Protein AF-0000000085135251 (afdb_homodimer)

Organism: Escherichia coli O45:K1 (strain S88 / ExPEC) (NCBI:txid585035)

Secondary structure (DSSP, 8-state):
----EEEEEEE-SSEEEEEEEETTS-EEEEEEEEPPPPB-SSTT--EE-TTHHHHHHHHHHHHHHHH--S-GGGEEEEEEEE-SS-BEEE-TTSSBSSPEEPTTSGGGGS------TT--EEE-HHHHHHHHHHS--EEEGGG--SSS-EETTTTEE---HHHHHHHT--GGGSPEEE-TTSEEEE--HHHHHHH-PPTTPEEEEEEEHHHHHHHHHT--SSSEEEEEESSSEEEEEEE-S--SS-SSEEEEE-SSTT-EEEEEEEETTTTHHHHHHHHHHTHHHHHHHHHTT--HHHHHHHHHTTSPTTGGG-EEE--SS--TT-TT--EEEEEE-TT--HHHHHHHHHHHHHHHHHHHHHHHHHHHT---SEEEEEEGGGG-HHHHHHHHHHHTS-EEEES-S-HHHHHHHHHHHHHTTSSSSHHHHHHHH--EEEEEPPPHHHHHHHHHHHTTTGGGHHHHHHHHHHHHHHHHH-S----S--S-STT-/----EEEEEEE-SSEEEEEEEETTS-EEEEEEEEPPPPB-SSTT--EE-TTHHHHHHHHHHHHHHHH--S-GGGEEEEEEEE-SS-BEEE-TTSSBSSPEEPTTSGGGGS------TT--EEE-HHHHHHHHHHS--EEEGGG--SSS-EETTTTEE---HHHHHHHT--GGGSPEEE-TTSEEEE--HHHHHHH-PPTTPEEEEEEEHHHHHHHHHT--SSSEEEEEESSSEEEEEEE-S--SS-SSEEEEE-SSTT-EEEEEEEETTTTHHHHHHHHHHTHHHHHHHHHTT--HHHHHHHHHTTSPTTGGG-EEE--SS--TT-TT--EEEEEE-TT--HHHHHHHHHHHHHHHHHHHHHHHHHHHT---SEEEEEEGGGG-HHHHHHHHHHHTS-EEEES-S-HHHHHHHHHHHHHTTSSSSHHHHHHHH--EEEEEPPPHHHHHHHHHHHTTTGGGHHHHHHHHHHHHHHHHH-S----S--S-STT-

InterPro domains:
  IPR000577 Carbohydrate kinase, FGGY [PIRSF000538] (4-461)
  IPR018484 Carbohydrate kinase FGGY, N-terminal [PF00370] (5-110)
  IPR018485 Carbohydrate kinase FGGY, C-terminal [PF02782] (225-418)
  IPR043129 ATPase, nucleotide binding domain [SSF53067] (4-216)
  IPR043129 ATPase, nucleotide binding domain [SSF53067] (218-460)
  IPR050406 FGGY Carbohydrate Kinase [PTHR43095] (118-465)

Radius of gyration: 34.2 Å; Cα contacts (8 Å, |Δi|>4): 2343; chains: 2; bounding box: 55×102×80 Å

pLDDT: mean 94.01, std 6.78, range [45.69, 98.81]

Nearest PDB structures (foldseek):
  5ya1-assembly2_B  TM=8.433E-01  e=8.369E-36  Escherichia coli K-12
  5ya0-assembly2_B  TM=8.416E-01  e=2.337E-35  Escherichia coli K-12
  5ya2-assembly2_B  TM=8.497E-01  e=6.525E-35  Escherichia coli K-12
  3gg4-assembly3_A-2  TM=8.211E-01  e=8.459E-31  Yersinia pseudotuberculosis
  2dpn-assembly1_B  TM=8.345E-01  e=1.643E-29  Thermus thermophilus

Sequence (984 aa):
MSKKYIIGIDGGSQSTKVVMYDLEGNVVCEGKGLLQPMHTPDADTAEHPDDDLWASLCFAGHDLMSQFAGNKEDIVGIGLGSIRCCRALLKADGTPAAPLISWQDARVTRPYEHTNPDVAYVTSFSGYLTHRLTGEFKDNIANYFGQWPVDYKTWAWSEDAAVMEKFNIPRQMLFDVQMPGTILGHITPQAALATHFPAGLPVVCTTSDKPVEALGAGLLDDETAVISLGTYIALMMNGKALPKDPVAYWPIMSSIPQTLLYEGYGIRKGMWTVSWLRDMLGESLIQDAKAQDLSPEDLLNKKASCVPPGCNGLMTVLDWLTNPWEPYKRGIMIGFDSSMDYAWIYRSILESVALTLKNNYDNMCHEMNHFAKHVIITGGGSNSDLFMQIFADVFNLPARRNAINGCASLGAAINTAVGLGLYPDYATAVDKMVRVKDIFMPVENNAKRYDAMNKGIFKELTKHTDVILKKSYEVMHGELGNADSIQSWSNAMSKKYIIGIDGGSQSTKVVMYDLEGNVVCEGKGLLQPMHTPDADTAEHPDDDLWASLCFAGHDLMSQFAGNKEDIVGIGLGSIRCCRALLKADGTPAAPLISWQDARVTRPYEHTNPDVAYVTSFSGYLTHRLTGEFKDNIANYFGQWPVDYKTWAWSEDAAVMEKFNIPRQMLFDVQMPGTILGHITPQAALATHFPAGLPVVCTTSDKPVEALGAGLLDDETAVISLGTYIALMMNGKALPKDPVAYWPIMSSIPQTLLYEGYGIRKGMWTVSWLRDMLGESLIQDAKAQDLSPEDLLNKKASCVPPGCNGLMTVLDWLTNPWEPYKRGIMIGFDSSMDYAWIYRSILESVALTLKNNYDNMCHEMNHFAKHVIITGGGSNSDLFMQIFADVFNLPARRNAINGCASLGAAINTAVGLGLYPDYATAVDKMVRVKDIFMPVENNAKRYDAMNKGIFKELTKHTDVILKKSYEVMHGELGNADSIQSWSNA

Solvent-accessible surface area (backbone atoms only — not comparable to full-atom values): 48562 Å² total; per-residue (Å²): 130,85,73,52,32,30,32,5,25,29,32,56,90,60,33,23,39,31,37,32,25,38,81,56,46,44,78,75,41,58,16,61,11,68,43,70,78,59,49,56,93,47,92,50,40,30,26,38,54,78,64,35,69,60,51,12,46,22,44,5,32,39,46,20,52,73,65,53,84,71,63,73,84,31,49,65,34,31,8,54,27,17,46,48,42,36,42,31,36,15,23,84,85,61,47,71,59,50,64,36,34,34,57,76,13,51,67,52,52,32,53,53,74,91,79,58,85,60,48,43,29,52,38,35,54,47,26,50,48,36,27,62,36,34,69,32,67,30,28,41,44,46,31,60,52,50,59,49,47,60,28,83,88,75,68,38,72,50,86,46,67,67,49,34,57,64,21,48,56,60,71,86,28,44,59,48,66,42,55,36,26,38,75,58,37,33,28,30,68,67,32,15,71,57,19,56,48,65,59,62,33,38,32,19,22,23,21,16,40,63,39,15,20,40,44,26,66,51,64,79,54,69,41,41,32,37,36,38,42,34,50,55,22,42,32,37,32,56,34,90,66,87,72,81,85,50,77,44,30,34,76,41,55,31,35,51,67,98,40,38,24,31,35,32,56,57,32,47,45,42,50,40,50,56,52,49,52,51,58,59,27,36,55,28,45,45,50,57,11,51,76,67,76,37,51,52,67,52,40,47,50,57,51,22,65,72,48,59,89,63,47,80,50,30,42,38,45,69,26,40,46,51,54,80,67,42,70,46,52,35,14,30,38,40,37,39,44,77,86,63,52,65,40,48,52,52,38,17,46,55,51,29,52,39,48,53,43,40,53,28,47,50,48,28,23,60,74,66,69,52,71,57,66,34,34,39,41,30,29,74,57,48,74,34,67,64,52,39,41,47,40,2,13,60,61,64,29,43,25,30,30,45,68,63,42,64,16,30,22,47,14,10,27,47,26,30,36,36,47,70,60,76,29,95,38,66,68,60,39,36,68,47,32,44,51,81,62,52,74,29,67,48,47,68,72,52,23,54,49,44,50,58,48,33,61,82,26,60,75,45,45,60,76,39,49,46,63,44,32,47,55,40,36,36,74,72,71,38,76,88,66,89,61,88,46,42,83,42,79,50,68,68,129,85,72,51,30,30,30,5,25,30,32,55,92,61,33,23,38,32,37,31,24,38,80,57,46,46,76,73,42,57,14,63,10,68,45,70,78,59,49,53,94,47,92,50,42,30,25,39,54,78,64,35,71,60,52,12,44,22,45,5,33,38,47,22,50,72,66,54,85,72,62,73,83,31,50,65,34,30,7,54,26,16,44,49,43,35,41,30,37,14,23,86,85,62,48,71,60,51,66,38,35,35,57,76,14,51,68,52,52,32,53,53,73,91,80,59,86,60,48,45,30,53,40,34,55,48,26,50,49,34,26,62,35,34,68,33,67,30,28,41,44,47,32,59,52,53,57,49,48,60,28,83,88,75,68,38,72,49,86,47,66,67,50,35,58,65,23,47,55,62,72,85,27,43,58,48,66,42,56,35,26,37,72,59,38,32,29,28,67,68,34,17,72,56,18,55,48,64,58,63,32,40,32,19,22,23,22,17,40,61,38,14,20,40,46,26,67,50,65,78,52,69,42,40,31,37,37,38,40,32,50,55,22,43,31,36,32,54,34,91,66,87,72,81,85,50,76,44,29,36,78,42,53,32,34,52,68,97,41,37,25,31,35,34,56,57,33,47,45,41,48,39,50,57,52,49,52,51,58,60,27,36,56,28,45,46,50,57,10,50,77,68,75,37,51,52,66,52,40,46,50,57,51,21,66,72,48,59,88,64,47,82,50,29,42,38,45,68,24,40,46,52,54,81,69,42,70,48,53,37,15,31,40,40,38,39,43,76,85,62,53,66,40,49,53,51,39,18,46,54,52,30,53,39,49,53,43,40,54,28,47,51,47,26,24,60,75,67,69,52,71,59,67,33,35,38,40,31,29,73,56,48,74,35,67,65,52,40,40,46,40,2,12,58,62,63,29,42,24,29,31,44,68,63,41,64,16,30,21,46,14,9,27,44,26,31,36,35,46,71,60,75,29,96,38,66,70,60,39,36,68,48,32,43,52,80,60,52,74,30,68,46,47,68,71,52,22,53,51,42,49,57,47,34,60,81,27,59,75,45,44,59,74,40,49,45,62,43,31,47,54,40,36,34,74,71,71,39,76,88,68,89,62,87,46,41,83,40,79,49,67,69

Structure (mmCIF, N/CA/C/O backbone):
data_AF-0000000085135251-model_v1
#
loop_
_entity.id
_entity.type
_entity.pdbx_description
1 polymer Kinase
#
loop_
_atom_site.group_PDB
_atom_site.id
_atom_site.type_symbol
_atom_site.label_atom_id
_atom_site.label_alt_id
_atom_site.label_comp_id
_atom_site.label_asym_id
_atom_site.label_entity_id
_atom_site.label_seq_id
_atom_site.pdbx_PDB_ins_code
_atom_site.Cartn_x
_atom_site.Cartn_y
_atom_site.Cartn_z
_atom_site.occupancy
_atom_site.B_iso_or_equiv
_atom_site.auth_seq_id
_atom_site.auth_comp_id
_atom_site.auth_asym_id
_atom_site.auth_atom_id
_atom_site.pdbx_PDB_model_num
ATOM 1 N N . MET A 1 1 ? -23.734 51.906 4.211 1 45.78 1 MET A N 1
ATOM 2 C CA . MET A 1 1 ? -22.594 51.75 5.129 1 45.78 1 MET A CA 1
ATOM 3 C C . MET A 1 1 ? -21.328 51.406 4.371 1 45.78 1 MET A C 1
ATOM 5 O O . MET A 1 1 ? -21.359 50.656 3.396 1 45.78 1 MET A O 1
ATOM 9 N N . SER A 1 2 ? -20.312 52.125 4.457 1 64.38 2 SER A N 1
ATOM 10 C CA . SER A 1 2 ? -19.109 52.031 3.645 1 64.38 2 SER A CA 1
ATOM 11 C C . SER A 1 2 ? -18.5 50.625 3.742 1 64.38 2 SER A C 1
ATOM 13 O O . SER A 1 2 ? -18.516 50 4.812 1 64.38 2 SER A O 1
ATOM 15 N N . LYS A 1 3 ? -18.266 49.938 2.637 1 88 3 LYS A N 1
ATOM 16 C CA . LYS A 1 3 ? -17.719 48.594 2.545 1 88 3 LYS A CA 1
ATOM 17 C C . LYS A 1 3 ? -16.328 48.531 3.152 1 88 3 LYS A C 1
ATOM 19 O O . LYS A 1 3 ? -15.508 49.406 2.957 1 88 3 LYS A O 1
ATOM 24 N N . LYS A 1 4 ? -16.156 47.656 4.215 1 96.12 4 LYS A N 1
ATOM 25 C CA . LYS A 1 4 ? -14.852 47.406 4.801 1 96.12 4 LYS A CA 1
ATOM 26 C C . LYS A 1 4 ? -14.406 45.969 4.566 1 96.12 4 LYS A C 1
ATOM 28 O O . LYS A 1 4 ? -15.219 45.062 4.645 1 96.12 4 LYS A O 1
ATOM 33 N N . TYR A 1 5 ? -13.078 45.938 4.242 1 98.19 5 TYR A N 1
ATOM 34 C CA . TYR A 1 5 ? -12.516 44.625 3.959 1 98.19 5 TYR A CA 1
ATOM 35 C C . TYR A 1 5 ? -11.305 44.344 4.84 1 98.19 5 TYR A C 1
ATOM 37 O O . TYR A 1 5 ? -10.578 45.25 5.211 1 98.19 5 TYR A O 1
ATOM 45 N N . ILE A 1 6 ? -11.141 43.094 5.188 1 98.5 6 ILE A N 1
ATOM 46 C CA . ILE A 1 6 ? -9.992 42.625 5.957 1 98.5 6 ILE A CA 1
ATOM 47 C C . ILE A 1 6 ? -9.305 41.5 5.223 1 98.5 6 ILE A C 1
ATOM 49 O O . ILE A 1 6 ? -9.977 40.625 4.664 1 98.5 6 ILE A O 1
ATOM 53 N N . ILE A 1 7 ? -7.988 41.531 5.223 1 98.56 7 ILE A N 1
ATOM 54 C CA . ILE A 1 7 ? -7.219 40.438 4.621 1 98.56 7 ILE A CA 1
ATOM 55 C C . ILE A 1 7 ? -6.68 39.531 5.715 1 98.56 7 ILE A C 1
ATOM 57 O O . ILE A 1 7 ? -6.105 40 6.703 1 98.56 7 ILE A O 1
ATOM 61 N N . GLY A 1 8 ? -6.961 38.25 5.602 1 98.38 8 GLY A N 1
ATOM 62 C CA . GLY A 1 8 ? -6.367 37.25 6.453 1 98.38 8 GLY A CA 1
ATOM 63 C C . GLY A 1 8 ? -5.289 36.438 5.754 1 98.38 8 GLY A C 1
ATOM 64 O O . GLY A 1 8 ? -5.516 35.875 4.676 1 98.38 8 GLY A O 1
ATOM 65 N N . ILE A 1 9 ? -4.062 36.312 6.387 1 98.06 9 ILE A N 1
ATOM 66 C CA . ILE A 1 9 ? -2.943 35.531 5.852 1 98.06 9 ILE A CA 1
ATOM 67 C C . ILE A 1 9 ? -2.824 34.219 6.59 1 98.06 9 ILE A C 1
ATOM 69 O O . ILE A 1 9 ? -2.832 34.188 7.82 1 98.06 9 ILE A O 1
ATOM 73 N N . ASP A 1 10 ? -2.791 33.156 5.871 1 95.81 10 ASP A N 1
ATOM 74 C CA . ASP A 1 10 ? -2.531 31.812 6.371 1 95.81 10 ASP A CA 1
ATOM 75 C C . ASP A 1 10 ? -1.278 31.219 5.73 1 95.81 10 ASP A C 1
ATOM 77 O O . ASP A 1 10 ? -1.34 30.672 4.633 1 95.81 10 ASP A O 1
ATOM 81 N N . GLY A 1 11 ? -0.147 31.344 6.445 1 94.12 11 GLY A N 1
ATOM 82 C CA . GLY A 1 11 ? 1.097 30.766 5.973 1 94.12 11 GLY A CA 1
ATOM 83 C C . GLY A 1 11 ? 1.28 29.328 6.402 1 94.12 11 GLY A C 1
ATOM 84 O O . GLY A 1 11 ? 1.555 29.047 7.574 1 94.12 11 GLY A O 1
ATOM 85 N N . GLY A 1 12 ? 1.214 28.406 5.512 1 89.31 12 GLY A N 1
ATOM 86 C CA . GLY A 1 12 ? 1.297 27 5.832 1 89.31 12 GLY A CA 1
ATOM 87 C C . GLY A 1 12 ? 2.58 26.344 5.348 1 89.31 12 GLY A C 1
ATOM 88 O O . GLY A 1 12 ? 3.555 27.047 5.047 1 89.31 12 GLY A O 1
ATOM 89 N N . SER A 1 13 ? 2.582 24.984 5.32 1 86.06 13 SER A N 1
ATOM 90 C CA . SER A 1 13 ? 3.752 24.203 4.938 1 86.06 13 SER A CA 1
ATOM 91 C C . SER A 1 13 ? 3.826 24.016 3.428 1 86.06 13 SER A C 1
ATOM 93 O O . SER A 1 13 ? 4.906 23.781 2.877 1 86.06 13 SER A O 1
ATOM 95 N N . GLN A 1 14 ? 2.67 24.141 2.842 1 83.44 14 GLN A N 1
ATOM 96 C CA . GLN A 1 14 ? 2.652 23.828 1.416 1 83.44 14 GLN A CA 1
ATOM 97 C C . GLN A 1 14 ? 2.373 25.078 0.587 1 83.44 14 GLN A C 1
ATOM 99 O O . GLN A 1 14 ? 2.707 25.125 -0.599 1 83.44 14 GLN A O 1
ATOM 104 N N . SER A 1 15 ? 1.729 26.031 1.188 1 90.69 15 SER A N 1
ATOM 105 C CA . SER A 1 15 ? 1.38 27.266 0.489 1 90.69 15 SER A CA 1
ATOM 106 C C . SER A 1 15 ? 1.039 28.375 1.472 1 90.69 15 SER A C 1
ATOM 108 O O . SER A 1 15 ? 0.831 28.125 2.66 1 90.69 15 SER A O 1
ATOM 110 N N . THR A 1 16 ? 1.063 29.578 0.949 1 96.12 16 THR A N 1
ATOM 111 C CA . THR A 1 16 ? 0.509 30.734 1.642 1 96.12 16 THR A CA 1
ATOM 112 C C . THR A 1 16 ? -0.827 31.141 1.027 1 96.12 16 THR A C 1
ATOM 114 O O . THR A 1 16 ? -0.916 31.375 -0.18 1 96.12 16 THR A O 1
ATOM 117 N N . LYS A 1 17 ? -1.771 31.188 1.888 1 95.69 17 LYS A N 1
ATOM 118 C CA . LYS A 1 17 ? -3.102 31.594 1.453 1 95.69 17 LYS A CA 1
ATOM 119 C C . LYS A 1 17 ? -3.465 32.969 2.027 1 95.69 17 LYS A C 1
ATOM 121 O O . LYS A 1 17 ? -3.244 33.219 3.213 1 95.69 17 LYS A O 1
ATOM 126 N N . VAL A 1 18 ? -3.947 33.844 1.136 1 97.94 18 VAL A N 1
ATOM 127 C CA . VAL A 1 18 ? -4.43 35.156 1.531 1 97.94 18 VAL A CA 1
ATOM 128 C C . VAL A 1 18 ? -5.879 35.312 1.086 1 97.94 18 VAL A C 1
ATOM 130 O O . VAL A 1 18 ? -6.211 35.094 -0.077 1 97.94 18 VAL A O 1
ATOM 133 N N . VAL A 1 19 ? -6.699 35.719 2.053 1 98.12 19 VAL A N 1
ATOM 134 C CA . VAL A 1 19 ? -8.125 35.812 1.742 1 98.12 19 VAL A CA 1
ATOM 135 C C . VAL A 1 19 ? -8.664 37.156 2.223 1 98.12 19 VAL A C 1
ATOM 137 O O . VAL A 1 19 ? -8.328 37.625 3.32 1 98.12 19 VAL A O 1
ATOM 140 N N . MET A 1 20 ? -9.43 37.812 1.37 1 98.38 20 MET A N 1
ATOM 141 C CA . MET A 1 20 ? -10.109 39.031 1.734 1 98.38 20 MET A CA 1
ATOM 142 C C . MET A 1 20 ? -11.555 38.781 2.143 1 98.38 20 MET A C 1
ATOM 144 O O . MET A 1 20 ? -12.297 38.125 1.412 1 98.38 20 MET A O 1
ATOM 148 N N . TYR A 1 21 ? -11.867 39.312 3.309 1 98.06 21 TYR A N 1
ATOM 149 C CA . TYR A 1 21 ? -13.211 39.125 3.846 1 98.06 21 TYR A CA 1
ATOM 150 C C . TYR A 1 21 ? -13.93 40.438 4.008 1 98.06 21 TYR A C 1
ATOM 152 O O . TYR A 1 21 ? -13.305 41.469 4.297 1 98.06 21 TYR A O 1
ATOM 160 N N . ASP A 1 22 ? -15.258 40.375 3.842 1 97.56 22 ASP A N 1
ATOM 161 C CA . ASP A 1 22 ? -16.062 41.5 4.371 1 97.56 22 ASP A CA 1
ATOM 162 C C . ASP A 1 22 ? -16.391 41.281 5.848 1 97.56 22 ASP A C 1
ATOM 164 O O . ASP A 1 22 ? -15.938 40.281 6.449 1 97.56 22 ASP A O 1
ATOM 168 N N . LEU A 1 23 ? -17.078 42.156 6.445 1 96.81 23 LEU A N 1
ATOM 169 C CA . LEU A 1 23 ? -17.281 42.094 7.887 1 96.81 23 LEU A CA 1
ATOM 170 C C . LEU A 1 23 ? -18.344 41.062 8.25 1 96.81 23 LEU A C 1
ATOM 172 O O . LEU A 1 23 ? -18.516 40.75 9.43 1 96.81 23 LEU A O 1
ATOM 176 N N . GLU A 1 24 ? -18.922 40.438 7.25 1 96.19 24 GLU A N 1
ATOM 177 C CA . GLU A 1 24 ? -19.891 39.344 7.492 1 96.19 24 GLU A CA 1
ATOM 178 C C . GLU A 1 24 ? -19.219 38 7.363 1 96.19 24 GLU A C 1
ATOM 180 O O . GLU A 1 24 ? -19.859 36.969 7.586 1 96.19 24 GLU A O 1
ATOM 185 N N . GLY A 1 25 ? -18.016 38.031 7.023 1 96 25 GLY A N 1
ATOM 186 C CA . GLY A 1 25 ? -17.281 36.781 6.906 1 96 25 GLY A CA 1
ATOM 187 C C . GLY A 1 25 ? -17.344 36.188 5.516 1 96 25 GLY A C 1
ATOM 188 O O . GLY A 1 25 ? -16.953 35.031 5.309 1 96 25 GLY A O 1
ATOM 189 N N . ASN A 1 26 ? -17.828 36.906 4.52 1 96.38 26 ASN A N 1
ATOM 190 C CA . ASN A 1 26 ? -17.859 36.438 3.141 1 96.38 26 ASN A CA 1
ATOM 191 C C . ASN A 1 26 ? -16.531 36.656 2.436 1 96.38 26 ASN A C 1
ATOM 193 O O . ASN A 1 26 ? -15.891 37.688 2.607 1 96.38 26 ASN A O 1
ATOM 197 N N . VAL A 1 27 ? -16.156 35.719 1.675 1 96.94 27 VAL A N 1
ATOM 198 C CA . VAL A 1 27 ? -14.945 35.844 0.878 1 96.94 27 VAL A CA 1
ATOM 199 C C . VAL A 1 27 ? -15.188 36.781 -0.293 1 96.94 27 VAL A C 1
ATOM 201 O O . VAL A 1 27 ? -16.125 36.594 -1.062 1 96.94 27 VAL A O 1
ATOM 204 N N . VAL A 1 28 ? -14.344 37.719 -0.428 1 97.31 28 VAL A N 1
ATOM 205 C CA . VAL A 1 28 ? -14.406 38.688 -1.531 1 97.31 28 VAL A CA 1
ATOM 206 C C . VAL A 1 28 ? -13.484 38.219 -2.658 1 97.31 28 VAL A C 1
ATOM 208 O O . VAL A 1 28 ? -13.883 38.188 -3.822 1 97.31 28 VAL A O 1
ATOM 211 N N . CYS A 1 29 ? -12.305 37.938 -2.348 1 96.56 29 CYS A N 1
ATOM 212 C CA . CYS A 1 29 ? -11.336 37.344 -3.262 1 96.56 29 CYS A CA 1
ATOM 213 C C . CYS A 1 29 ? -10.219 36.625 -2.492 1 96.56 29 CYS A C 1
ATOM 215 O O . CYS A 1 29 ? -10.109 36.781 -1.275 1 96.56 29 CYS A O 1
ATOM 217 N N . GLU A 1 30 ? -9.508 35.875 -3.184 1 97.38 30 GLU A N 1
ATOM 218 C CA . GLU A 1 30 ? -8.461 35.062 -2.553 1 97.38 30 GLU A CA 1
ATOM 219 C C . GLU A 1 30 ? -7.23 34.969 -3.451 1 97.38 30 GLU A C 1
ATOM 221 O O . GLU A 1 30 ? -7.332 35.125 -4.672 1 97.38 30 GLU A O 1
ATOM 226 N N . GLY A 1 31 ? -6.086 34.844 -2.826 1 97.38 31 GLY A N 1
ATOM 227 C CA . GLY A 1 31 ? -4.82 34.562 -3.488 1 97.38 31 GLY A CA 1
ATOM 228 C C . GLY A 1 31 ? -4.043 33.438 -2.855 1 97.38 31 GLY A C 1
ATOM 229 O O . GLY A 1 31 ? -4.223 33.125 -1.674 1 97.38 31 GLY A O 1
ATOM 230 N N . LYS A 1 32 ? -3.26 32.844 -3.672 1 96.12 32 LYS A N 1
ATOM 231 C CA . LYS A 1 32 ? -2.469 31.703 -3.211 1 96.12 32 LYS A CA 1
ATOM 232 C C . LYS A 1 32 ? -1.063 31.734 -3.807 1 96.12 32 LYS A C 1
ATOM 234 O O . LYS A 1 32 ? -0.889 32.062 -4.98 1 96.12 32 LYS A O 1
ATOM 239 N N . GLY A 1 33 ? -0.091 31.484 -2.955 1 96.06 33 GLY A N 1
ATOM 240 C CA . GLY A 1 33 ? 1.294 31.312 -3.363 1 96.06 33 GLY A CA 1
ATOM 241 C C . GLY A 1 33 ? 1.882 29.969 -2.945 1 96.06 33 GLY A C 1
ATOM 242 O O . GLY A 1 33 ? 2.018 29.703 -1.751 1 96.06 33 GLY A O 1
ATOM 243 N N . LEU A 1 34 ? 2.266 29.188 -3.857 1 93.38 34 LEU A N 1
ATOM 244 C CA . LEU A 1 34 ? 2.82 27.859 -3.574 1 93.38 34 LEU A CA 1
ATOM 245 C C . LEU A 1 34 ? 4.238 27.969 -3.021 1 93.38 34 LEU A C 1
ATOM 247 O O . LEU A 1 34 ? 5.008 28.828 -3.451 1 93.38 34 LEU A O 1
ATOM 251 N N . LEU A 1 35 ? 4.527 27.141 -2.068 1 93.81 35 LEU A N 1
ATOM 252 C CA . LEU A 1 35 ? 5.898 27 -1.584 1 93.81 35 LEU A CA 1
ATOM 253 C C . LEU A 1 35 ? 6.668 25.969 -2.404 1 93.81 35 LEU A C 1
ATOM 255 O O . LEU A 1 35 ? 6.082 25 -2.898 1 93.81 35 LEU A O 1
ATOM 259 N N . GLN A 1 36 ? 7.895 26.188 -2.516 1 92.44 36 GLN A N 1
ATOM 260 C CA . GLN A 1 36 ? 8.766 25.219 -3.162 1 92.44 36 GLN A CA 1
ATOM 261 C C . GLN A 1 36 ? 8.922 23.969 -2.303 1 92.44 36 GLN A C 1
ATOM 263 O O . GLN A 1 36 ? 8.703 24 -1.091 1 92.44 36 GLN A O 1
ATOM 268 N N . PRO A 1 37 ? 9.266 22.891 -2.979 1 86.75 37 PRO A N 1
ATOM 269 C CA . PRO A 1 37 ? 9.617 21.734 -2.164 1 86.75 37 PRO A CA 1
ATOM 270 C C . PRO A 1 37 ? 10.75 22.016 -1.185 1 86.75 37 PRO A C 1
ATOM 272 O O . PRO A 1 37 ? 11.727 22.688 -1.539 1 86.75 37 PRO A O 1
ATOM 275 N N . MET A 1 38 ? 10.539 21.516 -0.009 1 90 38 MET A N 1
ATOM 276 C CA . MET A 1 38 ? 11.555 21.734 1.012 1 90 38 MET A CA 1
ATOM 277 C C . MET A 1 38 ? 12.828 20.953 0.684 1 90 38 MET A C 1
ATOM 279 O O . MET A 1 38 ? 12.766 19.906 0.016 1 90 38 MET A O 1
ATOM 283 N N . HIS A 1 39 ? 13.906 21.484 1.056 1 90.69 39 HIS A N 1
ATOM 284 C CA . HIS A 1 39 ? 15.18 20.781 0.994 1 90.69 39 HIS A CA 1
ATOM 285 C C . HIS A 1 39 ? 15.32 19.797 2.15 1 90.69 39 HIS A C 1
ATOM 287 O O . HIS A 1 39 ? 15.469 20.203 3.305 1 90.69 39 HIS A O 1
ATOM 293 N N . THR A 1 40 ? 15.203 18.469 1.848 1 86.31 40 THR A N 1
ATOM 294 C CA . THR A 1 40 ? 15.273 17.422 2.861 1 86.31 40 THR A CA 1
ATOM 295 C C . THR A 1 40 ? 16.328 16.391 2.502 1 86.31 40 THR A C 1
ATOM 297 O O . THR A 1 40 ? 16.016 15.25 2.184 1 86.31 40 THR A O 1
ATOM 300 N N . PRO A 1 41 ? 17.641 16.734 2.627 1 81.31 41 PRO A N 1
ATOM 301 C CA . PRO A 1 41 ? 18.719 15.836 2.215 1 81.31 41 PRO A CA 1
ATOM 302 C C . PRO A 1 41 ? 18.812 14.578 3.078 1 81.31 41 PRO A C 1
ATOM 304 O O . PRO A 1 41 ? 19.391 13.578 2.658 1 81.31 41 PRO A O 1
ATOM 307 N N . ASP A 1 42 ? 18.359 14.688 4.262 1 75 42 ASP A N 1
ATOM 308 C CA . ASP A 1 42 ? 18.344 13.586 5.219 1 75 42 ASP A CA 1
ATOM 309 C C . ASP A 1 42 ? 17.078 13.609 6.066 1 75 42 ASP A C 1
ATOM 311 O O . ASP A 1 42 ? 16.203 14.461 5.867 1 75 42 ASP A O 1
ATOM 315 N N . ALA A 1 43 ? 16.969 12.656 6.934 1 70.5 43 ALA A N 1
ATOM 316 C CA . ALA A 1 43 ? 15.75 12.492 7.727 1 70.5 43 ALA A CA 1
ATOM 317 C C . ALA A 1 43 ? 15.602 13.617 8.75 1 70.5 43 ALA A C 1
ATOM 319 O O . ALA A 1 43 ? 14.492 13.891 9.227 1 70.5 43 ALA A O 1
ATOM 320 N N . ASP A 1 44 ? 16.609 14.352 8.969 1 78.62 44 ASP A N 1
ATOM 321 C CA . ASP A 1 44 ? 16.609 15.289 10.086 1 78.62 44 ASP A CA 1
ATOM 322 C C . ASP A 1 44 ? 16.562 16.734 9.586 1 78.62 44 ASP A C 1
ATOM 324 O O . ASP A 1 44 ? 16.422 17.656 10.383 1 78.62 44 ASP A O 1
ATOM 328 N N . THR A 1 45 ? 16.594 16.875 8.281 1 88 45 THR A N 1
ATOM 329 C CA . THR A 1 45 ? 16.688 18.219 7.727 1 88 45 THR A CA 1
ATOM 330 C C . THR A 1 45 ? 15.484 18.547 6.859 1 88 45 THR A C 1
ATOM 332 O O . THR A 1 45 ? 15.117 17.781 5.977 1 88 45 THR A O 1
ATOM 335 N N . ALA A 1 46 ? 14.859 19.672 7.195 1 91.62 46 ALA A N 1
ATOM 336 C CA . ALA A 1 46 ? 13.773 20.219 6.383 1 91.62 46 ALA A CA 1
ATOM 337 C C . ALA A 1 46 ? 13.852 21.75 6.336 1 91.62 46 ALA A C 1
ATOM 339 O O . ALA A 1 46 ? 13.469 22.422 7.297 1 91.62 46 ALA A O 1
ATOM 340 N N . GLU A 1 47 ? 14.281 22.281 5.156 1 95.75 47 GLU A N 1
ATOM 341 C CA . GLU A 1 47 ? 14.516 23.719 5.02 1 95.75 47 GLU A CA 1
ATOM 342 C C . GLU A 1 47 ? 13.805 24.281 3.793 1 95.75 47 GLU A C 1
ATOM 344 O O . GLU A 1 47 ? 13.688 23.594 2.77 1 95.75 47 GLU A O 1
ATOM 349 N N . HIS A 1 48 ? 13.297 25.453 4.039 1 95.94 48 HIS A N 1
ATOM 350 C CA . HIS A 1 48 ? 12.758 26.156 2.885 1 95.94 48 HIS A CA 1
ATOM 351 C C . HIS A 1 48 ? 13.867 26.797 2.059 1 95.94 48 HIS A C 1
ATOM 353 O O . HIS A 1 48 ? 14.695 27.531 2.592 1 95.94 48 HIS A O 1
ATOM 359 N N . PRO A 1 49 ? 13.82 26.516 0.745 1 94 49 PRO A N 1
ATOM 360 C CA . PRO A 1 49 ? 14.875 27.109 -0.082 1 94 49 PRO A CA 1
ATOM 361 C C . PRO A 1 49 ? 14.648 28.594 -0.336 1 94 49 PRO A C 1
ATOM 363 O O . PRO A 1 49 ? 13.516 29.062 -0.288 1 94 49 PRO A O 1
ATOM 366 N N . ASP A 1 50 ? 15.742 29.297 -0.548 1 91.06 50 ASP A N 1
ATOM 367 C CA . ASP A 1 50 ? 15.711 30.703 -0.938 1 91.06 50 ASP A CA 1
ATOM 368 C C . ASP A 1 50 ? 14.844 31.516 0.018 1 91.06 50 ASP A C 1
ATOM 370 O O . ASP A 1 50 ? 14.836 31.266 1.226 1 91.06 50 ASP A O 1
ATOM 374 N N . ASP A 1 51 ? 14.273 32.562 -0.411 1 94 51 ASP A N 1
ATOM 375 C CA . ASP A 1 51 ? 13.328 33.375 0.348 1 94 51 ASP A CA 1
ATOM 376 C C . ASP A 1 51 ? 11.891 32.969 0.049 1 94 51 ASP A C 1
ATOM 378 O O . ASP A 1 51 ? 11.047 33.812 -0.232 1 94 51 ASP A O 1
ATOM 382 N N . ASP A 1 52 ? 11.727 31.719 0.156 1 95.69 52 ASP A N 1
ATOM 383 C CA . ASP A 1 52 ? 10.539 31.062 -0.37 1 95.69 52 ASP A CA 1
ATOM 384 C C . ASP A 1 52 ? 9.281 31.562 0.343 1 95.69 52 ASP A C 1
ATOM 386 O O . ASP A 1 52 ? 8.234 31.734 -0.286 1 95.69 52 ASP A O 1
ATOM 390 N N . LEU A 1 53 ? 9.367 31.766 1.661 1 96.25 53 LEU A N 1
ATOM 391 C CA . LEU A 1 53 ? 8.195 32.188 2.42 1 96.25 53 LEU A CA 1
ATOM 392 C C . LEU A 1 53 ? 7.746 33.594 1.977 1 96.25 53 LEU A C 1
ATOM 394 O O . LEU A 1 53 ? 6.551 33.812 1.785 1 96.25 53 LEU A O 1
ATOM 398 N N . TRP A 1 54 ? 8.703 34.438 1.855 1 97.5 54 TRP A N 1
ATOM 399 C CA . TRP A 1 54 ? 8.406 35.812 1.426 1 97.5 54 TRP A CA 1
ATOM 400 C C . TRP A 1 54 ? 7.879 35.812 -0.007 1 97.5 54 TRP A C 1
ATOM 402 O O . TRP A 1 54 ? 6.898 36.5 -0.308 1 97.5 54 TRP A O 1
ATOM 412 N N . ALA A 1 55 ? 8.539 35.062 -0.85 1 97.5 55 ALA A N 1
ATOM 413 C CA . ALA A 1 55 ? 8.117 35 -2.246 1 97.5 55 ALA A CA 1
ATOM 414 C C . ALA A 1 55 ? 6.688 34.469 -2.359 1 97.5 55 ALA A C 1
ATOM 416 O O . ALA A 1 55 ? 5.895 34.969 -3.162 1 97.5 55 ALA A O 1
ATOM 417 N N . SER A 1 56 ? 6.402 33.469 -1.577 1 97.81 56 SER A N 1
ATOM 418 C CA . SER A 1 56 ? 5.066 32.906 -1.594 1 97.81 56 SER A CA 1
ATOM 419 C C . SER A 1 56 ? 4.012 33.906 -1.154 1 97.81 56 SER A C 1
ATOM 421 O O . SER A 1 56 ? 2.924 33.969 -1.729 1 97.81 56 SER A O 1
ATOM 423 N N . LEU A 1 57 ? 4.293 34.688 -0.136 1 98.12 57 LEU A N 1
ATOM 424 C CA . LEU A 1 57 ? 3.361 35.719 0.337 1 98.12 57 LEU A CA 1
ATOM 425 C C . LEU A 1 57 ? 3.186 36.812 -0.703 1 98.12 57 LEU A C 1
ATOM 427 O O . LEU A 1 57 ? 2.068 37.281 -0.931 1 98.12 57 LEU A O 1
ATOM 431 N N . CYS A 1 58 ? 4.266 37.219 -1.344 1 98.5 58 CYS A N 1
ATOM 432 C CA . CYS A 1 58 ? 4.203 38.219 -2.383 1 98.5 58 CYS A CA 1
ATOM 433 C C . CYS A 1 58 ? 3.324 37.781 -3.541 1 98.5 58 CYS A C 1
ATOM 435 O O . CYS A 1 58 ? 2.48 38.531 -4.023 1 98.5 58 CYS A O 1
ATOM 437 N N . PHE A 1 59 ? 3.551 36.594 -3.906 1 98.19 59 PHE A N 1
ATOM 438 C CA . PHE A 1 59 ? 2.76 36.031 -5.004 1 98.19 59 PHE A CA 1
ATOM 439 C C . PHE A 1 59 ? 1.284 35.969 -4.629 1 98.19 59 PHE A C 1
ATOM 441 O O . PHE A 1 59 ? 0.42 36.344 -5.438 1 98.19 59 PHE A O 1
ATOM 448 N N . ALA A 1 60 ? 1.011 35.531 -3.445 1 98.19 60 ALA A N 1
ATOM 449 C CA . ALA A 1 60 ? -0.369 35.438 -2.979 1 98.19 60 ALA A CA 1
ATOM 450 C C . ALA A 1 60 ? -1.027 36.812 -2.91 1 98.19 60 ALA A C 1
ATOM 452 O O . ALA A 1 60 ? -2.197 36.969 -3.27 1 98.19 60 ALA A O 1
ATOM 453 N N . GLY A 1 61 ? -0.315 37.781 -2.391 1 98.19 61 GLY A N 1
ATOM 454 C CA . GLY A 1 61 ? -0.82 39.125 -2.334 1 98.19 61 GLY A CA 1
ATOM 455 C C . GLY A 1 61 ? -1.124 39.719 -3.701 1 98.19 61 GLY A C 1
ATOM 456 O O . GLY A 1 61 ? -2.186 40.312 -3.908 1 98.19 61 GLY A O 1
ATOM 457 N N . HIS A 1 62 ? -0.17 39.531 -4.578 1 97.81 62 HIS A N 1
ATOM 458 C CA . HIS A 1 62 ? -0.363 39.969 -5.949 1 97.81 62 HIS A CA 1
ATOM 459 C C . HIS A 1 62 ? -1.591 39.344 -6.582 1 97.81 62 HIS A C 1
ATOM 461 O O . HIS A 1 62 ? -2.393 40.031 -7.227 1 97.81 62 HIS A O 1
ATOM 467 N N . ASP A 1 63 ? -1.656 38.062 -6.391 1 98 63 ASP A N 1
ATOM 468 C CA . ASP A 1 63 ? -2.779 37.312 -6.926 1 98 63 ASP A CA 1
ATOM 469 C C . ASP A 1 63 ? -4.109 37.844 -6.387 1 98 63 ASP A C 1
ATOM 471 O O . ASP A 1 63 ? -5.043 38.094 -7.152 1 98 63 ASP A O 1
ATOM 475 N N . LEU A 1 64 ? -4.195 38.062 -5.113 1 98.12 64 LEU A N 1
ATOM 476 C CA . LEU A 1 64 ? -5.406 38.562 -4.473 1 98.12 64 LEU A CA 1
ATOM 477 C C . LEU A 1 64 ? -5.758 39.938 -4.984 1 98.12 64 LEU A C 1
ATOM 479 O O . LEU A 1 64 ? -6.898 40.188 -5.387 1 98.12 64 LEU A O 1
ATOM 483 N N . MET A 1 65 ? -4.824 40.844 -5.008 1 97.88 65 MET A N 1
ATOM 484 C CA . MET A 1 65 ? -5.074 42.25 -5.332 1 97.88 65 MET A CA 1
ATOM 485 C C . MET A 1 65 ? -5.426 42.406 -6.805 1 97.88 65 MET A C 1
ATOM 487 O O . MET A 1 65 ? -6.152 43.344 -7.176 1 97.88 65 MET A O 1
ATOM 491 N N . SER A 1 66 ? -4.898 41.5 -7.617 1 97.62 66 SER A N 1
ATOM 492 C CA . SER A 1 66 ? -5.227 41.531 -9.039 1 97.62 66 SER A CA 1
ATOM 493 C C . SER A 1 66 ? -6.695 41.219 -9.281 1 97.62 66 SER A C 1
ATOM 495 O O . SER A 1 66 ? -7.262 41.594 -10.305 1 97.62 66 SER A O 1
ATOM 497 N N . GLN A 1 67 ? -7.281 40.531 -8.344 1 97.38 67 GLN A N 1
ATOM 498 C CA . GLN A 1 67 ? -8.672 40.094 -8.469 1 97.38 67 GLN A CA 1
ATOM 499 C C . GLN A 1 67 ? -9.617 41.125 -7.824 1 97.38 67 GLN A C 1
ATOM 501 O O . GLN A 1 67 ? -10.82 41.094 -8.094 1 97.38 67 GLN A O 1
ATOM 506 N N . PHE A 1 68 ? -9.094 41.875 -6.93 1 96.81 68 PHE A N 1
ATOM 507 C CA . PHE A 1 68 ? -9.93 42.781 -6.16 1 96.81 68 PHE A CA 1
ATOM 508 C C . PHE A 1 68 ? -10.375 43.938 -7.02 1 96.81 68 PHE A C 1
ATOM 510 O O . PHE A 1 68 ? -9.547 44.688 -7.551 1 96.81 68 PHE A O 1
ATOM 517 N N . ALA A 1 69 ? -11.711 44.188 -7.105 1 93.31 69 ALA A N 1
ATOM 518 C CA . ALA A 1 69 ? -12.289 45.219 -7.965 1 93.31 69 ALA A CA 1
ATOM 519 C C . ALA A 1 69 ? -12.766 46.406 -7.145 1 93.31 69 ALA A C 1
ATOM 521 O O . ALA A 1 69 ? -13.273 47.406 -7.699 1 93.31 69 ALA A O 1
ATOM 522 N N . GLY A 1 70 ? -12.617 46.375 -5.883 1 93.31 70 GLY A N 1
ATOM 523 C CA . GLY A 1 70 ? -13.117 47.438 -5.027 1 93.31 70 GLY A CA 1
ATOM 524 C C . GLY A 1 70 ? -12.109 48.562 -4.812 1 93.31 70 GLY A C 1
ATOM 525 O O . GLY A 1 70 ? -11.109 48.656 -5.531 1 93.31 70 GLY A O 1
ATOM 526 N N . ASN A 1 71 ? -12.453 49.438 -3.896 1 94.62 71 ASN A N 1
ATOM 527 C CA . ASN A 1 71 ? -11.562 50.531 -3.523 1 94.62 71 ASN A CA 1
ATOM 528 C C . ASN A 1 71 ? -10.531 50.094 -2.488 1 94.62 71 ASN A C 1
ATOM 530 O O . ASN A 1 71 ? -10.891 49.625 -1.398 1 94.62 71 ASN A O 1
ATOM 534 N N . LYS A 1 72 ? -9.305 50.281 -2.77 1 94.94 72 LYS A N 1
ATOM 535 C CA . LYS A 1 72 ? -8.219 49.844 -1.893 1 94.94 72 LYS A CA 1
ATOM 536 C C . LYS A 1 72 ? -8.32 50.531 -0.525 1 94.94 72 LYS A C 1
ATOM 538 O O . LYS A 1 72 ? -7.902 49.969 0.484 1 94.94 72 LYS A O 1
ATOM 543 N N . GLU A 1 73 ? -8.922 51.688 -0.533 1 94.06 73 GLU A N 1
ATOM 544 C CA . GLU A 1 73 ? -9.055 52.469 0.707 1 94.06 73 GLU A CA 1
ATOM 545 C C . GLU A 1 73 ? -10.023 51.781 1.668 1 94.06 73 GLU A C 1
ATOM 547 O O . GLU A 1 73 ? -10.047 52.094 2.859 1 94.06 73 GLU A O 1
ATOM 552 N N . ASP A 1 74 ? -10.789 50.906 1.108 1 96.94 74 ASP A N 1
ATOM 553 C CA . ASP A 1 74 ? -11.766 50.188 1.928 1 96.94 74 ASP A CA 1
ATOM 554 C C . ASP A 1 74 ? -11.125 49 2.639 1 96.94 74 ASP A C 1
ATOM 556 O O . ASP A 1 74 ? -11.734 48.406 3.529 1 96.94 74 ASP A O 1
ATOM 560 N N . ILE A 1 75 ? -9.953 48.625 2.293 1 98.19 75 ILE A N 1
ATOM 561 C CA . ILE A 1 75 ? -9.203 47.625 3.029 1 98.19 75 ILE A CA 1
ATOM 562 C C . ILE A 1 75 ? -8.648 48.219 4.316 1 98.19 75 ILE A C 1
ATOM 564 O O . ILE A 1 75 ? -7.867 49.188 4.277 1 98.19 75 ILE A O 1
ATOM 568 N N . VAL A 1 76 ? -8.977 47.594 5.445 1 97.94 76 VAL A N 1
ATOM 569 C CA . VAL A 1 76 ? -8.75 48.344 6.68 1 97.94 76 VAL A CA 1
ATOM 570 C C . VAL A 1 76 ? -7.645 47.656 7.492 1 97.94 76 VAL A C 1
ATOM 572 O O . VAL A 1 76 ? -7.086 48.281 8.406 1 97.94 76 VAL A O 1
ATOM 575 N N . GLY A 1 77 ? -7.344 46.438 7.129 1 98.31 77 GLY A N 1
ATOM 576 C CA . GLY A 1 77 ? -6.289 45.781 7.895 1 98.31 77 GLY A CA 1
ATOM 577 C C . GLY A 1 77 ? -5.961 44.406 7.391 1 98.31 77 GLY A C 1
ATOM 578 O O . GLY A 1 77 ? -6.684 43.844 6.555 1 98.31 77 GLY A O 1
ATOM 579 N N . ILE A 1 78 ? -4.836 43.875 7.887 1 98.56 78 ILE A N 1
ATOM 580 C CA . ILE A 1 78 ? -4.332 42.562 7.543 1 98.56 78 ILE A CA 1
ATOM 581 C C . ILE A 1 78 ? -4.02 41.781 8.82 1 98.56 78 ILE A C 1
ATOM 583 O O . ILE A 1 78 ? -3.336 42.281 9.711 1 98.56 78 ILE A O 1
ATOM 587 N N . GLY A 1 79 ? -4.609 40.594 8.961 1 98.56 79 GLY A N 1
ATOM 588 C CA . GLY A 1 79 ? -4.191 39.656 10 1 98.56 79 GLY A CA 1
ATOM 589 C C . GLY A 1 79 ? -3.096 38.719 9.555 1 98.56 79 GLY A C 1
ATOM 590 O O . GLY A 1 79 ? -3.244 38 8.555 1 98.56 79 GLY A O 1
ATOM 591 N N . LEU A 1 80 ? -2.01 38.625 10.281 1 98.12 80 LEU A N 1
ATOM 592 C CA . LEU A 1 80 ? -0.854 37.812 9.891 1 98.12 80 LEU A CA 1
ATOM 593 C C . LEU A 1 80 ? -0.842 36.5 10.625 1 98.12 80 LEU A C 1
ATOM 595 O O . LEU A 1 80 ? -0.538 36.438 11.82 1 98.12 80 LEU A O 1
ATOM 599 N N . GLY A 1 81 ? -1.225 35.469 9.945 1 95.25 81 GLY A N 1
ATOM 600 C CA . GLY A 1 81 ? -1.118 34.125 10.453 1 95.25 81 GLY A CA 1
ATOM 601 C C . GLY A 1 81 ? -0.003 33.312 9.805 1 95.25 81 GLY A C 1
ATOM 602 O O . GLY A 1 81 ? 0.303 33.531 8.625 1 95.25 81 GLY A O 1
ATOM 603 N N . SER A 1 82 ? 0.597 32.438 10.531 1 94.94 82 SER A N 1
ATOM 604 C CA . SER A 1 82 ? 1.656 31.578 10.016 1 94.94 82 SER A CA 1
ATOM 605 C C . SER A 1 82 ? 1.774 30.297 10.828 1 94.94 82 SER A C 1
ATOM 607 O O . SER A 1 82 ? 1.372 30.25 11.992 1 94.94 82 SER A O 1
ATOM 609 N N . ILE A 1 83 ? 2.352 29.344 10.25 1 94.69 83 ILE A N 1
ATOM 610 C CA . ILE A 1 83 ? 2.562 28.031 10.875 1 94.69 83 ILE A CA 1
ATOM 611 C C . ILE A 1 83 ? 3.516 28.172 12.055 1 94.69 83 ILE A C 1
ATOM 613 O O . ILE A 1 83 ? 4.266 29.156 12.141 1 94.69 83 ILE A O 1
ATOM 617 N N . ARG A 1 84 ? 3.41 27.219 12.969 1 94.06 84 ARG A N 1
ATOM 618 C CA . ARG A 1 84 ? 4.211 27.25 14.188 1 94.06 84 ARG A CA 1
ATOM 619 C C . ARG A 1 84 ? 5.309 26.188 14.148 1 94.06 84 ARG A C 1
ATOM 621 O O . ARG A 1 84 ? 5.457 25.469 13.156 1 94.06 84 ARG A O 1
ATOM 628 N N . CYS A 1 85 ? 6.141 26.203 15.242 1 93.38 85 CYS A N 1
ATOM 629 C CA . CYS A 1 85 ? 7.215 25.25 15.484 1 93.38 85 CYS A CA 1
ATOM 630 C C . CYS A 1 85 ? 8.297 25.359 14.422 1 93.38 85 CYS A C 1
ATOM 632 O O . CYS A 1 85 ? 8.953 24.375 14.086 1 93.38 85 CYS A O 1
ATOM 634 N N . CYS A 1 86 ? 8.383 26.531 13.859 1 95.44 86 CYS A N 1
ATOM 635 C CA . CYS A 1 86 ? 9.43 26.828 12.898 1 95.44 86 CYS A CA 1
ATOM 636 C C . CYS A 1 86 ? 10.43 27.828 13.484 1 95.44 86 CYS A C 1
ATOM 638 O O . CYS A 1 86 ? 10.195 28.406 14.547 1 95.44 86 CYS A O 1
ATOM 640 N N . ARG A 1 87 ? 11.586 27.938 12.766 1 96.81 87 ARG A N 1
ATOM 641 C CA . ARG A 1 87 ? 12.602 28.859 13.25 1 96.81 87 ARG A CA 1
ATOM 642 C C . ARG A 1 87 ? 13.242 29.625 12.094 1 96.81 87 ARG A C 1
ATOM 644 O O . ARG A 1 87 ? 13.602 29.031 11.078 1 96.81 87 ARG A O 1
ATOM 651 N N . ALA A 1 88 ? 13.266 30.906 12.242 1 97.69 88 ALA A N 1
ATOM 652 C CA . ALA A 1 88 ? 13.992 31.781 11.328 1 97.69 88 ALA A CA 1
ATOM 653 C C . ALA A 1 88 ? 15.188 32.438 12.023 1 97.69 88 ALA A C 1
ATOM 655 O O . ALA A 1 88 ? 15.047 33.031 13.078 1 97.69 88 ALA A O 1
ATOM 656 N N . LEU A 1 89 ? 16.344 32.219 11.469 1 98.25 89 LEU A N 1
ATOM 657 C CA . LEU A 1 89 ? 17.578 32.812 11.938 1 98.25 89 LEU A CA 1
ATOM 658 C C . LEU A 1 89 ? 17.922 34.031 11.094 1 98.25 89 LEU A C 1
ATOM 660 O O . LEU A 1 89 ? 18.203 33.906 9.898 1 98.25 89 LEU A O 1
ATOM 664 N N . LEU A 1 90 ? 17.906 35.188 11.773 1 98.38 90 LEU A N 1
ATOM 665 C CA . LEU A 1 90 ? 18 36.438 11 1 98.38 90 LEU A CA 1
ATOM 666 C C . LEU A 1 90 ? 19.266 37.219 11.352 1 98.38 90 LEU A C 1
ATOM 668 O O . LEU A 1 90 ? 19.75 37.125 12.484 1 98.38 90 LEU A O 1
ATOM 672 N N . LYS A 1 91 ? 19.734 37.938 10.383 1 98.25 91 LYS A N 1
ATOM 673 C CA . LYS A 1 91 ? 20.781 38.938 10.617 1 98.25 91 LYS A CA 1
ATOM 674 C C . LYS A 1 91 ? 20.219 40.156 11.312 1 98.25 91 LYS A C 1
ATOM 676 O O . LYS A 1 91 ? 19.016 40.25 11.562 1 98.25 91 LYS A O 1
ATOM 681 N N . ALA A 1 92 ? 21.109 41.094 11.547 1 97.75 92 ALA A N 1
ATOM 682 C CA . ALA A 1 92 ? 20.719 42.312 12.266 1 97.75 92 ALA A CA 1
ATOM 683 C C . ALA A 1 92 ? 19.734 43.156 11.445 1 97.75 92 ALA A C 1
ATOM 685 O O . ALA A 1 92 ? 18.891 43.844 12.008 1 97.75 92 ALA A O 1
ATOM 686 N N . ASP A 1 93 ? 19.781 42.938 10.125 1 96.81 93 ASP A N 1
ATOM 687 C CA . ASP A 1 93 ? 18.922 43.75 9.266 1 96.81 93 ASP A CA 1
ATOM 688 C C . ASP A 1 93 ? 17.594 43.031 8.992 1 96.81 93 ASP A C 1
ATOM 690 O O . ASP A 1 93 ? 16.766 43.531 8.234 1 96.81 93 ASP A O 1
ATOM 694 N N . GLY A 1 94 ? 17.453 41.906 9.508 1 96.25 94 GLY A N 1
ATOM 695 C CA . GLY A 1 94 ? 16.188 41.188 9.391 1 96.25 94 GLY A CA 1
ATOM 696 C C . GLY A 1 94 ? 16.188 40.188 8.25 1 96.25 94 GLY A C 1
ATOM 697 O O . GLY A 1 94 ? 15.219 39.438 8.078 1 96.25 94 GLY A O 1
ATOM 698 N N . THR A 1 95 ? 17.234 40.125 7.473 1 96.12 95 THR A N 1
ATOM 699 C CA . THR A 1 95 ? 17.328 39.156 6.402 1 96.12 95 THR A CA 1
ATOM 700 C C . THR A 1 95 ? 17.797 37.812 6.949 1 96.12 95 THR A C 1
ATOM 702 O O . THR A 1 95 ? 18.453 37.75 7.996 1 96.12 95 THR A O 1
ATOM 705 N N . PRO A 1 96 ? 17.5 36.719 6.258 1 97.12 96 PRO A N 1
ATOM 706 C CA . PRO A 1 96 ? 17.875 35.406 6.766 1 97.12 96 PRO A CA 1
ATOM 707 C C . PRO A 1 96 ? 19.391 35.188 6.789 1 97.12 96 PRO A C 1
ATOM 709 O O . PRO A 1 96 ? 20.078 35.531 5.832 1 97.12 96 PRO A O 1
ATOM 712 N N . ALA A 1 97 ? 19.891 34.656 7.895 1 97.12 97 ALA A N 1
ATOM 713 C CA . ALA A 1 97 ? 21.297 34.25 8.023 1 97.12 97 ALA A CA 1
ATOM 714 C C . ALA A 1 97 ? 21.5 32.812 7.562 1 97.12 97 ALA A C 1
ATOM 716 O O . ALA A 1 97 ? 22.641 32.406 7.301 1 97.12 97 ALA A O 1
ATOM 717 N N . ALA A 1 98 ? 20.5 32.062 7.453 1 95.62 98 ALA A N 1
ATOM 718 C CA . ALA A 1 98 ? 20.422 30.672 7.035 1 95.62 98 ALA A CA 1
ATOM 719 C C . ALA A 1 98 ? 19.047 30.344 6.465 1 95.62 98 ALA A C 1
ATOM 721 O O . ALA A 1 98 ? 18.109 31.141 6.602 1 95.62 98 ALA A O 1
ATOM 722 N N . PRO A 1 99 ? 18.906 29.203 5.711 1 96.12 99 PRO A N 1
ATOM 723 C CA . PRO A 1 99 ? 17.562 28.844 5.242 1 96.12 99 PRO A CA 1
ATOM 724 C C . PRO A 1 99 ? 16.562 28.703 6.387 1 96.12 99 PRO A C 1
ATOM 726 O O . PRO A 1 99 ? 16.922 28.281 7.488 1 96.12 99 PRO A O 1
ATOM 729 N N . LEU A 1 100 ? 15.344 29.078 6.094 1 97 100 LEU A N 1
ATOM 730 C CA . LEU A 1 100 ? 14.289 28.969 7.09 1 97 100 LEU A CA 1
ATOM 731 C C . LEU A 1 100 ? 14.031 27.516 7.457 1 97 100 LEU A C 1
ATOM 733 O O . LEU A 1 100 ? 13.914 26.656 6.578 1 97 100 LEU A O 1
ATOM 737 N N . ILE A 1 101 ? 13.898 27.188 8.758 1 96.06 101 ILE A N 1
ATOM 738 C CA . ILE A 1 101 ? 13.836 25.828 9.273 1 96.06 101 ILE A CA 1
ATOM 739 C C . ILE A 1 101 ? 12.383 25.438 9.531 1 96.06 101 ILE A C 1
ATOM 741 O O . ILE A 1 101 ? 11.703 26.047 10.359 1 96.06 101 ILE A O 1
ATOM 745 N N . SER A 1 102 ? 11.961 24.391 8.898 1 94.75 102 SER A N 1
ATOM 746 C CA . SER A 1 102 ? 10.578 23.922 8.977 1 94.75 102 SER A CA 1
ATOM 747 C C . SER A 1 102 ? 10.328 23.188 10.297 1 94.75 102 SER A C 1
ATOM 749 O O . SER A 1 102 ? 11.266 22.719 10.945 1 94.75 102 SER A O 1
ATOM 751 N N . TRP A 1 103 ? 9 23.062 10.609 1 91.38 103 TRP A N 1
ATOM 752 C CA . TRP A 1 103 ? 8.57 22.328 11.789 1 91.38 103 TRP A CA 1
ATOM 753 C C . TRP A 1 103 ? 8.938 20.844 11.672 1 91.38 103 TRP A C 1
ATOM 755 O O . TRP A 1 103 ? 8.992 20.125 12.672 1 91.38 103 TRP A O 1
ATOM 765 N N . GLN A 1 104 ? 9.188 20.406 10.547 1 87.44 104 GLN A N 1
ATOM 766 C CA . GLN A 1 104 ? 9.508 19.016 10.281 1 87.44 104 GLN A CA 1
ATOM 767 C C . GLN A 1 104 ? 10.984 18.719 10.57 1 87.44 104 GLN A C 1
ATOM 769 O O . GLN A 1 104 ? 11.406 17.562 10.586 1 87.44 104 GLN A O 1
ATOM 774 N N . ASP A 1 105 ? 11.828 19.797 10.75 1 90.44 105 ASP A N 1
ATOM 775 C CA . ASP A 1 105 ? 13.266 19.672 11 1 90.44 105 ASP A CA 1
ATOM 776 C C . ASP A 1 105 ? 13.539 19.234 12.438 1 90.44 105 ASP A C 1
ATOM 778 O O . ASP A 1 105 ? 12.875 19.703 13.367 1 90.44 105 ASP A O 1
ATOM 782 N N . ALA A 1 106 ? 14.539 18.281 12.578 1 84.62 106 ALA A N 1
ATOM 783 C CA . ALA A 1 106 ? 14.875 17.781 13.906 1 84.62 106 ALA A CA 1
ATOM 784 C C . ALA A 1 106 ? 15.422 18.906 14.789 1 84.62 106 ALA A C 1
ATOM 786 O O . ALA A 1 106 ? 15.25 18.875 16.016 1 84.62 106 ALA A O 1
ATOM 787 N N . ARG A 1 107 ? 16.047 19.906 14.289 1 90.38 107 ARG A N 1
ATOM 788 C CA . ARG A 1 107 ? 16.703 20.969 15.023 1 90.38 107 ARG A CA 1
ATOM 789 C C . ARG A 1 107 ? 15.695 21.781 15.836 1 90.38 107 ARG A C 1
ATOM 791 O O . ARG A 1 107 ? 16.047 22.391 16.844 1 90.38 107 ARG A O 1
ATOM 798 N N . VAL A 1 108 ? 14.391 21.781 15.398 1 90.88 108 VAL A N 1
ATOM 799 C CA . VAL A 1 108 ? 13.398 22.594 16.094 1 90.88 108 VAL A CA 1
ATOM 800 C C . VAL A 1 108 ? 12.82 21.812 17.266 1 90.88 108 VAL A C 1
ATOM 802 O O . VAL A 1 108 ? 11.984 22.328 18.016 1 90.88 108 VAL A O 1
ATOM 805 N N . THR A 1 109 ? 13.227 20.625 17.453 1 87.5 109 THR A N 1
ATOM 806 C CA . THR A 1 109 ? 12.773 19.812 18.578 1 87.5 109 THR A CA 1
ATOM 807 C C . THR A 1 109 ? 13.805 19.797 19.688 1 87.5 109 THR A C 1
ATOM 809 O O . THR A 1 109 ? 13.648 19.094 20.688 1 87.5 109 THR A O 1
ATOM 812 N N . ARG A 1 110 ? 14.898 20.562 19.562 1 89.19 110 ARG A N 1
ATOM 813 C CA . ARG A 1 110 ? 15.945 20.719 20.562 1 89.19 110 ARG A CA 1
ATOM 814 C C . ARG A 1 110 ? 16.266 22.188 20.828 1 89.19 110 ARG A C 1
ATOM 816 O O . ARG A 1 110 ? 15.891 23.047 20.031 1 89.19 110 ARG A O 1
ATOM 823 N N . PRO A 1 111 ? 16.953 22.469 21.922 1 92.44 111 PRO A N 1
ATOM 824 C CA . PRO A 1 111 ? 17.328 23.859 22.203 1 92.44 111 PRO A CA 1
ATOM 825 C C . PRO A 1 111 ? 18.188 24.469 21.109 1 92.44 111 PRO A C 1
ATOM 827 O O . PRO A 1 111 ? 18.938 23.75 20.438 1 92.44 111 PRO A O 1
ATOM 830 N N . TYR A 1 112 ? 18.078 25.781 21.016 1 94.88 112 TYR A N 1
ATOM 831 C CA . TYR A 1 112 ? 18.844 26.516 20 1 94.88 112 TYR A CA 1
ATOM 832 C C . TYR A 1 112 ? 20.328 26.422 20.281 1 94.88 112 TYR A C 1
ATOM 834 O O . TYR A 1 112 ? 20.766 26.484 21.438 1 94.88 112 TYR A O 1
ATOM 842 N N . GLU A 1 113 ? 21.094 26.188 19.281 1 94.31 113 GLU A N 1
ATOM 843 C CA . GLU A 1 113 ? 22.562 26.266 19.344 1 94.31 113 GLU A CA 1
ATOM 844 C C . GLU A 1 113 ? 23.094 27.391 18.453 1 94.31 113 GLU A C 1
ATOM 846 O O . GLU A 1 113 ? 22.922 27.359 17.234 1 94.31 113 GLU A O 1
ATOM 851 N N . HIS A 1 114 ? 23.719 28.266 19.078 1 95 114 HIS A N 1
ATOM 852 C CA . HIS A 1 114 ? 24.25 29.406 18.359 1 95 114 HIS A CA 1
ATOM 853 C C . HIS A 1 114 ? 25.594 29.094 17.719 1 95 114 HIS A C 1
ATOM 855 O O . HIS A 1 114 ? 26.641 29.328 18.328 1 95 114 HIS A O 1
ATOM 861 N N . THR A 1 115 ? 25.578 28.688 16.516 1 93.75 115 THR A N 1
ATOM 862 C CA . THR A 1 115 ? 26.812 28.297 15.828 1 93.75 115 THR A CA 1
ATOM 863 C C . THR A 1 115 ? 27.156 29.281 14.719 1 93.75 115 THR A C 1
ATOM 865 O O . THR A 1 115 ? 28.297 29.344 14.273 1 93.75 115 THR A O 1
ATOM 868 N N . ASN A 1 116 ? 26.281 30.062 14.188 1 96.06 116 ASN A N 1
ATOM 869 C CA . ASN A 1 116 ? 26.469 31.047 13.125 1 96.06 116 ASN A CA 1
ATOM 870 C C . ASN A 1 116 ? 26.516 32.469 13.688 1 96.06 116 ASN A C 1
ATOM 872 O O . ASN A 1 116 ? 25.5 33.031 14.07 1 96.06 116 ASN A O 1
ATOM 876 N N . PRO A 1 117 ? 27.656 33.031 13.633 1 95.38 117 PRO A N 1
ATOM 877 C CA . PRO A 1 117 ? 27.812 34.344 14.242 1 95.38 117 PRO A CA 1
ATOM 878 C C . PRO A 1 117 ? 27.031 35.438 13.523 1 95.38 117 PRO A C 1
ATOM 880 O O . PRO A 1 117 ? 26.812 36.5 14.078 1 95.38 117 PRO A O 1
ATOM 883 N N . ASP A 1 118 ? 26.562 35.156 12.367 1 97.44 118 ASP A N 1
ATOM 884 C CA . ASP A 1 118 ? 25.797 36.125 11.609 1 97.44 118 ASP A CA 1
ATOM 885 C C . ASP A 1 118 ? 24.375 36.25 12.141 1 97.44 118 ASP A C 1
ATOM 887 O O . ASP A 1 118 ? 23.656 37.219 11.812 1 97.44 118 ASP A O 1
ATOM 891 N N . VAL A 1 119 ? 23.969 35.375 13.008 1 98.19 119 VAL A N 1
ATOM 892 C CA . VAL A 1 119 ? 22.609 35.375 13.523 1 98.19 119 VAL A CA 1
ATOM 893 C C . VAL A 1 119 ? 22.469 36.438 14.633 1 98.19 119 VAL A C 1
ATOM 895 O O . VAL A 1 119 ? 23.125 36.312 15.672 1 98.19 119 VAL A O 1
ATOM 898 N N . ALA A 1 120 ? 21.656 37.344 14.367 1 98.25 120 ALA A N 1
ATOM 899 C CA . ALA A 1 120 ? 21.375 38.375 15.367 1 98.25 120 ALA A CA 1
ATOM 900 C C . ALA A 1 120 ? 20.047 38.094 16.078 1 98.25 120 ALA A C 1
ATOM 902 O O . ALA A 1 120 ? 19.875 38.438 17.25 1 98.25 120 ALA A O 1
ATOM 903 N N . TYR A 1 121 ? 19.125 37.531 15.352 1 98.44 121 TYR A N 1
ATOM 904 C CA . TYR A 1 121 ? 17.812 37.25 15.906 1 98.44 121 TYR A CA 1
ATOM 905 C C . TYR A 1 121 ? 17.391 35.812 15.633 1 98.44 121 TYR A C 1
ATOM 907 O O . TYR A 1 121 ? 17.719 35.25 14.594 1 98.44 121 TYR A O 1
ATOM 915 N N . VAL A 1 122 ? 16.719 35.219 16.578 1 98.25 122 VAL A N 1
ATOM 916 C CA . VAL A 1 122 ? 16.016 33.938 16.453 1 98.25 122 VAL A CA 1
ATOM 917 C C . VAL A 1 122 ? 14.516 34.188 16.609 1 98.25 122 VAL A C 1
ATOM 919 O O . VAL A 1 122 ? 14.07 34.688 17.641 1 98.25 122 VAL A O 1
ATOM 922 N N . THR A 1 123 ? 13.766 33.906 15.562 1 97.88 123 THR A N 1
ATOM 923 C CA . THR A 1 123 ? 12.336 34.188 15.617 1 97.88 123 THR A CA 1
ATOM 924 C C . THR A 1 123 ? 11.539 33.125 14.867 1 97.88 123 THR A C 1
ATOM 926 O O . THR A 1 123 ? 12.102 32.125 14.422 1 97.88 123 THR A O 1
ATOM 929 N N . SER A 1 124 ? 10.234 33.281 14.906 1 97 124 SER A N 1
ATOM 930 C CA . SER A 1 124 ? 9.328 32.406 14.18 1 97 124 SER A CA 1
ATOM 931 C C . SER A 1 124 ? 9.109 32.906 12.75 1 97 124 SER A C 1
ATOM 933 O O . SER A 1 124 ? 9.641 33.938 12.359 1 97 124 SER A O 1
ATOM 935 N N . PHE A 1 125 ? 8.367 32.125 11.969 1 97.19 125 PHE A N 1
ATOM 936 C CA . PHE A 1 125 ? 8.047 32.531 10.609 1 97.19 125 PHE A CA 1
ATOM 937 C C . PHE A 1 125 ? 7.188 33.781 10.609 1 97.19 125 PHE A C 1
ATOM 939 O O . PHE A 1 125 ? 7.328 34.656 9.742 1 97.19 125 PHE A O 1
ATOM 946 N N . SER A 1 126 ? 6.293 33.875 11.586 1 97.06 126 SER A N 1
ATOM 947 C CA . SER A 1 126 ? 5.488 35.094 11.688 1 97.06 126 SER A CA 1
ATOM 948 C C . SER A 1 126 ? 6.355 36.312 12.023 1 97.06 126 SER A C 1
ATOM 950 O O . SER A 1 126 ? 6.09 37.406 11.555 1 97.06 126 SER A O 1
ATOM 952 N N . GLY A 1 127 ? 7.375 36.125 12.859 1 97.62 127 GLY A N 1
ATOM 953 C CA . GLY A 1 127 ? 8.305 37.219 13.133 1 97.62 127 GLY A CA 1
ATOM 954 C C . GLY A 1 127 ? 9.062 37.656 11.898 1 97.62 127 GLY A C 1
ATOM 955 O O . GLY A 1 127 ? 9.172 38.875 11.648 1 97.62 127 GLY A O 1
ATOM 956 N N . TYR A 1 128 ? 9.539 36.719 11.156 1 97.88 128 TYR A N 1
ATOM 957 C CA . TYR A 1 128 ? 10.227 37 9.898 1 97.88 128 TYR A CA 1
ATOM 958 C C . TYR A 1 128 ? 9.32 37.781 8.953 1 97.88 128 TYR A C 1
ATOM 960 O O . TYR A 1 128 ? 9.727 38.812 8.398 1 97.88 128 TYR A O 1
ATOM 968 N N . LEU A 1 129 ? 8.078 37.375 8.852 1 98.12 129 LEU A N 1
ATOM 969 C CA . LEU A 1 129 ? 7.137 38 7.93 1 98.12 129 LEU A CA 1
ATOM 970 C C . LEU A 1 129 ? 6.711 39.375 8.445 1 98.12 129 LEU A C 1
ATOM 972 O O . LEU A 1 129 ? 6.461 40.281 7.652 1 98.12 129 LEU A O 1
ATOM 976 N N . THR A 1 130 ? 6.574 39.5 9.758 1 98.31 130 THR A N 1
ATOM 977 C CA . THR A 1 130 ? 6.293 40.781 10.336 1 98.31 130 THR A CA 1
ATOM 978 C C . THR A 1 130 ? 7.355 41.812 9.914 1 98.31 130 THR A C 1
ATOM 980 O O . THR A 1 130 ? 7.023 42.906 9.484 1 98.31 130 THR A O 1
ATOM 983 N N . HIS A 1 131 ? 8.594 41.375 10.07 1 98.56 131 HIS A N 1
ATOM 984 C CA . HIS A 1 131 ? 9.68 42.281 9.711 1 98.56 131 HIS A CA 1
ATOM 985 C C . HIS A 1 131 ? 9.656 42.625 8.227 1 98.56 131 HIS A C 1
ATOM 987 O O . HIS A 1 131 ? 9.875 43.781 7.848 1 98.56 131 HIS A O 1
ATOM 993 N N . ARG A 1 132 ? 9.414 41.656 7.41 1 97.94 132 ARG A N 1
ATOM 994 C CA . ARG A 1 132 ? 9.367 41.844 5.965 1 97.94 132 ARG A CA 1
ATOM 995 C C . ARG A 1 132 ? 8.258 42.844 5.59 1 97.94 132 ARG A C 1
ATOM 997 O O . ARG A 1 132 ? 8.422 43.656 4.676 1 97.94 132 ARG A O 1
ATOM 1004 N N . LEU A 1 133 ? 7.141 42.781 6.246 1 98.5 133 LEU A N 1
ATOM 1005 C CA . LEU A 1 133 ? 5.953 43.531 5.895 1 98.5 133 LEU A CA 1
ATOM 1006 C C . LEU A 1 133 ? 6.023 44.938 6.484 1 98.5 133 LEU A C 1
ATOM 1008 O O . LEU A 1 133 ? 5.523 45.906 5.883 1 98.5 133 LEU A O 1
ATOM 1012 N N . THR A 1 134 ? 6.605 45.094 7.703 1 98.56 134 THR A N 1
ATOM 1013 C CA . THR A 1 134 ? 6.398 46.312 8.469 1 98.56 134 THR A CA 1
ATOM 1014 C C . THR A 1 134 ? 7.734 46.938 8.859 1 98.56 134 THR A C 1
ATOM 1016 O O . THR A 1 134 ? 7.785 48.094 9.266 1 98.56 134 THR A O 1
ATOM 1019 N N . GLY A 1 135 ? 8.766 46.156 8.828 1 98.12 135 GLY A N 1
ATOM 1020 C CA . GLY A 1 135 ? 10.062 46.656 9.281 1 98.12 135 GLY A CA 1
ATOM 1021 C C . GLY A 1 135 ? 10.266 46.5 10.773 1 98.12 135 GLY A C 1
ATOM 1022 O O . GLY A 1 135 ? 11.375 46.688 11.281 1 98.12 135 GLY A O 1
ATOM 1023 N N . GLU A 1 136 ? 9.234 46.062 11.5 1 98.31 136 GLU A N 1
ATOM 1024 C CA . GLU A 1 136 ? 9.305 45.938 12.953 1 98.31 136 GLU A CA 1
ATOM 1025 C C . GLU A 1 136 ? 9.906 44.594 13.383 1 98.31 136 GLU A C 1
ATOM 1027 O O . GLU A 1 136 ? 9.758 43.594 12.68 1 98.31 136 GLU A O 1
ATOM 1032 N N . PHE A 1 137 ? 10.57 44.594 14.5 1 98.31 137 PHE A N 1
ATOM 1033 C CA . PHE A 1 137 ? 11.062 43.375 15.133 1 98.31 137 PHE A CA 1
ATOM 1034 C C . PHE A 1 137 ? 10.125 42.906 16.25 1 98.31 137 PHE A C 1
ATOM 1036 O O . PHE A 1 137 ? 10.539 42.812 17.406 1 98.31 137 PHE A O 1
ATOM 1043 N N . LYS A 1 138 ? 8.891 42.719 15.844 1 97.94 138 LYS A N 1
ATOM 1044 C CA . LYS A 1 138 ? 7.801 42.281 16.703 1 97.94 138 LYS A CA 1
ATOM 1045 C C . LYS A 1 138 ? 7.188 41 16.203 1 97.94 138 LYS A C 1
ATOM 1047 O O . LYS A 1 138 ? 7.242 40.688 15.008 1 97.94 138 LYS A O 1
ATOM 1052 N N . ASP A 1 139 ? 6.723 40.25 17.109 1 97.25 139 ASP A N 1
ATOM 1053 C CA . ASP A 1 139 ? 6.023 39 16.75 1 97.25 139 ASP A CA 1
ATOM 1054 C C . ASP A 1 139 ? 4.941 38.656 17.766 1 97.25 139 ASP A C 1
ATOM 1056 O O . ASP A 1 139 ? 4.816 39.344 18.797 1 97.25 139 ASP A O 1
ATOM 1060 N N . ASN A 1 140 ? 4.113 37.75 17.359 1 95.06 140 ASN A N 1
ATOM 1061 C CA . ASN A 1 140 ? 3.07 37.281 18.266 1 95.06 140 ASN A CA 1
ATOM 1062 C C . ASN A 1 140 ? 3.611 36.25 19.25 1 95.06 140 ASN A C 1
ATOM 1064 O O . ASN A 1 140 ? 4.223 35.281 18.844 1 95.06 140 ASN A O 1
ATOM 1068 N N . ILE A 1 141 ? 3.342 36.406 20.516 1 95.19 141 ILE A N 1
ATOM 1069 C CA . ILE A 1 141 ? 3.865 35.531 21.562 1 95.19 141 ILE A CA 1
ATOM 1070 C C . ILE A 1 141 ? 3.279 34.125 21.406 1 95.19 141 ILE A C 1
ATOM 1072 O O . ILE A 1 141 ? 3.943 33.125 21.719 1 95.19 141 ILE A O 1
ATOM 1076 N N . ALA A 1 142 ? 2.133 34.062 20.859 1 94.06 142 ALA A N 1
ATOM 1077 C CA . ALA A 1 142 ? 1.381 32.812 20.859 1 94.06 142 ALA A CA 1
ATOM 1078 C C . ALA A 1 142 ? 1.846 31.906 19.719 1 94.06 142 ALA A C 1
ATOM 1080 O O . ALA A 1 142 ? 1.389 30.766 19.609 1 94.06 142 ALA A O 1
ATOM 1081 N N . ASN A 1 143 ? 2.754 32.312 18.922 1 94.81 143 ASN A N 1
ATOM 1082 C CA . ASN A 1 143 ? 3.326 31.453 17.891 1 94.81 143 ASN A CA 1
ATOM 1083 C C . ASN A 1 143 ? 4.531 30.672 18.406 1 94.81 143 ASN A C 1
ATOM 1085 O O . ASN A 1 143 ? 5.004 29.734 17.766 1 94.81 143 ASN A O 1
ATOM 1089 N N . TYR A 1 144 ? 4.992 31.094 19.5 1 94.19 144 TYR A N 1
ATOM 1090 C CA . TYR A 1 144 ? 6.188 30.469 20.078 1 94.19 144 TYR A CA 1
ATOM 1091 C C . TYR A 1 144 ? 5.824 29.281 20.953 1 94.19 144 TYR A C 1
ATOM 1093 O O . TYR A 1 144 ? 5.801 29.391 22.172 1 94.19 144 TYR A O 1
ATOM 1101 N N . PHE A 1 145 ? 5.578 28.203 20.344 1 91.88 145 PHE A N 1
ATOM 1102 C CA . PHE A 1 145 ? 5.32 26.906 20.969 1 91.88 145 PHE A CA 1
ATOM 1103 C C . PHE A 1 145 ? 6.492 25.953 20.766 1 91.88 145 PHE A C 1
ATOM 1105 O O . PHE A 1 145 ? 7.09 25.922 19.688 1 91.88 145 PHE A O 1
ATOM 1112 N N . GLY A 1 146 ? 6.812 25.203 21.844 1 89.44 146 GLY A N 1
ATOM 1113 C CA . GLY A 1 146 ? 7.906 24.234 21.734 1 89.44 146 GLY A CA 1
ATOM 1114 C C . GLY A 1 146 ? 9.18 24.719 22.406 1 89.44 146 GLY A C 1
ATOM 1115 O O . GLY A 1 146 ? 9.172 25.078 23.578 1 89.44 146 GLY A O 1
ATOM 1116 N N . GLN A 1 147 ? 10.258 24.797 21.594 1 91 147 GLN A N 1
ATOM 1117 C CA . GLN A 1 147 ? 11.594 25.062 22.125 1 91 147 GLN A CA 1
ATOM 1118 C C . GLN A 1 147 ? 11.875 26.562 22.172 1 91 147 GLN A C 1
ATOM 1120 O O . GLN A 1 147 ? 12.859 27.031 21.609 1 91 147 GLN A O 1
ATOM 1125 N N . TRP A 1 148 ? 11.016 27.266 22.938 1 95.25 148 TRP A N 1
ATOM 1126 C CA . TRP A 1 148 ? 11.102 28.703 23.156 1 95.25 148 TRP A CA 1
ATOM 1127 C C . TRP A 1 148 ? 10.938 29.047 24.625 1 95.25 148 TRP A C 1
ATOM 1129 O O . TRP A 1 148 ? 10.188 28.375 25.344 1 95.25 148 TRP A O 1
ATOM 1139 N N . PRO A 1 149 ? 11.57 30.062 25.141 1 95.69 149 PRO A N 1
ATOM 1140 C CA . PRO A 1 149 ? 11.477 30.422 26.562 1 95.69 149 PRO A CA 1
ATOM 1141 C C . PRO A 1 149 ? 10.242 31.281 26.875 1 95.69 149 PRO A C 1
ATOM 1143 O O . PRO A 1 149 ? 10.375 32.406 27.375 1 95.69 149 PRO A O 1
ATOM 1146 N N . VAL A 1 150 ? 9.117 30.766 26.734 1 95.5 150 VAL A N 1
ATOM 1147 C CA . VAL A 1 150 ? 7.855 31.484 26.891 1 95.5 150 VAL A CA 1
ATOM 1148 C C . VAL A 1 150 ? 7.293 31.234 28.281 1 95.5 150 VAL A C 1
ATOM 1150 O O . VAL A 1 150 ? 7.363 30.125 28.797 1 95.5 150 VAL A O 1
ATOM 1153 N N . ASP A 1 151 ? 6.781 32.25 28.875 1 95 151 ASP A N 1
ATOM 1154 C CA . ASP A 1 151 ? 5.988 32.125 30.094 1 95 151 ASP A CA 1
ATOM 1155 C C . ASP A 1 151 ? 4.492 32.219 29.781 1 95 151 ASP A C 1
ATOM 1157 O O . ASP A 1 151 ? 3.977 33.312 29.5 1 95 151 ASP A O 1
ATOM 1161 N N . TYR A 1 152 ? 3.807 31.172 29.984 1 92.88 152 TYR A N 1
ATOM 1162 C CA . TYR A 1 152 ? 2.402 31.078 29.594 1 92.88 152 TYR A CA 1
ATOM 1163 C C . TYR A 1 152 ? 1.52 31.844 30.578 1 92.88 152 TYR A C 1
ATOM 1165 O O . TYR A 1 152 ? 0.369 32.156 30.266 1 92.88 152 TYR A O 1
ATOM 1173 N N . LYS A 1 153 ? 1.991 32.094 31.703 1 92.62 153 LYS A N 1
ATOM 1174 C CA . LYS A 1 153 ? 1.223 32.844 32.688 1 92.62 153 LYS A CA 1
ATOM 1175 C C . LYS A 1 153 ? 1.198 34.344 32.344 1 92.62 153 LYS A C 1
ATOM 1177 O O . LYS A 1 153 ? 0.16 35 32.469 1 92.62 153 LYS A O 1
ATOM 1182 N N . THR A 1 154 ? 2.35 34.844 31.875 1 93.94 154 THR A N 1
ATOM 1183 C CA . THR A 1 154 ? 2.461 36.281 31.641 1 93.94 154 THR A CA 1
ATOM 1184 C C . THR A 1 154 ? 2.316 36.594 30.156 1 93.94 154 THR A C 1
ATOM 1186 O O . THR A 1 154 ? 2.199 37.75 29.781 1 93.94 154 THR A O 1
ATOM 1189 N N . TRP A 1 155 ? 2.262 35.594 29.281 1 95.06 155 TRP A N 1
ATOM 1190 C CA . TRP A 1 155 ? 2.209 35.781 27.828 1 95.06 155 TRP A CA 1
ATOM 1191 C C . TRP A 1 155 ? 3.375 36.625 27.344 1 95.06 155 TRP A C 1
ATOM 1193 O O . TRP A 1 155 ? 3.186 37.562 26.562 1 95.06 155 TRP A O 1
ATOM 1203 N N . ALA A 1 156 ? 4.508 36.25 27.844 1 96.25 156 ALA A N 1
ATOM 1204 C CA . ALA A 1 156 ? 5.754 36.969 27.531 1 96.25 156 ALA A CA 1
ATOM 1205 C C . ALA A 1 156 ? 6.949 36.031 27.625 1 96.25 156 ALA A C 1
ATOM 1207 O O . ALA A 1 156 ? 6.797 34.844 27.953 1 96.25 156 ALA A O 1
ATOM 1208 N N . TRP A 1 157 ? 8.094 36.562 27.25 1 97.44 157 TRP A N 1
ATOM 1209 C CA . TRP A 1 157 ? 9.312 35.781 27.469 1 97.44 157 TRP A CA 1
ATOM 1210 C C . TRP A 1 157 ? 9.539 35.562 28.969 1 97.44 157 TRP A C 1
ATOM 1212 O O . TRP A 1 157 ? 9.297 36.438 29.781 1 97.44 157 TRP A O 1
ATOM 1222 N N . SER A 1 158 ? 10.039 34.406 29.234 1 96.69 158 SER A N 1
ATOM 1223 C CA . SER A 1 158 ? 10.344 34.094 30.641 1 96.69 158 SER A CA 1
ATOM 1224 C C . SER A 1 158 ? 11.43 35 31.172 1 96.69 158 SER A C 1
ATOM 1226 O O . SER A 1 158 ? 12.391 35.344 30.469 1 96.69 158 SER A O 1
ATOM 1228 N N . GLU A 1 159 ? 11.289 35.375 32.438 1 95.44 159 GLU A N 1
ATOM 1229 C CA . GLU A 1 159 ? 12.32 36.156 33.156 1 95.44 159 GLU A CA 1
ATOM 1230 C C . GLU A 1 159 ? 13.18 35.25 34.031 1 95.44 159 GLU A C 1
ATOM 1232 O O . GLU A 1 159 ? 14.133 35.719 34.656 1 95.44 159 GLU A O 1
ATOM 1237 N N . ASP A 1 160 ? 12.836 34 33.969 1 95.31 160 ASP A N 1
ATOM 1238 C CA . ASP A 1 160 ? 13.594 33 34.75 1 95.31 160 ASP A CA 1
ATOM 1239 C C . ASP A 1 160 ? 14.875 32.625 34 1 95.31 160 ASP A C 1
ATOM 1241 O O . ASP A 1 160 ? 14.828 32.031 32.938 1 95.31 160 ASP A O 1
ATOM 1245 N N . ALA A 1 161 ? 16 32.812 34.688 1 94.44 161 ALA A N 1
ATOM 1246 C CA . ALA A 1 161 ? 17.297 32.531 34.094 1 94.44 161 ALA A CA 1
ATOM 1247 C C . ALA A 1 161 ? 17.469 31.062 33.719 1 94.44 161 ALA A C 1
ATOM 1249 O O . ALA A 1 161 ? 18.109 30.719 32.75 1 94.44 161 ALA A O 1
ATOM 1250 N N . ALA A 1 162 ? 16.891 30.281 34.531 1 94.69 162 ALA A N 1
ATOM 1251 C CA . ALA A 1 162 ? 17 28.844 34.281 1 94.69 162 ALA A CA 1
ATOM 1252 C C . ALA A 1 162 ? 16.266 28.453 33 1 94.69 162 ALA A C 1
ATOM 1254 O O . ALA A 1 162 ? 16.703 27.562 32.281 1 94.69 162 ALA A O 1
ATOM 1255 N N . VAL A 1 163 ? 15.141 29.109 32.781 1 93.75 163 VAL A N 1
ATOM 1256 C CA . VAL A 1 163 ? 14.352 28.844 31.578 1 93.75 163 VAL A CA 1
ATOM 1257 C C . VAL A 1 163 ? 15.102 29.359 30.344 1 93.75 163 VAL A C 1
ATOM 1259 O O . VAL A 1 163 ? 15.172 28.672 29.312 1 93.75 163 VAL A O 1
ATOM 1262 N N . MET A 1 164 ? 15.664 30.453 30.453 1 94.44 164 MET A N 1
ATOM 1263 C CA . MET A 1 164 ? 16.422 31.031 29.344 1 94.44 164 MET A CA 1
ATOM 1264 C C . MET A 1 164 ? 17.625 30.156 29 1 94.44 164 MET A C 1
ATOM 1266 O O . MET A 1 164 ? 17.953 29.969 27.828 1 94.44 164 MET A O 1
ATOM 1270 N N . GLU A 1 165 ? 18.25 29.625 30.031 1 94 165 GLU A N 1
ATOM 1271 C CA . GLU A 1 165 ? 19.406 28.75 29.828 1 94 165 GLU A CA 1
ATOM 1272 C C . GLU A 1 165 ? 18.984 27.438 29.172 1 94 165 GLU A C 1
ATOM 1274 O O . GLU A 1 165 ? 19.703 26.906 28.312 1 94 165 GLU A O 1
ATOM 1279 N N . LYS A 1 166 ? 17.906 27 29.562 1 92.44 166 LYS A N 1
ATOM 1280 C CA . LYS A 1 166 ? 17.391 25.734 29.047 1 92.44 166 LYS A CA 1
ATOM 1281 C C . LYS A 1 166 ? 17.203 25.797 27.531 1 92.44 166 LYS A C 1
ATOM 1283 O O . LYS A 1 166 ? 17.531 24.844 26.812 1 92.44 166 LYS A O 1
ATOM 1288 N N . PHE A 1 167 ? 16.672 26.891 27.047 1 94.44 167 PHE A N 1
ATOM 1289 C CA . PHE A 1 167 ? 16.344 27.016 25.625 1 94.44 167 PHE A CA 1
ATOM 1290 C C . PHE A 1 167 ? 17.5 27.656 24.859 1 94.44 167 PHE A C 1
ATOM 1292 O O . PHE A 1 167 ? 17.516 27.641 23.625 1 94.44 167 PHE A O 1
ATOM 1299 N N . ASN A 1 168 ? 18.438 28.203 25.594 1 96.12 168 ASN A N 1
ATOM 1300 C CA . ASN A 1 168 ? 19.719 28.688 25.062 1 96.12 168 ASN A CA 1
ATOM 1301 C C . ASN A 1 168 ? 19.5 29.797 24.031 1 96.12 168 ASN A C 1
ATOM 1303 O O . ASN A 1 168 ? 20.156 29.812 22.984 1 96.12 168 ASN A O 1
ATOM 1307 N N . ILE A 1 169 ? 18.562 30.656 24.281 1 96.69 169 ILE A N 1
ATOM 1308 C CA . ILE A 1 169 ? 18.344 31.844 23.453 1 96.69 169 ILE A CA 1
ATOM 1309 C C . ILE A 1 169 ? 18.375 33.094 24.328 1 96.69 169 ILE A C 1
ATOM 1311 O O . ILE A 1 169 ? 17.438 33.375 25.062 1 96.69 169 ILE A O 1
ATOM 1315 N N . PRO A 1 170 ? 19.359 33.875 24.172 1 95.38 170 PRO A N 1
ATOM 1316 C CA . PRO A 1 170 ? 19.406 35.094 24.953 1 95.38 170 PRO A CA 1
ATOM 1317 C C . PRO A 1 170 ? 18.281 36.062 24.594 1 95.38 170 PRO A C 1
ATOM 1319 O O . PRO A 1 170 ? 17.891 36.156 23.422 1 95.38 170 PRO A O 1
ATOM 1322 N N . ARG A 1 171 ? 17.859 36.844 25.547 1 96.25 171 ARG A N 1
ATOM 1323 C CA . ARG A 1 171 ? 16.75 37.75 25.375 1 96.25 171 ARG A CA 1
ATOM 1324 C C . ARG A 1 171 ? 17.016 38.719 24.234 1 96.25 171 ARG A C 1
ATOM 1326 O O . ARG A 1 171 ? 16.109 39.094 23.5 1 96.25 171 ARG A O 1
ATOM 1333 N N . GLN A 1 172 ? 18.25 39.125 24.062 1 96.06 172 GLN A N 1
ATOM 1334 C CA . GLN A 1 172 ? 18.594 40.156 23.062 1 96.06 172 GLN A CA 1
ATOM 1335 C C . GLN A 1 172 ? 18.422 39.625 21.641 1 96.06 172 GLN A C 1
ATOM 1337 O O . GLN A 1 172 ? 18.359 40.406 20.688 1 96.06 172 GLN A O 1
ATOM 1342 N N . MET A 1 173 ? 18.312 38.344 21.484 1 97.75 173 MET A N 1
ATOM 1343 C CA . MET A 1 173 ? 18.156 37.719 20.172 1 97.75 173 MET A CA 1
ATOM 1344 C C . MET A 1 173 ? 16.688 37.5 19.828 1 97.75 173 MET A C 1
ATOM 1346 O O . MET A 1 173 ? 16.359 37.094 18.719 1 97.75 173 MET A O 1
ATOM 1350 N N . LEU A 1 174 ? 15.812 37.844 20.781 1 98.19 174 LEU A N 1
ATOM 1351 C CA . LEU A 1 174 ? 14.391 37.562 20.609 1 98.19 174 LEU A CA 1
ATOM 1352 C C . LEU A 1 174 ? 13.648 38.844 20.234 1 98.19 174 LEU A C 1
ATOM 1354 O O . LEU A 1 174 ? 13.969 39.938 20.734 1 98.19 174 LEU A O 1
ATOM 1358 N N . PHE A 1 175 ? 12.641 38.75 19.406 1 98.25 175 PHE A N 1
ATOM 1359 C CA . PHE A 1 175 ? 11.797 39.875 19.047 1 98.25 175 PHE A CA 1
ATOM 1360 C C . PHE A 1 175 ? 10.945 40.312 20.219 1 98.25 175 PHE A C 1
ATOM 1362 O O . PHE A 1 175 ? 10.758 39.562 21.188 1 98.25 175 PHE A O 1
ATOM 1369 N N . ASP A 1 176 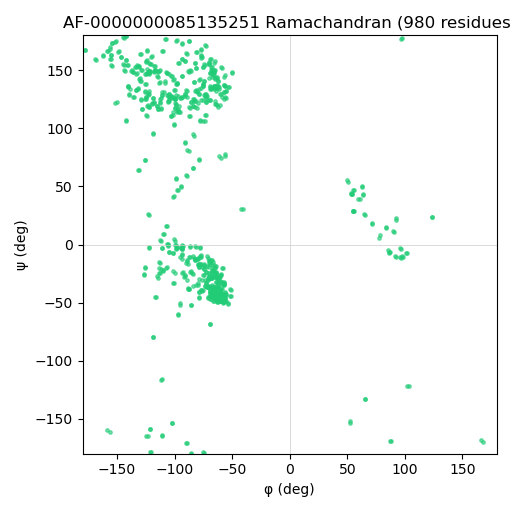? 10.477 41.562 20.125 1 97.62 176 ASP A N 1
ATOM 1370 C CA . ASP A 1 176 ? 9.43 42 21.062 1 97.62 176 ASP A CA 1
ATOM 1371 C C . ASP A 1 176 ? 8.109 41.281 20.75 1 97.62 176 ASP A C 1
ATOM 1373 O O . ASP A 1 176 ? 7.73 41.125 19.594 1 97.62 176 ASP A O 1
ATOM 1377 N N . VAL A 1 177 ? 7.465 40.812 21.797 1 97.25 177 VAL A N 1
ATOM 1378 C CA . VAL A 1 177 ? 6.289 40 21.547 1 97.25 177 VAL A CA 1
ATOM 1379 C C . VAL A 1 177 ? 5.023 40.781 21.844 1 97.25 177 VAL A C 1
ATOM 1381 O O . VAL A 1 177 ? 5.031 41.656 22.719 1 97.25 177 VAL A O 1
ATOM 1384 N N . GLN A 1 178 ? 4.016 40.531 21.125 1 96.31 178 GLN A N 1
ATOM 1385 C CA . GLN A 1 178 ? 2.725 41.188 21.188 1 96.31 178 GLN A CA 1
ATOM 1386 C C . GLN A 1 178 ? 1.597 40.219 21.453 1 96.31 178 GLN A C 1
ATOM 1388 O O . GLN A 1 178 ? 1.731 39.031 21.156 1 96.31 178 GLN A O 1
ATOM 1393 N N . MET A 1 179 ? 0.475 40.719 22 1 96 179 MET A N 1
ATOM 1394 C CA . MET A 1 179 ? -0.74 39.938 22.203 1 96 179 MET A CA 1
ATOM 1395 C C . MET A 1 179 ? -1.553 39.844 20.922 1 96 179 MET A C 1
ATOM 1397 O O . MET A 1 179 ? -1.551 40.781 20.109 1 96 179 MET A O 1
ATOM 1401 N N . PRO A 1 180 ? -2.314 38.719 20.812 1 96.25 180 PRO A N 1
ATOM 1402 C CA . PRO A 1 180 ? -3.238 38.688 19.672 1 96.25 180 PRO A CA 1
ATOM 1403 C C . PRO A 1 180 ? -4.191 39.875 19.641 1 96.25 180 PRO A C 1
ATOM 1405 O O . PRO A 1 180 ? -4.699 40.281 20.688 1 96.25 180 PRO A O 1
ATOM 1408 N N . GLY A 1 181 ? -4.375 40.438 18.438 1 95.88 181 GLY A N 1
ATOM 1409 C CA . GLY A 1 181 ? -5.277 41.562 18.312 1 95.88 181 GLY A CA 1
ATOM 1410 C C . GLY A 1 181 ? -4.566 42.906 18.312 1 95.88 181 GLY A C 1
ATOM 1411 O O . GLY A 1 181 ? -5.156 43.938 17.969 1 95.88 181 GLY A O 1
ATOM 1412 N N . THR A 1 182 ? -3.295 42.938 18.625 1 97 182 THR A N 1
ATOM 1413 C CA . THR A 1 182 ? -2.537 44.156 18.625 1 97 182 THR A CA 1
ATOM 1414 C C . THR A 1 182 ? -1.891 44.406 17.266 1 97 182 THR A C 1
ATOM 1416 O O . THR A 1 182 ? -1.704 43.469 16.484 1 97 182 THR A O 1
ATOM 1419 N N . ILE A 1 183 ? -1.576 45.656 17.016 1 98.12 183 ILE A N 1
ATOM 1420 C CA . ILE A 1 183 ? -0.962 46.031 15.742 1 98.12 183 ILE A CA 1
ATOM 1421 C C . ILE A 1 183 ? 0.543 45.781 15.805 1 98.12 183 ILE A C 1
ATOM 1423 O O . ILE A 1 183 ? 1.229 46.312 16.688 1 98.12 183 ILE A O 1
ATOM 1427 N N . LEU A 1 184 ? 1.078 45 14.906 1 98.19 184 LEU A N 1
ATOM 1428 C CA . LEU A 1 184 ? 2.502 44.719 14.789 1 98.19 184 LEU A CA 1
ATOM 1429 C C . LEU A 1 184 ? 3.242 45.844 14.094 1 98.19 184 LEU A C 1
ATOM 1431 O O . LEU A 1 184 ? 4.43 46.062 14.344 1 98.19 184 LEU A O 1
ATOM 1435 N N . GLY A 1 185 ? 2.639 46.438 13.234 1 98.56 185 GLY A N 1
ATOM 1436 C CA . GLY A 1 185 ? 3.146 47.5 12.391 1 98.56 185 GLY A CA 1
ATOM 1437 C C . GLY A 1 185 ? 2.25 47.812 11.203 1 98.56 185 GLY A C 1
ATOM 1438 O O . GLY A 1 185 ? 1.072 47.438 11.203 1 98.56 185 GLY A O 1
ATOM 1439 N N . HIS A 1 186 ? 2.803 48.594 10.297 1 98.75 186 HIS A N 1
ATOM 1440 C CA . HIS A 1 186 ? 2.068 48.969 9.094 1 98.75 186 HIS A CA 1
ATOM 1441 C C . HIS A 1 186 ? 2.846 48.594 7.836 1 98.75 186 HIS A C 1
ATOM 1443 O O . HIS A 1 186 ? 4.078 48.594 7.836 1 98.75 186 HIS A O 1
ATOM 1449 N N . ILE A 1 187 ? 2.115 48.25 6.805 1 98.81 187 ILE A N 1
ATOM 1450 C CA . ILE A 1 187 ? 2.744 47.875 5.543 1 98.81 187 ILE A CA 1
ATOM 1451 C C . ILE A 1 187 ? 3.656 49 5.062 1 98.81 187 ILE A C 1
ATOM 1453 O O . ILE A 1 187 ? 3.209 50.125 4.875 1 98.81 187 ILE A O 1
ATOM 1457 N N . THR A 1 188 ? 4.922 48.625 4.785 1 98.69 188 THR A N 1
ATOM 1458 C CA . THR A 1 188 ? 5.879 49.625 4.281 1 98.69 188 THR A CA 1
ATOM 1459 C C . THR A 1 188 ? 5.691 49.844 2.781 1 98.69 188 THR A C 1
ATOM 1461 O O . THR A 1 188 ? 5.066 49 2.104 1 98.69 188 THR A O 1
ATOM 1464 N N . PRO A 1 189 ? 6.277 50.906 2.254 1 98.38 189 PRO A N 1
ATOM 1465 C CA . PRO A 1 189 ? 6.23 51.125 0.803 1 98.38 189 PRO A CA 1
ATOM 1466 C C . PRO A 1 189 ? 6.898 50 0.028 1 98.38 189 PRO A C 1
ATOM 1468 O O . PRO A 1 189 ? 6.398 49.562 -1.021 1 98.38 189 PRO A O 1
ATOM 1471 N N . GLN A 1 190 ? 7.945 49.5 0.563 1 97.69 190 GLN A N 1
ATOM 1472 C CA . GLN A 1 190 ? 8.664 48.406 -0.086 1 97.69 190 GLN A CA 1
ATOM 1473 C C . GLN A 1 190 ? 7.82 47.125 -0.106 1 97.69 190 GLN A C 1
ATOM 1475 O O . GLN A 1 190 ? 7.762 46.438 -1.121 1 97.69 190 GLN A O 1
ATOM 1480 N N . ALA A 1 191 ? 7.219 46.844 1.044 1 98.31 191 ALA A N 1
ATOM 1481 C CA . ALA A 1 191 ? 6.352 45.656 1.116 1 98.31 191 ALA A CA 1
ATOM 1482 C C . ALA A 1 191 ? 5.137 45.812 0.212 1 98.31 191 ALA A C 1
ATOM 1484 O O . ALA A 1 191 ? 4.66 44.844 -0.381 1 98.31 191 ALA A O 1
ATOM 1485 N N . ALA A 1 192 ? 4.617 47.031 0.121 1 98.31 192 ALA A N 1
ATOM 1486 C CA . ALA A 1 192 ? 3.477 47.312 -0.741 1 98.31 192 ALA A CA 1
ATOM 1487 C C . ALA A 1 192 ? 3.809 47.031 -2.205 1 98.31 192 ALA A C 1
ATOM 1489 O O . ALA A 1 192 ? 2.98 46.5 -2.943 1 98.31 192 ALA A O 1
ATOM 1490 N N . LEU A 1 193 ? 4.996 47.406 -2.621 1 97.81 193 LEU A N 1
ATOM 1491 C CA . LEU A 1 193 ? 5.441 47.156 -3.988 1 97.81 193 LEU A CA 1
ATOM 1492 C C . LEU A 1 193 ? 5.566 45.656 -4.25 1 97.81 193 LEU A C 1
ATOM 1494 O O . LEU A 1 193 ? 5.234 45.188 -5.344 1 97.81 193 LEU A O 1
ATOM 1498 N N . ALA A 1 194 ? 6 44.969 -3.268 1 97.81 194 ALA A N 1
ATOM 1499 C CA . ALA A 1 194 ? 6.27 43.531 -3.426 1 97.81 194 ALA A CA 1
ATOM 1500 C C . ALA A 1 194 ? 4.98 42.719 -3.373 1 97.81 194 ALA A C 1
ATOM 1502 O O . ALA A 1 194 ? 4.809 41.75 -4.129 1 97.81 194 ALA A O 1
ATOM 1503 N N . THR A 1 195 ? 4.051 43.062 -2.463 1 97.88 195 THR A N 1
ATOM 1504 C CA . THR A 1 195 ? 2.867 42.25 -2.207 1 97.88 195 THR A CA 1
ATOM 1505 C C . THR A 1 195 ? 1.649 42.812 -2.922 1 97.88 195 THR A C 1
ATOM 1507 O O . THR A 1 195 ? 0.625 42.156 -3.057 1 97.88 195 THR A O 1
ATOM 1510 N N . HIS A 1 196 ? 1.694 44.125 -3.205 1 97.69 196 HIS A N 1
ATOM 1511 C CA . HIS A 1 196 ? 0.617 44.906 -3.801 1 97.69 196 HIS A CA 1
ATOM 1512 C C . HIS A 1 196 ? -0.448 45.25 -2.768 1 97.69 196 HIS A C 1
ATOM 1514 O O . HIS A 1 196 ? -1.509 45.781 -3.113 1 97.69 196 HIS A O 1
ATOM 1520 N N . PHE A 1 197 ? -0.223 44.969 -1.481 1 98.12 197 PHE A N 1
ATOM 1521 C CA . PHE A 1 197 ? -1.073 45.469 -0.422 1 98.12 197 PHE A CA 1
ATOM 1522 C C . PHE A 1 197 ? -0.919 47 -0.305 1 98.12 197 PHE A C 1
ATOM 1524 O O . PHE A 1 197 ? 0.157 47.531 -0.568 1 98.12 197 PHE A O 1
ATOM 1531 N N . PRO A 1 198 ? -1.948 47.625 0.111 1 97.62 198 PRO A N 1
ATOM 1532 C CA . PRO A 1 198 ? -1.802 49.094 0.265 1 97.62 198 PRO A CA 1
ATOM 1533 C C . PRO A 1 198 ? -0.8 49.469 1.354 1 97.62 198 PRO A C 1
ATOM 1535 O O . PRO A 1 198 ? -0.827 48.906 2.447 1 97.62 198 PRO A O 1
ATOM 1538 N N . ALA A 1 199 ? 0.022 50.438 1.019 1 97.94 199 ALA A N 1
ATOM 1539 C CA . ALA A 1 199 ? 0.949 50.969 2.02 1 97.94 199 ALA A CA 1
ATOM 1540 C C . ALA A 1 199 ? 0.195 51.594 3.182 1 97.94 199 ALA A C 1
ATOM 1542 O O . ALA A 1 199 ? -0.838 52.25 2.982 1 97.94 199 ALA A O 1
ATOM 1543 N N . GLY A 1 200 ? 0.726 51.375 4.383 1 98.12 200 GLY A N 1
ATOM 1544 C CA . GLY A 1 200 ? 0.138 52.031 5.551 1 98.12 200 GLY A CA 1
ATOM 1545 C C . GLY A 1 200 ? -0.916 51.156 6.23 1 98.12 200 GLY A C 1
ATOM 1546 O O . GLY A 1 200 ? -1.336 51.469 7.352 1 98.12 200 GLY A O 1
ATOM 1547 N N . LEU A 1 201 ? -1.31 50.125 5.637 1 98.06 201 LEU A N 1
ATOM 1548 C CA . LEU A 1 201 ? -2.297 49.219 6.23 1 98.06 201 LEU A CA 1
ATOM 1549 C C . LEU A 1 201 ? -1.768 48.625 7.523 1 98.06 201 LEU A C 1
ATOM 1551 O O . LEU A 1 201 ? -0.623 48.156 7.578 1 98.06 201 LEU A O 1
ATOM 1555 N N . PRO A 1 202 ? -2.576 48.594 8.602 1 98.62 202 PRO A N 1
ATOM 1556 C CA . PRO A 1 202 ? -2.129 47.938 9.82 1 98.62 202 PRO A CA 1
ATOM 1557 C C . PRO A 1 202 ? -2.033 46.406 9.656 1 98.62 202 PRO A C 1
ATOM 1559 O O . PRO A 1 202 ? -2.906 45.812 9.047 1 98.62 202 PRO A O 1
ATOM 1562 N N . VAL A 1 203 ? -0.949 45.906 10.125 1 98.75 203 VAL A N 1
ATOM 1563 C CA . VAL A 1 203 ? -0.763 44.469 10.242 1 98.75 203 VAL A CA 1
ATOM 1564 C C . VAL A 1 203 ? -1.024 44.031 11.68 1 98.75 203 VAL A C 1
ATOM 1566 O O . VAL A 1 203 ? -0.331 44.469 12.602 1 98.75 203 VAL A O 1
ATOM 1569 N N . VAL A 1 204 ? -2.037 43.188 11.852 1 98.25 204 VAL A N 1
ATOM 1570 C CA . VAL A 1 204 ? -2.51 42.812 13.188 1 98.25 204 VAL A CA 1
ATOM 1571 C C . VAL A 1 204 ? -1.968 41.438 13.57 1 98.25 204 VAL A C 1
ATOM 1573 O O . VAL A 1 204 ? -1.914 40.531 12.734 1 98.25 204 VAL A O 1
ATOM 1576 N N . CYS A 1 205 ? -1.641 41.344 14.844 1 95.12 205 CYS A N 1
ATOM 1577 C CA . CYS A 1 205 ? -1.147 40.125 15.461 1 95.12 205 CYS A CA 1
ATOM 1578 C C . CYS A 1 205 ? -2.268 39.125 15.609 1 95.12 205 CYS A C 1
ATOM 1580 O O . CYS A 1 205 ? -3.334 39.438 16.141 1 95.12 205 CYS A O 1
ATOM 1582 N N . THR A 1 206 ? -2.049 37.969 15.141 1 95.62 206 THR A N 1
ATOM 1583 C CA . THR A 1 206 ? -2.973 36.875 15.375 1 95.62 206 THR A CA 1
ATOM 1584 C C . THR A 1 206 ? -2.344 35.812 16.281 1 95.62 206 THR A C 1
ATOM 1586 O O . THR A 1 206 ? -2.127 36.062 17.469 1 95.62 206 THR A O 1
ATOM 1589 N N . THR A 1 207 ? -2.098 34.625 15.945 1 94.25 207 THR A N 1
ATOM 1590 C CA . THR A 1 207 ? -1.351 33.562 16.625 1 94.25 207 THR A CA 1
ATOM 1591 C C . THR A 1 207 ? -0.841 32.531 15.625 1 94.25 207 THR A C 1
ATOM 1593 O O . THR A 1 207 ? -0.623 32.844 14.453 1 94.25 207 THR A O 1
ATOM 1596 N N . SER A 1 208 ? -0.502 31.344 16.141 1 93.25 208 SER A N 1
ATOM 1597 C CA . SER A 1 208 ? -0.066 30.281 15.234 1 93.25 208 SER A CA 1
ATOM 1598 C C . SER A 1 208 ? -1.236 29.719 14.438 1 93.25 208 SER A C 1
ATOM 1600 O O . SER A 1 208 ? -2.393 30.062 14.695 1 93.25 208 SER A O 1
ATOM 1602 N N . ASP A 1 209 ? -0.966 28.922 13.492 1 92.56 209 ASP A N 1
ATOM 1603 C CA . ASP A 1 209 ? -1.929 28.438 12.508 1 92.56 209 ASP A CA 1
ATOM 1604 C C . ASP A 1 209 ? -3.045 27.641 13.18 1 92.56 209 ASP A C 1
ATOM 1606 O O . ASP A 1 209 ? -4.199 27.703 12.758 1 92.56 209 ASP A O 1
ATOM 1610 N N . LYS A 1 210 ? -2.787 27.016 14.258 1 93.12 210 LYS A N 1
ATOM 1611 C CA . LYS A 1 210 ? -3.795 26.125 14.82 1 93.12 210 LYS A CA 1
ATOM 1612 C C . LYS A 1 210 ? -4.781 26.891 15.703 1 93.12 210 LYS A C 1
ATOM 1614 O O . LYS A 1 210 ? -5.992 26.844 15.477 1 93.12 210 LYS A O 1
ATOM 1619 N N . PRO A 1 211 ? -4.293 27.688 16.672 1 95.38 211 PRO A N 1
ATOM 1620 C CA . PRO A 1 211 ? -5.258 28.453 17.469 1 95.38 211 PRO A CA 1
ATOM 1621 C C . PRO A 1 211 ? -6.059 29.438 16.625 1 95.38 211 PRO A C 1
ATOM 1623 O O . PRO A 1 211 ? -7.238 29.672 16.906 1 95.38 211 PRO A O 1
ATOM 1626 N N . VAL A 1 212 ? -5.434 30.031 15.672 1 97.06 212 VAL A N 1
ATOM 1627 C CA . VAL A 1 212 ? -6.16 30.984 14.836 1 97.06 212 VAL A CA 1
ATOM 1628 C C . VAL A 1 212 ? -7.219 30.25 14.016 1 97.06 212 VAL A C 1
ATOM 1630 O O . VAL A 1 212 ? -8.297 30.781 13.758 1 97.06 212 VAL A O 1
ATOM 1633 N N . GLU A 1 213 ? -6.871 29.078 13.578 1 96.12 213 GLU A N 1
ATOM 1634 C CA . GLU A 1 213 ? -7.828 28.234 12.875 1 96.12 213 GLU A CA 1
ATOM 1635 C C . GLU A 1 213 ? -9.016 27.875 13.773 1 96.12 213 GLU A C 1
ATOM 1637 O O . GLU A 1 213 ? -10.164 27.859 13.32 1 96.12 213 GLU A O 1
ATOM 1642 N N . ALA A 1 214 ? -8.758 27.578 15 1 96.69 214 ALA A N 1
ATOM 1643 C CA . ALA A 1 214 ? -9.828 27.297 15.961 1 96.69 214 ALA A CA 1
ATOM 1644 C C . ALA A 1 214 ? -10.766 28.484 16.109 1 96.69 214 ALA A C 1
ATOM 1646 O O . ALA A 1 214 ? -11.984 28.328 16.188 1 96.69 214 ALA A O 1
ATOM 1647 N N . LEU A 1 215 ? -10.172 29.656 16.188 1 97.56 215 LEU A N 1
ATOM 1648 C CA . LEU A 1 215 ? -10.984 30.859 16.266 1 97.56 215 LEU A CA 1
ATOM 1649 C C . LEU A 1 215 ? -11.852 31.016 15.016 1 97.56 215 LEU A C 1
ATOM 1651 O O . LEU A 1 215 ? -13.047 31.312 15.117 1 97.56 215 LEU A O 1
ATOM 1655 N N . GLY A 1 216 ? -11.242 30.797 13.867 1 97.5 216 GLY A N 1
ATOM 1656 C CA . GLY A 1 216 ? -11.977 30.875 12.617 1 97.5 216 GLY A CA 1
ATOM 1657 C C . GLY A 1 216 ? -13.055 29.828 12.484 1 97.5 216 GLY A C 1
ATOM 1658 O O . GLY A 1 216 ? -14.008 30 11.719 1 97.5 216 GLY A O 1
ATOM 1659 N N . ALA A 1 217 ? -12.867 28.781 13.211 1 96.75 217 ALA A N 1
ATOM 1660 C CA . ALA A 1 217 ? -13.859 27.703 13.211 1 96.75 217 ALA A CA 1
ATOM 1661 C C . ALA A 1 217 ? -15.016 28.016 14.148 1 96.75 217 ALA A C 1
ATOM 1663 O O . ALA A 1 217 ? -16.062 27.359 14.109 1 96.75 217 ALA A O 1
ATOM 1664 N N . GLY A 1 218 ? -14.828 29 14.938 1 95.81 218 GLY A N 1
ATOM 1665 C CA . GLY A 1 218 ? -15.883 29.438 15.844 1 95.81 218 GLY A CA 1
ATOM 1666 C C . GLY A 1 218 ? -15.812 28.781 17.203 1 95.81 218 GLY A C 1
ATOM 1667 O O . GLY A 1 218 ? -16.812 28.688 17.906 1 95.81 218 GLY A O 1
ATOM 1668 N N . LEU A 1 219 ? -14.68 28.312 17.562 1 95.62 219 LEU A N 1
ATOM 1669 C CA . LEU A 1 219 ? -14.523 27.641 18.859 1 95.62 219 LEU A CA 1
ATOM 1670 C C . LEU A 1 219 ? -14.5 28.656 19.984 1 95.62 219 LEU A C 1
ATOM 1672 O O . LEU A 1 219 ? -13.492 29.344 20.203 1 95.62 219 LEU A O 1
ATOM 1676 N N . LEU A 1 220 ? -15.562 28.734 20.734 1 94.25 220 LEU A N 1
ATOM 1677 C CA . LEU A 1 220 ? -15.664 29.641 21.859 1 94.25 220 LEU A CA 1
ATOM 1678 C C . LEU A 1 220 ? -16.062 28.875 23.125 1 94.25 220 LEU A C 1
ATOM 1680 O O . LEU A 1 220 ? -15.711 29.297 24.234 1 94.25 220 LEU A O 1
ATOM 1684 N N . ASP A 1 221 ? -16.719 27.797 22.953 1 92.25 221 ASP A N 1
ATOM 1685 C CA . ASP A 1 221 ? -17.219 27.031 24.078 1 92.25 221 ASP A CA 1
ATOM 1686 C C . ASP A 1 221 ? -16.281 25.859 24.406 1 92.25 221 ASP A C 1
ATOM 1688 O O . ASP A 1 221 ? -15.281 25.656 23.734 1 92.25 221 ASP A O 1
ATOM 1692 N N . ASP A 1 222 ? -16.594 25.125 25.484 1 92.12 222 ASP A N 1
ATOM 1693 C CA . ASP A 1 222 ? -15.758 23.984 25.859 1 92.12 222 ASP A CA 1
ATOM 1694 C C . ASP A 1 222 ? -16.469 22.672 25.562 1 92.12 222 ASP A C 1
ATOM 1696 O O . ASP A 1 222 ? -16.094 21.625 26.125 1 92.12 222 ASP A O 1
ATOM 1700 N N . GLU A 1 223 ? -17.484 22.688 24.781 1 95.62 223 GLU A N 1
ATOM 1701 C CA . GLU A 1 223 ? -18.234 21.469 24.438 1 95.62 223 GLU A CA 1
ATOM 1702 C C . GLU A 1 223 ? -18 21.078 22.984 1 95.62 223 GLU A C 1
ATOM 1704 O O . GLU A 1 223 ? -18.703 20.234 22.438 1 95.62 223 GLU A O 1
ATOM 1709 N N . THR A 1 224 ? -17.094 21.75 22.453 1 96.88 224 THR A N 1
ATOM 1710 C CA . THR A 1 224 ? -16.781 21.5 21.047 1 96.88 224 THR A CA 1
ATOM 1711 C C . THR A 1 224 ? -15.32 21.125 20.859 1 96.88 224 THR A C 1
ATOM 1713 O O . THR A 1 224 ? -14.438 21.766 21.438 1 96.88 224 THR A O 1
ATOM 1716 N N . ALA A 1 225 ? -15.102 20.078 20.156 1 98 225 ALA A N 1
ATOM 1717 C CA . ALA A 1 225 ? -13.75 19.734 19.688 1 98 225 ALA A CA 1
ATOM 1718 C C . ALA A 1 225 ? -13.539 20.188 18.25 1 98 225 ALA A C 1
ATOM 1720 O O . ALA A 1 225 ? -14.438 20.062 17.422 1 98 225 ALA A O 1
ATOM 1721 N N . VAL A 1 226 ? -12.383 20.719 18 1 97.88 226 VAL A N 1
ATOM 1722 C CA . VAL A 1 226 ? -12.023 21.125 16.641 1 97.88 226 VAL A CA 1
ATOM 1723 C C . VAL A 1 226 ? -10.906 20.234 16.109 1 97.88 226 VAL A C 1
ATOM 1725 O O . VAL A 1 226 ? -9.883 20.047 16.781 1 97.88 226 VAL A O 1
ATOM 1728 N N . ILE A 1 227 ? -11.109 19.625 14.977 1 97.75 227 ILE A N 1
ATOM 1729 C CA . ILE A 1 227 ? -10.102 18.844 14.273 1 97.75 227 ILE A CA 1
ATOM 1730 C C . ILE A 1 227 ? -9.711 19.547 12.977 1 97.75 227 ILE A C 1
ATOM 1732 O O . ILE A 1 227 ? -10.555 19.75 12.102 1 97.75 227 ILE A O 1
ATOM 1736 N N . SER A 1 228 ? -8.492 19.922 12.898 1 95.81 228 SER A N 1
ATOM 1737 C CA . SER A 1 228 ? -7.953 20.578 11.719 1 95.81 228 SER A CA 1
ATOM 1738 C C . SER A 1 228 ? -7.242 19.594 10.805 1 95.81 228 SER A C 1
ATOM 1740 O O . SER A 1 228 ? -6.188 19.062 11.156 1 95.81 228 SER A O 1
ATOM 1742 N N . LEU A 1 229 ? -7.785 19.406 9.633 1 93.81 229 LEU A N 1
ATOM 1743 C CA . LEU A 1 229 ? -7.246 18.438 8.688 1 93.81 229 LEU A CA 1
ATOM 1744 C C . LEU A 1 229 ? -6.227 19.094 7.762 1 93.81 229 LEU A C 1
ATOM 1746 O O . LEU A 1 229 ? -6.566 19.5 6.648 1 93.81 229 LEU A O 1
ATOM 1750 N N . GLY A 1 230 ? -5 19.156 8.148 1 88.94 230 GLY A N 1
ATOM 1751 C CA . GLY A 1 230 ? -3.873 19.625 7.363 1 88.94 230 GLY A CA 1
ATOM 1752 C C . GLY A 1 230 ? -2.758 18.609 7.234 1 88.94 230 GLY A C 1
ATOM 1753 O O . GLY A 1 230 ? -2.977 17.422 7.441 1 88.94 230 GLY A O 1
ATOM 1754 N N . THR A 1 231 ? -1.632 19.141 6.805 1 85.94 231 THR A N 1
ATOM 1755 C CA . THR A 1 231 ? -0.469 18.266 6.793 1 85.94 231 THR A CA 1
ATOM 1756 C C . THR A 1 231 ? -0.251 17.641 8.172 1 85.94 231 THR A C 1
ATOM 1758 O O . THR A 1 231 ? -0.055 16.422 8.281 1 85.94 231 THR A O 1
ATOM 1761 N N . TYR A 1 232 ? -0.236 18.422 9.102 1 89.62 232 TYR A N 1
ATOM 1762 C CA . TYR A 1 232 ? -0.406 17.984 10.484 1 89.62 232 TYR A CA 1
ATOM 1763 C C . TYR A 1 232 ? -1.863 18.094 10.914 1 89.62 232 TYR A C 1
ATOM 1765 O O . TYR A 1 232 ? -2.486 19.156 10.75 1 89.62 232 TYR A O 1
ATOM 1773 N N . ILE A 1 233 ? -2.426 17.047 11.398 1 94.19 233 ILE A N 1
ATOM 1774 C CA . ILE A 1 233 ? -3.797 17.078 11.891 1 94.19 233 ILE A CA 1
ATOM 1775 C C . ILE A 1 233 ? -3.795 17.359 13.398 1 94.19 233 ILE A C 1
ATOM 1777 O O . ILE A 1 233 ? -3.129 16.656 14.164 1 94.19 233 ILE A O 1
ATOM 1781 N N . ALA A 1 234 ? -4.539 18.359 13.781 1 94.69 234 ALA A N 1
ATOM 1782 C CA . ALA A 1 234 ? -4.559 18.781 15.18 1 94.69 234 ALA A CA 1
ATOM 1783 C C . ALA A 1 234 ? -5.934 18.547 15.805 1 94.69 234 ALA A C 1
ATOM 1785 O O . ALA A 1 234 ? -6.953 18.625 15.109 1 94.69 234 ALA A O 1
ATOM 1786 N N . LEU A 1 235 ? -5.938 18.281 17.047 1 97.12 235 LEU A N 1
ATOM 1787 C CA . LEU A 1 235 ? -7.109 18.156 17.922 1 97.12 235 LEU A CA 1
ATOM 1788 C C . LEU A 1 235 ? -7.082 19.203 19.016 1 97.12 235 LEU A C 1
ATOM 1790 O O . LEU A 1 235 ? -6.109 19.297 19.766 1 97.12 235 LEU A O 1
ATOM 1794 N N . MET A 1 236 ? -8.188 20.047 19.062 1 97.38 236 MET A N 1
ATOM 1795 C CA . MET A 1 236 ? -8.164 21.156 20.016 1 97.38 236 MET A CA 1
ATOM 1796 C C . MET A 1 236 ? -9.508 21.281 20.734 1 97.38 236 MET A C 1
ATOM 1798 O O . MET A 1 236 ? -10.555 21.031 20.125 1 97.38 236 MET A O 1
ATOM 1802 N N . MET A 1 237 ? -9.469 21.703 21.906 1 97.25 237 MET A N 1
ATOM 1803 C CA . MET A 1 237 ? -10.617 22.125 22.703 1 97.25 237 MET A CA 1
ATOM 1804 C C . MET A 1 237 ? -10.273 23.359 23.547 1 97.25 237 MET A C 1
ATOM 1806 O O . MET A 1 237 ? -9.102 23.641 23.797 1 97.25 237 MET A O 1
ATOM 1810 N N . ASN A 1 238 ? -11.328 24.125 23.875 1 95.56 238 ASN A N 1
ATOM 1811 C CA . ASN A 1 238 ? -11.102 25.281 24.734 1 95.56 238 ASN A CA 1
ATOM 1812 C C . ASN A 1 238 ? -10.602 24.859 26.125 1 95.56 238 ASN A C 1
ATOM 1814 O O . ASN A 1 238 ? -11.055 23.844 26.672 1 95.56 238 ASN A O 1
ATOM 1818 N N . GLY A 1 239 ? -9.641 25.578 26.578 1 92.31 239 GLY A N 1
ATOM 1819 C CA . GLY A 1 239 ? -9.094 25.359 27.906 1 92.31 239 GLY A CA 1
ATOM 1820 C C . GLY A 1 239 ? -9.266 26.547 28.844 1 92.31 239 GLY A C 1
ATOM 1821 O O . GLY A 1 239 ? -9.266 27.688 28.391 1 92.31 239 GLY A O 1
ATOM 1822 N N . LYS A 1 240 ? -9.305 26.266 30.125 1 84.12 240 LYS A N 1
ATOM 1823 C CA . LYS A 1 240 ? -9.602 27.328 31.094 1 84.12 240 LYS A CA 1
ATOM 1824 C C . LYS A 1 240 ? -8.406 27.594 32 1 84.12 240 LYS A C 1
ATOM 1826 O O . LYS A 1 240 ? -8.281 28.688 32.562 1 84.12 240 LYS A O 1
ATOM 1831 N N . ALA A 1 241 ? -7.598 26.609 32.188 1 91.06 241 ALA A N 1
ATOM 1832 C CA . ALA A 1 241 ? -6.477 26.734 33.125 1 91.06 241 ALA A CA 1
ATOM 1833 C C . ALA A 1 241 ? -5.258 25.969 32.625 1 91.06 241 ALA A C 1
ATOM 1835 O O . ALA A 1 241 ? -5.387 25.062 31.797 1 91.06 241 ALA A O 1
ATOM 1836 N N . LEU A 1 242 ? -4.121 26.469 33.125 1 92.81 242 LEU A N 1
ATOM 1837 C CA . LEU A 1 242 ? -2.916 25.688 32.844 1 92.81 242 LEU A CA 1
ATOM 1838 C C . LEU A 1 242 ? -3 24.328 33.531 1 92.81 242 LEU A C 1
ATOM 1840 O O . LEU A 1 242 ? -3.174 24.234 34.75 1 92.81 242 LEU A O 1
ATOM 1844 N N . PRO A 1 243 ? -2.939 23.281 32.75 1 91.56 243 PRO A N 1
ATOM 1845 C CA . PRO A 1 243 ? -3.066 21.953 33.344 1 91.56 243 PRO A CA 1
ATOM 1846 C C . PRO A 1 243 ? -1.845 21.562 34.188 1 91.56 243 PRO A C 1
ATOM 1848 O O . PRO A 1 243 ? -0.743 22.062 33.938 1 91.56 243 PRO A O 1
ATOM 1851 N N . LYS A 1 244 ? -2.111 20.641 35.156 1 88.19 244 LYS A N 1
ATOM 1852 C CA . LYS A 1 244 ? -1.038 20.125 36 1 88.19 244 LYS A CA 1
ATOM 1853 C C . LYS A 1 244 ? -0.497 18.812 35.469 1 88.19 244 LYS A C 1
ATOM 1855 O O . LYS A 1 244 ? -1.164 17.781 35.531 1 88.19 244 LYS A O 1
ATOM 1860 N N . ASP A 1 245 ? 0.658 18.703 35.031 1 88 245 ASP A N 1
ATOM 1861 C CA . ASP A 1 245 ? 1.4 17.547 34.531 1 88 245 ASP A CA 1
ATOM 1862 C C . ASP A 1 245 ? 0.59 16.766 33.5 1 88 245 ASP A C 1
ATOM 1864 O O . ASP A 1 245 ? 0.383 15.562 33.656 1 88 245 ASP A O 1
ATOM 1868 N N . PRO A 1 246 ? 0.139 17.406 32.469 1 91.5 246 PRO A N 1
ATOM 1869 C CA . PRO A 1 246 ? -0.678 16.719 31.484 1 91.5 246 PRO A CA 1
ATOM 1870 C C . PRO A 1 246 ? 0.113 15.68 30.688 1 91.5 246 PRO A C 1
ATOM 1872 O O . PRO A 1 246 ? 1.322 15.836 30.5 1 91.5 246 PRO A O 1
ATOM 1875 N N . VAL A 1 247 ? -0.618 14.594 30.234 1 93.06 247 VAL A N 1
ATOM 1876 C CA . VAL A 1 247 ? 0.004 13.516 29.484 1 93.06 247 VAL A CA 1
ATOM 1877 C C . VAL A 1 247 ? -0.594 13.453 28.078 1 93.06 247 VAL A C 1
ATOM 1879 O O . VAL A 1 247 ? 0.138 13.414 27.078 1 93.06 247 VAL A O 1
ATOM 1882 N N . ALA A 1 248 ? -1.93 13.539 27.984 1 95.31 248 ALA A N 1
ATOM 1883 C CA . ALA A 1 248 ? -2.619 13.273 26.719 1 95.31 248 ALA A CA 1
ATOM 1884 C C . ALA A 1 248 ? -2.951 14.57 26 1 95.31 248 ALA A C 1
ATOM 1886 O O . ALA A 1 248 ? -3.508 14.555 24.891 1 95.31 248 ALA A O 1
ATOM 1887 N N . TYR A 1 249 ? -2.67 15.664 26.578 1 95.25 249 TYR A N 1
ATOM 1888 C CA . TYR A 1 249 ? -2.906 16.969 26 1 95.25 249 TYR A CA 1
ATOM 1889 C C . TYR A 1 249 ? -1.959 18.016 26.578 1 95.25 249 TYR A C 1
ATOM 1891 O O . TYR A 1 249 ? -1.18 17.719 27.484 1 95.25 249 TYR A O 1
ATOM 1899 N N . TRP A 1 250 ? -1.944 19.25 26.062 1 94.5 250 TRP A N 1
ATOM 1900 C CA . TRP A 1 250 ? -1.12 20.344 26.562 1 94.5 250 TRP A CA 1
ATOM 1901 C C . TRP A 1 250 ? -1.739 21.688 26.203 1 94.5 250 TRP A C 1
ATOM 1903 O O . TRP A 1 250 ? -2.521 21.797 25.266 1 94.5 250 TRP A O 1
ATOM 1913 N N . PRO A 1 251 ? -1.438 22.688 26.984 1 94.12 251 PRO A N 1
ATOM 1914 C CA . PRO A 1 251 ? -1.982 24.031 26.719 1 94.12 251 PRO A CA 1
ATOM 1915 C C . PRO A 1 251 ? -1.239 24.75 25.594 1 94.12 251 PRO A C 1
ATOM 1917 O O . PRO A 1 251 ? -0.019 24.625 25.469 1 94.12 251 PRO A O 1
ATOM 1920 N N . ILE A 1 252 ? -1.983 25.438 24.844 1 94.06 252 ILE A N 1
ATOM 1921 C CA . ILE A 1 252 ? -1.436 26.406 23.906 1 94.06 252 ILE A CA 1
ATOM 1922 C C . ILE A 1 252 ? -2.186 27.734 24.031 1 94.06 252 ILE A C 1
ATOM 1924 O O . ILE A 1 252 ? -3.318 27.766 24.516 1 94.06 252 ILE A O 1
ATOM 1928 N N . MET A 1 253 ? -1.509 28.766 23.688 1 95 253 MET A N 1
ATOM 1929 C CA . MET A 1 253 ? -2.143 30.078 23.75 1 95 253 MET A CA 1
ATOM 1930 C C . MET A 1 253 ? -3.168 30.25 22.641 1 95 253 MET A C 1
ATOM 1932 O O . MET A 1 253 ? -2.877 29.953 21.469 1 95 253 MET A O 1
ATOM 1936 N N . SER A 1 254 ? -4.379 30.672 23.016 1 95.25 254 SER A N 1
ATOM 1937 C CA . SER A 1 254 ? -5.457 30.859 22.062 1 95.25 254 SER A CA 1
ATOM 1938 C C . SER A 1 254 ? -5.277 32.156 21.281 1 95.25 254 SER A C 1
ATOM 1940 O O . SER A 1 254 ? -4.41 32.969 21.609 1 95.25 254 SER A O 1
ATOM 1942 N N . SER A 1 255 ? -6.07 32.312 20.219 1 96.38 255 SER A N 1
ATOM 1943 C CA . SER A 1 255 ? -6.051 33.531 19.453 1 96.38 255 SER A CA 1
ATOM 1944 C C . SER A 1 255 ? -6.871 34.625 20.141 1 96.38 255 SER A C 1
ATOM 1946 O O . SER A 1 255 ? -6.836 35.781 19.734 1 96.38 255 SER A O 1
ATOM 1948 N N . ILE A 1 256 ? -7.621 34.25 21.094 1 96 256 ILE A N 1
ATOM 1949 C CA . ILE A 1 256 ? -8.25 35.188 22.016 1 96 256 ILE A CA 1
ATOM 1950 C C . ILE A 1 256 ? -7.305 35.5 23.172 1 96 256 ILE A C 1
ATOM 1952 O O . ILE A 1 256 ? -6.934 34.594 23.938 1 96 256 ILE A O 1
ATOM 1956 N N . PRO A 1 257 ? -6.887 36.719 23.328 1 93.94 257 PRO A N 1
ATOM 1957 C CA . PRO A 1 257 ? -5.871 37.062 24.328 1 93.94 257 PRO A CA 1
ATOM 1958 C C . PRO A 1 257 ? -6.234 36.562 25.734 1 93.94 257 PRO A C 1
ATOM 1960 O O . PRO A 1 257 ? -7.387 36.688 26.156 1 93.94 257 PRO A O 1
ATOM 1963 N N . GLN A 1 258 ? -5.219 35.969 26.422 1 92.25 258 GLN A N 1
ATOM 1964 C CA . GLN A 1 258 ? -5.258 35.562 27.828 1 92.25 258 GLN A CA 1
ATOM 1965 C C . GLN A 1 258 ? -6.164 34.344 28.031 1 92.25 258 GLN A C 1
ATOM 1967 O O . GLN A 1 258 ? -6.715 34.156 29.109 1 92.25 258 GLN A O 1
ATOM 1972 N N . THR A 1 259 ? -6.457 33.656 26.969 1 94.56 259 THR A N 1
ATOM 1973 C CA . THR A 1 259 ? -7.156 32.375 27.047 1 94.56 259 THR A CA 1
ATOM 1974 C C . THR A 1 259 ? -6.309 31.266 26.438 1 94.56 259 THR A C 1
ATOM 1976 O O . THR A 1 259 ? -5.336 31.547 25.719 1 94.56 259 THR A O 1
ATOM 1979 N N . LEU A 1 260 ? -6.672 30.031 26.797 1 95.31 260 LEU A N 1
ATOM 1980 C CA . LEU A 1 260 ? -5.887 28.891 26.344 1 95.31 260 LEU A CA 1
ATOM 1981 C C . LEU A 1 260 ? -6.738 27.938 25.516 1 95.31 260 LEU A C 1
ATOM 1983 O O . LEU A 1 260 ? -7.969 27.984 25.578 1 95.31 260 LEU A O 1
ATOM 1987 N N . LEU A 1 261 ? -6.074 27.234 24.719 1 96.31 261 LEU A N 1
ATOM 1988 C CA . LEU A 1 261 ? -6.602 26 24.125 1 96.31 261 LEU A CA 1
ATOM 1989 C C . LEU A 1 261 ? -5.84 24.781 24.641 1 96.31 261 LEU A C 1
ATOM 1991 O O . LEU A 1 261 ? -4.688 24.906 25.062 1 96.31 261 LEU A O 1
ATOM 1995 N N . TYR A 1 262 ? -6.551 23.719 24.688 1 96.25 262 TYR A N 1
ATOM 1996 C CA . TYR A 1 262 ? -5.918 22.422 24.891 1 96.25 262 TYR A CA 1
ATOM 1997 C C . TYR A 1 262 ? -5.75 21.672 23.578 1 96.25 262 TYR A C 1
ATOM 1999 O O . TYR A 1 262 ? -6.707 21.531 22.812 1 96.25 262 TYR A O 1
ATOM 2007 N N . GLU A 1 263 ? -4.562 21.297 23.344 1 95.75 263 GLU A N 1
ATOM 2008 C CA . GLU A 1 263 ? -4.262 20.5 22.156 1 95.75 263 GLU A CA 1
ATOM 2009 C C . GLU A 1 263 ? -3.986 19.047 22.531 1 95.75 263 GLU A C 1
ATOM 2011 O O . GLU A 1 263 ? -3.291 18.766 23.516 1 95.75 263 GLU A O 1
ATOM 2016 N N . GLY A 1 264 ? -4.684 18.156 21.859 1 96.06 264 GLY A N 1
ATOM 2017 C CA . GLY A 1 264 ? -4.383 16.734 21.984 1 96.06 264 GLY A CA 1
ATOM 2018 C C . GLY A 1 264 ? -3.432 16.234 20.922 1 96.06 264 GLY A C 1
ATOM 2019 O O . GLY A 1 264 ? -3.055 16.984 20.016 1 96.06 264 GLY A O 1
ATOM 2020 N N . TYR A 1 265 ? -3.037 14.984 21.125 1 94.88 265 TYR A N 1
ATOM 2021 C CA . TYR A 1 265 ? -2.168 14.391 20.109 1 94.88 265 TYR A CA 1
ATOM 2022 C C . TYR A 1 265 ? -2.855 14.359 18.75 1 94.88 265 TYR A C 1
ATOM 2024 O O . TYR A 1 265 ? -4.031 13.992 18.656 1 94.88 265 TYR A O 1
ATOM 2032 N N . GLY A 1 266 ? -2.152 14.844 17.766 1 95.12 266 GLY A N 1
ATOM 2033 C CA . GLY A 1 266 ? -2.607 14.82 16.375 1 95.12 266 GLY A CA 1
ATOM 2034 C C . GLY A 1 266 ? -1.939 13.734 15.555 1 95.12 266 GLY A C 1
ATOM 2035 O O . GLY A 1 266 ? -1.688 12.633 16.047 1 95.12 266 GLY A O 1
ATOM 2036 N N . ILE A 1 267 ? -1.893 13.992 14.336 1 95.25 267 ILE A N 1
ATOM 2037 C CA . ILE A 1 267 ? -1.225 13.086 13.406 1 95.25 267 ILE A CA 1
ATOM 2038 C C . ILE A 1 267 ? -0.23 13.875 12.555 1 95.25 267 ILE A C 1
ATOM 2040 O O . ILE A 1 267 ? -0.621 14.758 11.789 1 95.25 267 ILE A O 1
ATOM 2044 N N . ARG A 1 268 ? 1.059 13.516 12.727 1 91.81 268 ARG A N 1
ATOM 2045 C CA . ARG A 1 268 ? 2.074 14.102 11.859 1 91.81 268 ARG A CA 1
ATOM 2046 C C . ARG A 1 268 ? 1.99 13.531 10.445 1 91.81 268 ARG A C 1
ATOM 2048 O O . ARG A 1 268 ? 2.025 12.312 10.266 1 91.81 268 ARG A O 1
ATOM 2055 N N . LYS A 1 269 ? 1.827 14.32 9.469 1 90.12 269 LYS A N 1
ATOM 2056 C CA . LYS A 1 269 ? 1.604 13.938 8.078 1 90.12 269 LYS A CA 1
ATOM 2057 C C . LYS A 1 269 ? 0.298 13.164 7.926 1 90.12 269 LYS A C 1
ATOM 2059 O O . LYS A 1 269 ? 0.276 12.086 7.328 1 90.12 269 LYS A O 1
ATOM 2064 N N . GLY A 1 270 ? -0.696 13.758 8.492 1 92.94 270 GLY A N 1
ATOM 2065 C CA . GLY A 1 270 ? -2.021 13.164 8.406 1 92.94 270 GLY A CA 1
ATOM 2066 C C . GLY A 1 270 ? -2.607 13.211 7.008 1 92.94 270 GLY A C 1
ATOM 2067 O O . GLY A 1 270 ? -2.51 12.242 6.254 1 92.94 270 GLY A O 1
ATOM 2068 N N . MET A 1 271 ? -2.922 14.438 6.555 1 91 271 MET A N 1
ATOM 2069 C CA . MET A 1 271 ? -3.504 14.562 5.219 1 91 271 MET A CA 1
ATOM 2070 C C . MET A 1 271 ? -2.432 14.438 4.145 1 91 271 MET A C 1
ATOM 2072 O O . MET A 1 271 ? -2.744 14.203 2.975 1 91 271 MET A O 1
ATOM 2076 N N . TRP A 1 272 ? -1.262 14.586 4.602 1 89.31 272 TRP A N 1
ATOM 2077 C CA . TRP A 1 272 ? -0.158 14.336 3.682 1 89.31 272 TRP A CA 1
ATOM 2078 C C . TRP A 1 272 ? -0.231 12.922 3.115 1 89.31 272 TRP A C 1
ATOM 2080 O O . TRP A 1 272 ? 0.154 12.68 1.969 1 89.31 272 TRP A O 1
ATOM 2090 N N . THR A 1 273 ? -0.686 11.953 3.842 1 93.5 273 THR A N 1
ATOM 2091 C CA . THR A 1 273 ? -0.778 10.562 3.4 1 93.5 273 THR A CA 1
ATOM 2092 C C . THR A 1 273 ? -1.759 10.43 2.238 1 93.5 273 THR A C 1
ATOM 2094 O O . THR A 1 273 ? -1.564 9.602 1.347 1 93.5 273 THR A O 1
ATOM 2097 N N . VAL A 1 274 ? -2.787 11.289 2.26 1 92.25 274 VAL A N 1
ATOM 2098 C CA . VAL A 1 274 ? -3.727 11.336 1.144 1 92.25 274 VAL A CA 1
ATOM 2099 C C . VAL A 1 274 ? -3.014 11.836 -0.11 1 92.25 274 VAL A C 1
ATOM 2101 O O . VAL A 1 274 ? -3.193 11.289 -1.197 1 92.25 274 VAL A O 1
ATOM 2104 N N . SER A 1 275 ? -2.238 12.898 0.1 1 89.56 275 SER A N 1
ATOM 2105 C CA . SER A 1 275 ? -1.455 13.422 -1.015 1 89.56 275 SER A CA 1
ATOM 2106 C C . SER A 1 275 ? -0.446 12.398 -1.516 1 89.56 275 SER A C 1
ATOM 2108 O O . SER A 1 275 ? -0.196 12.297 -2.719 1 89.56 275 SER A O 1
ATOM 2110 N N . TRP A 1 276 ? 0.103 11.664 -0.626 1 91.56 276 TRP A N 1
ATOM 2111 C CA . TRP A 1 276 ? 1.049 10.602 -0.948 1 91.56 276 TRP A CA 1
ATOM 2112 C C . TRP A 1 276 ? 0.411 9.562 -1.864 1 91.56 276 TRP A C 1
ATOM 2114 O O . TRP A 1 276 ? 0.995 9.18 -2.881 1 91.56 276 TRP A O 1
ATOM 2124 N N . LEU A 1 277 ? -0.781 9.117 -1.537 1 93.44 277 LEU A N 1
ATOM 2125 C CA . LEU A 1 277 ? -1.495 8.141 -2.354 1 93.44 277 LEU A CA 1
ATOM 2126 C C . LEU A 1 277 ? -1.831 8.719 -3.725 1 93.44 277 LEU A C 1
ATOM 2128 O O . LEU A 1 277 ? -1.641 8.055 -4.746 1 93.44 277 LEU A O 1
ATOM 2132 N N . ARG A 1 278 ? -2.311 9.93 -3.695 1 90.5 278 ARG A N 1
ATOM 2133 C CA . ARG A 1 278 ? -2.643 10.609 -4.945 1 90.5 278 ARG A CA 1
ATOM 2134 C C . ARG A 1 278 ? -1.427 10.695 -5.859 1 90.5 278 ARG A C 1
ATOM 2136 O O . ARG A 1 278 ? -1.521 10.398 -7.055 1 90.5 278 ARG A O 1
ATOM 2143 N N . ASP A 1 279 ? -0.348 11.086 -5.289 1 87.69 279 ASP A N 1
ATOM 2144 C CA . ASP A 1 279 ? 0.876 11.242 -6.066 1 87.69 279 ASP A CA 1
ATOM 2145 C C . ASP A 1 279 ? 1.379 9.898 -6.578 1 87.69 279 ASP A C 1
ATOM 2147 O O . ASP A 1 279 ? 1.928 9.812 -7.68 1 87.69 279 ASP A O 1
ATOM 2151 N N . MET A 1 280 ? 1.262 8.914 -5.852 1 88.25 280 MET A N 1
ATOM 2152 C CA . MET A 1 280 ? 1.657 7.57 -6.25 1 88.25 280 MET A CA 1
ATOM 2153 C C . MET A 1 280 ? 0.829 7.09 -7.438 1 88.25 280 MET A C 1
ATOM 2155 O O . MET A 1 280 ? 1.355 6.445 -8.352 1 88.25 280 MET A O 1
ATOM 2159 N N . LEU A 1 281 ? -0.452 7.348 -7.441 1 89 281 LEU A N 1
ATOM 2160 C CA . LEU A 1 281 ? -1.341 6.945 -8.523 1 89 281 LEU A CA 1
ATOM 2161 C C . LEU A 1 281 ? -1.107 7.801 -9.766 1 89 281 LEU A C 1
ATOM 2163 O O . LEU A 1 281 ? -1.304 7.336 -10.891 1 89 281 LEU A O 1
ATOM 2167 N N . GLY A 1 282 ? -0.757 9.047 -9.57 1 82.81 282 GLY A N 1
ATOM 2168 C CA . GLY A 1 282 ? -0.245 9.93 -10.609 1 82.81 282 GLY A CA 1
ATOM 2169 C C . GLY A 1 282 ? -1.268 10.234 -11.688 1 82.81 282 GLY A C 1
ATOM 2170 O O . GLY A 1 282 ? -2.402 10.609 -11.383 1 82.81 282 GLY A O 1
ATOM 2171 N N . GLU A 1 283 ? -0.733 10.086 -12.898 1 78.19 283 GLU A N 1
ATOM 2172 C CA . GLU A 1 283 ? -1.479 10.523 -14.078 1 78.19 283 GLU A CA 1
ATOM 2173 C C . GLU A 1 283 ? -2.707 9.648 -14.312 1 78.19 283 GLU A C 1
ATOM 2175 O O . GLU A 1 283 ? -3.721 10.117 -14.828 1 78.19 283 GLU A O 1
ATOM 2180 N N . SER A 1 284 ? -2.592 8.453 -13.891 1 81.69 284 SER A N 1
ATOM 2181 C CA . SER A 1 284 ? -3.732 7.562 -14.062 1 81.69 284 SER A CA 1
ATOM 2182 C C . SER A 1 284 ? -4.965 8.094 -13.336 1 81.69 284 SER A C 1
ATOM 2184 O O . SER A 1 284 ? -6.055 8.141 -13.906 1 81.69 284 SER A O 1
ATOM 2186 N N . LEU A 1 285 ? -4.805 8.539 -12.148 1 85.44 285 LEU A N 1
ATOM 2187 C CA . LEU A 1 285 ? -5.898 9.094 -11.359 1 85.44 285 LEU A CA 1
ATOM 2188 C C . LEU A 1 285 ? -6.41 10.391 -11.984 1 85.44 285 LEU A C 1
ATOM 2190 O O . LEU A 1 285 ? -7.621 10.625 -12.047 1 85.44 285 LEU A O 1
ATOM 2194 N N . ILE A 1 286 ? -5.504 11.18 -12.414 1 84.69 286 ILE A N 1
ATOM 2195 C CA . ILE A 1 286 ? -5.848 12.469 -13 1 84.69 286 ILE A CA 1
ATOM 2196 C C . ILE A 1 286 ? -6.668 12.258 -14.273 1 84.69 286 ILE A C 1
ATOM 2198 O O . ILE A 1 286 ? -7.688 12.922 -14.477 1 84.69 286 ILE A O 1
ATOM 2202 N N . GLN A 1 287 ? -6.27 11.328 -15.055 1 84.56 287 GLN A N 1
ATOM 2203 C CA . GLN A 1 287 ? -6.961 11.047 -16.312 1 84.56 287 GLN A CA 1
ATOM 2204 C C . GLN A 1 287 ? -8.344 10.445 -16.047 1 84.56 287 GLN A C 1
ATOM 2206 O O . GLN A 1 287 ? -9.312 10.812 -16.703 1 84.56 287 GLN A O 1
ATOM 2211 N N . ASP A 1 288 ? -8.352 9.562 -15.172 1 86 288 ASP A N 1
ATOM 2212 C CA . ASP A 1 288 ? -9.633 8.953 -14.812 1 86 288 ASP A CA 1
ATOM 2213 C C . ASP A 1 288 ? -10.602 10.008 -14.281 1 86 288 ASP A C 1
ATOM 2215 O O . ASP A 1 288 ? -11.797 9.961 -14.594 1 86 288 ASP A O 1
ATOM 2219 N N . ALA A 1 289 ? -10.125 10.875 -13.43 1 90.75 289 ALA A N 1
ATOM 2220 C CA . ALA A 1 289 ? -10.945 11.945 -12.852 1 90.75 289 ALA A CA 1
ATOM 2221 C C . ALA A 1 289 ? -11.438 12.891 -13.938 1 90.75 289 ALA A C 1
ATOM 2223 O O . ALA A 1 289 ? -12.625 13.242 -13.969 1 90.75 289 ALA A O 1
ATOM 2224 N N . LYS A 1 290 ? -10.562 13.258 -14.836 1 89.19 290 LYS A N 1
ATOM 2225 C CA . LYS A 1 290 ? -10.914 14.148 -15.938 1 89.19 290 LYS A CA 1
ATOM 2226 C C . LYS A 1 290 ? -11.977 13.523 -16.844 1 89.19 290 LYS A C 1
ATOM 2228 O O . LYS A 1 290 ? -12.891 14.211 -17.297 1 89.19 290 LYS A O 1
ATOM 2233 N N . ALA A 1 291 ? -11.797 12.266 -17.125 1 89.94 291 ALA A N 1
ATOM 2234 C CA . ALA A 1 291 ? -12.742 11.539 -17.984 1 89.94 291 ALA A CA 1
ATOM 2235 C C . ALA A 1 291 ? -14.148 11.578 -17.391 1 89.94 291 ALA A C 1
ATOM 2237 O O . ALA A 1 291 ? -15.133 11.477 -18.125 1 89.94 291 ALA A O 1
ATOM 2238 N N . GLN A 1 292 ? -14.273 11.828 -16.156 1 92 292 GLN A N 1
ATOM 2239 C CA . GLN A 1 292 ? -15.57 11.852 -15.484 1 92 292 GLN A CA 1
ATOM 2240 C C . GLN A 1 292 ? -15.938 13.266 -15.039 1 92 292 GLN A C 1
ATOM 2242 O O . GLN A 1 292 ? -16.875 13.453 -14.266 1 92 292 GLN A O 1
ATOM 2247 N N . ASP A 1 293 ? -15.117 14.242 -15.352 1 93.19 293 ASP A N 1
ATOM 2248 C CA . ASP A 1 293 ? -15.305 15.656 -15.016 1 93.19 293 ASP A CA 1
ATOM 2249 C C . ASP A 1 293 ? -15.281 15.859 -13.5 1 93.19 293 ASP A C 1
ATOM 2251 O O . ASP A 1 293 ? -16.172 16.516 -12.945 1 93.19 293 ASP A O 1
ATOM 2255 N N . LEU A 1 294 ? -14.32 15.156 -12.93 1 92.38 294 LEU A N 1
ATOM 2256 C CA . LEU A 1 294 ? -14.109 15.266 -11.492 1 92.38 294 LEU A CA 1
ATOM 2257 C C . LEU A 1 294 ? -12.672 15.664 -11.172 1 92.38 294 LEU A C 1
ATOM 2259 O O . LEU A 1 294 ? -11.781 15.516 -12.016 1 92.38 294 LEU A O 1
ATOM 2263 N N . SER A 1 295 ? -12.492 16.25 -9.953 1 89.94 295 SER A N 1
ATOM 2264 C CA . SER A 1 295 ? -11.141 16.344 -9.422 1 89.94 295 SER A CA 1
ATOM 2265 C C . SER A 1 295 ? -10.625 15 -8.945 1 89.94 295 SER A C 1
ATOM 2267 O O . SER A 1 295 ? -11.406 14.094 -8.664 1 89.94 295 SER A O 1
ATOM 2269 N N . PRO A 1 296 ? -9.32 14.805 -8.922 1 89.94 296 PRO A N 1
ATOM 2270 C CA . PRO A 1 296 ? -8.766 13.555 -8.398 1 89.94 296 PRO A CA 1
ATOM 2271 C C . PRO A 1 296 ? -9.305 13.203 -7.012 1 89.94 296 PRO A C 1
ATOM 2273 O O . PRO A 1 296 ? -9.625 12.047 -6.742 1 89.94 296 PRO A O 1
ATOM 2276 N N . GLU A 1 297 ? -9.453 14.227 -6.199 1 89.44 297 GLU A N 1
ATOM 2277 C CA . GLU A 1 297 ? -9.961 14.008 -4.848 1 89.44 297 GLU A CA 1
ATOM 2278 C C . GLU A 1 297 ? -11.422 13.578 -4.871 1 89.44 297 GLU A C 1
ATOM 2280 O O . GLU A 1 297 ? -11.836 12.711 -4.105 1 89.44 297 GLU A O 1
ATOM 2285 N N . ASP A 1 298 ? -12.164 14.164 -5.754 1 92.25 298 ASP A N 1
ATOM 2286 C CA . ASP A 1 298 ? -13.578 13.82 -5.855 1 92.25 298 ASP A CA 1
ATOM 2287 C C . ASP A 1 298 ? -13.758 12.391 -6.379 1 92.25 298 ASP A C 1
ATOM 2289 O O . ASP A 1 298 ? -14.672 11.68 -5.949 1 92.25 298 ASP A O 1
ATOM 2293 N N . LEU A 1 299 ? -12.945 12.078 -7.32 1 94.06 299 LEU A N 1
ATOM 2294 C CA . LEU A 1 299 ? -13 10.711 -7.828 1 94.06 299 LEU A CA 1
ATOM 2295 C C . LEU A 1 299 ? -12.664 9.711 -6.727 1 94.06 299 LEU A C 1
ATOM 2297 O O . LEU A 1 299 ? -13.328 8.68 -6.594 1 94.06 299 LEU A O 1
ATOM 2301 N N . LEU A 1 300 ? -11.633 9.992 -5.965 1 94.56 300 LEU A N 1
ATOM 2302 C CA . LEU A 1 300 ? -11.258 9.133 -4.848 1 94.56 300 LEU A CA 1
ATOM 2303 C C . LEU A 1 300 ? -12.406 9 -3.854 1 94.56 300 LEU A C 1
ATOM 2305 O O . LEU A 1 300 ? -12.703 7.895 -3.391 1 94.56 300 LEU A O 1
ATOM 2309 N N . ASN A 1 301 ? -13.039 10.078 -3.576 1 95.62 301 ASN A N 1
ATOM 2310 C CA . ASN A 1 301 ? -14.172 10.062 -2.654 1 95.62 301 ASN A CA 1
ATOM 2311 C C . ASN A 1 301 ? -15.32 9.227 -3.193 1 95.62 301 ASN A C 1
ATOM 2313 O O . ASN A 1 301 ? -15.953 8.477 -2.445 1 95.62 301 ASN A O 1
ATOM 2317 N N . LYS A 1 302 ? -15.555 9.453 -4.43 1 95.75 302 LYS A N 1
ATOM 2318 C CA . LYS A 1 302 ? -16.625 8.703 -5.074 1 95.75 302 LYS A CA 1
ATOM 2319 C C . LYS A 1 302 ? -16.375 7.199 -5.016 1 95.75 302 LYS A C 1
ATOM 2321 O O . LYS A 1 302 ? -17.25 6.426 -4.629 1 95.75 302 LYS A O 1
ATOM 2326 N N . LYS A 1 303 ? -15.211 6.793 -5.359 1 95.12 303 LYS A N 1
ATOM 2327 C CA . LYS A 1 303 ? -14.852 5.379 -5.359 1 95.12 303 LYS A CA 1
ATOM 2328 C C . LYS A 1 303 ? -14.82 4.82 -3.939 1 95.12 303 LYS A C 1
ATOM 2330 O O . LYS A 1 303 ? -15.305 3.713 -3.693 1 95.12 303 LYS A O 1
ATOM 2335 N N . ALA A 1 304 ? -14.312 5.594 -3.033 1 97 304 ALA A N 1
ATOM 2336 C CA . ALA A 1 304 ? -14.188 5.156 -1.645 1 97 304 ALA A CA 1
ATOM 2337 C C . ALA A 1 304 ? -15.555 5.051 -0.974 1 97 304 ALA A C 1
ATOM 2339 O O . ALA A 1 304 ? -15.719 4.312 0.001 1 97 304 ALA A O 1
ATOM 2340 N N . SER A 1 305 ? -16.516 5.824 -1.429 1 97.06 305 SER A N 1
ATOM 2341 C CA . SER A 1 305 ? -17.859 5.777 -0.864 1 97.06 305 SER A CA 1
ATOM 2342 C C . SER A 1 305 ? -18.516 4.422 -1.106 1 97.06 305 SER A C 1
ATOM 2344 O O . SER A 1 305 ? -19.453 4.043 -0.397 1 97.06 305 SER A O 1
ATOM 2346 N N . CYS A 1 306 ? -17.969 3.676 -2.125 1 95.88 306 CYS A N 1
ATOM 2347 C CA . CYS A 1 306 ? -18.516 2.363 -2.451 1 95.88 306 CYS A CA 1
ATOM 2348 C C . CYS A 1 306 ? -17.875 1.279 -1.59 1 95.88 306 CYS A C 1
ATOM 2350 O O . CYS A 1 306 ? -18.344 0.141 -1.57 1 95.88 306 CYS A O 1
ATOM 2352 N N . VAL A 1 307 ? -16.859 1.597 -0.897 1 96.56 307 VAL A N 1
ATOM 2353 C CA . VAL A 1 307 ? -16.219 0.671 0.028 1 96.56 307 VAL A CA 1
ATOM 2354 C C . VAL A 1 307 ? -16.969 0.656 1.355 1 96.56 307 VAL A C 1
ATOM 2356 O O . VAL A 1 307 ? -17.281 1.712 1.912 1 96.56 307 VAL A O 1
ATOM 2359 N N . PRO A 1 308 ? -17.297 -0.463 1.93 1 95.25 308 PRO A N 1
ATOM 2360 C CA . PRO A 1 308 ? -18.078 -0.514 3.168 1 95.25 308 PRO A CA 1
ATOM 2361 C C . PRO A 1 308 ? -17.312 0.03 4.371 1 95.25 308 PRO A C 1
ATOM 2363 O O . PRO A 1 308 ? -16.078 -0.057 4.418 1 95.25 308 PRO A O 1
ATOM 2366 N N . PRO A 1 309 ? -18.062 0.576 5.41 1 96.75 309 PRO A N 1
ATOM 2367 C CA . PRO A 1 309 ? -17.406 1.008 6.652 1 96.75 309 PRO A CA 1
ATOM 2368 C C . PRO A 1 309 ? -16.594 -0.1 7.305 1 96.75 309 PRO A C 1
ATOM 2370 O O . PRO A 1 309 ? -17.062 -1.234 7.426 1 96.75 309 PRO A O 1
ATOM 2373 N N . GLY A 1 310 ? -15.469 0.211 7.648 1 95.81 310 GLY A N 1
ATOM 2374 C CA . GLY A 1 310 ? -14.555 -0.757 8.242 1 95.81 310 GLY A CA 1
ATOM 2375 C C . GLY A 1 310 ? -13.602 -1.375 7.242 1 95.81 310 GLY A C 1
ATOM 2376 O O . GLY A 1 310 ? -12.68 -2.1 7.621 1 95.81 310 GLY A O 1
ATOM 2377 N N . CYS A 1 311 ? -13.867 -1.13 5.957 1 96.06 311 CYS A N 1
ATOM 2378 C CA . CYS A 1 311 ? -12.977 -1.497 4.863 1 96.06 311 CYS A CA 1
ATOM 2379 C C . CYS A 1 311 ? -12.648 -2.984 4.898 1 96.06 311 CYS A C 1
ATOM 2381 O O . CYS A 1 311 ? -11.516 -3.385 4.637 1 96.06 311 CYS A O 1
ATOM 2383 N N . ASN A 1 312 ? -13.531 -3.766 5.402 1 93.69 312 ASN A N 1
ATOM 2384 C CA . ASN A 1 312 ? -13.375 -5.211 5.52 1 93.69 312 ASN A CA 1
ATOM 2385 C C . ASN A 1 312 ? -12.102 -5.57 6.281 1 93.69 312 ASN A C 1
ATOM 2387 O O . ASN A 1 312 ? -11.453 -6.574 5.969 1 93.69 312 ASN A O 1
ATOM 2391 N N . GLY A 1 313 ? -11.688 -4.727 7.152 1 95.19 313 GLY A N 1
ATOM 2392 C CA . GLY A 1 313 ? -10.578 -5.047 8.039 1 95.19 313 GLY A CA 1
ATOM 2393 C C . GLY A 1 313 ? -9.273 -4.414 7.613 1 95.19 313 GLY A C 1
ATOM 2394 O O . GLY A 1 313 ? -8.273 -4.496 8.328 1 95.19 313 GLY A O 1
ATOM 2395 N N . LEU A 1 314 ? -9.234 -3.764 6.418 1 97.56 314 LEU A N 1
ATOM 2396 C CA . LEU A 1 314 ? -8.023 -3.055 6.02 1 97.56 314 LEU A CA 1
ATOM 2397 C C . LEU A 1 314 ? -7.805 -1.823 6.887 1 97.56 314 LEU A C 1
ATOM 2399 O O . LEU A 1 314 ? -8.695 -0.979 7.016 1 97.56 314 LEU A O 1
ATOM 2403 N N . MET A 1 315 ? -6.645 -1.712 7.523 1 98.25 315 MET A N 1
ATOM 2404 C CA . MET A 1 315 ? -6.301 -0.625 8.438 1 98.25 315 MET A CA 1
ATOM 2405 C C . MET A 1 315 ? -4.957 -0.005 8.062 1 98.25 315 MET A C 1
ATOM 2407 O O . MET A 1 315 ? -4.086 -0.684 7.523 1 98.25 315 MET A O 1
ATOM 2411 N N . THR A 1 316 ? -4.82 1.27 8.352 1 98.31 316 THR A N 1
ATOM 2412 C CA . THR A 1 316 ? -3.59 2 8.07 1 98.31 316 THR A CA 1
ATOM 2413 C C . THR A 1 316 ? -3.062 2.672 9.336 1 98.31 316 THR A C 1
ATOM 2415 O O . THR A 1 316 ? -3.816 3.324 10.062 1 98.31 316 THR A O 1
ATOM 2418 N N . VAL A 1 317 ? -1.837 2.418 9.703 1 98.12 317 VAL A N 1
ATOM 2419 C CA . VAL A 1 317 ? -1.146 3.184 10.734 1 98.12 317 VAL A CA 1
ATOM 2420 C C . VAL A 1 317 ? -0.397 4.352 10.102 1 98.12 317 VAL A C 1
ATOM 2422 O O . VAL A 1 317 ? 0.404 4.16 9.18 1 98.12 317 VAL A O 1
ATOM 2425 N N . LEU A 1 318 ? -0.565 5.52 10.594 1 97.25 318 LEU A N 1
ATOM 2426 C CA . LEU A 1 318 ? -0.215 6.746 9.883 1 97.25 318 LEU A CA 1
ATOM 2427 C C . LEU A 1 318 ? 1.115 7.301 10.383 1 97.25 318 LEU A C 1
ATOM 2429 O O . LEU A 1 318 ? 1.263 8.516 10.547 1 97.25 318 LEU A O 1
ATOM 2433 N N . ASP A 1 319 ? 2.119 6.48 10.633 1 95.5 319 ASP A N 1
ATOM 2434 C CA . ASP A 1 319 ? 3.402 6.906 11.18 1 95.5 319 ASP A CA 1
ATOM 2435 C C . ASP A 1 319 ? 4.438 7.098 10.07 1 95.5 319 ASP A C 1
ATOM 2437 O O . ASP A 1 319 ? 5.559 6.598 10.172 1 95.5 319 ASP A O 1
ATOM 2441 N N . TRP A 1 320 ? 4.027 7.801 9 1 93.06 320 TRP A N 1
ATOM 2442 C CA . TRP A 1 320 ? 4.973 8.133 7.938 1 93.06 320 TRP A CA 1
ATOM 2443 C C . TRP A 1 320 ? 6.008 9.141 8.422 1 93.06 320 TRP A C 1
ATOM 2445 O O . TRP A 1 320 ? 7.117 9.203 7.891 1 93.06 320 TRP A O 1
ATOM 2455 N N . LEU A 1 321 ? 5.609 9.977 9.383 1 88.81 321 LEU A N 1
ATOM 2456 C CA . LEU A 1 321 ? 6.496 10.844 10.148 1 88.81 321 LEU A CA 1
ATOM 2457 C C . LEU A 1 321 ? 6.352 10.586 11.648 1 88.81 321 LEU A C 1
ATOM 2459 O O . LEU A 1 321 ? 5.285 10.82 12.219 1 88.81 321 LEU A O 1
ATOM 2463 N N . THR A 1 322 ? 7.395 10.203 12.227 1 87.5 322 THR A N 1
ATOM 2464 C CA . THR A 1 322 ? 7.332 9.719 13.602 1 87.5 322 THR A CA 1
ATOM 2465 C C . THR A 1 322 ? 7.617 10.852 14.586 1 87.5 322 THR A C 1
ATOM 2467 O O . THR A 1 322 ? 8.094 11.922 14.195 1 87.5 322 THR A O 1
ATOM 2470 N N . ASN A 1 323 ? 7.145 10.539 15.781 1 85.94 323 ASN A N 1
ATOM 2471 C CA . ASN A 1 323 ? 7.594 11.406 16.859 1 85.94 323 ASN A CA 1
ATOM 2472 C C . ASN A 1 323 ? 9.086 11.242 17.125 1 85.94 323 ASN A C 1
ATOM 2474 O O . ASN A 1 323 ? 9.625 10.141 17 1 85.94 323 ASN A O 1
ATOM 2478 N N . PRO A 1 324 ? 9.727 12.297 17.531 1 81.12 324 PRO A N 1
ATOM 2479 C CA . PRO A 1 324 ? 11.172 12.234 17.734 1 81.12 324 PRO A CA 1
ATOM 2480 C C . PRO A 1 324 ? 11.586 11.188 18.766 1 81.12 324 PRO A C 1
ATOM 2482 O O . PRO A 1 324 ? 12.695 10.648 18.688 1 81.12 324 PRO A O 1
ATOM 2485 N N . TRP A 1 325 ? 10.695 10.867 19.688 1 85.69 325 TRP A N 1
ATOM 2486 C CA . TRP A 1 325 ? 11.062 9.953 20.766 1 85.69 325 TRP A CA 1
ATOM 2487 C C . TRP A 1 325 ? 10.703 8.516 20.406 1 85.69 325 TRP A C 1
ATOM 2489 O O . TRP A 1 325 ? 10.984 7.586 21.172 1 85.69 325 TRP A O 1
ATOM 2499 N N . GLU A 1 326 ? 10.078 8.312 19.281 1 90.06 326 GLU A N 1
ATOM 2500 C CA . GLU A 1 326 ? 9.758 6.98 18.766 1 90.06 326 GLU A CA 1
ATOM 2501 C C . GLU A 1 326 ? 10.172 6.836 17.297 1 90.06 326 GLU A C 1
ATOM 2503 O O . GLU A 1 326 ? 9.336 6.535 16.438 1 90.06 326 GLU A O 1
ATOM 2508 N N . PRO A 1 327 ? 11.43 6.914 17.062 1 88.31 327 PRO A N 1
ATOM 2509 C CA . PRO A 1 327 ? 11.906 6.953 15.68 1 88.31 327 PRO A CA 1
ATOM 2510 C C . PRO A 1 327 ? 11.703 5.625 14.953 1 88.31 327 PRO A C 1
ATOM 2512 O O . PRO A 1 327 ? 11.805 5.57 13.727 1 88.31 327 PRO A O 1
ATOM 2515 N N . TYR A 1 328 ? 11.406 4.531 15.672 1 92.56 328 TYR A N 1
ATOM 2516 C CA . TYR A 1 328 ? 11.25 3.209 15.07 1 92.56 328 TYR A CA 1
ATOM 2517 C C . TYR A 1 328 ? 9.875 3.061 14.422 1 92.56 328 TYR A C 1
ATOM 2519 O O . TYR A 1 328 ? 9.656 2.141 13.633 1 92.56 328 TYR A O 1
ATOM 2527 N N . LYS A 1 329 ? 8.961 3.912 14.781 1 94.88 329 LYS A N 1
ATOM 2528 C CA . LYS A 1 329 ? 7.613 3.789 14.234 1 94.88 329 LYS A CA 1
ATOM 2529 C C . LYS A 1 329 ? 7.602 4.059 12.734 1 94.88 329 LYS A C 1
ATOM 2531 O O . LYS A 1 329 ? 8.469 4.766 12.219 1 94.88 329 LYS A O 1
ATOM 2536 N N . ARG A 1 330 ? 6.691 3.391 12.039 1 96.25 330 ARG A N 1
ATOM 2537 C CA . ARG A 1 330 ? 6.566 3.484 10.586 1 96.25 330 ARG A CA 1
ATOM 2538 C C . ARG A 1 330 ? 5.109 3.352 10.156 1 96.25 330 ARG A C 1
ATOM 2540 O O . ARG A 1 330 ? 4.273 2.854 10.914 1 96.25 330 ARG A O 1
ATOM 2547 N N . GLY A 1 331 ? 4.84 3.797 8.93 1 97.62 331 GLY A N 1
ATOM 2548 C CA . GLY A 1 331 ? 3.537 3.549 8.336 1 97.62 331 GLY A CA 1
ATOM 2549 C C . GLY A 1 331 ? 3.275 2.08 8.062 1 97.62 331 GLY A C 1
ATOM 2550 O O . GLY A 1 331 ? 4.199 1.331 7.734 1 97.62 331 GLY A O 1
ATOM 2551 N N . ILE A 1 332 ? 1.979 1.677 8.211 1 98.44 332 ILE A N 1
ATOM 2552 C CA . ILE A 1 332 ? 1.584 0.283 8.039 1 98.44 332 ILE A CA 1
ATOM 2553 C C . ILE A 1 332 ? 0.246 0.212 7.309 1 98.44 332 ILE A C 1
ATOM 2555 O O . ILE A 1 332 ? -0.662 1.001 7.582 1 98.44 332 ILE A O 1
ATOM 2559 N N . MET A 1 333 ? 0.099 -0.637 6.395 1 98.38 333 MET A N 1
ATOM 2560 C CA . MET A 1 333 ? -1.178 -1.08 5.84 1 98.38 333 MET A CA 1
ATOM 2561 C C . MET A 1 333 ? -1.367 -2.58 6.039 1 98.38 333 MET A C 1
ATOM 2563 O O . MET A 1 333 ? -0.546 -3.379 5.586 1 98.38 333 MET A O 1
ATOM 2567 N N . ILE A 1 334 ? -2.393 -2.961 6.699 1 98.38 334 ILE A N 1
ATOM 2568 C CA . ILE A 1 334 ? -2.59 -4.352 7.098 1 98.38 334 ILE A CA 1
ATOM 2569 C C . ILE A 1 334 ? -4.039 -4.758 6.836 1 98.38 334 ILE A C 1
ATOM 2571 O O . ILE A 1 334 ? -4.969 -4.027 7.18 1 98.38 334 ILE A O 1
ATOM 2575 N N . GLY A 1 335 ? -4.191 -5.859 6.102 1 97.44 335 GLY A N 1
ATOM 2576 C CA . GLY A 1 335 ? -5.543 -6.367 5.918 1 97.44 335 GLY A CA 1
ATOM 2577 C C . GLY A 1 335 ? -5.941 -6.5 4.461 1 97.44 335 GLY A C 1
ATOM 2578 O O . GLY A 1 335 ? -7.129 -6.578 4.141 1 97.44 335 GLY A O 1
ATOM 2579 N N . PHE A 1 336 ? -4.988 -6.629 3.561 1 96.19 336 PHE A N 1
ATOM 2580 C CA . PHE A 1 336 ? -5.266 -6.676 2.129 1 96.19 336 PHE A CA 1
ATOM 2581 C C . PHE A 1 336 ? -5.836 -8.031 1.733 1 96.19 336 PHE A C 1
ATOM 2583 O O . PHE A 1 336 ? -5.367 -9.07 2.201 1 96.19 336 PHE A O 1
ATOM 2590 N N . ASP A 1 337 ? -6.773 -8.039 0.969 1 91.75 337 ASP A N 1
ATOM 2591 C CA . ASP A 1 337 ? -7.172 -9.211 0.19 1 91.75 337 ASP A CA 1
ATOM 2592 C C . ASP A 1 337 ? -7.145 -8.906 -1.307 1 91.75 337 ASP A C 1
ATOM 2594 O O . ASP A 1 337 ? -6.754 -7.812 -1.717 1 91.75 337 ASP A O 1
ATOM 2598 N N . SER A 1 338 ? -7.512 -9.844 -2.146 1 89.12 338 SER A N 1
ATOM 2599 C CA . SER A 1 338 ? -7.254 -9.766 -3.582 1 89.12 338 SER A CA 1
ATOM 2600 C C . SER A 1 338 ? -8.242 -8.828 -4.27 1 89.12 338 SER A C 1
ATOM 2602 O O . SER A 1 338 ? -8.039 -8.445 -5.422 1 89.12 338 SER A O 1
ATOM 2604 N N . SER A 1 339 ? -9.258 -8.398 -3.602 1 88.38 339 SER A N 1
ATOM 2605 C CA . SER A 1 339 ? -10.273 -7.562 -4.23 1 88.38 339 SER A CA 1
ATOM 2606 C C . SER A 1 339 ? -9.969 -6.082 -4.031 1 88.38 339 SER A C 1
ATOM 2608 O O . SER A 1 339 ? -10.602 -5.223 -4.648 1 88.38 339 SER A O 1
ATOM 2610 N N . MET A 1 340 ? -9.031 -5.785 -3.26 1 92.81 340 MET A N 1
ATOM 2611 C CA . MET A 1 340 ? -8.82 -4.414 -2.805 1 92.81 340 MET A CA 1
ATOM 2612 C C . MET A 1 340 ? -7.898 -3.662 -3.758 1 92.81 340 MET A C 1
ATOM 2614 O O . MET A 1 340 ? -6.863 -4.188 -4.168 1 92.81 340 MET A O 1
ATOM 2618 N N . ASP A 1 341 ? -8.312 -2.49 -4.102 1 92.06 341 ASP A N 1
ATOM 2619 C CA . ASP A 1 341 ? -7.555 -1.587 -4.961 1 92.06 341 ASP A CA 1
ATOM 2620 C C . ASP A 1 341 ? -7.277 -0.262 -4.258 1 92.06 341 ASP A C 1
ATOM 2622 O O . ASP A 1 341 ? -7.316 -0.186 -3.027 1 92.06 341 ASP A O 1
ATOM 2626 N N . TYR A 1 342 ? -6.992 0.815 -5.07 1 93.31 342 TYR A N 1
ATOM 2627 C CA . TYR A 1 342 ? -6.578 2.078 -4.469 1 93.31 342 TYR A CA 1
ATOM 2628 C C . TYR A 1 342 ? -7.738 2.742 -3.74 1 93.31 342 TYR A C 1
ATOM 2630 O O . TYR A 1 342 ? -7.531 3.553 -2.834 1 93.31 342 TYR A O 1
ATOM 2638 N N . ALA A 1 343 ? -8.992 2.436 -4.133 1 95.38 343 ALA A N 1
ATOM 2639 C CA . ALA A 1 343 ? -10.156 2.988 -3.434 1 95.38 343 ALA A CA 1
ATOM 2640 C C . ALA A 1 343 ? -10.211 2.498 -1.99 1 95.38 343 ALA A C 1
ATOM 2642 O O . ALA A 1 343 ? -10.562 3.258 -1.084 1 95.38 343 ALA A O 1
ATOM 2643 N N . TRP A 1 344 ? -9.844 1.25 -1.813 1 96.75 344 TRP A N 1
ATOM 2644 C CA . TRP A 1 344 ? -9.82 0.653 -0.482 1 96.75 344 TRP A CA 1
ATOM 2645 C C . TRP A 1 344 ? -8.711 1.261 0.369 1 96.75 344 TRP A C 1
ATOM 2647 O O . TRP A 1 344 ? -8.898 1.52 1.56 1 96.75 344 TRP A O 1
ATOM 2657 N N . ILE A 1 345 ? -7.609 1.476 -0.253 1 97.44 345 ILE A N 1
ATOM 2658 C CA . ILE A 1 345 ? -6.492 2.102 0.444 1 97.44 345 ILE A CA 1
ATOM 2659 C C . ILE A 1 345 ? -6.883 3.506 0.894 1 97.44 345 ILE A C 1
ATOM 2661 O O . ILE A 1 345 ? -6.66 3.881 2.047 1 97.44 345 ILE A O 1
ATOM 2665 N N . TYR A 1 346 ? -7.516 4.227 -0.003 1 97.38 346 TYR A N 1
ATOM 2666 C CA . TYR A 1 346 ? -7.941 5.59 0.301 1 97.38 346 TYR A CA 1
ATOM 2667 C C . TYR A 1 346 ? -8.93 5.609 1.462 1 97.38 346 TYR A C 1
ATOM 2669 O O . TYR A 1 346 ? -8.758 6.375 2.414 1 97.38 346 TYR A O 1
ATOM 2677 N N . ARG A 1 347 ? -9.891 4.809 1.418 1 97.94 347 ARG A N 1
ATOM 2678 C CA . ARG A 1 347 ? -10.875 4.73 2.494 1 97.94 347 ARG A CA 1
ATOM 2679 C C . ARG A 1 347 ? -10.211 4.344 3.812 1 97.94 347 ARG A C 1
ATOM 2681 O O . ARG A 1 347 ? -10.547 4.891 4.867 1 97.94 347 ARG A O 1
ATOM 2688 N N . SER A 1 348 ? -9.336 3.365 3.746 1 98.25 348 SER A N 1
ATOM 2689 C CA . SER A 1 348 ? -8.641 2.93 4.953 1 98.25 348 SER A CA 1
ATOM 2690 C C . SER A 1 348 ? -7.855 4.074 5.582 1 98.25 348 SER A C 1
ATOM 2692 O O . SER A 1 348 ? -7.766 4.176 6.809 1 98.25 348 SER A O 1
ATOM 2694 N N . ILE A 1 349 ? -7.246 4.91 4.785 1 98.06 349 ILE A N 1
ATOM 2695 C CA . ILE A 1 349 ? -6.516 6.07 5.277 1 98.06 349 ILE A CA 1
ATOM 2696 C C . ILE A 1 349 ? -7.477 7.02 5.992 1 98.06 349 ILE A C 1
ATOM 2698 O O . ILE A 1 349 ? -7.207 7.453 7.117 1 98.06 349 ILE A O 1
ATOM 2702 N N . LEU A 1 350 ? -8.617 7.324 5.363 1 98.19 350 LEU A N 1
ATOM 2703 C CA . LEU A 1 350 ? -9.602 8.227 5.961 1 98.19 350 LEU A CA 1
ATOM 2704 C C . LEU A 1 350 ? -10.094 7.676 7.297 1 98.19 350 LEU A C 1
ATOM 2706 O O . LEU A 1 350 ? -10.125 8.398 8.297 1 98.19 350 LEU A O 1
ATOM 2710 N N . GLU A 1 351 ? -10.461 6.434 7.309 1 98.44 351 GLU A N 1
ATOM 2711 C CA . GLU A 1 351 ? -10.969 5.816 8.531 1 98.44 351 GLU A CA 1
ATOM 2712 C C . GLU A 1 351 ? -9.906 5.801 9.625 1 98.44 351 GLU A C 1
ATOM 2714 O O . GLU A 1 351 ? -10.211 6.031 10.797 1 98.44 351 GLU A O 1
ATOM 2719 N N . SER A 1 352 ? -8.711 5.562 9.203 1 98.12 352 SER A N 1
ATOM 2720 C CA . SER A 1 352 ? -7.625 5.473 10.172 1 98.12 352 SER A CA 1
ATOM 2721 C C . SER A 1 352 ? -7.297 6.836 10.766 1 98.12 352 SER A C 1
ATOM 2723 O O . SER A 1 352 ? -6.926 6.941 11.938 1 98.12 352 SER A O 1
ATOM 2725 N N . VAL A 1 353 ? -7.391 7.855 9.953 1 98.06 353 VAL A N 1
ATOM 2726 C CA . VAL A 1 353 ? -7.242 9.211 10.484 1 98.06 353 VAL A CA 1
ATOM 2727 C C . VAL A 1 353 ? -8.289 9.461 11.57 1 98.06 353 VAL A C 1
ATOM 2729 O O . VAL A 1 353 ? -7.949 9.883 12.68 1 98.06 353 VAL A O 1
ATOM 2732 N N . ALA A 1 354 ? -9.523 9.164 11.273 1 98.62 354 ALA A N 1
ATOM 2733 C CA . ALA A 1 354 ? -10.609 9.391 12.227 1 98.62 354 ALA A CA 1
ATOM 2734 C C . ALA A 1 354 ? -10.438 8.539 13.477 1 98.62 354 ALA A C 1
ATOM 2736 O O . ALA A 1 354 ? -10.617 9.016 14.594 1 98.62 354 ALA A O 1
ATOM 2737 N N . LEU A 1 355 ? -10.078 7.297 13.32 1 98.62 355 LEU A N 1
ATOM 2738 C CA . LEU A 1 355 ? -9.93 6.383 14.445 1 98.62 355 LEU A CA 1
ATOM 2739 C C . LEU A 1 355 ? -8.758 6.801 15.336 1 98.62 355 LEU A C 1
ATOM 2741 O O . LEU A 1 355 ? -8.836 6.715 16.562 1 98.62 355 LEU A O 1
ATOM 2745 N N . THR A 1 356 ? -7.656 7.188 14.695 1 98.25 356 THR A N 1
ATOM 2746 C CA . THR A 1 356 ? -6.504 7.656 15.453 1 98.25 356 THR A CA 1
ATOM 2747 C C . THR A 1 356 ? -6.871 8.883 16.281 1 98.25 356 THR A C 1
ATOM 2749 O O . THR A 1 356 ? -6.551 8.953 17.469 1 98.25 356 THR A O 1
ATOM 2752 N N . LEU A 1 357 ? -7.578 9.773 15.688 1 98.38 357 LEU A N 1
ATOM 2753 C CA . LEU A 1 357 ? -7.969 10.984 16.391 1 98.38 357 LEU A CA 1
ATOM 2754 C C . LEU A 1 357 ? -9.008 10.688 17.469 1 98.38 357 LEU A C 1
ATOM 2756 O O . LEU A 1 357 ? -9.023 11.328 18.516 1 98.38 357 LEU A O 1
ATOM 2760 N N . LYS A 1 358 ? -9.891 9.75 17.188 1 98.62 358 LYS A N 1
ATOM 2761 C CA . LYS A 1 358 ? -10.852 9.328 18.203 1 98.62 358 LYS A CA 1
ATOM 2762 C C . LYS A 1 358 ? -10.141 8.805 19.453 1 98.62 358 LYS A C 1
ATOM 2764 O O . LYS A 1 358 ? -10.5 9.156 20.578 1 98.62 358 LYS A O 1
ATOM 2769 N N . ASN A 1 359 ? -9.195 7.98 19.25 1 98.31 359 ASN A N 1
ATOM 2770 C CA . ASN A 1 359 ? -8.438 7.449 20.375 1 98.31 359 ASN A CA 1
ATOM 2771 C C . ASN A 1 359 ? -7.699 8.555 21.125 1 98.31 359 ASN A C 1
ATOM 2773 O O . ASN A 1 359 ? -7.676 8.562 22.359 1 98.31 359 ASN A O 1
ATOM 2777 N N . ASN A 1 360 ? -7.082 9.469 20.406 1 97.44 360 ASN A N 1
ATOM 2778 C CA . ASN A 1 360 ? -6.418 10.609 21.031 1 97.44 360 ASN A CA 1
ATOM 2779 C C . ASN A 1 360 ? -7.41 11.492 21.781 1 97.44 360 ASN A C 1
ATOM 2781 O O . ASN A 1 360 ? -7.117 11.969 22.875 1 97.44 360 ASN A O 1
ATOM 2785 N N . TYR A 1 361 ? -8.555 11.711 21.141 1 97.94 361 TYR A N 1
ATOM 2786 C CA . TYR A 1 361 ? -9.633 12.484 21.75 1 97.94 361 TYR A CA 1
ATOM 2787 C C . TYR A 1 361 ? -10.094 11.844 23.047 1 97.94 361 TYR A C 1
ATOM 2789 O O . TYR A 1 361 ? -10.258 12.531 24.062 1 97.94 361 TYR A O 1
ATOM 2797 N N . ASP A 1 362 ? -10.289 10.586 23.031 1 98.06 362 ASP A N 1
ATOM 2798 C CA . ASP A 1 362 ? -10.727 9.875 24.234 1 98.06 362 ASP A CA 1
ATOM 2799 C C . ASP A 1 362 ? -9.695 9.992 25.344 1 98.06 362 ASP A C 1
ATOM 2801 O O . ASP A 1 362 ? -10.047 10.234 26.5 1 98.06 362 ASP A O 1
ATOM 2805 N N . ASN A 1 363 ? -8.477 9.812 25.047 1 97.06 363 ASN A N 1
ATOM 2806 C CA . ASN A 1 363 ? -7.418 9.945 26.047 1 97.06 363 ASN A CA 1
ATOM 2807 C C . ASN A 1 363 ? -7.398 11.344 26.656 1 97.06 363 ASN A C 1
ATOM 2809 O O . ASN A 1 363 ? -7.305 11.492 27.875 1 97.06 363 ASN A O 1
ATOM 2813 N N . MET A 1 364 ? -7.469 12.352 25.766 1 96.62 364 MET A N 1
ATOM 2814 C CA . MET A 1 364 ? -7.48 13.742 26.203 1 96.62 364 MET A CA 1
ATOM 2815 C C . MET A 1 364 ? -8.68 14.031 27.094 1 96.62 364 MET A C 1
ATOM 2817 O O . MET A 1 364 ? -8.531 14.594 28.188 1 96.62 364 MET A O 1
ATOM 2821 N N . CYS A 1 365 ? -9.828 13.617 26.703 1 97.06 365 CYS A N 1
ATOM 2822 C CA . CYS A 1 365 ? -11.07 13.93 27.406 1 97.06 365 CYS A CA 1
ATOM 2823 C C . CYS A 1 365 ? -11.156 13.172 28.719 1 97.06 365 CYS A C 1
ATOM 2825 O O . CYS A 1 365 ? -11.68 13.695 29.719 1 97.06 365 CYS A O 1
ATOM 2827 N N . HIS A 1 366 ? -10.672 11.969 28.719 1 97.12 366 HIS A N 1
ATOM 2828 C CA . HIS A 1 366 ? -10.641 11.219 29.969 1 97.12 366 HIS A CA 1
ATOM 2829 C C . HIS A 1 366 ? -9.742 11.891 31 1 97.12 366 HIS A C 1
ATOM 2831 O O . HIS A 1 366 ? -10.094 11.984 32.188 1 97.12 366 HIS A O 1
ATOM 2837 N N . GLU A 1 367 ? -8.57 12.32 30.516 1 95.75 367 GLU A N 1
ATOM 2838 C CA . GLU A 1 367 ? -7.648 13 31.422 1 95.75 367 GLU A CA 1
ATOM 2839 C C . GLU A 1 367 ? -8.234 14.32 31.922 1 95.75 367 GLU A C 1
ATOM 2841 O O . GLU A 1 367 ? -8.094 14.664 33.094 1 95.75 367 GLU A O 1
ATOM 2846 N N . MET A 1 368 ? -8.922 15.031 31.062 1 94.69 368 MET A N 1
ATOM 2847 C CA . MET A 1 368 ? -9.539 16.312 31.391 1 94.69 368 MET A CA 1
ATOM 2848 C C . MET A 1 368 ? -10.836 16.109 32.156 1 94.69 368 MET A C 1
ATOM 2850 O O . MET A 1 368 ? -11.344 17.047 32.781 1 94.69 368 MET A O 1
ATOM 2854 N N . ASN A 1 369 ? -11.359 14.891 32.094 1 94.75 369 ASN A N 1
ATOM 2855 C CA . ASN A 1 369 ? -12.688 14.578 32.625 1 94.75 369 ASN A CA 1
ATOM 2856 C C . ASN A 1 369 ? -13.742 15.523 32.062 1 94.75 369 ASN A C 1
ATOM 2858 O O . ASN A 1 369 ? -14.562 16.062 32.781 1 94.75 369 ASN A O 1
ATOM 2862 N N . HIS A 1 370 ? -13.688 15.773 30.812 1 95.69 370 HIS A N 1
ATOM 2863 C CA . HIS A 1 370 ? -14.594 16.656 30.078 1 95.69 370 HIS A CA 1
ATOM 2864 C C . HIS A 1 370 ? -14.719 16.234 28.625 1 95.69 370 HIS A C 1
ATOM 2866 O O . HIS A 1 370 ? -13.711 16.141 27.906 1 95.69 370 HIS A O 1
ATOM 2872 N N . PHE A 1 371 ? -15.93 15.953 28.188 1 96.56 371 PHE A N 1
ATOM 2873 C CA . PHE A 1 371 ? -16.156 15.445 26.844 1 96.56 371 PHE A CA 1
ATOM 2874 C C . PHE A 1 371 ? -16.938 16.453 26 1 96.56 371 PHE A C 1
ATOM 2876 O O . PHE A 1 371 ? -17.812 17.156 26.516 1 96.56 371 PHE A O 1
ATOM 2883 N N . ALA A 1 372 ? -16.641 16.547 24.719 1 97.5 372 ALA A N 1
ATOM 2884 C CA . ALA A 1 372 ? -17.344 17.406 23.781 1 97.5 372 ALA A CA 1
ATOM 2885 C C . ALA A 1 372 ? -18.703 16.812 23.391 1 97.5 372 ALA A C 1
ATOM 2887 O O . ALA A 1 372 ? -18.906 15.602 23.531 1 97.5 372 ALA A O 1
ATOM 2888 N N . LYS A 1 373 ? -19.547 17.688 22.875 1 97.31 373 LYS A N 1
ATOM 2889 C CA . LYS A 1 373 ? -20.859 17.266 22.375 1 97.31 373 LYS A CA 1
ATOM 2890 C C . LYS A 1 373 ? -20.906 17.297 20.859 1 97.31 373 LYS A C 1
ATOM 2892 O O . LYS A 1 373 ? -21.781 16.688 20.25 1 97.31 373 LYS A O 1
ATOM 2897 N N . HIS A 1 374 ? -19.953 18.078 20.312 1 96.12 374 HIS A N 1
ATOM 2898 C CA . HIS A 1 374 ? -19.844 18.219 18.859 1 96.12 374 HIS A CA 1
ATOM 2899 C C . HIS A 1 374 ? -18.375 18.281 18.438 1 96.12 374 HIS A C 1
ATOM 2901 O O . HIS A 1 374 ? -17.5 18.594 19.234 1 96.12 374 HIS A O 1
ATOM 2907 N N . VAL A 1 375 ? -18.234 17.953 17.141 1 98.06 375 VAL A N 1
ATOM 2908 C CA . VAL A 1 375 ? -16.906 18.125 16.562 1 98.06 375 VAL A CA 1
ATOM 2909 C C . VAL A 1 375 ? -16.984 18.984 15.312 1 98.06 375 VAL A C 1
ATOM 2911 O O . VAL A 1 375 ? -17.906 18.828 14.5 1 98.06 375 VAL A O 1
ATOM 2914 N N . ILE A 1 376 ? -16.141 19.969 15.234 1 97.88 376 ILE A N 1
ATOM 2915 C CA . ILE A 1 376 ? -15.984 20.766 14.023 1 97.88 376 ILE A CA 1
ATOM 2916 C C . ILE A 1 376 ? -14.766 20.297 13.234 1 97.88 376 ILE A C 1
ATOM 2918 O O . ILE A 1 376 ? -13.672 20.172 13.797 1 97.88 376 ILE A O 1
ATOM 2922 N N . ILE A 1 377 ? -14.992 19.984 12.016 1 97.81 377 ILE A N 1
ATOM 2923 C CA . ILE A 1 377 ? -13.898 19.594 11.141 1 97.81 377 ILE A CA 1
ATOM 2924 C C . ILE A 1 377 ? -13.539 20.75 10.203 1 97.81 377 ILE A C 1
ATOM 2926 O O . ILE A 1 377 ? -14.406 21.297 9.523 1 97.81 377 ILE A O 1
ATOM 2930 N N . THR A 1 378 ? -12.258 21.094 10.188 1 95.38 378 THR A N 1
ATOM 2931 C CA . THR A 1 378 ? -11.766 22.156 9.32 1 95.38 378 THR A CA 1
ATOM 2932 C C . THR A 1 378 ? -10.648 21.656 8.414 1 95.38 378 THR A C 1
ATOM 2934 O O . THR A 1 378 ? -10.141 20.547 8.602 1 95.38 378 THR A O 1
ATOM 2937 N N . GLY A 1 379 ? -10.305 22.484 7.363 1 90.5 379 GLY A N 1
ATOM 2938 C CA . GLY A 1 379 ? -9.266 22.109 6.422 1 90.5 379 GLY A CA 1
ATOM 2939 C C . GLY A 1 379 ? -9.805 21.484 5.152 1 90.5 379 GLY A C 1
ATOM 2940 O O . GLY A 1 379 ? -11 21.219 5.047 1 90.5 379 GLY A O 1
ATOM 2941 N N . GLY A 1 380 ? -8.93 21.172 4.25 1 84.44 380 GLY A N 1
ATOM 2942 C CA . GLY A 1 380 ? -9.32 20.688 2.934 1 84.44 380 GLY A CA 1
ATOM 2943 C C . GLY A 1 380 ? -10.086 19.391 2.977 1 84.44 380 GLY A C 1
ATOM 2944 O O . GLY A 1 380 ? -10.984 19.156 2.162 1 84.44 380 GLY A O 1
ATOM 2945 N N . GLY A 1 381 ? -9.805 18.547 3.908 1 90.69 381 GLY A N 1
ATOM 2946 C CA . GLY A 1 381 ? -10.477 17.266 4.035 1 90.69 381 GLY A CA 1
ATOM 2947 C C . GLY A 1 381 ? -11.945 17.391 4.402 1 90.69 381 GLY A C 1
ATOM 2948 O O . GLY A 1 381 ? -12.734 16.469 4.164 1 90.69 381 GLY A O 1
ATOM 2949 N N . SER A 1 382 ? -12.312 18.5 4.965 1 93.88 382 SER A N 1
ATOM 2950 C CA . SER A 1 382 ? -13.688 18.688 5.398 1 93.88 382 SER A CA 1
ATOM 2951 C C . SER A 1 382 ? -14.625 18.859 4.207 1 93.88 382 SER A C 1
ATOM 2953 O O . SER A 1 382 ? -15.852 18.766 4.355 1 93.88 382 SER A O 1
ATOM 2955 N N . ASN A 1 383 ? -14.102 19.016 3.051 1 91.94 383 ASN A N 1
ATOM 2956 C CA . ASN A 1 383 ? -14.914 19.141 1.845 1 91.94 383 ASN A CA 1
ATOM 2957 C C . ASN A 1 383 ? -15.508 17.812 1.421 1 91.94 383 ASN A C 1
ATOM 2959 O O . ASN A 1 383 ? -16.438 17.766 0.61 1 91.94 383 ASN A O 1
ATOM 2963 N N . SER A 1 384 ? -14.992 16.781 1.903 1 95.44 384 SER A N 1
ATOM 2964 C CA . SER A 1 384 ? -15.461 15.438 1.566 1 95.44 384 SER A CA 1
ATOM 2965 C C . SER A 1 384 ? -16.641 15.039 2.43 1 95.44 384 SER A C 1
ATOM 2967 O O . SER A 1 384 ? -16.531 14.922 3.65 1 95.44 384 SER A O 1
ATOM 2969 N N . ASP A 1 385 ? -17.766 14.773 1.79 1 97.06 385 ASP A N 1
ATOM 2970 C CA . ASP A 1 385 ? -18.922 14.281 2.531 1 97.06 385 ASP A CA 1
ATOM 2971 C C . ASP A 1 385 ? -18.609 12.938 3.184 1 97.06 385 ASP A C 1
ATOM 2973 O O . ASP A 1 385 ? -19.047 12.68 4.312 1 97.06 385 ASP A O 1
ATOM 2977 N N . LEU A 1 386 ? -17.938 12.164 2.439 1 97.94 386 LEU A N 1
ATOM 2978 C CA . LEU A 1 386 ? -17.562 10.852 2.961 1 97.94 386 LEU A CA 1
ATOM 2979 C C . LEU A 1 386 ? -16.75 10.992 4.238 1 97.94 386 LEU A C 1
ATOM 2981 O O . LEU A 1 386 ? -17.031 10.32 5.234 1 97.94 386 LEU A O 1
ATOM 2985 N N . PHE A 1 387 ? -15.789 11.836 4.223 1 98.06 387 PHE A N 1
ATOM 2986 C CA . PHE A 1 387 ? -14.891 12 5.355 1 98.06 387 PHE A CA 1
ATOM 2987 C C . PHE A 1 387 ? -15.633 12.57 6.559 1 98.06 387 PHE A C 1
ATOM 2989 O O . PHE A 1 387 ? -15.414 12.141 7.691 1 98.06 387 PHE A O 1
ATOM 2996 N N . MET A 1 388 ? -16.516 13.555 6.324 1 98.31 388 MET A N 1
ATOM 2997 C CA . MET A 1 388 ? -17.344 14.109 7.387 1 98.31 388 MET A CA 1
ATOM 2998 C C . MET A 1 388 ? -18.188 13.023 8.047 1 98.31 388 MET A C 1
ATOM 3000 O O . MET A 1 388 ? -18.297 12.977 9.273 1 98.31 388 MET A O 1
ATOM 3004 N N . GLN A 1 389 ? -18.766 12.203 7.203 1 98.62 389 GLN A N 1
ATOM 3005 C CA . GLN A 1 389 ? -19.594 11.125 7.734 1 98.62 389 GLN A CA 1
ATOM 3006 C C . GLN A 1 389 ? -18.75 10.148 8.555 1 98.62 389 GLN A C 1
ATOM 3008 O O . GLN A 1 389 ? -19.203 9.656 9.594 1 98.62 389 GLN A O 1
ATOM 3013 N N . ILE A 1 390 ? -17.594 9.852 8.078 1 98.69 390 ILE A N 1
ATOM 3014 C CA . ILE A 1 390 ? -16.703 8.945 8.797 1 98.69 390 ILE A CA 1
ATOM 3015 C C . ILE A 1 390 ? -16.391 9.523 10.172 1 98.69 390 ILE A C 1
ATOM 3017 O O . ILE A 1 390 ? -16.422 8.805 11.172 1 98.69 390 ILE A O 1
ATOM 3021 N N . PHE A 1 391 ? -16.094 10.789 10.242 1 98.75 391 PHE A N 1
ATOM 3022 C CA . PHE A 1 391 ? -15.812 11.422 11.531 1 98.75 391 PHE A CA 1
ATOM 3023 C C . PHE A 1 391 ? -17.016 11.312 12.453 1 98.75 391 PHE A C 1
ATOM 3025 O O . PHE A 1 391 ? -16.875 10.969 13.633 1 98.75 391 PHE A O 1
ATOM 3032 N N . ALA A 1 392 ? -18.188 11.648 11.93 1 98.81 392 ALA A N 1
ATOM 3033 C CA . ALA A 1 392 ? -19.391 11.555 12.734 1 98.81 392 ALA A CA 1
ATOM 3034 C C . ALA A 1 392 ? -19.594 10.141 13.273 1 98.81 392 ALA A C 1
ATOM 3036 O O . ALA A 1 392 ? -19.875 9.953 14.461 1 98.81 392 ALA A O 1
ATOM 3037 N N . ASP A 1 393 ? -19.406 9.188 12.445 1 98.81 393 ASP A N 1
ATOM 3038 C CA . ASP A 1 393 ? -19.625 7.789 12.797 1 98.81 393 ASP A CA 1
ATOM 3039 C C . ASP A 1 393 ? -18.594 7.305 13.82 1 98.81 393 ASP A C 1
ATOM 3041 O O . ASP A 1 393 ? -18.938 6.645 14.797 1 98.81 393 ASP A O 1
ATOM 3045 N N . VAL A 1 394 ? -17.344 7.602 13.578 1 98.69 394 VAL A N 1
ATOM 3046 C CA . VAL A 1 394 ? -16.25 7.113 14.414 1 98.69 394 VAL A CA 1
ATOM 3047 C C . VAL A 1 394 ? -16.344 7.754 15.805 1 98.69 394 VAL A C 1
ATOM 3049 O O . VAL A 1 394 ? -16.172 7.074 16.812 1 98.69 394 VAL A O 1
ATOM 3052 N N . PHE A 1 395 ? -16.594 9.078 15.844 1 98.62 395 PHE A N 1
ATOM 3053 C CA . PHE A 1 395 ? -16.656 9.797 17.109 1 98.62 395 PHE A CA 1
ATOM 3054 C C . PHE A 1 395 ? -18 9.562 17.797 1 98.62 395 PHE A C 1
ATOM 3056 O O . PHE A 1 395 ? -18.141 9.758 19 1 98.62 395 PHE A O 1
ATOM 3063 N N . ASN A 1 396 ? -18.953 9.133 17.016 1 98.38 396 ASN A N 1
ATOM 3064 C CA . ASN A 1 396 ? -20.328 9.023 17.484 1 98.38 396 ASN A CA 1
ATOM 3065 C C . ASN A 1 396 ? -20.828 10.344 18.062 1 98.38 396 ASN A C 1
ATOM 3067 O O . ASN A 1 396 ? -21.375 10.375 19.172 1 98.38 396 ASN A O 1
ATOM 3071 N N . LEU A 1 397 ? -20.547 11.445 17.406 1 98.5 397 LEU A N 1
ATOM 3072 C CA . LEU A 1 397 ? -20.938 12.828 17.672 1 98.5 397 LEU A CA 1
ATOM 3073 C C . LEU A 1 397 ? -21.344 13.547 16.391 1 98.5 397 LEU A C 1
ATOM 3075 O O . LEU A 1 397 ? -20.844 13.219 15.312 1 98.5 397 LEU A O 1
ATOM 3079 N N . PRO A 1 398 ? -22.234 14.492 16.484 1 98.38 398 PRO A N 1
ATOM 3080 C CA . PRO A 1 398 ? -22.453 15.336 15.305 1 98.38 398 PRO A CA 1
ATOM 3081 C C . PRO A 1 398 ? -21.172 16.031 14.836 1 98.38 398 PRO A C 1
ATOM 3083 O O . PRO A 1 398 ? -20.453 16.625 15.641 1 98.38 398 PRO A O 1
ATOM 3086 N N . ALA A 1 399 ? -20.906 15.93 13.555 1 98.5 399 ALA A N 1
ATOM 3087 C CA . ALA A 1 399 ? -19.75 16.594 12.945 1 98.5 399 ALA A CA 1
ATOM 3088 C C . ALA A 1 399 ? -20.203 17.719 12.023 1 98.5 399 ALA A C 1
ATOM 3090 O O . ALA A 1 399 ? -21.047 17.531 11.148 1 98.5 399 ALA A O 1
ATOM 3091 N N . ARG A 1 400 ? -19.625 18.875 12.242 1 97.12 400 ARG A N 1
ATOM 3092 C CA . ARG A 1 400 ? -20.047 20.016 11.422 1 97.12 400 ARG A CA 1
ATOM 3093 C C . ARG A 1 400 ? -18.859 20.594 10.664 1 97.12 400 ARG A C 1
ATOM 3095 O O . ARG A 1 400 ? -17.719 20.516 11.125 1 97.12 400 ARG A O 1
ATOM 3102 N N . ARG A 1 401 ? -19.078 21.109 9.547 1 97.19 401 ARG A N 1
ATOM 3103 C CA . ARG A 1 401 ? -18.141 21.922 8.797 1 97.19 401 ARG A CA 1
ATOM 3104 C C . ARG A 1 401 ? -18.719 23.297 8.492 1 97.19 401 ARG A C 1
ATOM 3106 O O . ARG A 1 401 ? -19.938 23.438 8.32 1 97.19 401 ARG A O 1
ATOM 3113 N N . ASN A 1 402 ? -17.906 24.219 8.461 1 96.06 402 ASN A N 1
ATOM 3114 C CA . ASN A 1 402 ? -18.312 25.594 8.203 1 96.06 402 ASN A CA 1
ATOM 3115 C C . ASN A 1 402 ? -18.297 25.922 6.715 1 96.06 402 ASN A C 1
ATOM 3117 O O . ASN A 1 402 ? -17.75 25.156 5.914 1 96.06 402 ASN A O 1
ATOM 3121 N N . ALA A 1 403 ? -18.938 27 6.367 1 94.56 403 ALA A N 1
ATOM 3122 C CA . ALA A 1 403 ? -18.984 27.469 4.984 1 94.56 403 ALA A CA 1
ATOM 3123 C C . ALA A 1 403 ? -17.594 27.812 4.473 1 94.56 403 ALA A C 1
ATOM 3125 O O . ALA A 1 403 ? -17.281 27.609 3.293 1 94.56 403 ALA A O 1
ATOM 3126 N N . ILE A 1 404 ? -16.812 28.375 5.359 1 91.19 404 ILE A N 1
ATOM 3127 C CA . ILE A 1 404 ? -15.414 28.672 5.059 1 91.19 404 ILE A CA 1
ATOM 3128 C C . ILE A 1 404 ? -14.523 27.578 5.637 1 91.19 404 ILE A C 1
ATOM 3130 O O . ILE A 1 404 ? -14.492 27.359 6.852 1 91.19 404 ILE A O 1
ATOM 3134 N N . ASN A 1 405 ? -13.812 26.953 4.793 1 86.62 405 ASN A N 1
ATOM 3135 C CA . ASN A 1 405 ? -12.961 25.844 5.234 1 86.62 405 ASN A CA 1
ATOM 3136 C C . ASN A 1 405 ? -11.57 26.328 5.613 1 86.62 405 ASN A C 1
ATOM 3138 O O . ASN A 1 405 ? -10.883 25.703 6.418 1 86.62 405 ASN A O 1
ATOM 3142 N N . GLY A 1 406 ? -11.156 27.438 5.008 1 88.94 406 GLY A N 1
ATOM 3143 C CA . GLY A 1 406 ? -9.906 28.062 5.398 1 88.94 406 GLY A CA 1
ATOM 3144 C C . GLY A 1 406 ? -10.023 28.875 6.672 1 88.94 406 GLY A C 1
ATOM 3145 O O . GLY A 1 406 ? -9.844 30.094 6.652 1 88.94 406 GLY A O 1
ATOM 3146 N N . CYS A 1 407 ? -10.133 28.125 7.742 1 92.25 407 CYS A N 1
ATOM 3147 C CA . CYS A 1 407 ? -10.5 28.766 9.008 1 92.25 407 CYS A CA 1
ATOM 3148 C C . CYS A 1 407 ? -9.336 29.578 9.562 1 92.25 407 CYS A C 1
ATOM 3150 O O . CYS A 1 407 ? -9.547 30.531 10.312 1 92.25 407 CYS A O 1
ATOM 3152 N N . ALA A 1 408 ? -8.172 29.234 9.164 1 94.62 408 ALA A N 1
ATOM 3153 C CA . ALA A 1 408 ? -7.023 29.984 9.672 1 94.62 408 ALA A CA 1
ATOM 3154 C C . ALA A 1 408 ? -7.055 31.438 9.18 1 94.62 408 ALA A C 1
ATOM 3156 O O . ALA A 1 408 ? -6.836 32.375 9.961 1 94.62 408 ALA A O 1
ATOM 3157 N N . SER A 1 409 ? -7.355 31.625 7.938 1 96.62 409 SER A N 1
ATOM 3158 C CA . SER A 1 409 ? -7.434 32.969 7.395 1 96.62 409 SER A CA 1
ATOM 3159 C C . SER A 1 409 ? -8.617 33.75 7.977 1 96.62 409 SER A C 1
ATOM 3161 O O . SER A 1 409 ? -8.531 34.938 8.234 1 96.62 409 SER A O 1
ATOM 3163 N N . LEU A 1 410 ? -9.672 33.062 8.156 1 97.69 410 LEU A N 1
ATOM 3164 C CA . LEU A 1 410 ? -10.836 33.688 8.75 1 97.69 410 LEU A CA 1
ATOM 3165 C C . LEU A 1 410 ? -10.562 34.094 10.195 1 97.69 410 LEU A C 1
ATOM 3167 O O . LEU A 1 410 ? -10.969 35.188 10.641 1 97.69 410 LEU A O 1
ATOM 3171 N N . GLY A 1 411 ? -9.938 33.188 10.906 1 98.12 411 GLY A N 1
ATOM 3172 C CA . GLY A 1 411 ? -9.523 33.531 12.258 1 98.12 411 GLY A CA 1
ATOM 3173 C C . GLY A 1 411 ? -8.648 34.781 12.312 1 98.12 411 GLY A C 1
ATOM 3174 O O . GLY A 1 411 ? -8.82 35.625 13.195 1 98.12 411 GLY A O 1
ATOM 3175 N N . ALA A 1 412 ? -7.754 34.875 11.406 1 98.12 412 ALA A N 1
ATOM 3176 C CA . ALA A 1 412 ? -6.891 36.031 11.312 1 98.12 412 ALA A CA 1
ATOM 3177 C C . ALA A 1 412 ? -7.711 37.312 11.055 1 98.12 412 ALA A C 1
ATOM 3179 O O . ALA A 1 412 ? -7.43 38.344 11.633 1 98.12 412 ALA A O 1
ATOM 3180 N N . ALA A 1 413 ? -8.703 37.188 10.25 1 98.19 413 ALA A N 1
ATOM 3181 C CA . ALA A 1 413 ? -9.594 38.312 9.961 1 98.19 413 ALA A CA 1
ATOM 3182 C C . ALA A 1 413 ? -10.391 38.688 11.203 1 98.19 413 ALA A C 1
ATOM 3184 O O . ALA A 1 413 ? -10.609 39.875 11.453 1 98.19 413 ALA A O 1
ATOM 3185 N N . ILE A 1 414 ? -10.773 37.75 11.922 1 98.38 414 ILE A N 1
ATOM 3186 C CA . ILE A 1 414 ? -11.539 38 13.141 1 98.38 414 ILE A CA 1
ATOM 3187 C C . ILE A 1 414 ? -10.664 38.719 14.148 1 98.38 414 ILE A C 1
ATOM 3189 O O . ILE A 1 414 ? -11.094 39.719 14.75 1 98.38 414 ILE A O 1
ATOM 3193 N N . ASN A 1 415 ? -9.445 38.219 14.375 1 98.31 415 ASN A N 1
ATOM 3194 C CA . ASN A 1 415 ? -8.516 38.969 15.234 1 98.31 415 ASN A CA 1
ATOM 3195 C C . ASN A 1 415 ? -8.375 40.406 14.812 1 98.31 415 ASN A C 1
ATOM 3197 O O . ASN A 1 415 ? -8.32 41.312 15.656 1 98.31 415 ASN A O 1
ATOM 3201 N N . THR A 1 416 ? -8.242 40.594 13.523 1 98.44 416 THR A N 1
ATOM 3202 C CA . THR A 1 416 ? -8.047 41.938 12.969 1 98.44 416 THR A CA 1
ATOM 3203 C C . THR A 1 416 ? -9.281 42.812 13.195 1 98.44 416 THR A C 1
ATOM 3205 O O . THR A 1 416 ? -9.164 43.969 13.57 1 98.44 416 THR A O 1
ATOM 3208 N N . ALA A 1 417 ? -10.461 42.281 12.977 1 98.38 417 ALA A N 1
ATOM 3209 C CA . ALA A 1 417 ? -11.711 43 13.172 1 98.38 417 ALA A CA 1
ATOM 3210 C C . ALA A 1 417 ? -11.852 43.469 14.617 1 98.38 417 ALA A C 1
ATOM 3212 O O . ALA A 1 417 ? -12.211 44.625 14.867 1 98.38 417 ALA A O 1
ATOM 3213 N N . VAL A 1 418 ? -11.578 42.594 15.523 1 98.12 418 VAL A N 1
ATOM 3214 C CA . VAL A 1 418 ? -11.688 42.969 16.938 1 98.12 418 VAL A CA 1
ATOM 3215 C C . VAL A 1 418 ? -10.57 43.938 17.312 1 98.12 418 VAL A C 1
ATOM 3217 O O . VAL A 1 418 ? -10.805 44.906 18.016 1 98.12 418 VAL A O 1
ATOM 3220 N N . GLY A 1 419 ? -9.359 43.656 16.891 1 97.69 419 GLY A N 1
ATOM 3221 C CA . GLY A 1 419 ? -8.203 44.469 17.188 1 97.69 419 GLY A CA 1
ATOM 3222 C C . GLY A 1 419 ? -8.344 45.906 16.703 1 97.69 419 GLY A C 1
ATOM 3223 O O . GLY A 1 419 ? -7.832 46.844 17.344 1 97.69 419 GLY A O 1
ATOM 3224 N N . LEU A 1 420 ? -9.047 46.094 15.625 1 97.75 420 LEU A N 1
ATOM 3225 C CA . LEU A 1 420 ? -9.227 47.406 15.039 1 97.75 420 LEU A CA 1
ATOM 3226 C C . LEU A 1 420 ? -10.516 48.062 15.523 1 97.75 420 LEU A C 1
ATOM 3228 O O . LEU A 1 420 ? -10.883 49.125 15.078 1 97.75 420 LEU A O 1
ATOM 3232 N N . GLY A 1 421 ? -11.219 47.344 16.312 1 97.44 421 GLY A N 1
ATOM 3233 C CA . GLY A 1 421 ? -12.414 47.906 16.922 1 97.44 421 GLY A CA 1
ATOM 3234 C C . GLY A 1 421 ? -13.633 47.844 16.031 1 97.44 421 GLY A C 1
ATOM 3235 O O . GLY A 1 421 ? -14.609 48.562 16.25 1 97.44 421 GLY A O 1
ATOM 3236 N N . LEU A 1 422 ? -13.57 47.094 15.023 1 97.31 422 LEU A N 1
ATOM 3237 C CA . LEU A 1 422 ? -14.719 46.938 14.133 1 97.31 422 LEU A CA 1
ATOM 3238 C C . LEU A 1 422 ? -15.82 46.125 14.797 1 97.31 422 LEU A C 1
ATOM 3240 O O . LEU A 1 422 ? -17 46.281 14.469 1 97.31 422 LEU A O 1
ATOM 3244 N N . TYR A 1 423 ? -15.492 45.219 15.625 1 97.62 423 TYR A N 1
ATOM 3245 C CA . TYR A 1 423 ? -16.375 44.5 16.531 1 97.62 423 TYR A CA 1
ATOM 3246 C C . TYR A 1 423 ? -15.938 44.656 17.984 1 97.62 423 TYR A C 1
ATOM 3248 O O . TYR A 1 423 ? -14.742 44.781 18.266 1 97.62 423 TYR A O 1
ATOM 3256 N N . PRO A 1 424 ? -16.844 44.625 18.922 1 97.12 424 PRO A N 1
ATOM 3257 C CA . PRO A 1 424 ? -16.5 44.906 20.312 1 97.12 424 PRO A CA 1
ATOM 3258 C C . PRO A 1 424 ? -15.781 43.75 21 1 97.12 424 PRO A C 1
ATOM 3260 O O . PRO A 1 424 ? -15.062 43.969 21.984 1 97.12 424 PRO A O 1
ATOM 3263 N N . ASP A 1 425 ? -16.141 42.531 20.516 1 97 425 ASP A N 1
ATOM 3264 C CA . ASP A 1 425 ? -15.539 41.375 21.156 1 97 425 ASP A CA 1
ATOM 3265 C C . ASP A 1 425 ? -15.531 40.188 20.203 1 97 425 ASP A C 1
ATOM 3267 O O . ASP A 1 425 ? -16.109 40.25 19.109 1 97 425 ASP A O 1
ATOM 3271 N N . TYR A 1 426 ? -14.812 39.188 20.641 1 97.5 426 TYR A N 1
ATOM 3272 C CA . TYR A 1 426 ? -14.625 38.031 19.797 1 97.5 426 TYR A CA 1
ATOM 3273 C C . TYR A 1 426 ? -15.938 37.281 19.609 1 97.5 426 TYR A C 1
ATOM 3275 O O . TYR A 1 426 ? -16.203 36.719 18.531 1 97.5 426 TYR A O 1
ATOM 3283 N N . ALA A 1 427 ? -16.766 37.188 20.594 1 97.38 427 ALA A N 1
ATOM 3284 C CA . ALA A 1 427 ? -18.047 36.5 20.5 1 97.38 427 ALA A CA 1
ATOM 3285 C C . ALA A 1 427 ? -18.906 37.094 19.391 1 97.38 427 ALA A C 1
ATOM 3287 O O . ALA A 1 427 ? -19.484 36.375 18.578 1 97.38 427 ALA A O 1
ATOM 3288 N N . THR A 1 428 ? -18.969 38.406 19.375 1 98.06 428 THR A N 1
ATOM 3289 C CA . THR A 1 428 ? -19.75 39.125 18.375 1 98.06 428 THR A CA 1
ATOM 3290 C C . THR A 1 428 ? -19.172 38.875 16.984 1 98.06 428 THR A C 1
ATOM 3292 O O . THR A 1 428 ? -19.906 38.656 16.016 1 98.06 428 THR A O 1
ATOM 3295 N N . ALA A 1 429 ? -17.875 39 16.875 1 98 429 ALA A N 1
ATOM 3296 C CA . ALA A 1 429 ? -17.219 38.812 15.594 1 98 429 ALA A CA 1
ATOM 3297 C C . ALA A 1 429 ? -17.469 37.438 15.039 1 98 429 ALA A C 1
ATOM 3299 O O . ALA A 1 429 ? -17.766 37.25 13.859 1 98 429 ALA A O 1
ATOM 3300 N N . VAL A 1 430 ? -17.312 36.406 15.883 1 97.56 430 VAL A N 1
ATOM 3301 C CA . VAL A 1 430 ? -17.516 35.031 15.477 1 97.56 430 VAL A CA 1
ATOM 3302 C C . VAL A 1 430 ? -18.969 34.844 15.039 1 97.56 430 VAL A C 1
ATOM 3304 O O . VAL A 1 430 ? -19.234 34.188 14.023 1 97.56 430 VAL A O 1
ATOM 3307 N N . ASP A 1 431 ? -19.891 35.344 15.773 1 97.25 431 ASP A N 1
ATOM 3308 C CA . ASP A 1 431 ? -21.312 35.25 15.461 1 97.25 431 ASP A CA 1
ATOM 3309 C C . ASP A 1 431 ? -21.625 35.844 14.078 1 97.25 431 ASP A C 1
ATOM 3311 O O . ASP A 1 431 ? -22.516 35.344 13.383 1 97.25 431 ASP A O 1
ATOM 3315 N N . LYS A 1 432 ? -20.906 36.812 13.719 1 97.06 432 LYS A N 1
ATOM 3316 C CA . LYS A 1 432 ? -21.203 37.531 12.484 1 97.06 432 LYS A CA 1
ATOM 3317 C C . LYS A 1 432 ? -20.438 36.938 11.305 1 97.06 432 LYS A C 1
ATOM 3319 O O . LYS A 1 432 ? -20.891 37 10.164 1 97.06 432 LYS A O 1
ATOM 3324 N N . MET A 1 433 ? -19.297 36.344 11.586 1 97.69 433 MET A N 1
ATOM 3325 C CA . MET A 1 433 ? -18.391 36.031 10.477 1 97.69 433 MET A CA 1
ATOM 3326 C C . MET A 1 433 ? -18.312 34.531 10.234 1 97.69 433 MET A C 1
ATOM 3328 O O . MET A 1 433 ? -17.891 34.094 9.164 1 97.69 433 MET A O 1
ATOM 3332 N N . VAL A 1 434 ? -18.609 33.75 11.203 1 97.12 434 VAL A N 1
ATOM 3333 C CA . VAL A 1 434 ? -18.531 32.281 11.07 1 97.12 434 VAL A CA 1
ATOM 3334 C C . VAL A 1 434 ? -19.922 31.719 10.805 1 97.12 434 VAL A C 1
ATOM 3336 O O . VAL A 1 434 ? -20.875 32.062 11.492 1 97.12 434 VAL A O 1
ATOM 3339 N N . ARG A 1 435 ? -20 30.812 9.797 1 96.12 435 ARG A N 1
ATOM 3340 C CA . ARG A 1 435 ? -21.281 30.203 9.43 1 96.12 435 ARG A CA 1
ATOM 3341 C C . ARG A 1 435 ? -21.141 28.703 9.266 1 96.12 435 ARG A C 1
ATOM 3343 O O . ARG A 1 435 ? -20.219 28.234 8.586 1 96.12 435 ARG A O 1
ATOM 3350 N N . VAL A 1 436 ? -22.062 28 9.852 1 94.88 436 VAL A N 1
ATOM 3351 C CA . VAL A 1 436 ? -22.094 26.547 9.695 1 94.88 436 VAL A CA 1
ATOM 3352 C C . VAL A 1 436 ? -22.703 26.188 8.344 1 94.88 436 VAL A C 1
ATOM 3354 O O . VAL A 1 436 ? -23.703 26.766 7.926 1 94.88 436 VAL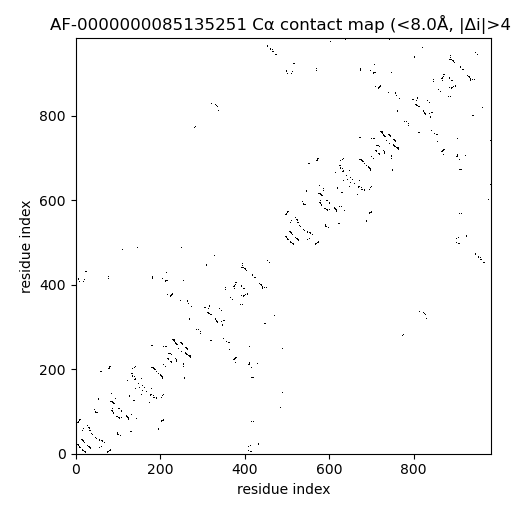 A O 1
ATOM 3357 N N . LYS A 1 437 ? -22.062 25.281 7.664 1 96.06 437 LYS A N 1
ATOM 3358 C CA . LYS A 1 437 ? -22.578 24.859 6.363 1 96.06 437 LYS A CA 1
ATOM 3359 C C . LYS A 1 437 ? -23.406 23.578 6.488 1 96.06 437 LYS A C 1
ATOM 3361 O O . LYS A 1 437 ? -24.562 23.547 6.051 1 96.06 437 LYS A O 1
ATOM 3366 N N . ASP A 1 438 ? -22.781 22.469 6.973 1 97.44 438 ASP A N 1
ATOM 3367 C CA . ASP A 1 438 ? -23.438 21.172 7.062 1 97.44 438 ASP A CA 1
ATOM 3368 C C . ASP A 1 438 ? -23.188 20.531 8.422 1 97.44 438 ASP A C 1
ATOM 3370 O O . ASP A 1 438 ? -22.203 20.828 9.094 1 97.44 438 ASP A O 1
ATOM 3374 N N . ILE A 1 439 ? -24.125 19.703 8.812 1 98.06 439 ILE A N 1
ATOM 3375 C CA . ILE A 1 439 ? -23.984 18.859 9.992 1 98.06 439 ILE A CA 1
ATOM 3376 C C . ILE A 1 439 ? -24.219 17.391 9.609 1 98.06 439 ILE A C 1
ATOM 3378 O O . ILE A 1 439 ? -25.219 17.078 8.961 1 98.06 439 ILE A O 1
ATOM 3382 N N . PHE A 1 440 ? -23.312 16.531 9.938 1 98.56 440 PHE A N 1
ATOM 3383 C CA . PHE A 1 440 ? -23.406 15.102 9.695 1 98.56 440 PHE A CA 1
ATOM 3384 C C . PHE A 1 440 ? -23.688 14.352 10.992 1 98.56 440 PHE A C 1
ATOM 3386 O O . PHE A 1 440 ? -22.938 14.484 11.969 1 98.56 440 PHE A O 1
ATOM 3393 N N . MET A 1 441 ? -24.734 13.617 10.984 1 98.69 441 MET A N 1
ATOM 3394 C CA . MET A 1 441 ? -25.094 12.836 12.164 1 98.69 441 MET A CA 1
ATOM 3395 C C . MET A 1 441 ? -24.531 11.414 12.062 1 98.69 441 MET A C 1
ATOM 3397 O O . MET A 1 441 ? -24.5 10.836 10.977 1 98.69 441 MET A O 1
ATOM 3401 N N . PRO A 1 442 ? -24.141 10.852 13.188 1 98.56 442 PRO A N 1
ATOM 3402 C CA . PRO A 1 442 ? -23.656 9.469 13.141 1 98.56 442 PRO A CA 1
ATOM 3403 C C . PRO A 1 442 ? -24.719 8.484 12.664 1 98.56 442 PRO A C 1
ATOM 3405 O O . PRO A 1 442 ? -25.891 8.617 13.023 1 98.56 442 PRO A O 1
ATOM 3408 N N . VAL A 1 443 ? -24.328 7.609 11.82 1 98.44 443 VAL A N 1
ATOM 3409 C CA . VAL A 1 443 ? -25.141 6.453 11.453 1 98.44 443 VAL A CA 1
ATOM 3410 C C . VAL A 1 443 ? -24.906 5.32 12.453 1 98.44 443 VAL A C 1
ATOM 3412 O O . VAL A 1 443 ? -23.781 4.828 12.586 1 98.44 443 VAL A O 1
ATOM 3415 N N . GLU A 1 444 ? -25.891 4.855 13.062 1 97.94 444 GLU A N 1
ATOM 3416 C CA . GLU A 1 444 ? -25.797 3.951 14.203 1 97.94 444 GLU A CA 1
ATOM 3417 C C . GLU A 1 444 ? -25.016 2.695 13.852 1 97.94 444 GLU A C 1
ATOM 3419 O O . GLU A 1 444 ? -24.109 2.293 14.594 1 97.94 444 GLU A O 1
ATOM 3424 N N . ASN A 1 445 ? -25.312 2.051 12.773 1 97 445 ASN A N 1
ATOM 3425 C CA . ASN A 1 445 ? -24.656 0.812 12.383 1 97 445 ASN A CA 1
ATOM 3426 C C . ASN A 1 445 ? -23.172 1.032 12.109 1 97 445 ASN A C 1
ATOM 3428 O O . ASN A 1 445 ? -22.344 0.177 12.43 1 97 445 ASN A O 1
ATOM 3432 N N . ASN A 1 446 ? -22.875 2.133 11.477 1 97.62 446 ASN A N 1
ATOM 3433 C CA . ASN A 1 446 ? -21.469 2.465 11.227 1 97.62 446 ASN A CA 1
ATOM 3434 C C . ASN A 1 446 ? -20.719 2.709 12.523 1 97.62 446 ASN A C 1
ATOM 3436 O O . ASN A 1 446 ? -19.609 2.213 12.703 1 97.62 446 ASN A O 1
ATOM 3440 N N . ALA A 1 447 ? -21.344 3.479 13.398 1 98.12 447 ALA A N 1
ATOM 3441 C CA . ALA A 1 447 ? -20.703 3.807 14.68 1 98.12 447 ALA A CA 1
ATOM 3442 C C . ALA A 1 447 ? -20.391 2.545 15.477 1 98.12 447 ALA A C 1
ATOM 3444 O O . ALA A 1 447 ? -19.312 2.428 16.062 1 98.12 447 ALA A O 1
ATOM 3445 N N . LYS A 1 448 ? -21.312 1.618 15.5 1 96.81 448 LYS A N 1
ATOM 3446 C CA . LYS A 1 448 ? -21.125 0.354 16.203 1 96.81 448 LYS A CA 1
ATOM 3447 C C . LYS A 1 448 ? -19.969 -0.437 15.594 1 96.81 448 LYS A C 1
ATOM 3449 O O . LYS A 1 448 ? -19.156 -1.02 16.328 1 96.81 448 LYS A O 1
ATOM 3454 N N . ARG A 1 449 ? -19.906 -0.459 14.305 1 95.44 449 ARG A N 1
ATOM 3455 C CA . ARG A 1 449 ? -18.859 -1.179 13.602 1 95.44 449 ARG A CA 1
ATOM 3456 C C . ARG A 1 449 ? -17.484 -0.572 13.891 1 95.44 449 ARG A C 1
ATOM 3458 O O . ARG A 1 449 ? -16.531 -1.296 14.164 1 95.44 449 ARG A O 1
ATOM 3465 N N . TYR A 1 450 ? -17.406 0.751 13.812 1 97.88 450 TYR A N 1
ATOM 3466 C CA . TYR A 1 450 ? -16.141 1.421 14.078 1 97.88 450 TYR A CA 1
ATOM 3467 C C . TYR A 1 450 ? -15.711 1.229 15.523 1 97.88 450 TYR A C 1
ATOM 3469 O O . TYR A 1 450 ? -14.516 1.08 15.812 1 97.88 450 TYR A O 1
ATOM 3477 N N . ASP A 1 451 ? -16.688 1.245 16.375 1 97.69 451 ASP A N 1
ATOM 3478 C CA . ASP A 1 451 ? -16.375 1.002 17.781 1 97.69 451 ASP A CA 1
ATOM 3479 C C . ASP A 1 451 ? -15.797 -0.4 17.984 1 97.69 451 ASP A C 1
ATOM 3481 O O . ASP A 1 451 ? -14.828 -0.58 18.719 1 97.69 451 ASP A O 1
ATOM 3485 N N . ALA A 1 452 ? -16.359 -1.388 17.359 1 95.81 452 ALA A N 1
ATOM 3486 C CA . ALA A 1 452 ? -15.906 -2.771 17.438 1 95.81 452 ALA A CA 1
ATOM 3487 C C . ALA A 1 452 ? -14.516 -2.928 16.828 1 95.81 452 ALA A C 1
ATOM 3489 O O . ALA A 1 452 ? -13.672 -3.652 17.375 1 95.81 452 ALA A O 1
ATOM 3490 N N . MET A 1 453 ? -14.289 -2.299 15.805 1 95.69 453 MET A N 1
ATOM 3491 C CA . MET A 1 453 ? -13 -2.377 15.109 1 95.69 453 MET A CA 1
ATOM 3492 C C . MET A 1 453 ? -11.914 -1.667 15.898 1 95.69 453 MET A C 1
ATOM 3494 O O . MET A 1 453 ? -10.734 -2.01 15.789 1 95.69 453 MET A O 1
ATOM 3498 N N . ASN A 1 454 ? -12.312 -0.663 16.641 1 97.5 454 ASN A N 1
ATOM 3499 C CA . ASN A 1 454 ? -11.344 0.128 17.391 1 97.5 454 ASN A CA 1
ATOM 3500 C C . ASN A 1 454 ? -10.914 -0.578 18.672 1 97.5 454 ASN A C 1
ATOM 3502 O O . ASN A 1 454 ? -9.719 -0.707 18.953 1 97.5 454 ASN A O 1
ATOM 3506 N N . LYS A 1 455 ? -11.883 -1.094 19.359 1 93.69 455 LYS A N 1
ATOM 3507 C CA . LYS A 1 455 ? -11.617 -1.687 20.672 1 93.69 455 LYS A CA 1
ATOM 3508 C C . LYS A 1 455 ? -10.898 -3.025 20.531 1 93.69 455 LYS A C 1
ATOM 3510 O O . LYS A 1 455 ? -11.445 -3.975 19.969 1 93.69 455 LYS A O 1
ATOM 3515 N N . GLY A 1 456 ? -9.711 -3.045 20.922 1 92.31 456 GLY A N 1
ATOM 3516 C CA . GLY A 1 456 ? -8.938 -4.273 20.969 1 92.31 456 GLY A CA 1
ATOM 3517 C C . GLY A 1 456 ? -8.266 -4.609 19.656 1 92.31 456 GLY A C 1
ATOM 3518 O O . GLY A 1 456 ? -7.566 -5.617 19.547 1 92.31 456 GLY A O 1
ATOM 3519 N N . ILE A 1 457 ? -8.531 -3.898 18.656 1 96.44 457 ILE A N 1
ATOM 3520 C CA . ILE A 1 457 ? -7.945 -4.203 17.344 1 96.44 457 ILE A CA 1
ATOM 3521 C C . ILE A 1 457 ? -7.098 -3.021 16.875 1 96.44 457 ILE A C 1
ATOM 3523 O O . ILE A 1 457 ? -5.883 -2.994 17.094 1 96.44 457 ILE A O 1
ATOM 3527 N N . PHE A 1 458 ? -7.82 -1.96 16.328 1 98 458 PHE A N 1
ATOM 3528 C CA . PHE A 1 458 ? -7.078 -0.824 15.805 1 98 458 PHE A CA 1
ATOM 3529 C C . PHE A 1 458 ? -6.281 -0.134 16.906 1 98 458 PHE A C 1
ATOM 3531 O O . PHE A 1 458 ? -5.109 0.203 16.719 1 98 458 PHE A O 1
ATOM 3538 N N . LYS A 1 459 ? -6.871 0.033 18.016 1 97 459 LYS A N 1
ATOM 3539 C CA . LYS A 1 459 ? -6.27 0.729 19.156 1 97 459 LYS A CA 1
ATOM 3540 C C . LYS A 1 459 ? -5.023 -0.003 19.641 1 97 459 LYS A C 1
ATOM 3542 O O . LYS A 1 459 ? -4.098 0.62 20.172 1 97 459 LYS A O 1
ATOM 3547 N N . GLU A 1 460 ? -4.945 -1.299 19.469 1 96.31 460 GLU A N 1
ATOM 3548 C CA . GLU A 1 460 ? -3.857 -2.109 20.016 1 96.31 460 GLU A CA 1
ATOM 3549 C C . GLU A 1 460 ? -2.891 -2.533 18.906 1 96.31 460 GLU A C 1
ATOM 3551 O O . GLU A 1 460 ? -1.886 -3.195 19.172 1 96.31 460 GLU A O 1
ATOM 3556 N N . LEU A 1 461 ? -3.131 -2.172 17.719 1 97.44 461 LEU A N 1
ATOM 3557 C CA . LEU A 1 461 ? -2.406 -2.664 16.562 1 97.44 461 LEU A CA 1
ATOM 3558 C C . LEU A 1 461 ? -0.908 -2.424 16.703 1 97.44 461 LEU A C 1
ATOM 3560 O O . LEU A 1 461 ? -0.106 -3.342 16.516 1 97.44 461 LEU A O 1
ATOM 3564 N N . THR A 1 462 ? -0.475 -1.215 17.125 1 96.62 462 THR A N 1
ATOM 3565 C CA . THR A 1 462 ? 0.937 -0.847 17.141 1 96.62 462 THR A CA 1
ATOM 3566 C C . THR A 1 462 ? 1.66 -1.537 18.297 1 96.62 462 THR A C 1
ATOM 3568 O O . THR A 1 462 ? 2.883 -1.684 18.266 1 96.62 462 THR A O 1
ATOM 3571 N N . LYS A 1 463 ? 0.919 -1.977 19.328 1 96 463 LYS A N 1
ATOM 3572 C CA . LYS A 1 463 ? 1.538 -2.764 20.406 1 96 463 LYS A CA 1
ATOM 3573 C C . LYS A 1 463 ? 2.148 -4.047 19.844 1 96 463 LYS A C 1
ATOM 3575 O O . LYS A 1 463 ? 3.16 -4.531 20.359 1 96 463 LYS A O 1
ATOM 3580 N N . HIS A 1 464 ? 1.581 -4.578 18.859 1 96.25 464 HIS A N 1
ATOM 3581 C CA . HIS A 1 464 ? 2.039 -5.828 18.266 1 96.25 464 HIS A CA 1
ATOM 3582 C C . HIS A 1 464 ? 3.086 -5.574 17.188 1 96.25 464 HIS A C 1
ATOM 3584 O O . HIS A 1 464 ? 4.066 -6.312 17.078 1 96.25 464 HIS A O 1
ATOM 3590 N N . THR A 1 465 ? 2.941 -4.527 16.406 1 96.88 465 THR A N 1
ATOM 3591 C CA . THR A 1 465 ? 3.824 -4.305 15.266 1 96.88 465 THR A CA 1
ATOM 3592 C C . THR A 1 465 ? 5.105 -3.607 15.703 1 96.88 465 THR A C 1
ATOM 3594 O O . THR A 1 465 ? 6.148 -3.752 15.062 1 96.88 465 THR A O 1
ATOM 3597 N N . ASP A 1 466 ? 5.047 -2.842 16.844 1 96.25 466 ASP A N 1
ATOM 3598 C CA . ASP A 1 466 ? 6.219 -2.094 17.297 1 96.25 466 ASP A CA 1
ATOM 3599 C C . ASP A 1 466 ? 7.363 -3.035 17.656 1 96.25 466 ASP A C 1
ATOM 3601 O O . ASP A 1 466 ? 8.539 -2.68 17.516 1 96.25 466 ASP A O 1
ATOM 3605 N N . VAL A 1 467 ? 7.035 -4.219 18.062 1 95.31 467 VAL A N 1
ATOM 3606 C CA . VAL A 1 467 ? 8.055 -5.195 18.438 1 95.31 467 VAL A CA 1
ATOM 3607 C C . VAL A 1 467 ? 8.945 -5.488 17.234 1 95.31 467 VAL A C 1
ATOM 3609 O O . VAL A 1 467 ? 10.172 -5.52 17.344 1 95.31 467 VAL A O 1
ATOM 3612 N N . ILE A 1 468 ? 8.367 -5.637 16.109 1 95.62 468 ILE A N 1
ATOM 3613 C CA . ILE A 1 468 ? 9.078 -5.965 14.883 1 95.62 468 ILE A CA 1
ATOM 3614 C C . ILE A 1 468 ? 9.781 -4.715 14.352 1 95.62 468 ILE A C 1
ATOM 3616 O O . ILE A 1 468 ? 10.914 -4.793 13.859 1 95.62 468 ILE A O 1
ATOM 3620 N N . LEU A 1 469 ? 9.141 -3.576 14.445 1 96.38 469 LEU A N 1
ATOM 3621 C CA . LEU A 1 469 ? 9.688 -2.336 13.906 1 96.38 469 LEU A CA 1
ATOM 3622 C C . LEU A 1 469 ? 10.922 -1.899 14.695 1 96.38 469 LEU A C 1
ATOM 3624 O O . LEU A 1 469 ? 11.852 -1.327 14.125 1 96.38 469 LEU A O 1
ATOM 3628 N N . LYS A 1 470 ? 10.922 -2.148 16.031 1 95.19 470 LYS A N 1
ATOM 3629 C CA . LYS A 1 470 ? 12.094 -1.848 16.844 1 95.19 470 LYS A CA 1
ATOM 3630 C C . LYS A 1 470 ? 13.289 -2.688 16.406 1 95.19 470 LYS A C 1
ATOM 3632 O O . LYS A 1 470 ? 14.406 -2.17 16.281 1 95.19 470 LYS A O 1
ATOM 3637 N N . LYS A 1 471 ? 13.078 -3.973 16.156 1 94.56 471 LYS A N 1
ATOM 3638 C CA . LYS A 1 471 ? 14.141 -4.855 15.695 1 94.56 471 LYS A CA 1
ATOM 3639 C C . LYS A 1 471 ? 14.633 -4.441 14.312 1 94.56 471 LYS A C 1
ATOM 3641 O O . LYS A 1 471 ? 15.844 -4.434 14.055 1 94.56 471 LYS A O 1
ATOM 3646 N N . SER A 1 472 ? 13.703 -4.191 13.461 1 94.81 472 SER A N 1
ATOM 3647 C CA . SER A 1 472 ? 14.062 -3.756 12.109 1 94.81 472 SER A CA 1
ATOM 3648 C C . SER A 1 472 ? 14.883 -2.471 12.148 1 94.81 472 SER A C 1
ATOM 3650 O O . SER A 1 472 ? 15.852 -2.332 11.398 1 94.81 472 SER A O 1
ATOM 3652 N N . TYR A 1 473 ? 14.438 -1.493 12.961 1 92.5 473 TYR A N 1
ATOM 3653 C CA . TYR A 1 473 ? 15.148 -0.226 13.094 1 92.5 473 TYR A CA 1
ATOM 3654 C C . TYR A 1 473 ? 16.594 -0.454 13.516 1 92.5 473 TYR A C 1
ATOM 3656 O O . TYR A 1 473 ? 17.516 0.186 12.992 1 92.5 473 TYR A O 1
ATOM 3664 N N . GLU A 1 474 ? 16.828 -1.347 14.398 1 91.06 474 GLU A N 1
ATOM 3665 C CA . GLU A 1 474 ? 18.172 -1.648 14.883 1 91.06 474 GLU A CA 1
ATOM 3666 C C . GLU A 1 474 ? 19.047 -2.217 13.766 1 91.06 474 GLU A C 1
ATOM 3668 O O . GLU A 1 474 ? 20.234 -1.878 13.664 1 91.06 474 GLU A O 1
ATOM 3673 N N . VAL A 1 475 ? 18.484 -3.055 12.961 1 89.62 475 VAL A N 1
ATOM 3674 C CA . VAL A 1 475 ? 19.219 -3.684 11.875 1 89.62 475 VAL A CA 1
ATOM 3675 C C . VAL A 1 475 ? 19.578 -2.639 10.82 1 89.62 475 VAL A C 1
ATOM 3677 O O . VAL A 1 475 ? 20.672 -2.656 10.258 1 89.62 475 VAL A O 1
ATOM 3680 N N . MET A 1 476 ? 18.688 -1.722 10.594 1 87.25 476 MET A N 1
ATOM 3681 C CA . MET A 1 476 ? 18.844 -0.771 9.492 1 87.25 476 MET A CA 1
ATOM 3682 C C . MET A 1 476 ? 19.656 0.442 9.945 1 87.25 476 MET A C 1
ATOM 3684 O O . MET A 1 476 ? 20.406 1.027 9.156 1 87.25 476 MET A O 1
ATOM 3688 N N . HIS A 1 477 ? 19.406 0.896 11.227 1 85.06 477 HIS A N 1
ATOM 3689 C CA . HIS A 1 477 ? 19.922 2.203 11.625 1 85.06 477 HIS A CA 1
ATOM 3690 C C . HIS A 1 477 ? 20.828 2.094 12.844 1 85.06 477 HIS A C 1
ATOM 3692 O O . HIS A 1 477 ? 21.469 3.074 13.242 1 85.06 477 HIS A O 1
ATOM 3698 N N . GLY A 1 478 ? 20.969 0.949 13.344 1 82.69 478 GLY A N 1
ATOM 3699 C CA . GLY A 1 478 ? 21.766 0.795 14.562 1 82.69 478 GLY A CA 1
ATOM 3700 C C . GLY A 1 478 ? 20.938 0.992 15.828 1 82.69 478 GLY A C 1
ATOM 3701 O O . GLY A 1 478 ? 19.719 1.012 15.781 1 82.69 478 GLY A O 1
ATOM 3702 N N . GLU A 1 479 ? 21.531 1.109 17.016 1 77.81 479 GLU A N 1
ATOM 3703 C CA . GLU A 1 479 ? 20.859 1.122 18.312 1 77.81 479 GLU A CA 1
ATOM 3704 C C . GLU A 1 479 ? 20.031 2.393 18.5 1 77.81 479 GLU A C 1
ATOM 3706 O O . GLU A 1 479 ? 20.438 3.473 18.062 1 77.81 479 GLU A O 1
ATOM 3711 N N . LEU A 1 480 ? 18.859 2.207 18.969 1 74.56 480 LEU A N 1
ATOM 3712 C CA . LEU A 1 480 ? 17.938 3.305 19.281 1 74.56 480 LEU A CA 1
ATOM 3713 C C . LEU A 1 480 ? 18.547 4.215 20.359 1 74.56 480 LEU A C 1
ATOM 3715 O O . LEU A 1 480 ? 18.906 3.748 21.438 1 74.56 480 LEU A O 1
ATOM 3719 N N . GLY A 1 481 ? 19.469 5.031 20.047 1 60.41 481 GLY A N 1
ATOM 3720 C CA . GLY A 1 481 ? 20.109 5.895 21.031 1 60.41 481 GLY A CA 1
ATOM 3721 C C . GLY A 1 481 ? 19.203 6.988 21.547 1 60.41 481 GLY A C 1
ATOM 3722 O O . GLY A 1 481 ? 18.188 7.297 20.922 1 60.41 481 GLY A O 1
ATOM 3723 N N . ASN A 1 482 ? 19.375 7.289 22.938 1 58.16 482 ASN A N 1
ATOM 3724 C CA . ASN A 1 482 ? 18.703 8.375 23.656 1 58.16 482 ASN A CA 1
ATOM 3725 C C . ASN A 1 482 ? 18.969 9.727 23 1 58.16 482 ASN A C 1
ATOM 3727 O O . ASN A 1 482 ? 20.047 10.297 23.141 1 58.16 482 ASN A O 1
ATOM 3731 N N . ALA A 1 483 ? 18.312 9.953 21.984 1 55.66 483 ALA A N 1
ATOM 3732 C CA . ALA A 1 483 ? 18.484 11.281 21.406 1 55.66 483 ALA A CA 1
ATOM 3733 C C . ALA A 1 483 ? 17.969 12.359 22.359 1 55.66 483 ALA A C 1
ATOM 3735 O O . ALA A 1 483 ? 16.984 12.156 23.078 1 55.66 483 ALA A O 1
ATOM 3736 N N . ASP A 1 484 ? 18.734 13.32 22.766 1 59.62 484 ASP A N 1
ATOM 3737 C CA . ASP A 1 484 ? 18.391 14.547 23.484 1 59.62 484 ASP A CA 1
ATOM 3738 C C . ASP A 1 484 ? 17.125 15.18 22.906 1 59.62 484 ASP A C 1
ATOM 3740 O O . ASP A 1 484 ? 16.906 16.391 23.047 1 59.62 484 ASP A O 1
ATOM 3744 N N . SER A 1 485 ? 16.25 14.406 22.406 1 62.62 485 SER A N 1
ATOM 3745 C CA . SER A 1 485 ? 15.016 14.953 21.844 1 62.62 485 SER A CA 1
ATOM 3746 C C . SER A 1 485 ? 13.875 14.898 22.859 1 62.62 485 SER A C 1
ATOM 3748 O O . SER A 1 485 ? 13.984 14.234 23.891 1 62.62 485 SER A O 1
ATOM 3750 N N . ILE A 1 486 ? 12.875 15.844 22.609 1 69.62 486 ILE A N 1
ATOM 3751 C CA . ILE A 1 486 ? 11.695 15.859 23.469 1 69.62 486 ILE A CA 1
ATOM 3752 C C . ILE A 1 486 ? 11.117 14.445 23.578 1 69.62 486 ILE A C 1
ATOM 3754 O O . ILE A 1 486 ? 11.219 13.656 22.641 1 69.62 486 ILE A O 1
ATOM 3758 N N . GLN A 1 487 ? 10.57 14.242 24.719 1 70.06 487 GLN A N 1
ATOM 3759 C CA . GLN A 1 487 ? 10.039 12.906 24.984 1 70.06 487 GLN A CA 1
ATOM 3760 C C . GLN A 1 487 ? 8.516 12.898 24.906 1 70.06 487 GLN A C 1
ATOM 3762 O O . GLN A 1 487 ? 7.883 11.852 25.078 1 70.06 487 GLN A O 1
ATOM 3767 N N . SER A 1 488 ? 7.938 14.172 24.75 1 75.81 488 SER A N 1
ATOM 3768 C CA . SER A 1 488 ? 6.5 14.344 24.562 1 75.81 488 SER A CA 1
ATOM 3769 C C . SER A 1 488 ? 6.164 15.773 24.156 1 75.81 488 SER A C 1
ATOM 3771 O O . SER A 1 488 ? 6.961 16.688 24.359 1 75.81 488 SER A O 1
ATOM 3773 N N . TRP A 1 489 ? 4.992 15.93 23.562 1 70.38 489 TRP A N 1
ATOM 3774 C CA . TRP A 1 489 ? 4.551 17.281 23.266 1 70.38 489 TRP A CA 1
ATOM 3775 C C . TRP A 1 489 ? 4.074 18 24.516 1 70.38 489 TRP A C 1
ATOM 3777 O O . TRP A 1 489 ? 4.168 19.219 24.625 1 70.38 489 TRP A O 1
ATOM 3787 N N . SER A 1 490 ? 3.67 17.219 25.391 1 65.12 490 SER A N 1
ATOM 3788 C CA . SER A 1 490 ? 3.178 17.797 26.641 1 65.12 490 SER A CA 1
ATOM 3789 C C . SER A 1 490 ? 4.32 18.375 27.469 1 65.12 490 SER A C 1
ATOM 3791 O O . SER A 1 490 ? 4.094 19.203 28.359 1 65.12 490 SER A O 1
ATOM 3793 N N . ASN A 1 491 ? 5.43 17.922 27.141 1 59.03 491 ASN A N 1
ATOM 3794 C CA . ASN A 1 491 ? 6.59 18.422 27.859 1 59.03 491 ASN A CA 1
ATOM 3795 C C . ASN A 1 491 ? 7.617 19.031 26.906 1 59.03 491 ASN A C 1
ATOM 3797 O O . ASN A 1 491 ? 8.82 18.984 27.156 1 59.03 491 ASN A O 1
ATOM 3801 N N . ALA A 1 492 ? 7.105 19.453 25.859 1 69.19 492 ALA A N 1
ATOM 3802 C CA . ALA A 1 492 ? 8.016 20 24.859 1 69.19 492 ALA A CA 1
ATOM 3803 C C . ALA A 1 492 ? 8.492 21.391 25.266 1 69.19 492 ALA A C 1
ATOM 3805 O O . ALA A 1 492 ? 7.781 22.125 25.969 1 69.19 492 ALA A O 1
ATOM 3806 N N . MET B 1 1 ? 19.453 -33.562 -42.344 1 45.69 1 MET B N 1
ATOM 3807 C CA . MET B 1 1 ? 18.547 -34.25 -41.438 1 45.69 1 MET B CA 1
ATOM 3808 C C . MET B 1 1 ? 17.188 -33.562 -41.406 1 45.69 1 MET B C 1
ATOM 3810 O O . MET B 1 1 ? 17.109 -32.344 -41.375 1 45.69 1 MET B O 1
ATOM 3814 N N . SER B 1 2 ? 16.141 -34.156 -41.688 1 64.31 2 SER B N 1
ATOM 3815 C CA . SER B 1 2 ? 14.812 -33.562 -41.875 1 64.31 2 SER B CA 1
ATOM 3816 C C . SER B 1 2 ? 14.375 -32.812 -40.594 1 64.31 2 SER B C 1
ATOM 3818 O O . SER B 1 2 ? 14.664 -33.25 -39.5 1 64.31 2 SER B O 1
ATOM 3820 N N . LYS B 1 3 ? 13.984 -31.562 -40.688 1 88 3 LYS B N 1
ATOM 3821 C CA . LYS B 1 3 ? 13.578 -30.688 -39.594 1 88 3 LYS B CA 1
ATOM 3822 C C . LYS B 1 3 ? 12.344 -31.234 -38.906 1 88 3 LYS B C 1
ATOM 3824 O O . LYS B 1 3 ? 11.414 -31.734 -39.562 1 88 3 LYS B O 1
ATOM 3829 N N . LYS B 1 4 ? 12.484 -31.562 -37.562 1 96.19 4 LYS B N 1
ATOM 3830 C CA . LYS B 1 4 ? 11.344 -31.969 -36.781 1 96.19 4 LYS B CA 1
ATOM 3831 C C . LYS B 1 4 ? 11.008 -30.938 -35.719 1 96.19 4 LYS B C 1
ATOM 3833 O O . LYS B 1 4 ? 11.906 -30.344 -35.125 1 96.19 4 LYS B O 1
ATOM 3838 N N . TYR B 1 5 ? 9.656 -30.766 -35.594 1 98.25 5 TYR B N 1
ATOM 3839 C CA . TYR B 1 5 ? 9.18 -29.781 -34.625 1 98.25 5 TYR B CA 1
ATOM 3840 C C . TYR B 1 5 ? 8.195 -30.406 -33.656 1 98.25 5 TYR B C 1
ATOM 3842 O O . TYR B 1 5 ? 7.473 -31.344 -34 1 98.25 5 TYR B O 1
ATOM 3850 N N . ILE B 1 6 ? 8.227 -29.922 -32.438 1 98.5 6 ILE B N 1
ATOM 3851 C CA . ILE B 1 6 ? 7.301 -30.328 -31.406 1 98.5 6 ILE B CA 1
ATOM 3852 C C . ILE B 1 6 ? 6.598 -29.109 -30.812 1 98.5 6 ILE B C 1
ATOM 3854 O O . ILE B 1 6 ? 7.227 -28.062 -30.609 1 98.5 6 ILE B O 1
ATOM 3858 N N . ILE B 1 7 ? 5.305 -29.266 -30.594 1 98.56 7 ILE B N 1
ATOM 3859 C CA . ILE B 1 7 ? 4.543 -28.188 -29.953 1 98.56 7 ILE B CA 1
ATOM 3860 C C . ILE B 1 7 ? 4.32 -28.516 -28.484 1 98.56 7 ILE B C 1
ATOM 3862 O O . ILE B 1 7 ? 3.916 -29.625 -28.141 1 98.56 7 ILE B O 1
ATOM 3866 N N . GLY B 1 8 ? 4.691 -27.594 -27.625 1 98.38 8 GLY B N 1
ATOM 3867 C CA . GLY B 1 8 ? 4.379 -27.672 -26.219 1 98.38 8 GLY B CA 1
ATOM 3868 C C . GLY B 1 8 ? 3.268 -26.734 -25.797 1 98.38 8 GLY B C 1
ATOM 3869 O O . GLY B 1 8 ? 3.328 -25.531 -26.062 1 98.38 8 GLY B O 1
ATOM 3870 N N . ILE B 1 9 ? 2.211 -27.266 -25.062 1 98.06 9 ILE B N 1
ATOM 3871 C CA . ILE B 1 9 ? 1.085 -26.484 -24.578 1 98.06 9 ILE B CA 1
ATOM 3872 C C . ILE B 1 9 ? 1.244 -26.234 -23.078 1 98.06 9 ILE B C 1
ATOM 3874 O O . ILE B 1 9 ? 1.502 -27.156 -22.312 1 98.06 9 ILE B O 1
ATOM 3878 N N . ASP B 1 10 ? 1.167 -25.016 -22.688 1 95.88 10 ASP B N 1
ATOM 3879 C CA . ASP B 1 10 ? 1.143 -24.578 -21.297 1 95.88 10 ASP B CA 1
ATOM 3880 C C . ASP B 1 10 ? -0.15 -23.844 -20.969 1 95.88 10 ASP B C 1
ATOM 3882 O O . ASP B 1 10 ? -0.25 -22.625 -21.203 1 95.88 10 ASP B O 1
ATOM 3886 N N . GLY B 1 11 ? -1.119 -24.578 -20.422 1 94.25 11 GLY B N 1
ATOM 3887 C CA . GLY B 1 11 ? -2.369 -23.969 -20 1 94.25 11 GLY B CA 1
ATOM 3888 C C . GLY B 1 11 ? -2.322 -23.406 -18.594 1 94.25 11 GLY B C 1
ATOM 3889 O O . GLY B 1 11 ? -2.33 -24.172 -17.625 1 94.25 11 GLY B O 1
ATOM 3890 N N . GLY B 1 12 ? -2.35 -22.141 -18.438 1 89.5 12 GLY B N 1
ATOM 3891 C CA . GLY B 1 12 ? -2.227 -21.516 -17.125 1 89.5 12 GLY B CA 1
ATOM 3892 C C . GLY B 1 12 ? -3.512 -20.859 -16.656 1 89.5 12 GLY B C 1
ATOM 3893 O O . GLY B 1 12 ? -4.594 -21.172 -17.172 1 89.5 12 GLY B O 1
ATOM 3894 N N . SER B 1 13 ? -3.385 -19.969 -15.625 1 86.19 13 SER B N 1
ATOM 3895 C CA . SER B 1 13 ? -4.527 -19.297 -15.016 1 86.19 13 SER B CA 1
ATOM 3896 C C . SER B 1 13 ? -4.879 -18.016 -15.766 1 86.19 13 SER B C 1
ATOM 3898 O O . SER B 1 13 ? -6.012 -17.531 -15.695 1 86.19 13 SER B O 1
ATOM 3900 N N . GLN B 1 14 ? -3.877 -17.531 -16.438 1 83.75 14 GLN B N 1
ATOM 3901 C CA . GLN B 1 14 ? -4.109 -16.234 -17.062 1 83.75 14 GLN B CA 1
ATOM 3902 C C . GLN B 1 14 ? -4.121 -16.344 -18.594 1 83.75 14 GLN B C 1
ATOM 3904 O O . GLN B 1 14 ? -4.688 -15.492 -19.281 1 83.75 14 GLN B O 1
ATOM 3909 N N . SER B 1 15 ? -3.473 -17.344 -19.094 1 90.75 15 SER B N 1
ATOM 3910 C CA . SER B 1 15 ? -3.389 -17.547 -20.531 1 90.75 15 SER B CA 1
ATOM 3911 C C . SER B 1 15 ? -2.973 -18.969 -20.875 1 90.75 15 SER B C 1
ATOM 3913 O O . SER B 1 15 ? -2.518 -19.719 -20 1 90.75 15 SER B O 1
ATOM 3915 N N . THR B 1 16 ? -3.219 -19.328 -22.109 1 96.19 16 THR B N 1
ATOM 3916 C CA . THR B 1 16 ? -2.654 -20.547 -22.703 1 96.19 16 THR B CA 1
ATOM 3917 C C . THR B 1 16 ? -1.514 -20.203 -23.656 1 96.19 16 THR B C 1
ATOM 3919 O O . THR B 1 16 ? -1.688 -19.391 -24.578 1 96.19 16 THR B O 1
ATOM 3922 N N . LYS B 1 17 ? -0.42 -20.781 -23.359 1 95.69 17 LYS B N 1
ATOM 3923 C CA . LYS B 1 17 ? 0.75 -20.594 -24.203 1 95.69 17 LYS B CA 1
ATOM 3924 C C . LYS B 1 17 ? 1.086 -21.859 -24.984 1 95.69 17 LYS B C 1
ATOM 3926 O O . LYS B 1 17 ? 1.078 -22.953 -24.438 1 95.69 17 LYS B O 1
ATOM 3931 N N . VAL B 1 18 ? 1.302 -21.656 -26.297 1 97.94 18 VAL B N 1
ATOM 3932 C CA . VAL B 1 18 ? 1.721 -22.75 -27.172 1 97.94 18 VAL B CA 1
ATOM 3933 C C . VAL B 1 18 ? 3.029 -22.375 -27.859 1 97.94 18 VAL B C 1
ATOM 3935 O O . VAL B 1 18 ? 3.146 -21.297 -28.438 1 97.94 18 VAL B O 1
ATOM 3938 N N . VAL B 1 19 ? 3.979 -23.297 -27.75 1 98.12 19 VAL B N 1
ATOM 3939 C CA . VAL B 1 19 ? 5.293 -22.984 -28.297 1 98.12 19 VAL B CA 1
ATOM 3940 C C . VAL B 1 19 ? 5.785 -24.141 -29.156 1 98.12 19 VAL B C 1
ATOM 3942 O O . VAL B 1 19 ? 5.633 -25.312 -28.781 1 98.12 19 VAL B O 1
ATOM 3945 N N . MET B 1 20 ? 6.309 -23.812 -30.312 1 98.44 20 MET B N 1
ATOM 3946 C CA . MET B 1 20 ? 6.922 -24.812 -31.188 1 98.44 20 MET B CA 1
ATOM 3947 C C . MET B 1 20 ? 8.438 -24.812 -31.031 1 98.44 20 MET B C 1
ATOM 3949 O O . MET B 1 20 ? 9.078 -23.766 -31.109 1 98.44 20 MET B O 1
ATOM 3953 N N . TYR B 1 21 ? 8.922 -26.031 -30.797 1 98.06 21 TYR B N 1
ATOM 3954 C CA . TYR B 1 21 ? 10.359 -26.188 -30.594 1 98.06 21 TYR B CA 1
ATOM 3955 C C . TYR B 1 21 ? 10.961 -27.078 -31.672 1 98.06 21 TYR B C 1
ATOM 3957 O O . TYR B 1 21 ? 10.305 -28 -32.156 1 98.06 21 TYR B O 1
ATOM 3965 N N . ASP B 1 22 ? 12.227 -26.781 -31.984 1 97.56 22 ASP B N 1
ATOM 3966 C CA . ASP B 1 22 ? 13.008 -27.812 -32.688 1 97.56 22 ASP B CA 1
ATOM 3967 C C . ASP B 1 22 ? 13.633 -28.781 -31.688 1 97.56 22 ASP B C 1
ATOM 3969 O O . ASP B 1 22 ? 13.414 -28.688 -30.469 1 97.56 22 ASP B O 1
ATOM 3973 N N . LEU B 1 23 ? 14.344 -29.734 -32.156 1 96.81 23 LEU B N 1
ATOM 3974 C CA . LEU B 1 23 ? 14.836 -30.812 -31.281 1 96.81 23 LEU B CA 1
ATOM 3975 C C . LEU B 1 23 ? 16.031 -30.344 -30.469 1 96.81 23 LEU B C 1
ATOM 3977 O O . LEU B 1 23 ? 16.469 -31.031 -29.547 1 96.81 23 LEU B O 1
ATOM 3981 N N . GLU B 1 24 ? 16.484 -29.109 -30.703 1 96.19 24 GLU B N 1
ATOM 3982 C CA . GLU B 1 24 ? 17.562 -28.531 -29.906 1 96.19 24 GLU B CA 1
ATOM 3983 C C . GLU B 1 24 ? 17.016 -27.625 -28.797 1 96.19 24 GLU B C 1
ATOM 3985 O O . GLU B 1 24 ? 17.797 -27.094 -28 1 96.19 24 GLU B O 1
ATOM 3990 N N . GLY B 1 25 ? 15.773 -27.516 -28.797 1 96.06 25 GLY B N 1
ATOM 3991 C CA . GLY B 1 25 ? 15.156 -26.703 -27.75 1 96.06 25 GLY B CA 1
ATOM 3992 C C . GLY B 1 25 ? 15.008 -25.25 -28.141 1 96.06 25 GLY B C 1
ATOM 3993 O O . GLY B 1 25 ? 14.695 -24.406 -27.297 1 96.06 25 GLY B O 1
ATOM 3994 N N . ASN B 1 26 ? 15.203 -24.891 -29.406 1 96.38 26 ASN B N 1
ATOM 3995 C CA . ASN B 1 26 ? 15.016 -23.531 -29.875 1 96.38 26 ASN B CA 1
ATOM 3996 C C . ASN B 1 26 ? 13.555 -23.234 -30.203 1 96.38 26 ASN B C 1
ATOM 3998 O O . ASN B 1 26 ? 12.867 -24.094 -30.781 1 96.38 26 ASN B O 1
ATOM 4002 N N . VAL B 1 27 ? 13.133 -22.094 -29.859 1 97.06 27 VAL B N 1
ATOM 4003 C CA . VAL B 1 27 ? 11.773 -21.672 -30.188 1 97.06 27 VAL B CA 1
ATOM 4004 C C . VAL B 1 27 ? 11.68 -21.344 -31.672 1 97.06 27 VAL B C 1
ATOM 4006 O O . VAL B 1 27 ? 12.469 -20.547 -32.188 1 97.06 27 VAL B O 1
ATOM 4009 N N . VAL B 1 28 ? 10.758 -21.906 -32.312 1 97.31 28 VAL B N 1
ATOM 4010 C CA . VAL B 1 28 ? 10.5 -21.641 -33.719 1 97.31 28 VAL B CA 1
ATOM 4011 C C . VAL B 1 28 ? 9.422 -20.578 -33.875 1 97.31 28 VAL B C 1
ATOM 4013 O O . VAL B 1 28 ? 9.586 -19.609 -34.625 1 97.31 28 VAL B O 1
ATOM 4016 N N . CYS B 1 29 ? 8.359 -20.75 -33.219 1 96.62 29 CYS B N 1
ATOM 4017 C CA . CYS B 1 29 ? 7.293 -19.75 -33.125 1 96.62 29 CYS B CA 1
ATOM 4018 C C . CYS B 1 29 ? 6.422 -20.016 -31.891 1 96.62 29 CYS B C 1
ATOM 4020 O O . CYS B 1 29 ? 6.535 -21.062 -31.266 1 96.62 29 CYS B O 1
ATOM 4022 N N . GLU B 1 30 ? 5.664 -19.078 -31.578 1 97.44 30 GLU B N 1
ATOM 4023 C CA . GLU B 1 30 ? 4.848 -19.172 -30.375 1 97.44 30 GLU B CA 1
ATOM 4024 C C . GLU B 1 30 ? 3.48 -18.516 -30.578 1 97.44 30 GLU B C 1
ATOM 4026 O O . GLU B 1 30 ? 3.322 -17.656 -31.453 1 97.44 30 GLU B O 1
ATOM 4031 N N . GLY B 1 31 ? 2.506 -19.031 -29.875 1 97.5 31 GLY B N 1
ATOM 4032 C CA . GLY B 1 31 ? 1.165 -18.469 -29.828 1 97.5 31 GLY B CA 1
ATOM 4033 C C . GLY B 1 31 ? 0.646 -18.312 -28.406 1 97.5 31 GLY B C 1
ATOM 4034 O O . GLY B 1 31 ? 1.086 -19.016 -27.5 1 97.5 31 GLY B O 1
ATOM 4035 N N . LYS B 1 32 ? -0.224 -17.359 -28.25 1 95.62 32 LYS B N 1
ATOM 4036 C CA . LYS B 1 32 ? -0.792 -17.062 -26.938 1 95.62 32 LYS B CA 1
ATOM 4037 C C . LYS B 1 32 ? -2.283 -16.766 -27.047 1 95.62 32 LYS B C 1
ATOM 4039 O O . LYS B 1 32 ? -2.721 -16.078 -27.969 1 95.62 32 LYS B O 1
ATOM 4044 N N . GLY B 1 33 ? -3.029 -17.375 -26.156 1 96.12 33 GLY B N 1
ATOM 4045 C CA . GLY B 1 33 ? -4.445 -17.094 -26 1 96.12 33 GLY B CA 1
ATOM 4046 C C . GLY B 1 33 ? -4.805 -16.641 -24.594 1 96.12 33 GLY B C 1
ATOM 4047 O O . GLY B 1 33 ? -4.672 -17.391 -23.625 1 96.12 33 GLY B O 1
ATOM 4048 N N . LEU B 1 34 ? -5.305 -15.469 -24.453 1 93.38 34 LEU B N 1
ATOM 4049 C CA . LEU B 1 34 ? -5.66 -14.914 -23.156 1 93.38 34 LEU B CA 1
ATOM 4050 C C . LEU B 1 34 ? -6.941 -15.547 -22.625 1 93.38 34 LEU B C 1
ATOM 4052 O O . LEU B 1 34 ? -7.863 -15.836 -23.391 1 93.38 34 LEU B O 1
ATOM 4056 N N . LEU B 1 35 ? -6.953 -15.781 -21.359 1 93.88 35 LEU B N 1
ATOM 4057 C CA . LEU B 1 35 ? -8.18 -16.203 -20.688 1 93.88 35 LEU B CA 1
ATOM 4058 C C . LEU B 1 35 ? -8.992 -15 -20.234 1 93.88 35 LEU B C 1
ATOM 4060 O O . LEU B 1 35 ? -8.43 -13.961 -19.891 1 93.88 35 LEU B O 1
ATOM 4064 N N . GLN B 1 36 ? -10.227 -15.172 -20.219 1 92.5 36 GLN B N 1
ATOM 4065 C CA . GLN B 1 36 ? -11.117 -14.148 -19.688 1 92.5 36 GLN B CA 1
ATOM 4066 C C . GLN B 1 36 ? -10.984 -14.039 -18.172 1 92.5 36 GLN B C 1
ATOM 4068 O O . GLN B 1 36 ? -10.523 -14.984 -17.516 1 92.5 36 GLN B O 1
ATOM 4073 N N . PRO B 1 37 ? -11.344 -12.875 -17.688 1 87 37 PRO B N 1
ATOM 4074 C CA . PRO B 1 37 ? -11.414 -12.812 -16.219 1 87 37 PRO B CA 1
ATOM 4075 C C . PRO B 1 37 ? -12.359 -13.852 -15.625 1 87 37 PRO B C 1
ATOM 4077 O O . PRO B 1 37 ? -13.438 -14.094 -16.172 1 87 37 PRO B O 1
ATOM 4080 N N . MET B 1 38 ? -11.867 -14.43 -14.57 1 90 38 MET B N 1
ATOM 4081 C CA . MET B 1 38 ? -12.68 -15.453 -13.922 1 90 38 MET B CA 1
ATOM 4082 C C . MET B 1 38 ? -13.906 -14.828 -13.258 1 90 38 MET B C 1
ATOM 4084 O O . MET B 1 38 ? -13.883 -13.664 -12.875 1 90 38 MET B O 1
ATOM 4088 N N . HIS B 1 39 ? -14.938 -15.555 -13.234 1 90.81 39 HIS B N 1
ATOM 4089 C CA . HIS B 1 39 ? -16.125 -15.188 -12.477 1 90.81 39 HIS B CA 1
ATOM 4090 C C . HIS B 1 39 ? -15.938 -15.469 -10.984 1 90.81 39 HIS B C 1
ATOM 4092 O O . HIS B 1 39 ? -15.891 -16.641 -10.578 1 90.81 39 HIS B O 1
ATOM 4098 N N . THR B 1 40 ? -15.758 -14.398 -10.172 1 86.31 40 THR B N 1
ATOM 4099 C CA . THR B 1 40 ? -15.516 -14.531 -8.742 1 86.31 40 THR B CA 1
ATOM 4100 C C . THR B 1 40 ? -16.531 -13.711 -7.949 1 86.31 40 THR B C 1
ATOM 4102 O O . THR B 1 40 ? -16.172 -12.711 -7.32 1 86.31 40 THR B O 1
ATOM 4105 N N . PRO B 1 41 ? -17.812 -14.133 -7.875 1 81.56 41 PRO B N 1
ATOM 4106 C CA . PRO B 1 41 ? -18.859 -13.352 -7.215 1 81.56 41 PRO B CA 1
ATOM 4107 C C . PRO B 1 41 ? -18.656 -13.242 -5.707 1 81.56 41 PRO B C 1
ATOM 4109 O O . PRO B 1 41 ? -19.219 -12.352 -5.066 1 81.56 41 PRO B O 1
ATOM 4112 N N . ASP B 1 42 ? -17.984 -14.195 -5.164 1 75.25 42 ASP B N 1
ATOM 4113 C CA . ASP B 1 42 ? -17.672 -14.242 -3.738 1 75.25 42 ASP B CA 1
ATOM 4114 C C . ASP B 1 42 ? -16.266 -14.789 -3.498 1 75.25 42 ASP B C 1
ATOM 4116 O O . ASP B 1 42 ? -15.539 -15.07 -4.449 1 75.25 42 ASP B O 1
ATOM 4120 N N . ALA B 1 43 ? -15.906 -14.852 -2.271 1 70.88 43 ALA B N 1
ATOM 4121 C CA . ALA B 1 43 ? -14.547 -15.242 -1.91 1 70.88 43 ALA B CA 1
ATOM 4122 C C . ALA B 1 43 ? -14.305 -16.719 -2.193 1 70.88 43 ALA B C 1
ATOM 4124 O O . ALA B 1 43 ? -13.156 -17.156 -2.336 1 70.88 43 ALA B O 1
ATOM 4125 N N . ASP B 1 44 ? -15.312 -17.453 -2.424 1 78.75 44 ASP B N 1
ATOM 4126 C CA . ASP B 1 44 ? -15.172 -18.891 -2.477 1 78.75 44 ASP B CA 1
ATOM 4127 C C . ASP B 1 44 ? -15.359 -19.422 -3.902 1 78.75 44 ASP B C 1
ATOM 4129 O O . ASP B 1 44 ? -15.156 -20.594 -4.168 1 78.75 44 ASP B O 1
ATOM 4133 N N . THR B 1 45 ? -15.664 -18.5 -4.793 1 88.06 45 THR B N 1
ATOM 4134 C CA . THR B 1 45 ? -16.016 -18.922 -6.145 1 88.06 45 THR B CA 1
ATOM 4135 C C . THR B 1 45 ? -15.031 -18.344 -7.16 1 88.06 45 THR B C 1
ATOM 4137 O O . THR B 1 45 ? -14.773 -17.141 -7.164 1 88.06 45 THR B O 1
ATOM 4140 N N . ALA B 1 46 ? -14.469 -19.25 -7.949 1 91.75 46 ALA B N 1
ATOM 4141 C CA . ALA B 1 46 ? -13.625 -18.859 -9.078 1 91.75 46 ALA B CA 1
ATOM 4142 C C . ALA B 1 46 ? -13.852 -19.797 -10.273 1 91.75 46 ALA B C 1
ATOM 4144 O O . ALA B 1 46 ? -13.344 -20.922 -10.297 1 91.75 46 ALA B O 1
ATOM 4145 N N . GLU B 1 47 ? -14.555 -19.25 -11.305 1 95.75 47 GLU B N 1
ATOM 4146 C CA . GLU B 1 47 ? -14.961 -20.078 -12.445 1 95.75 47 GLU B CA 1
ATOM 4147 C C . GLU B 1 47 ? -14.562 -19.406 -13.758 1 95.75 47 GLU B C 1
ATOM 4149 O O . GLU B 1 47 ? -14.594 -18.188 -13.883 1 95.75 47 GLU B O 1
ATOM 4154 N N . HIS B 1 48 ? -14.133 -20.297 -14.625 1 96 48 HIS B N 1
ATOM 4155 C CA . HIS B 1 48 ? -13.906 -19.797 -15.969 1 96 48 HIS B CA 1
ATOM 4156 C C . HIS B 1 48 ? -15.211 -19.656 -16.734 1 96 48 HIS B C 1
ATOM 4158 O O . HIS B 1 48 ? -15.992 -20.609 -16.828 1 96 48 HIS B O 1
ATOM 4164 N N . PRO B 1 49 ? -15.383 -18.453 -17.312 1 94.06 49 PRO B N 1
ATOM 4165 C CA . PRO B 1 49 ? -16.625 -18.281 -18.062 1 94.06 49 PRO B CA 1
ATOM 4166 C C . PRO B 1 49 ? -16.609 -19 -19.406 1 94.06 49 PRO B C 1
ATOM 4168 O O . PRO B 1 49 ? -15.531 -19.234 -19.969 1 94.06 49 PRO B O 1
ATOM 4171 N N . ASP B 1 50 ? -17.781 -19.375 -19.875 1 91.19 50 ASP B N 1
ATOM 4172 C CA . ASP B 1 50 ? -17.969 -19.938 -21.203 1 91.19 50 ASP B CA 1
ATOM 4173 C C . ASP B 1 50 ? -17.016 -21.109 -21.422 1 91.19 50 ASP B C 1
ATOM 4175 O O . ASP B 1 50 ? -16.75 -21.891 -20.516 1 91.19 50 ASP B O 1
ATOM 4179 N N . ASP B 1 51 ? -16.656 -21.391 -22.609 1 94.06 51 ASP B N 1
ATOM 4180 C CA . ASP B 1 51 ? -15.664 -22.406 -22.969 1 94.06 51 ASP B CA 1
ATOM 4181 C C . ASP B 1 51 ? -14.273 -21.781 -23.125 1 94.06 51 ASP B C 1
ATOM 4183 O O . ASP B 1 51 ? -13.594 -22.031 -24.109 1 94.06 51 ASP B O 1
ATOM 4187 N N . ASP B 1 52 ? -13.992 -21.062 -22.125 1 95.75 52 ASP B N 1
ATOM 4188 C CA . ASP B 1 52 ? -12.867 -20.141 -22.172 1 95.75 52 ASP B CA 1
ATOM 4189 C C . ASP B 1 52 ? -11.547 -20.875 -22.375 1 95.75 52 ASP B C 1
ATOM 4191 O O . ASP B 1 52 ? -10.672 -20.406 -23.109 1 95.75 52 ASP B O 1
ATOM 4195 N N . LEU B 1 53 ? -11.391 -22.047 -21.719 1 96.25 53 LEU B N 1
ATOM 4196 C CA . LEU B 1 53 ? -10.141 -22.797 -21.828 1 96.25 53 LEU B CA 1
ATOM 4197 C C . LEU B 1 53 ? -9.922 -23.266 -23.266 1 96.25 53 LEU B C 1
ATOM 4199 O O . LEU B 1 53 ? -8.812 -23.156 -23.797 1 96.25 53 LEU B O 1
ATOM 4203 N N . TRP B 1 54 ? -10.953 -23.797 -23.797 1 97.5 54 TRP B N 1
ATOM 4204 C CA . TRP B 1 54 ? -10.883 -24.281 -25.172 1 97.5 54 TRP B CA 1
ATOM 4205 C C . TRP B 1 54 ? -10.656 -23.141 -26.156 1 97.5 54 TRP B C 1
ATOM 4207 O O . TRP B 1 54 ? -9.82 -23.234 -27.062 1 97.5 54 TRP B O 1
ATOM 4217 N N . ALA B 1 55 ? -11.398 -22.078 -25.953 1 97.5 55 ALA B N 1
ATOM 4218 C CA . ALA B 1 55 ? -11.258 -20.906 -26.812 1 97.5 55 ALA B CA 1
ATOM 4219 C C . ALA B 1 55 ? -9.836 -20.359 -26.75 1 97.5 55 ALA B C 1
ATOM 4221 O O . ALA B 1 55 ? -9.273 -19.969 -27.781 1 97.5 55 ALA B O 1
ATOM 4222 N N . SER B 1 56 ? -9.297 -20.328 -25.594 1 97.81 56 SER B N 1
ATOM 4223 C CA . SER B 1 56 ? -7.945 -19.812 -25.406 1 97.81 56 SER B CA 1
ATOM 4224 C C . SER B 1 56 ? -6.93 -20.688 -26.141 1 97.81 56 SER B C 1
ATOM 4226 O O . SER B 1 56 ? -5.984 -20.172 -26.75 1 97.81 56 SER B O 1
ATOM 4228 N N . LEU B 1 57 ? -7.074 -22 -26.078 1 98.19 57 LEU B N 1
ATOM 4229 C CA . LEU B 1 57 ? -6.176 -22.906 -26.766 1 98.19 57 LEU B CA 1
ATOM 4230 C C . LEU B 1 57 ? -6.316 -22.781 -28.281 1 98.19 57 LEU B C 1
ATOM 4232 O O . LEU B 1 57 ? -5.316 -22.797 -29 1 98.19 57 LEU B O 1
ATOM 4236 N N . CYS B 1 58 ? -7.535 -22.641 -28.766 1 98.5 58 CYS B N 1
ATOM 4237 C CA . CYS B 1 58 ? -7.781 -22.469 -30.188 1 98.5 58 CYS B CA 1
ATOM 4238 C C . CYS B 1 58 ? -7.105 -21.203 -30.703 1 98.5 58 CYS B C 1
ATOM 4240 O O . CYS B 1 58 ? -6.453 -21.219 -31.75 1 98.5 58 CYS B O 1
ATOM 4242 N N . PHE B 1 59 ? -7.281 -20.188 -29.969 1 98.25 59 PHE B N 1
ATOM 4243 C CA . PHE B 1 59 ? -6.676 -18.922 -30.359 1 98.25 59 PHE B CA 1
ATOM 4244 C C . PHE B 1 59 ? -5.156 -19.047 -30.375 1 98.25 59 PHE B C 1
ATOM 4246 O O . PHE B 1 59 ? -4.508 -18.547 -31.312 1 98.25 59 PHE B O 1
ATOM 4253 N N . ALA B 1 60 ? -4.609 -19.656 -29.375 1 98.19 60 ALA B N 1
ATOM 4254 C CA . ALA B 1 60 ? -3.162 -19.828 -29.297 1 98.19 60 ALA B CA 1
ATOM 4255 C C . ALA B 1 60 ? -2.641 -20.672 -30.438 1 98.19 60 ALA B C 1
ATOM 4257 O O . ALA B 1 60 ? -1.588 -20.391 -31.016 1 98.19 60 ALA B O 1
ATOM 4258 N N . GLY B 1 61 ? -3.328 -21.75 -30.734 1 98.25 61 GLY B N 1
ATOM 4259 C CA . GLY B 1 61 ? -2.957 -22.594 -31.859 1 98.25 61 GLY B CA 1
ATOM 4260 C C . GLY B 1 61 ? -2.99 -21.875 -33.188 1 98.25 61 GLY B C 1
ATOM 4261 O O . GLY B 1 61 ? -2.051 -21.984 -34 1 98.25 61 GLY B O 1
ATOM 4262 N N . HIS B 1 62 ? -4.074 -21.172 -33.375 1 97.88 62 HIS B N 1
ATOM 4263 C CA . HIS B 1 62 ? -4.207 -20.375 -34.594 1 97.88 62 HIS B CA 1
ATOM 4264 C C . HIS B 1 62 ? -3.072 -19.359 -34.719 1 97.88 62 HIS B C 1
ATOM 4266 O O . HIS B 1 62 ? -2.486 -19.219 -35.781 1 97.88 62 HIS B O 1
ATOM 4272 N N . ASP B 1 63 ? -2.848 -18.703 -33.656 1 98 63 ASP B N 1
ATOM 4273 C CA . ASP B 1 63 ? -1.782 -17.703 -33.594 1 98 63 ASP B CA 1
ATOM 4274 C C . ASP B 1 63 ? -0.432 -18.328 -33.938 1 98 63 ASP B C 1
ATOM 4276 O O . ASP B 1 63 ? 0.302 -17.812 -34.781 1 98 63 ASP B O 1
ATOM 4280 N N . LEU B 1 64 ? -0.112 -19.453 -33.375 1 98.12 64 LEU B N 1
ATOM 4281 C CA . LEU B 1 64 ? 1.146 -20.156 -33.625 1 98.12 64 LEU B CA 1
ATOM 4282 C C . LEU B 1 64 ? 1.252 -20.594 -35.062 1 98.12 64 LEU B C 1
ATOM 4284 O O . LEU B 1 64 ? 2.26 -20.328 -35.719 1 98.12 64 LEU B O 1
ATOM 4288 N N . MET B 1 65 ? 0.26 -21.219 -35.594 1 97.88 65 MET B N 1
ATOM 4289 C CA . MET B 1 65 ? 0.299 -21.828 -36.938 1 97.88 65 MET B CA 1
ATOM 4290 C C . MET B 1 65 ? 0.336 -20.75 -38 1 97.88 65 MET B C 1
ATOM 4292 O O . MET B 1 65 ? 0.882 -20.984 -39.094 1 97.88 65 MET B O 1
ATOM 4296 N N . SER B 1 66 ? -0.253 -19.609 -37.688 1 97.62 66 SER B N 1
ATOM 4297 C CA . SER B 1 66 ? -0.224 -18.5 -38.656 1 97.62 66 SER B CA 1
ATOM 4298 C C . SER B 1 66 ? 1.192 -17.969 -38.812 1 97.62 66 SER B C 1
ATOM 4300 O O . SER B 1 66 ? 1.506 -17.375 -39.844 1 97.62 66 SER B O 1
ATOM 4302 N N . GLN B 1 67 ? 2.02 -18.219 -37.844 1 97.38 67 GLN B N 1
ATOM 4303 C CA . GLN B 1 67 ? 3.391 -17.719 -37.875 1 97.38 67 GLN B CA 1
ATOM 4304 C C . GLN B 1 67 ? 4.344 -18.75 -38.469 1 97.38 67 GLN B C 1
ATOM 4306 O O . GLN B 1 67 ? 5.461 -18.422 -38.844 1 97.38 67 GLN B O 1
ATOM 4311 N N . PHE B 1 68 ? 3.938 -19.969 -38.375 1 96.75 68 PHE B N 1
ATOM 4312 C CA . PHE B 1 68 ? 4.816 -21.062 -38.781 1 96.75 68 PHE B CA 1
ATOM 4313 C C . PHE B 1 68 ? 4.973 -21.094 -40.312 1 96.75 68 PHE B C 1
ATOM 4315 O O . PHE B 1 68 ? 3.986 -21.234 -41.031 1 96.75 68 PHE B O 1
ATOM 4322 N N . ALA B 1 69 ? 6.238 -21.047 -40.812 1 93.25 69 ALA B N 1
ATOM 4323 C CA . ALA B 1 69 ? 6.539 -20.969 -42.25 1 93.25 69 ALA B CA 1
ATOM 4324 C C . ALA B 1 69 ? 7.055 -22.312 -42.75 1 93.25 69 ALA B C 1
ATOM 4326 O O . ALA B 1 69 ? 7.344 -22.453 -43.938 1 93.25 69 ALA B O 1
ATOM 4327 N N . GLY B 1 70 ? 7.148 -23.281 -41.938 1 93.25 70 GLY B N 1
ATOM 4328 C CA . GLY B 1 70 ? 7.699 -24.562 -42.344 1 93.25 70 GLY B CA 1
ATOM 4329 C C . GLY B 1 70 ? 6.645 -25.531 -42.875 1 93.25 70 GLY B C 1
ATOM 4330 O O . GLY B 1 70 ? 5.52 -25.109 -43.156 1 93.25 70 GLY B O 1
ATOM 4331 N N . ASN B 1 71 ? 7.094 -26.734 -43.062 1 94.5 71 ASN B N 1
ATOM 4332 C CA . ASN B 1 71 ? 6.188 -27.797 -43.5 1 94.5 71 ASN B CA 1
ATOM 4333 C C . ASN B 1 71 ? 5.434 -28.406 -42.344 1 94.5 71 ASN B C 1
ATOM 4335 O O . ASN B 1 71 ? 6.043 -28.953 -41.406 1 94.5 71 ASN B O 1
ATOM 4339 N N . LYS B 1 72 ? 4.168 -28.438 -42.406 1 94.88 72 LYS B N 1
ATOM 4340 C CA . LYS B 1 72 ? 3.318 -28.953 -41.344 1 94.88 72 LYS B CA 1
ATOM 4341 C C . LYS B 1 72 ? 3.623 -30.422 -41.062 1 94.88 72 LYS B C 1
ATOM 4343 O O . LYS B 1 72 ? 3.465 -30.891 -39.938 1 94.88 72 LYS B O 1
ATOM 4348 N N . GLU B 1 73 ? 4.086 -31.078 -42.094 1 94.06 73 GLU B N 1
ATOM 4349 C CA . GLU B 1 73 ? 4.387 -32.5 -41.969 1 94.06 73 GLU B CA 1
ATOM 4350 C C . GLU B 1 73 ? 5.59 -32.75 -41.031 1 94.06 73 GLU B C 1
ATOM 4352 O O . GLU B 1 73 ? 5.812 -33.844 -40.562 1 94.06 73 GLU B O 1
ATOM 4357 N N . ASP B 1 74 ? 6.316 -31.672 -40.844 1 96.94 74 ASP B N 1
ATOM 4358 C CA . ASP B 1 74 ? 7.5 -31.781 -40 1 96.94 74 ASP B CA 1
ATOM 4359 C C . ASP B 1 74 ? 7.137 -31.641 -38.531 1 96.94 74 ASP B C 1
ATOM 4361 O O . ASP B 1 74 ? 7.965 -31.891 -37.656 1 96.94 74 ASP B O 1
ATOM 4365 N N . ILE B 1 75 ? 5.949 -31.266 -38.25 1 98.12 75 ILE B N 1
ATOM 4366 C CA . ILE B 1 75 ? 5.465 -31.266 -36.875 1 98.12 75 ILE B CA 1
ATOM 4367 C C . ILE B 1 75 ? 5.125 -32.688 -36.438 1 98.12 75 ILE B C 1
ATOM 4369 O O . ILE B 1 75 ? 4.258 -33.344 -37.031 1 98.12 75 ILE B O 1
ATOM 4373 N N . VAL B 1 76 ? 5.723 -33.125 -35.344 1 97.94 76 VAL B N 1
ATOM 4374 C CA . VAL B 1 76 ? 5.68 -34.562 -35.125 1 97.94 76 VAL B CA 1
ATOM 4375 C C . VAL B 1 76 ? 4.824 -34.906 -33.906 1 97.94 76 VAL B C 1
ATOM 4377 O O . VAL B 1 76 ? 4.414 -36.031 -33.688 1 97.94 76 VAL B O 1
ATOM 4380 N N . GLY B 1 77 ? 4.574 -33.875 -33.094 1 98.31 77 GLY B N 1
ATOM 4381 C CA . GLY B 1 77 ? 3.762 -34.156 -31.938 1 98.31 77 GLY B CA 1
ATOM 4382 C C . GLY B 1 77 ? 3.475 -32.938 -31.094 1 98.31 77 GLY B C 1
ATOM 4383 O O . GLY B 1 77 ? 4.062 -31.859 -31.328 1 98.31 77 GLY B O 1
ATOM 4384 N N . ILE B 1 78 ? 2.521 -33.094 -30.172 1 98.62 78 ILE B N 1
ATOM 4385 C CA . ILE B 1 78 ? 2.088 -32.031 -29.25 1 98.62 78 ILE B CA 1
ATOM 4386 C C . ILE B 1 78 ? 2.115 -32.562 -27.828 1 98.62 78 ILE B C 1
ATOM 4388 O O . ILE B 1 78 ? 1.576 -33.656 -27.531 1 98.62 78 ILE B O 1
ATOM 4392 N N . GLY B 1 79 ? 2.832 -31.875 -26.938 1 98.56 79 GLY B N 1
ATOM 4393 C CA . GLY B 1 79 ? 2.721 -32.156 -25.516 1 98.56 79 GLY B CA 1
ATOM 4394 C C . GLY B 1 79 ? 1.655 -31.312 -24.828 1 98.56 79 GLY B C 1
ATOM 4395 O O . GLY B 1 79 ? 1.67 -30.078 -24.922 1 98.56 79 GLY B O 1
ATOM 4396 N N . LEU B 1 80 ? 0.754 -31.922 -24.109 1 98.12 80 LEU B N 1
ATOM 4397 C CA . LEU B 1 80 ? -0.372 -31.219 -23.5 1 98.12 80 LEU B CA 1
ATOM 4398 C C . LEU B 1 80 ? -0.11 -30.953 -22.016 1 98.12 80 LEU B C 1
ATOM 4400 O O . LEU B 1 80 ? -0.16 -31.891 -21.203 1 98.12 80 LEU B O 1
ATOM 4404 N N . GLY B 1 81 ? 0.219 -29.766 -21.703 1 95.25 81 GLY B N 1
ATOM 4405 C CA . GLY B 1 81 ? 0.348 -29.328 -20.328 1 95.25 81 GLY B CA 1
ATOM 4406 C C . GLY B 1 81 ? -0.788 -28.422 -19.875 1 95.25 81 GLY B C 1
ATOM 4407 O O . GLY B 1 81 ? -1.331 -27.656 -20.688 1 95.25 81 GLY B O 1
ATOM 4408 N N . SER B 1 82 ? -1.151 -28.484 -18.641 1 95 82 SER B N 1
ATOM 4409 C CA . SER B 1 82 ? -2.197 -27.641 -18.078 1 95 82 SER B CA 1
ATOM 4410 C C . SER B 1 82 ? -2.027 -27.484 -16.578 1 95 82 SER B C 1
ATOM 4412 O O . SER B 1 82 ? -1.404 -28.328 -15.922 1 95 82 SER B O 1
ATOM 4414 N N . ILE B 1 83 ? -2.605 -26.484 -16.078 1 94.75 83 ILE B N 1
ATOM 4415 C CA . ILE B 1 83 ? -2.553 -26.188 -14.648 1 94.75 83 ILE B CA 1
ATOM 4416 C C . ILE B 1 83 ? -3.27 -27.281 -13.852 1 94.75 83 ILE B C 1
ATOM 4418 O O . ILE B 1 83 ? -4.082 -28.016 -14.406 1 94.75 83 ILE B O 1
ATOM 4422 N N . ARG B 1 84 ? -2.887 -27.359 -12.578 1 94.19 84 ARG B N 1
ATOM 4423 C CA . ARG B 1 84 ? -3.436 -28.391 -11.711 1 94.19 84 ARG B CA 1
ATOM 4424 C C . ARG B 1 84 ? -4.406 -27.812 -10.695 1 94.19 84 ARG B C 1
ATOM 4426 O O . ARG B 1 84 ? -4.672 -26.609 -10.703 1 94.19 84 ARG B O 1
ATOM 4433 N N . CYS B 1 85 ? -5.008 -28.75 -9.891 1 93.5 85 CYS B N 1
ATOM 4434 C CA . CYS B 1 85 ? -5.914 -28.438 -8.789 1 93.5 85 CYS B CA 1
ATOM 4435 C C . CYS B 1 85 ? -7.191 -27.797 -9.297 1 93.5 85 CYS B C 1
ATOM 4437 O O . CYS B 1 85 ? -7.797 -26.969 -8.602 1 93.5 85 CYS B O 1
ATOM 4439 N N . CYS B 1 86 ? -7.504 -28.094 -10.516 1 95.5 86 CYS B N 1
ATOM 4440 C CA . CYS B 1 86 ? -8.75 -27.641 -11.125 1 95.5 86 CYS B CA 1
ATOM 4441 C C . CYS B 1 86 ? -9.703 -28.812 -11.344 1 95.5 86 CYS B C 1
ATOM 4443 O O . CYS B 1 86 ? -9.312 -29.969 -11.203 1 95.5 86 CYS B O 1
ATOM 4445 N N . ARG B 1 87 ? -10.969 -28.438 -11.633 1 96.81 87 ARG B N 1
ATOM 4446 C CA . ARG B 1 87 ? -11.961 -29.484 -11.859 1 96.81 87 ARG B CA 1
ATOM 4447 C C . ARG B 1 87 ? -12.883 -29.125 -13.023 1 96.81 87 ARG B C 1
ATOM 4449 O O . ARG B 1 87 ? -13.375 -28 -13.102 1 96.81 87 ARG B O 1
ATOM 4456 N N . ALA B 1 88 ? -13.008 -30.062 -13.914 1 97.69 88 ALA B N 1
ATOM 4457 C CA . ALA B 1 88 ? -13.984 -29.969 -15 1 97.69 88 ALA B CA 1
ATOM 4458 C C . ALA B 1 88 ? -15.078 -31.016 -14.844 1 97.69 88 ALA B C 1
ATOM 4460 O O . ALA B 1 88 ? -14.789 -32.219 -14.711 1 97.69 88 ALA B O 1
ATOM 4461 N N . LEU B 1 89 ? -16.297 -30.547 -14.758 1 98.25 89 LEU B N 1
ATOM 4462 C CA . LEU B 1 89 ? -17.453 -31.422 -14.719 1 98.25 89 LEU B CA 1
ATOM 4463 C C . LEU B 1 89 ? -18.078 -31.562 -16.094 1 98.25 89 LEU B C 1
ATOM 4465 O O . LEU B 1 89 ? -18.578 -30.578 -16.672 1 98.25 89 LEU B O 1
ATOM 4469 N N . LEU B 1 90 ? -18.047 -32.812 -16.594 1 98.38 90 LEU B N 1
ATOM 4470 C CA . LEU B 1 90 ? -18.406 -33 -17.984 1 98.38 90 LEU B CA 1
ATOM 4471 C C . LEU B 1 90 ? -19.641 -33.875 -18.125 1 98.38 90 LEU B C 1
ATOM 4473 O O . LEU B 1 90 ? -19.891 -34.75 -17.281 1 98.38 90 LEU B O 1
ATOM 4477 N N . LYS B 1 91 ? -20.359 -33.625 -19.172 1 98.25 91 LYS B N 1
ATOM 4478 C CA . LYS B 1 91 ? -21.438 -34.531 -19.594 1 98.25 91 LYS B CA 1
ATOM 4479 C C . LYS B 1 91 ? -20.875 -35.781 -20.25 1 98.25 91 LYS B C 1
ATOM 4481 O O . LYS B 1 91 ? -19.656 -35.906 -20.406 1 98.25 91 LYS B O 1
ATOM 4486 N N . ALA B 1 92 ? -21.781 -36.625 -20.672 1 97.81 92 ALA B N 1
ATOM 4487 C CA . ALA B 1 92 ? -21.375 -37.906 -21.25 1 97.81 92 ALA B CA 1
ATOM 4488 C C . ALA B 1 92 ? -20.656 -37.719 -22.594 1 97.81 92 ALA B C 1
ATOM 4490 O O . ALA B 1 92 ? -19.797 -38.5 -22.969 1 97.81 92 ALA B O 1
ATOM 4491 N N . ASP B 1 93 ? -20.953 -36.562 -23.219 1 96.81 93 ASP B N 1
ATOM 4492 C CA . ASP B 1 93 ? -20.359 -36.312 -24.531 1 96.81 93 ASP B CA 1
ATOM 4493 C C . ASP B 1 93 ? -19.047 -35.531 -24.406 1 96.81 93 ASP B C 1
ATOM 4495 O O . ASP B 1 93 ? -18.438 -35.188 -25.406 1 96.81 93 ASP B O 1
ATOM 4499 N N . GLY B 1 94 ? -18.703 -35.219 -23.25 1 96.19 94 GLY B N 1
ATOM 4500 C CA . GLY B 1 94 ? -17.422 -34.562 -23 1 96.19 94 GLY B CA 1
ATOM 4501 C C . GLY B 1 94 ? -17.547 -33.062 -22.922 1 96.19 94 GLY B C 1
ATOM 4502 O O . GLY B 1 94 ? -16.562 -32.344 -22.641 1 96.19 94 GLY B O 1
ATOM 4503 N N . THR B 1 95 ? -18.719 -32.5 -23.141 1 96.06 95 THR B N 1
ATOM 4504 C CA . THR B 1 95 ? -18.922 -31.062 -23 1 96.06 95 THR B CA 1
ATOM 4505 C C . THR B 1 95 ? -19.156 -30.688 -21.547 1 96.06 95 THR B C 1
ATOM 4507 O O . THR B 1 95 ? -19.562 -31.531 -20.734 1 96.06 95 THR B O 1
ATOM 4510 N N . PRO B 1 96 ? -18.891 -29.469 -21.172 1 97.12 96 PRO B N 1
ATOM 4511 C CA . PRO B 1 96 ? -19.031 -29.062 -19.766 1 97.12 96 PRO B CA 1
ATOM 4512 C C . PRO B 1 96 ? -20.484 -29.109 -19.297 1 97.12 96 PRO B C 1
ATOM 4514 O O . PRO B 1 96 ? -21.375 -28.656 -20 1 97.12 96 PRO B O 1
ATOM 4517 N N . ALA B 1 97 ? -20.703 -29.656 -18.094 1 97.12 97 ALA B N 1
ATOM 4518 C CA . ALA B 1 97 ? -22 -29.641 -17.438 1 97.12 97 ALA B CA 1
ATOM 4519 C C . ALA B 1 97 ? -22.156 -28.406 -16.562 1 97.12 97 ALA B C 1
ATOM 4521 O O . ALA B 1 97 ? -23.281 -28.047 -16.172 1 97.12 97 ALA B O 1
ATOM 4522 N N . ALA B 1 98 ? -21.141 -27.75 -16.25 1 95.62 98 ALA B N 1
ATOM 4523 C CA . ALA B 1 98 ? -21 -26.547 -15.43 1 95.62 98 ALA B CA 1
ATOM 4524 C C . ALA B 1 98 ? -19.75 -25.766 -15.797 1 95.62 98 ALA B C 1
ATOM 4526 O O . ALA B 1 98 ? -18.875 -26.281 -16.516 1 95.62 98 ALA B O 1
ATOM 4527 N N . PRO B 1 99 ? -19.625 -24.469 -15.398 1 96.12 99 PRO B N 1
ATOM 4528 C CA . PRO B 1 99 ? -18.391 -23.75 -15.664 1 96.12 99 PRO B CA 1
ATOM 4529 C C . PRO B 1 99 ? -17.156 -24.438 -15.062 1 96.12 99 PRO B C 1
ATOM 4531 O O . PRO B 1 99 ? -17.266 -25.078 -14.008 1 96.12 99 PRO B O 1
ATOM 4534 N N . LEU B 1 100 ? -16.078 -24.344 -15.773 1 97 100 LEU B N 1
ATOM 4535 C CA . LEU B 1 100 ? -14.828 -24.953 -15.305 1 97 100 LEU B CA 1
ATOM 4536 C C . LEU B 1 100 ? -14.359 -24.297 -14.016 1 97 100 LEU B C 1
ATOM 4538 O O . LEU B 1 100 ? -14.328 -23.078 -13.906 1 97 100 LEU B O 1
ATOM 4542 N N . ILE B 1 101 ? -13.945 -25.078 -13.008 1 96.12 101 ILE B N 1
ATOM 4543 C CA . ILE B 1 101 ? -13.656 -24.625 -11.656 1 96.12 101 ILE B CA 1
ATOM 4544 C C . ILE B 1 101 ? -12.148 -24.438 -11.484 1 96.12 101 ILE B C 1
ATOM 4546 O O . ILE B 1 101 ? -11.383 -25.391 -11.586 1 96.12 101 ILE B O 1
ATOM 4550 N N . SER B 1 102 ? -11.758 -23.25 -11.148 1 94.75 102 SER B N 1
ATOM 4551 C CA . SER B 1 102 ? -10.352 -22.891 -11.008 1 94.75 102 SER B CA 1
ATOM 4552 C C . SER B 1 102 ? -9.773 -23.422 -9.703 1 94.75 102 SER B C 1
ATOM 4554 O O . SER B 1 102 ? -10.516 -23.719 -8.758 1 94.75 102 SER B O 1
ATOM 4556 N N . TRP B 1 103 ? -8.406 -23.453 -9.664 1 91.5 103 TRP B N 1
ATOM 4557 C CA . TRP B 1 103 ? -7.688 -23.875 -8.461 1 91.5 103 TRP B CA 1
ATOM 4558 C C . TRP B 1 103 ? -7.922 -22.891 -7.324 1 91.5 103 TRP B C 1
ATOM 4560 O O . TRP B 1 103 ? -7.707 -23.219 -6.156 1 91.5 103 TRP B O 1
ATOM 4570 N N . GLN B 1 104 ? -8.352 -21.766 -7.613 1 87.5 104 GLN B N 1
ATOM 4571 C CA . GLN B 1 104 ? -8.586 -20.719 -6.625 1 87.5 104 GLN B CA 1
ATOM 4572 C C . GLN B 1 104 ? -9.938 -20.906 -5.938 1 87.5 104 GLN B C 1
ATOM 4574 O O . GLN B 1 104 ? -10.234 -20.234 -4.949 1 87.5 104 GLN B O 1
ATOM 4579 N N . ASP B 1 105 ? -10.828 -21.797 -6.5 1 90.5 105 ASP B N 1
ATOM 4580 C CA . ASP B 1 105 ? -12.164 -22.047 -5.973 1 90.5 105 ASP B CA 1
ATOM 4581 C C . ASP B 1 105 ? -12.102 -22.906 -4.715 1 90.5 105 ASP B C 1
ATOM 4583 O O . ASP B 1 105 ? -11.32 -23.859 -4.641 1 90.5 105 ASP B O 1
ATOM 4587 N N . ALA B 1 106 ? -12.961 -22.516 -3.697 1 84.81 106 ALA B N 1
ATOM 4588 C CA . ALA B 1 106 ? -12.977 -23.266 -2.443 1 84.81 106 ALA B CA 1
ATOM 4589 C C . ALA B 1 106 ? -13.445 -24.703 -2.668 1 84.81 106 ALA B C 1
ATOM 4591 O O . ALA B 1 106 ? -13.031 -25.625 -1.95 1 84.81 106 ALA B O 1
ATOM 4592 N N . ARG B 1 107 ? -14.242 -25 -3.629 1 90.5 107 ARG B N 1
ATOM 4593 C CA . ARG B 1 107 ? -14.844 -26.312 -3.887 1 90.5 107 ARG B CA 1
ATOM 4594 C C . ARG B 1 107 ? -13.781 -27.344 -4.223 1 90.5 107 ARG B C 1
ATOM 4596 O O . ARG B 1 107 ? -13.977 -28.547 -4.008 1 90.5 107 ARG B O 1
ATOM 4603 N N . VAL B 1 108 ? -12.602 -26.875 -4.73 1 90.94 108 VAL B N 1
ATOM 4604 C CA . VAL B 1 108 ? -11.57 -27.828 -5.141 1 90.94 108 VAL B CA 1
ATOM 4605 C C . VAL B 1 108 ? -10.703 -28.203 -3.945 1 90.94 108 VAL B C 1
ATOM 4607 O O . VAL B 1 108 ? -9.781 -29.016 -4.066 1 90.94 108 VAL B O 1
ATOM 4610 N N . THR B 1 109 ? -10.945 -27.641 -2.838 1 87.56 109 THR B N 1
ATOM 4611 C CA . THR B 1 109 ? -10.195 -27.953 -1.624 1 87.56 109 THR B CA 1
ATOM 4612 C C . THR B 1 109 ? -10.984 -28.922 -0.742 1 87.56 109 THR B C 1
ATOM 4614 O O . THR B 1 109 ? -10.562 -29.234 0.37 1 87.56 109 THR B O 1
ATOM 4617 N N . ARG B 1 110 ? -12.156 -29.391 -1.194 1 89.25 110 ARG B N 1
ATOM 4618 C CA . ARG B 1 110 ? -13 -30.344 -0.493 1 89.25 110 ARG B CA 1
ATOM 4619 C C . ARG B 1 110 ? -13.391 -31.5 -1.412 1 89.25 110 ARG B C 1
ATOM 4621 O O . ARG B 1 110 ? -13.258 -31.406 -2.633 1 89.25 110 ARG B O 1
ATOM 4628 N N . PRO B 1 111 ? -13.867 -32.594 -0.831 1 92.44 111 PRO B N 1
ATOM 4629 C CA . PRO B 1 111 ? -14.312 -33.719 -1.661 1 92.44 111 PRO B CA 1
ATOM 4630 C C . PRO B 1 111 ? -15.43 -33.344 -2.623 1 92.44 111 PRO B C 1
ATOM 4632 O O . PRO B 1 111 ? -16.219 -32.438 -2.328 1 92.44 111 PRO B O 1
ATOM 4635 N N . TYR B 1 112 ? -15.469 -34.062 -3.719 1 94.88 112 TYR B N 1
ATOM 4636 C CA . TYR B 1 112 ? -16.484 -33.844 -4.738 1 94.88 112 TYR B CA 1
ATOM 4637 C C . TYR B 1 112 ? -17.875 -34.125 -4.207 1 94.88 112 TYR B C 1
ATOM 4639 O O . TYR B 1 112 ? -18.078 -35.094 -3.48 1 94.88 112 TYR B O 1
ATOM 4647 N N . GLU B 1 113 ? -18.797 -33.281 -4.473 1 94.25 113 GLU B N 1
ATOM 4648 C CA . GLU B 1 113 ? -20.203 -33.5 -4.203 1 94.25 113 GLU B CA 1
ATOM 4649 C C . GLU B 1 113 ? -21.016 -33.562 -5.496 1 94.25 113 GLU B C 1
ATOM 4651 O O . GLU B 1 113 ? -21.078 -32.594 -6.246 1 94.25 113 GLU B O 1
ATOM 4656 N N . HIS B 1 114 ? -21.609 -34.688 -5.664 1 95 114 HIS B N 1
ATOM 4657 C CA . HIS B 1 114 ? -22.375 -34.875 -6.883 1 95 114 HIS B CA 1
ATOM 4658 C C . HIS B 1 114 ? -23.781 -34.312 -6.746 1 95 114 HIS B C 1
ATOM 4660 O O . HIS B 1 114 ? -24.703 -35.031 -6.34 1 95 114 HIS B O 1
ATOM 4666 N N . THR B 1 115 ? -23.969 -33.125 -7.18 1 93.75 115 THR B N 1
ATOM 4667 C CA . THR B 1 115 ? -25.25 -32.469 -7.031 1 93.75 115 THR B CA 1
ATOM 4668 C C . THR B 1 115 ? -25.906 -32.25 -8.391 1 93.75 115 THR B C 1
ATOM 4670 O O . THR B 1 115 ? -27.125 -32.031 -8.477 1 93.75 115 THR B O 1
ATOM 4673 N N . ASN B 1 116 ? -25.25 -32.25 -9.492 1 96.06 116 ASN B N 1
ATOM 4674 C CA . ASN B 1 116 ? -25.734 -32.062 -10.859 1 96.06 116 ASN B CA 1
ATOM 4675 C C . ASN B 1 116 ? -25.812 -33.406 -11.609 1 96.06 116 ASN B C 1
ATOM 4677 O O . ASN B 1 116 ? -24.797 -33.938 -12.023 1 96.06 116 ASN B O 1
ATOM 4681 N N . PRO B 1 117 ? -26.969 -33.812 -11.852 1 95.38 117 PRO B N 1
ATOM 4682 C CA . PRO B 1 117 ? -27.141 -35.125 -12.477 1 95.38 117 PRO B CA 1
ATOM 4683 C C . PRO B 1 117 ? -26.609 -35.188 -13.906 1 95.38 117 PRO B C 1
ATOM 4685 O O . PRO B 1 117 ? -26.406 -36.281 -14.461 1 95.38 117 PRO B O 1
ATOM 4688 N N . ASP B 1 118 ? -26.359 -34.062 -14.477 1 97.44 118 ASP B N 1
ATOM 4689 C CA . ASP B 1 118 ? -25.859 -34.031 -15.852 1 97.44 118 ASP B CA 1
ATOM 4690 C C . ASP B 1 118 ? -24.391 -34.375 -15.906 1 97.44 118 ASP B C 1
ATOM 4692 O O . ASP B 1 118 ? -23.844 -34.656 -16.984 1 97.44 118 ASP B O 1
ATOM 4696 N N . VAL B 1 119 ? -23.75 -34.469 -14.789 1 98.19 119 VAL B N 1
ATOM 4697 C CA . VAL B 1 119 ? -22.312 -34.719 -14.758 1 98.19 119 VAL B CA 1
ATOM 4698 C C . VAL B 1 119 ? -22.062 -36.219 -14.922 1 98.19 119 VAL B C 1
ATOM 4700 O O . VAL B 1 119 ? -22.469 -37.031 -14.078 1 98.19 119 VAL B O 1
ATOM 4703 N N . ALA B 1 120 ? -21.406 -36.531 -15.945 1 98.25 120 ALA B N 1
ATOM 4704 C CA . ALA B 1 120 ? -21.031 -37.906 -16.203 1 98.25 120 ALA B CA 1
ATOM 4705 C C . ALA B 1 120 ? -19.578 -38.156 -15.82 1 98.25 120 ALA B C 1
ATOM 4707 O O . ALA B 1 120 ? -19.203 -39.25 -15.43 1 98.25 120 ALA B O 1
ATOM 4708 N N . TYR B 1 121 ? -18.766 -37.156 -15.992 1 98.44 121 TYR B N 1
ATOM 4709 C CA . TYR B 1 121 ? -17.344 -37.281 -15.711 1 98.44 121 TYR B CA 1
ATOM 4710 C C . TYR B 1 121 ? -16.844 -36.125 -14.844 1 98.44 121 TYR B C 1
ATOM 4712 O O . TYR B 1 121 ? -17.328 -35 -14.961 1 98.44 121 TYR B O 1
ATOM 4720 N N . VAL B 1 122 ? -15.953 -36.438 -13.953 1 98.25 122 VAL B N 1
ATOM 4721 C CA . VAL B 1 122 ? -15.164 -35.469 -13.188 1 98.25 122 VAL B CA 1
ATOM 4722 C C . VAL B 1 122 ? -13.688 -35.594 -13.555 1 98.25 122 VAL B C 1
ATOM 4724 O O . VAL B 1 122 ? -13.094 -36.688 -13.406 1 98.25 122 VAL B O 1
ATOM 4727 N N . THR B 1 123 ? -13.125 -34.531 -14.125 1 97.88 123 THR B N 1
ATOM 4728 C CA . THR B 1 123 ? -11.75 -34.625 -14.594 1 97.88 123 THR B CA 1
ATOM 4729 C C . THR B 1 123 ? -11.016 -33.312 -14.391 1 97.88 123 THR B C 1
ATOM 4731 O O . THR B 1 123 ? -11.555 -32.375 -13.758 1 97.88 123 THR B O 1
ATOM 4734 N N . SER B 1 124 ? -9.75 -33.312 -14.766 1 97 124 SER B N 1
ATOM 4735 C CA . SER B 1 124 ? -8.922 -32.125 -14.703 1 97 124 SER B CA 1
ATOM 4736 C C . SER B 1 124 ? -9.039 -31.297 -15.984 1 97 124 SER B C 1
ATOM 4738 O O . SER B 1 124 ? -9.734 -31.688 -16.922 1 97 124 SER B O 1
ATOM 4740 N N . PHE B 1 125 ? -8.398 -30.125 -15.992 1 97.25 125 PHE B N 1
ATOM 4741 C CA . PHE B 1 125 ? -8.391 -29.297 -17.203 1 97.25 125 PHE B CA 1
ATOM 4742 C C . PHE B 1 125 ? -7.676 -30.016 -18.344 1 97.25 125 PHE B C 1
ATOM 4744 O O . PHE B 1 125 ? -8.07 -29.891 -19.5 1 97.25 125 PHE B O 1
ATOM 4751 N N . SER B 1 126 ? -6.617 -30.734 -18.016 1 97 126 SER B N 1
ATOM 4752 C CA . SER B 1 126 ? -5.934 -31.5 -19.047 1 97 126 SER B CA 1
ATOM 4753 C C . SER B 1 126 ? -6.832 -32.594 -19.609 1 97 126 SER B C 1
ATOM 4755 O O . SER B 1 126 ? -6.777 -32.906 -20.797 1 97 126 SER B O 1
ATOM 4757 N N . GLY B 1 127 ? -7.645 -33.25 -18.75 1 97.56 127 GLY B N 1
ATOM 4758 C CA . GLY B 1 127 ? -8.602 -34.219 -19.234 1 97.56 127 GLY B CA 1
ATOM 4759 C C . GLY B 1 127 ? -9.633 -33.625 -20.188 1 97.56 127 GLY B C 1
ATOM 4760 O O . GLY B 1 127 ? -9.906 -34.188 -21.234 1 97.56 127 GLY B O 1
ATOM 4761 N N . TYR B 1 128 ? -10.156 -32.5 -19.812 1 97.94 128 TYR B N 1
ATOM 4762 C CA . TYR B 1 128 ? -11.102 -31.766 -20.641 1 97.94 128 TYR B CA 1
ATOM 4763 C C . TYR B 1 128 ? -10.484 -31.438 -22 1 97.94 128 TYR B C 1
ATOM 4765 O O . TYR B 1 128 ? -11.094 -31.688 -23.047 1 97.94 128 TYR B O 1
ATOM 4773 N N . LEU B 1 129 ? -9.25 -30.984 -21.984 1 98.12 129 LEU B N 1
ATOM 4774 C CA . LEU B 1 129 ? -8.578 -30.562 -23.219 1 98.12 129 LEU B CA 1
ATOM 4775 C C . LEU B 1 129 ? -8.195 -31.781 -24.062 1 98.12 129 LEU B C 1
ATOM 4777 O O . LEU B 1 129 ? -8.203 -31.719 -25.297 1 98.12 129 LEU B O 1
ATOM 4781 N N . THR B 1 130 ? -7.812 -32.875 -23.375 1 98.31 130 THR B N 1
ATOM 4782 C CA . THR B 1 130 ? -7.551 -34.094 -24.094 1 98.31 130 THR B CA 1
ATOM 4783 C C . THR B 1 130 ? -8.766 -34.531 -24.922 1 98.31 130 THR B C 1
ATOM 4785 O O . THR B 1 130 ? -8.641 -34.844 -26.109 1 98.31 130 THR B O 1
ATOM 4788 N N . HIS B 1 131 ? -9.906 -34.5 -24.25 1 98.5 131 HIS B N 1
ATOM 4789 C CA . HIS B 1 131 ? -11.133 -34.875 -24.953 1 98.5 131 HIS B CA 1
ATOM 4790 C C . HIS B 1 131 ? -11.43 -33.938 -26.109 1 98.5 131 HIS B C 1
ATOM 4792 O O . HIS B 1 131 ? -11.828 -34.375 -27.188 1 98.5 131 HIS B O 1
ATOM 4798 N N . ARG B 1 132 ? -11.266 -32.688 -25.891 1 97.94 132 ARG B N 1
ATOM 4799 C CA . ARG B 1 132 ? -11.523 -31.688 -26.938 1 97.94 132 ARG B CA 1
ATOM 4800 C C . ARG B 1 132 ? -10.609 -31.906 -28.141 1 97.94 132 ARG B C 1
ATOM 4802 O O . ARG B 1 132 ? -11.023 -31.719 -29.281 1 97.94 132 ARG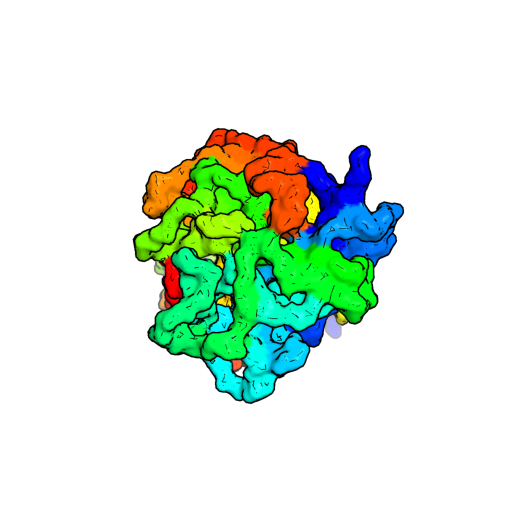 B O 1
ATOM 4809 N N . LEU B 1 133 ? -9.383 -32.25 -27.906 1 98.5 133 LEU B N 1
ATOM 4810 C CA . LEU B 1 133 ? -8.367 -32.375 -28.953 1 98.5 133 LEU B CA 1
ATOM 4811 C C . LEU B 1 133 ? -8.453 -33.719 -29.672 1 98.5 133 LEU B C 1
ATOM 4813 O O . LEU B 1 133 ? -8.18 -33.781 -30.875 1 98.5 133 LEU B O 1
ATOM 4817 N N . THR B 1 134 ? -8.797 -34.781 -28.953 1 98.56 134 THR B N 1
ATOM 4818 C CA . THR B 1 134 ? -8.562 -36.125 -29.469 1 98.56 134 THR B CA 1
ATOM 4819 C C . THR B 1 134 ? -9.852 -36.969 -29.469 1 98.56 134 THR B C 1
ATOM 4821 O O . THR B 1 134 ? -9.93 -38 -30.109 1 98.56 134 THR B O 1
ATOM 4824 N N . GLY B 1 135 ? -10.789 -36.531 -28.672 1 98.12 135 GLY B N 1
ATOM 4825 C CA . GLY B 1 135 ? -12.008 -37.312 -28.516 1 98.12 135 GLY B CA 1
ATOM 4826 C C . GLY B 1 135 ? -11.891 -38.406 -27.453 1 98.12 135 GLY B C 1
ATOM 4827 O O . GLY B 1 135 ? -12.891 -39.031 -27.094 1 98.12 135 GLY B O 1
ATOM 4828 N N . GLU B 1 136 ? -10.703 -38.594 -26.875 1 98.38 136 GLU B N 1
ATOM 4829 C CA . GLU B 1 136 ? -10.477 -39.656 -25.906 1 98.38 136 GLU B CA 1
ATOM 4830 C C . GLU B 1 136 ? -10.844 -39.188 -24.5 1 98.38 136 GLU B C 1
ATOM 4832 O O . GLU B 1 136 ? -10.75 -38 -24.172 1 98.38 136 GLU B O 1
ATOM 4837 N N . PHE B 1 137 ? -11.273 -40.094 -23.672 1 98.38 137 PHE B N 1
ATOM 4838 C CA . PHE B 1 137 ? -11.508 -39.875 -22.25 1 98.38 137 PHE B CA 1
ATOM 4839 C C . PHE B 1 137 ? -10.336 -40.375 -21.422 1 98.38 137 PHE B C 1
ATOM 4841 O O . PHE B 1 137 ? -10.5 -41.25 -20.562 1 98.38 137 PHE B O 1
ATOM 4848 N N . LYS B 1 138 ? -9.18 -39.812 -21.766 1 98 138 LYS B N 1
ATOM 4849 C CA . LYS B 1 138 ? -7.906 -40.125 -21.125 1 98 138 LYS B CA 1
ATOM 4850 C C . LYS B 1 138 ? -7.281 -38.844 -20.531 1 98 138 LYS B C 1
ATOM 4852 O O . LYS B 1 138 ? -7.535 -37.75 -21.016 1 98 138 LYS B O 1
ATOM 4857 N N . ASP B 1 139 ? -6.586 -39.062 -19.484 1 97.25 139 ASP B N 1
ATOM 4858 C CA . ASP B 1 139 ? -5.859 -37.938 -18.906 1 97.25 139 ASP B CA 1
ATOM 4859 C C . ASP B 1 139 ? -4.566 -38.406 -18.234 1 97.25 139 ASP B C 1
ATOM 4861 O O . ASP B 1 139 ? -4.309 -39.594 -18.156 1 97.25 139 ASP B O 1
ATOM 4865 N N . ASN B 1 140 ? -3.746 -37.438 -17.953 1 95.06 140 ASN B N 1
ATOM 4866 C CA . ASN B 1 140 ? -2.506 -37.75 -17.25 1 95.06 140 ASN B CA 1
ATOM 4867 C C . ASN B 1 140 ? -2.738 -37.906 -15.75 1 95.06 140 ASN B C 1
ATOM 4869 O O . ASN B 1 140 ? -3.328 -37.031 -15.109 1 95.06 140 ASN B O 1
ATOM 4873 N N . ILE B 1 141 ? -2.234 -38.938 -15.156 1 95.12 141 ILE B N 1
ATOM 4874 C CA . ILE B 1 141 ? -2.455 -39.281 -13.742 1 95.12 141 ILE B CA 1
ATOM 4875 C C . ILE B 1 141 ? -1.777 -38.219 -12.867 1 95.12 141 ILE B C 1
ATOM 4877 O O . ILE B 1 141 ? -2.27 -37.906 -11.789 1 95.12 141 ILE B O 1
ATOM 4881 N N . ALA B 1 142 ? -0.756 -37.656 -13.383 1 94.12 142 ALA B N 1
ATOM 4882 C CA . ALA B 1 142 ? 0.097 -36.781 -12.57 1 94.12 142 ALA B CA 1
ATOM 4883 C C . ALA B 1 142 ? -0.494 -35.375 -12.453 1 94.12 142 ALA B C 1
ATOM 4885 O O . ALA B 1 142 ? 0.033 -34.531 -11.719 1 94.12 142 ALA B O 1
ATOM 4886 N N . ASN B 1 143 ? -1.573 -35.094 -13.07 1 94.88 143 ASN B N 1
ATOM 4887 C CA . ASN B 1 143 ? -2.25 -33.812 -12.914 1 94.88 143 ASN B CA 1
ATOM 4888 C C . ASN B 1 143 ? -3.252 -33.844 -11.766 1 94.88 143 ASN B C 1
ATOM 4890 O O . ASN B 1 143 ? -3.75 -32.812 -11.336 1 94.88 143 ASN B O 1
ATOM 4894 N N . TYR B 1 144 ? -3.52 -35 -11.336 1 94.12 144 TYR B N 1
ATOM 4895 C CA . TYR B 1 144 ? -4.512 -35.156 -10.281 1 94.12 144 TYR B CA 1
ATOM 4896 C C . TYR B 1 144 ? -3.865 -35.062 -8.906 1 94.12 144 TYR B C 1
ATOM 4898 O O . TYR B 1 144 ? -3.594 -36.062 -8.266 1 94.12 144 TYR B O 1
ATOM 4906 N N . PHE B 1 145 ? -3.652 -33.875 -8.5 1 91.75 145 PHE B N 1
ATOM 4907 C CA . PHE B 1 145 ? -3.15 -33.531 -7.172 1 91.75 145 PHE B CA 1
ATOM 4908 C C . PHE B 1 145 ? -4.242 -32.906 -6.328 1 91.75 145 PHE B C 1
ATOM 4910 O O . PHE B 1 145 ? -5.031 -32.094 -6.836 1 91.75 145 PHE B O 1
ATOM 4917 N N . GLY B 1 146 ? -4.258 -33.281 -5.02 1 89.62 146 GLY B N 1
ATOM 4918 C CA . GLY B 1 146 ? -5.25 -32.719 -4.129 1 89.62 146 GLY B CA 1
ATOM 4919 C C . GLY B 1 146 ? -6.41 -33.656 -3.838 1 89.62 146 GLY B C 1
ATOM 4920 O O . GLY B 1 146 ? -6.203 -34.781 -3.406 1 89.62 146 GLY B O 1
ATOM 4921 N N . GLN B 1 147 ? -7.625 -33.188 -4.156 1 91.06 147 GLN B N 1
ATOM 4922 C CA . GLN B 1 147 ? -8.844 -33.875 -3.775 1 91.06 147 GLN B CA 1
ATOM 4923 C C . GLN B 1 147 ? -9.258 -34.875 -4.848 1 91.06 147 GLN B C 1
ATOM 4925 O O . GLN B 1 147 ? -10.375 -34.844 -5.355 1 91.06 147 GLN B O 1
ATOM 4930 N N . TRP B 1 148 ? -8.352 -35.812 -5.109 1 95.31 148 TRP B N 1
ATOM 4931 C CA . TRP B 1 148 ? -8.531 -36.906 -6.074 1 95.31 148 TRP B CA 1
ATOM 4932 C C . TRP B 1 148 ? -8.117 -38.25 -5.477 1 95.31 148 TRP B C 1
ATOM 4934 O O . TRP B 1 148 ? -7.172 -38.312 -4.688 1 95.31 148 TRP B O 1
ATOM 4944 N N . PRO B 1 149 ? -8.727 -39.344 -5.828 1 95.75 149 PRO B N 1
ATOM 4945 C CA . PRO B 1 149 ? -8.383 -40.656 -5.273 1 95.75 149 PRO B CA 1
ATOM 4946 C C . PRO B 1 149 ? -7.207 -41.312 -5.992 1 95.75 149 PRO B C 1
ATOM 4948 O O . PRO B 1 149 ? -7.344 -42.406 -6.531 1 95.75 149 PRO B O 1
ATOM 4951 N N . VAL B 1 150 ? -6.082 -40.781 -5.902 1 95.5 150 VAL B N 1
ATOM 4952 C CA . VAL B 1 150 ? -4.895 -41.219 -6.617 1 95.5 150 VAL B CA 1
ATOM 4953 C C . VAL B 1 150 ? -4.043 -42.094 -5.699 1 95.5 150 VAL B C 1
ATOM 4955 O O . VAL B 1 150 ? -3.898 -41.812 -4.512 1 95.5 150 VAL B O 1
ATOM 4958 N N . ASP B 1 151 ? -3.521 -43.125 -6.234 1 95 151 ASP B N 1
ATOM 4959 C CA . ASP B 1 151 ? -2.494 -43.938 -5.574 1 95 151 ASP B CA 1
ATOM 4960 C C . ASP B 1 151 ? -1.107 -43.625 -6.121 1 95 151 ASP B C 1
ATOM 4962 O O . ASP B 1 151 ? -0.762 -44.031 -7.23 1 95 151 ASP B O 1
ATOM 4966 N N . TYR B 1 152 ? -0.298 -43.031 -5.328 1 92.94 152 TYR B N 1
ATOM 4967 C CA . TYR B 1 152 ? 1.007 -42.562 -5.766 1 92.94 152 TYR B CA 1
ATOM 4968 C C . TYR B 1 152 ? 1.988 -43.719 -5.934 1 92.94 152 TYR B C 1
ATOM 4970 O O . TYR B 1 152 ? 3.021 -43.562 -6.594 1 92.94 152 TYR B O 1
ATOM 4978 N N . LYS B 1 153 ? 1.721 -44.781 -5.375 1 92.62 153 LYS B N 1
ATOM 4979 C CA . LYS B 1 153 ? 2.592 -45.938 -5.512 1 92.62 153 LYS B CA 1
ATOM 4980 C C . LYS B 1 153 ? 2.406 -46.594 -6.867 1 92.62 153 LYS B C 1
ATOM 4982 O O . LYS B 1 153 ? 3.381 -47.031 -7.504 1 92.62 153 LYS B O 1
ATOM 4987 N N . THR B 1 154 ? 1.137 -46.656 -7.312 1 93.94 154 THR B N 1
ATOM 4988 C CA . THR B 1 154 ? 0.846 -47.375 -8.539 1 93.94 154 THR B CA 1
ATOM 4989 C C . THR B 1 154 ? 0.661 -46.438 -9.711 1 93.94 154 THR B C 1
ATOM 4991 O O . THR B 1 154 ? 0.587 -46.844 -10.867 1 93.94 154 THR B O 1
ATOM 4994 N N . TRP B 1 155 ? 0.632 -45.125 -9.477 1 95.06 155 TRP B N 1
ATOM 4995 C CA . TRP B 1 155 ? 0.378 -44.094 -10.492 1 95.06 155 TRP B CA 1
ATOM 4996 C C . TRP B 1 155 ? -0.94 -44.375 -11.211 1 95.06 155 TRP B C 1
ATOM 4998 O O . TRP B 1 155 ? -1.003 -44.344 -12.445 1 95.06 155 TRP B O 1
ATOM 5008 N N . ALA B 1 156 ? -1.905 -44.656 -10.398 1 96.25 156 ALA B N 1
ATOM 5009 C CA . ALA B 1 156 ? -3.248 -44.969 -10.883 1 96.25 156 ALA B CA 1
ATOM 5010 C C . ALA B 1 156 ? -4.305 -44.562 -9.867 1 96.25 156 ALA B C 1
ATOM 5012 O O . ALA B 1 156 ? -3.979 -44.062 -8.789 1 96.25 156 ALA B O 1
ATOM 5013 N N . TRP B 1 157 ? -5.551 -44.719 -10.281 1 97.5 157 TRP B N 1
ATOM 5014 C CA . TRP B 1 157 ? -6.617 -44.531 -9.305 1 97.5 157 TRP B CA 1
ATOM 5015 C C . TRP B 1 157 ? -6.523 -45.562 -8.188 1 97.5 157 TRP B C 1
ATOM 5017 O O . TRP B 1 157 ? -6.215 -46.719 -8.438 1 97.5 157 TRP B O 1
ATOM 5027 N N . SER B 1 158 ? -6.848 -45.094 -7.027 1 96.69 158 SER B N 1
ATOM 5028 C CA . SER B 1 158 ? -6.832 -46 -5.895 1 96.69 158 SER B CA 1
ATOM 5029 C C . SER B 1 158 ? -7.875 -47.094 -6.059 1 96.69 158 SER B C 1
ATOM 5031 O O . SER B 1 158 ? -8.984 -46.844 -6.531 1 96.69 158 SER B O 1
ATOM 5033 N N . GLU B 1 159 ? -7.516 -48.312 -5.621 1 95.5 159 GLU B N 1
ATOM 5034 C CA . GLU B 1 159 ? -8.453 -49.438 -5.59 1 95.5 159 GLU B CA 1
ATOM 5035 C C . GLU B 1 159 ? -9.031 -49.625 -4.188 1 95.5 159 GLU B C 1
ATOM 5037 O O . GLU B 1 159 ? -9.883 -50.5 -3.977 1 95.5 159 GLU B O 1
ATOM 5042 N N . ASP B 1 160 ? -8.586 -48.781 -3.309 1 95.31 160 ASP B N 1
ATOM 5043 C CA . ASP B 1 160 ? -9.078 -48.812 -1.935 1 95.31 160 ASP B CA 1
ATOM 5044 C C . ASP B 1 160 ? -10.438 -48.125 -1.818 1 95.31 160 ASP B C 1
ATOM 5046 O O . ASP B 1 160 ? -10.547 -46.906 -2.018 1 95.31 160 ASP B O 1
ATOM 5050 N N . ALA B 1 161 ? -11.422 -48.875 -1.351 1 94.38 161 ALA B N 1
ATOM 5051 C CA . ALA B 1 161 ? -12.789 -48.375 -1.251 1 94.38 161 ALA B CA 1
ATOM 5052 C C . ALA B 1 161 ? -12.867 -47.188 -0.286 1 94.38 161 ALA B C 1
ATOM 5054 O O . ALA B 1 161 ? -13.664 -46.25 -0.491 1 94.38 161 ALA B O 1
ATOM 5055 N N . ALA B 1 162 ? -12.086 -47.25 0.687 1 94.69 162 ALA B N 1
ATOM 5056 C CA . ALA B 1 162 ? -12.094 -46.156 1.675 1 94.69 162 ALA B CA 1
ATOM 5057 C C . ALA B 1 162 ? -11.586 -44.875 1.066 1 94.69 162 ALA B C 1
ATOM 5059 O O . ALA B 1 162 ? -12.078 -43.781 1.41 1 94.69 162 ALA B O 1
ATOM 5060 N N . VAL B 1 163 ? -10.594 -45 0.203 1 93.81 163 VAL B N 1
ATOM 5061 C CA . VAL B 1 163 ? -10.039 -43.812 -0.47 1 93.81 163 VAL B CA 1
ATOM 5062 C C . VAL B 1 163 ? -11.062 -43.25 -1.451 1 93.81 163 VAL B C 1
ATOM 5064 O O . VAL B 1 163 ? -11.266 -42.031 -1.52 1 93.81 163 VAL B O 1
ATOM 5067 N N . MET B 1 164 ? -11.695 -44.094 -2.139 1 94.44 164 MET B N 1
ATOM 5068 C CA . MET B 1 164 ? -12.711 -43.656 -3.096 1 94.44 164 MET B CA 1
ATOM 5069 C C . MET B 1 164 ? -13.859 -42.969 -2.387 1 94.44 164 MET B C 1
ATOM 5071 O O . MET B 1 164 ? -14.391 -41.969 -2.889 1 94.44 164 MET B O 1
ATOM 5075 N N . GLU B 1 165 ? -14.219 -43.469 -1.228 1 94.06 165 GLU B N 1
ATOM 5076 C CA . GLU B 1 165 ? -15.289 -42.875 -0.441 1 94.06 165 GLU B CA 1
ATOM 5077 C C . GLU B 1 165 ? -14.891 -41.531 0.094 1 94.06 165 GLU B C 1
ATOM 5079 O O . GLU B 1 165 ? -15.703 -40.594 0.123 1 94.06 165 GLU B O 1
ATOM 5084 N N . LYS B 1 166 ? -13.719 -41.438 0.464 1 92.44 166 LYS B N 1
ATOM 5085 C CA . LYS B 1 166 ? -13.203 -40.188 1.032 1 92.44 166 LYS B CA 1
ATOM 5086 C C . LYS B 1 166 ? -13.312 -39.031 0.034 1 92.44 166 LYS B C 1
ATOM 5088 O O . LYS B 1 166 ? -13.68 -37.938 0.403 1 92.44 166 LYS B O 1
ATOM 5093 N N . PHE B 1 167 ? -13.008 -39.312 -1.217 1 94.44 167 PHE B N 1
ATOM 5094 C CA . PHE B 1 167 ? -12.984 -38.25 -2.23 1 94.44 167 PHE B CA 1
ATOM 5095 C C . PHE B 1 167 ? -14.32 -38.188 -2.963 1 94.44 167 PHE B C 1
ATOM 5097 O O . PHE B 1 167 ? -14.578 -37.219 -3.689 1 94.44 167 PHE B O 1
ATOM 5104 N N . ASN B 1 168 ? -15.141 -39.156 -2.756 1 96.06 168 ASN B N 1
ATOM 5105 C CA . ASN B 1 168 ? -16.531 -39.188 -3.193 1 96.06 168 ASN B CA 1
ATOM 5106 C C . ASN B 1 168 ? -16.641 -39.062 -4.711 1 96.06 168 ASN B C 1
ATOM 5108 O O . ASN B 1 168 ? -17.484 -38.312 -5.215 1 96.06 168 ASN B O 1
ATOM 5112 N N . ILE B 1 169 ? -15.766 -39.688 -5.422 1 96.69 169 ILE B N 1
ATOM 5113 C CA . ILE B 1 169 ? -15.836 -39.781 -6.875 1 96.69 169 ILE B CA 1
ATOM 5114 C C . ILE B 1 169 ? -15.82 -41.25 -7.312 1 96.69 169 ILE B C 1
ATOM 5116 O O . ILE B 1 169 ? -14.781 -41.906 -7.273 1 96.69 169 ILE B O 1
ATOM 5120 N N . PRO B 1 170 ? -16.891 -41.688 -7.801 1 95.31 170 PRO B N 1
ATOM 5121 C CA . PRO B 1 170 ? -16.891 -43.094 -8.281 1 95.31 170 PRO B CA 1
ATOM 5122 C C . PRO B 1 170 ? -15.961 -43.312 -9.469 1 95.31 170 PRO B C 1
ATOM 5124 O O . PRO B 1 170 ? -15.828 -42.406 -10.32 1 95.31 170 PRO B O 1
ATOM 5127 N N . ARG B 1 171 ? -15.438 -44.5 -9.57 1 96.25 171 ARG B N 1
ATOM 5128 C CA . ARG B 1 171 ? -14.477 -44.844 -10.617 1 96.25 171 ARG B CA 1
ATOM 5129 C C . ARG B 1 171 ? -15.062 -44.594 -12 1 96.25 171 ARG B C 1
ATOM 5131 O O . ARG B 1 171 ? -14.352 -44.156 -12.922 1 96.25 171 ARG B O 1
ATOM 5138 N N . GLN B 1 172 ? -16.328 -44.812 -12.18 1 96.06 172 GLN B N 1
ATOM 5139 C CA . GLN B 1 172 ? -16.969 -44.719 -13.492 1 96.06 172 GLN B CA 1
ATOM 5140 C C . GLN B 1 172 ? -17.031 -43.25 -13.977 1 96.06 172 GLN B C 1
ATOM 5142 O O . GLN B 1 172 ? -17.234 -43 -15.164 1 96.06 172 GLN B O 1
ATOM 5147 N N . MET B 1 173 ? -16.828 -42.344 -13.094 1 97.75 173 MET B N 1
ATOM 5148 C CA . MET B 1 173 ? -16.875 -40.906 -13.453 1 97.75 173 MET B CA 1
ATOM 5149 C C . MET B 1 173 ? -15.492 -40.375 -13.773 1 97.75 173 MET B C 1
ATOM 5151 O O . MET B 1 173 ? -15.344 -39.219 -14.188 1 97.75 173 MET B O 1
ATOM 5155 N N . LEU B 1 174 ? -14.477 -41.25 -13.625 1 98.19 174 LEU B N 1
ATOM 5156 C CA . LEU B 1 174 ? -13.102 -40.812 -13.812 1 98.19 174 LEU B CA 1
ATOM 5157 C C . LEU B 1 174 ? -12.578 -41.25 -15.172 1 98.19 174 LEU B C 1
ATOM 5159 O O . LEU B 1 174 ? -12.898 -42.344 -15.641 1 98.19 174 LEU B O 1
ATOM 5163 N N . PHE B 1 175 ? -11.742 -40.438 -15.789 1 98.25 175 PHE B N 1
ATOM 5164 C CA . PHE B 1 175 ? -11.102 -40.781 -17.047 1 98.25 175 PHE B CA 1
ATOM 5165 C C . PHE B 1 175 ? -10.086 -41.906 -16.859 1 98.25 175 PHE B C 1
ATOM 5167 O O . PHE B 1 175 ? -9.641 -42.156 -15.734 1 98.25 175 PHE B O 1
ATOM 5174 N N . ASP B 1 176 ? -9.766 -42.562 -17.969 1 97.62 176 ASP B N 1
ATOM 5175 C CA . ASP B 1 176 ? -8.602 -43.438 -17.938 1 97.62 176 ASP B CA 1
ATOM 5176 C C . ASP B 1 176 ? -7.312 -42.656 -17.828 1 97.62 176 ASP B C 1
ATOM 5178 O O . ASP B 1 176 ? -7.156 -41.594 -18.484 1 97.62 176 ASP B O 1
ATOM 5182 N N . VAL B 1 177 ? -6.43 -43.125 -16.984 1 97.25 177 VAL B N 1
ATOM 5183 C CA . VAL B 1 177 ? -5.254 -42.281 -16.734 1 97.25 177 VAL B CA 1
ATOM 5184 C C . VAL B 1 177 ? -4.031 -42.906 -17.422 1 97.25 177 VAL B C 1
ATOM 5186 O O . VAL B 1 177 ? -3.953 -44.125 -17.578 1 97.25 177 VAL B O 1
ATOM 5189 N N . GLN B 1 178 ? -3.154 -42.062 -17.844 1 96.31 178 GLN B N 1
ATOM 5190 C CA . GLN B 1 178 ? -1.947 -42.438 -18.578 1 96.31 178 GLN B CA 1
ATOM 5191 C C . GLN B 1 178 ? -0.698 -41.906 -17.875 1 96.31 178 GLN B C 1
ATOM 5193 O O . GLN B 1 178 ? -0.771 -40.938 -17.109 1 96.31 178 GLN B O 1
ATOM 5198 N N . MET B 1 179 ? 0.454 -42.531 -18.172 1 96 179 MET B N 1
ATOM 5199 C CA . MET B 1 179 ? 1.756 -42.094 -17.688 1 96 179 MET B CA 1
ATOM 5200 C C . MET B 1 179 ? 2.299 -40.938 -18.547 1 96 179 MET B C 1
ATOM 5202 O O . MET B 1 179 ? 2.041 -40.906 -19.75 1 96 179 MET B O 1
ATOM 5206 N N . PRO B 1 180 ? 3.119 -40.094 -17.906 1 96.31 180 PRO B N 1
ATOM 5207 C CA . PRO B 1 180 ? 3.799 -39.094 -18.734 1 96.31 180 PRO B CA 1
ATOM 5208 C C . PRO B 1 180 ? 4.605 -39.719 -19.875 1 96.31 180 PRO B C 1
ATOM 5210 O O . PRO B 1 180 ? 5.266 -40.75 -19.656 1 96.31 180 PRO B O 1
ATOM 5213 N N . GLY B 1 181 ? 4.496 -39.125 -21.062 1 95.81 181 GLY B N 1
ATOM 5214 C CA . GLY B 1 181 ? 5.238 -39.656 -22.203 1 95.81 181 GLY B CA 1
ATOM 5215 C C . GLY B 1 181 ? 4.414 -40.562 -23.078 1 95.81 181 GLY B C 1
ATOM 5216 O O . GLY B 1 181 ? 4.816 -40.875 -24.203 1 95.81 181 GLY B O 1
ATOM 5217 N N . THR B 1 182 ? 3.232 -40.938 -22.656 1 97 182 THR B N 1
ATOM 5218 C CA . THR B 1 182 ? 2.375 -41.781 -23.469 1 97 182 THR B CA 1
ATOM 5219 C C . THR B 1 182 ? 1.453 -40.938 -24.344 1 97 182 THR B C 1
ATOM 5221 O O . THR B 1 182 ? 1.207 -39.781 -24.062 1 97 182 THR B O 1
ATOM 5224 N N . ILE B 1 183 ? 0.977 -41.562 -25.406 1 98.12 183 ILE B N 1
ATOM 5225 C CA . ILE B 1 183 ? 0.091 -40.875 -26.328 1 98.12 183 ILE B CA 1
ATOM 5226 C C . ILE B 1 183 ? -1.342 -40.906 -25.812 1 98.12 183 ILE B C 1
ATOM 5228 O O . ILE B 1 183 ? -1.886 -42 -25.547 1 98.12 183 ILE B O 1
ATOM 5232 N N . LEU B 1 184 ? -1.973 -39.781 -25.641 1 98.25 184 LEU B N 1
ATOM 5233 C CA . LEU B 1 184 ? -3.354 -39.656 -25.203 1 98.25 184 LEU B CA 1
ATOM 5234 C C . LEU B 1 184 ? -4.324 -39.906 -26.344 1 98.25 184 LEU B C 1
ATOM 5236 O O . LEU B 1 184 ? -5.453 -40.344 -26.125 1 98.25 184 LEU B O 1
ATOM 5240 N N . GLY B 1 185 ? -3.961 -39.531 -27.438 1 98.56 185 GLY B N 1
ATOM 5241 C CA . GLY B 1 185 ? -4.727 -39.594 -28.672 1 98.56 185 GLY B CA 1
ATOM 5242 C C . GLY B 1 185 ? -4.121 -38.781 -29.797 1 98.56 185 GLY B C 1
ATOM 5243 O O . GLY B 1 185 ? -2.938 -38.438 -29.75 1 98.56 185 GLY B O 1
ATOM 5244 N N . HIS B 1 186 ? -4.918 -38.656 -30.859 1 98.75 186 HIS B N 1
ATOM 5245 C CA . HIS B 1 186 ? -4.48 -37.875 -32 1 98.75 186 HIS B CA 1
ATOM 5246 C C . HIS B 1 186 ? -5.445 -36.75 -32.312 1 98.75 186 HIS B C 1
ATOM 5248 O O . HIS B 1 186 ? -6.648 -36.875 -32.094 1 98.75 186 HIS B O 1
ATOM 5254 N N . ILE B 1 187 ? -4.91 -35.656 -32.812 1 98.81 187 ILE B N 1
ATOM 5255 C CA . ILE B 1 187 ? -5.734 -34.5 -33.156 1 98.81 187 ILE B CA 1
ATOM 5256 C C . ILE B 1 187 ? -6.832 -34.906 -34.125 1 98.81 187 ILE B C 1
ATOM 5258 O O . ILE B 1 187 ? -6.543 -35.438 -35.219 1 98.81 187 ILE B O 1
ATOM 5262 N N . THR B 1 188 ? -8.086 -34.594 -33.781 1 98.69 188 THR B N 1
ATOM 5263 C CA . THR B 1 188 ? -9.211 -34.906 -34.656 1 98.69 188 THR B CA 1
ATOM 5264 C C . THR B 1 188 ? -9.344 -33.875 -35.75 1 98.69 188 THR B C 1
ATOM 5266 O O . THR B 1 188 ? -8.789 -32.781 -35.656 1 98.69 188 THR B O 1
ATOM 5269 N N . PRO B 1 189 ? -10.125 -34.188 -36.781 1 98.38 189 PRO B N 1
ATOM 5270 C CA . PRO B 1 189 ? -10.383 -33.188 -37.844 1 98.38 189 PRO B CA 1
ATOM 5271 C C . PRO B 1 189 ? -11.078 -31.953 -37.281 1 98.38 189 PRO B C 1
ATOM 5273 O O . PRO B 1 189 ? -10.758 -30.844 -37.688 1 98.38 189 PRO B O 1
ATOM 5276 N N . GLN B 1 190 ? -11.953 -32.156 -36.375 1 97.69 190 GLN B N 1
ATOM 5277 C CA . GLN B 1 190 ? -12.672 -31.031 -35.781 1 97.69 190 GLN B CA 1
ATOM 5278 C C . GLN B 1 190 ? -11.727 -30.141 -34.969 1 97.69 190 GLN B C 1
ATOM 5280 O O . GLN B 1 190 ? -11.805 -28.922 -35.062 1 97.69 190 GLN B O 1
ATOM 5285 N N . ALA B 1 191 ? -10.891 -30.797 -34.188 1 98.31 191 ALA B N 1
ATOM 5286 C CA . ALA B 1 191 ? -9.914 -30.031 -33.406 1 98.31 191 ALA B CA 1
ATOM 5287 C C . ALA B 1 191 ? -8.922 -29.328 -34.312 1 98.31 191 ALA B C 1
ATOM 5289 O O . ALA B 1 191 ? -8.484 -28.203 -34 1 98.31 191 ALA B O 1
ATOM 5290 N N . ALA B 1 192 ? -8.547 -29.938 -35.375 1 98.38 192 ALA B N 1
ATOM 5291 C CA . ALA B 1 192 ? -7.633 -29.344 -36.344 1 98.38 192 ALA B CA 1
ATOM 5292 C C . ALA B 1 192 ? -8.219 -28.078 -36.938 1 98.38 192 ALA B C 1
ATOM 5294 O O . ALA B 1 192 ? -7.504 -27.094 -37.156 1 98.38 192 ALA B O 1
ATOM 5295 N N . LEU B 1 193 ? -9.492 -28.109 -37.25 1 97.81 193 LEU B N 1
ATOM 5296 C CA . LEU B 1 193 ? -10.172 -26.938 -37.781 1 97.81 193 LEU B CA 1
ATOM 5297 C C . LEU B 1 193 ? -10.203 -25.797 -36.781 1 97.81 193 LEU B C 1
ATOM 5299 O O . LEU B 1 193 ? -10.055 -24.625 -37.125 1 97.81 193 LEU B O 1
ATOM 5303 N N . ALA B 1 194 ? -10.367 -26.172 -35.562 1 97.81 194 ALA B N 1
ATOM 5304 C CA . ALA B 1 194 ? -10.523 -25.172 -34.5 1 97.81 194 ALA B CA 1
ATOM 5305 C C . ALA B 1 194 ? -9.18 -24.578 -34.094 1 97.81 194 ALA B C 1
ATOM 5307 O O . ALA B 1 194 ? -9.07 -23.391 -33.844 1 97.81 194 ALA B O 1
ATOM 5308 N N . THR B 1 195 ? -8.117 -25.406 -34 1 97.88 195 THR B N 1
ATOM 5309 C CA . THR B 1 195 ? -6.836 -24.984 -33.438 1 97.88 195 THR B CA 1
ATOM 5310 C C . THR B 1 195 ? -5.844 -24.688 -34.562 1 97.88 195 THR B C 1
ATOM 5312 O O . THR B 1 195 ? -4.805 -24.062 -34.344 1 97.88 195 THR B O 1
ATOM 5315 N N . HIS B 1 196 ? -6.074 -25.281 -35.75 1 97.62 196 HIS B N 1
ATOM 5316 C CA . HIS B 1 196 ? -5.219 -25.203 -36.906 1 97.62 196 HIS B CA 1
ATOM 5317 C C . HIS B 1 196 ? -4.008 -26.125 -36.781 1 97.62 196 HIS B C 1
ATOM 5319 O O . HIS B 1 196 ? -3.092 -26.078 -37.594 1 97.62 196 HIS B O 1
ATOM 5325 N N . PHE B 1 197 ? -3.936 -26.953 -35.719 1 98.12 197 PHE B N 1
ATOM 5326 C CA . PHE B 1 197 ? -2.949 -28.016 -35.656 1 98.12 197 PHE B CA 1
ATOM 5327 C C . PHE B 1 197 ? -3.229 -29.078 -36.719 1 98.12 197 PHE B C 1
ATOM 5329 O O . PHE B 1 197 ? -4.383 -29.312 -37.094 1 98.12 197 PHE B O 1
ATOM 5336 N N . PRO B 1 198 ? -2.207 -29.703 -37.188 1 97.62 198 PRO B N 1
ATOM 5337 C CA . PRO B 1 198 ? -2.465 -30.75 -38.188 1 97.62 198 PRO B CA 1
ATOM 5338 C C . PRO B 1 198 ? -3.262 -31.922 -37.625 1 97.62 198 PRO B C 1
ATOM 5340 O O . PRO B 1 198 ? -2.963 -32.406 -36.531 1 97.62 198 PRO B O 1
ATOM 5343 N N . ALA B 1 199 ? -4.223 -32.344 -38.406 1 97.94 199 ALA B N 1
ATOM 5344 C CA . ALA B 1 199 ? -4.977 -33.531 -38.031 1 97.94 199 ALA B CA 1
ATOM 5345 C C . ALA B 1 199 ? -4.074 -34.781 -37.969 1 97.94 199 ALA B C 1
ATOM 5347 O O . ALA B 1 199 ? -3.168 -34.906 -38.812 1 97.94 199 ALA B O 1
ATOM 5348 N N . GLY B 1 200 ? -4.332 -35.625 -36.969 1 98.12 200 GLY B N 1
ATOM 5349 C CA . GLY B 1 200 ? -3.59 -36.844 -36.875 1 98.12 200 GLY B CA 1
ATOM 5350 C C . GLY B 1 200 ? -2.344 -36.75 -36.031 1 98.12 200 GLY B C 1
ATOM 5351 O O . GLY B 1 200 ? -1.737 -37.75 -35.656 1 98.12 200 GLY B O 1
ATOM 5352 N N . LEU B 1 201 ? -1.977 -35.594 -35.656 1 98.06 201 LEU B N 1
ATOM 5353 C CA . LEU B 1 201 ? -0.809 -35.406 -34.812 1 98.06 201 LEU B CA 1
ATOM 5354 C C . LEU B 1 201 ? -1.01 -36.062 -33.438 1 98.06 201 LEU B C 1
ATOM 5356 O O . LEU B 1 201 ? -2.072 -35.938 -32.844 1 98.06 201 LEU B O 1
ATOM 5360 N N . PRO B 1 202 ? -0.004 -36.844 -32.969 1 98.62 202 PRO B N 1
ATOM 5361 C CA . PRO B 1 202 ? -0.133 -37.406 -31.609 1 98.62 202 PRO B CA 1
ATOM 5362 C C . PRO B 1 202 ? -0.112 -36.344 -30.516 1 98.62 202 PRO B C 1
ATOM 5364 O O . PRO B 1 202 ? 0.68 -35.375 -30.578 1 98.62 202 PRO B O 1
ATOM 5367 N N . VAL B 1 203 ? -1.025 -36.469 -29.625 1 98.75 203 VAL B N 1
ATOM 5368 C CA . VAL B 1 203 ? -1.042 -35.656 -28.406 1 98.75 203 VAL B CA 1
ATOM 5369 C C . VAL B 1 203 ? -0.459 -36.469 -27.25 1 98.75 203 VAL B C 1
ATOM 5371 O O . VAL B 1 203 ? -0.994 -37.531 -26.891 1 98.75 203 VAL B O 1
ATOM 5374 N N . VAL B 1 204 ? 0.645 -36 -26.688 1 98.25 204 VAL B N 1
ATOM 5375 C CA . VAL B 1 204 ? 1.403 -36.75 -25.703 1 98.25 204 VAL B CA 1
ATOM 5376 C C . VAL B 1 204 ? 1.087 -36.219 -24.297 1 98.25 204 VAL B C 1
ATOM 5378 O O . VAL B 1 204 ? 0.96 -35.031 -24.094 1 98.25 204 VAL B O 1
ATOM 5381 N N . CYS B 1 205 ? 1.024 -37.188 -23.406 1 95.31 205 CYS B N 1
ATOM 5382 C CA . CYS B 1 205 ? 0.787 -36.938 -21.984 1 95.31 205 CYS B CA 1
ATOM 5383 C C . CYS B 1 205 ? 2.012 -36.312 -21.328 1 95.31 205 CYS B C 1
ATOM 5385 O O . CYS B 1 205 ? 3.125 -36.844 -21.469 1 95.31 205 CYS B O 1
ATOM 5387 N N . THR B 1 206 ? 1.831 -35.281 -20.688 1 95.69 206 THR B N 1
ATOM 5388 C CA . THR B 1 206 ? 2.889 -34.656 -19.875 1 95.69 206 THR B CA 1
ATOM 5389 C C . THR B 1 206 ? 2.566 -34.781 -18.391 1 95.69 206 THR B C 1
ATOM 5391 O O . THR B 1 206 ? 2.598 -35.875 -17.828 1 95.69 206 THR B O 1
ATOM 5394 N N . THR B 1 207 ? 2.336 -33.781 -17.625 1 94.31 207 THR B N 1
ATOM 5395 C CA . THR B 1 207 ? 1.842 -33.719 -16.25 1 94.31 207 THR B CA 1
ATOM 5396 C C . THR B 1 207 ? 1.239 -32.344 -15.945 1 94.31 207 THR B C 1
ATOM 5398 O O . THR B 1 207 ? 0.738 -31.688 -16.844 1 94.31 207 THR B O 1
ATOM 5401 N N . SER B 1 208 ? 1.146 -32.031 -14.656 1 93.31 208 SER B N 1
ATOM 5402 C CA . SER B 1 208 ? 0.642 -30.703 -14.297 1 93.31 208 SER B CA 1
ATOM 5403 C C . SER B 1 208 ? 1.677 -29.625 -14.586 1 93.31 208 SER B C 1
ATOM 5405 O O . SER B 1 208 ? 2.818 -29.922 -14.938 1 93.31 208 SER B O 1
ATOM 5407 N N . ASP B 1 209 ? 1.308 -28.422 -14.477 1 92.5 209 ASP B N 1
ATOM 5408 C CA . ASP B 1 209 ? 2.098 -27.266 -14.891 1 92.5 209 ASP B CA 1
ATOM 5409 C C . ASP B 1 209 ? 3.396 -27.172 -14.086 1 92.5 209 ASP B C 1
ATOM 5411 O O . ASP B 1 209 ? 4.434 -26.781 -14.625 1 92.5 209 ASP B O 1
ATOM 5415 N N . LYS B 1 210 ? 3.42 -27.641 -12.906 1 93.12 210 LYS B N 1
ATOM 5416 C CA . LYS B 1 210 ? 4.602 -27.422 -12.078 1 93.12 210 LYS B CA 1
ATOM 5417 C C . LYS B 1 210 ? 5.66 -28.5 -12.336 1 93.12 210 LYS B C 1
ATOM 5419 O O . LYS B 1 210 ? 6.805 -28.172 -12.664 1 93.12 210 LYS B O 1
ATOM 5424 N N . PRO B 1 211 ? 5.309 -29.781 -12.266 1 95.38 211 PRO B N 1
ATOM 5425 C CA . PRO B 1 211 ? 6.332 -30.781 -12.562 1 95.38 211 PRO B CA 1
ATOM 5426 C C . PRO B 1 211 ? 6.855 -30.688 -13.992 1 95.38 211 PRO B C 1
ATOM 5428 O O . PRO B 1 211 ? 8.039 -30.938 -14.242 1 95.38 211 PRO B O 1
ATOM 5431 N N . VAL B 1 212 ? 5.996 -30.391 -14.898 1 97.06 212 VAL B N 1
ATOM 5432 C CA . VAL B 1 212 ? 6.449 -30.266 -16.281 1 97.06 212 VAL B CA 1
ATOM 5433 C C . VAL B 1 212 ? 7.391 -29.078 -16.422 1 97.06 212 VAL B C 1
ATOM 5435 O O . VAL B 1 212 ? 8.336 -29.109 -17.203 1 97.06 212 VAL B O 1
ATOM 5438 N N . GLU B 1 213 ? 7.07 -28.031 -15.703 1 96.19 213 GLU B N 1
ATOM 5439 C CA . GLU B 1 213 ? 7.949 -26.859 -15.664 1 96.19 213 GLU B CA 1
ATOM 5440 C C . GLU B 1 213 ? 9.32 -27.219 -15.094 1 96.19 213 GLU B C 1
ATOM 5442 O O . GLU B 1 213 ? 10.344 -26.75 -15.586 1 96.19 213 GLU B O 1
ATOM 5447 N N . ALA B 1 214 ? 9.344 -28.016 -14.062 1 96.75 214 ALA B N 1
ATOM 5448 C CA . ALA B 1 214 ? 10.602 -28.469 -13.484 1 96.75 214 ALA B CA 1
ATOM 5449 C C . ALA B 1 214 ? 11.43 -29.25 -14.508 1 96.75 214 ALA B C 1
ATOM 5451 O O . ALA B 1 214 ? 12.648 -29.094 -14.57 1 96.75 214 ALA B O 1
ATOM 5452 N N . LEU B 1 215 ? 10.758 -30.094 -15.234 1 97.56 215 LEU B N 1
ATOM 5453 C CA . LEU B 1 215 ? 11.438 -30.828 -16.297 1 97.56 215 LEU B CA 1
ATOM 5454 C C . LEU B 1 215 ? 12.023 -29.875 -17.328 1 97.56 215 LEU B C 1
ATOM 5456 O O . LEU B 1 215 ? 13.18 -30.031 -17.734 1 97.56 215 LEU B O 1
ATOM 5460 N N . GLY B 1 216 ? 11.227 -28.906 -17.734 1 97.56 216 GLY B N 1
ATOM 5461 C CA . GLY B 1 216 ? 11.688 -27.922 -18.703 1 97.56 216 GLY B CA 1
ATOM 5462 C C . GLY B 1 216 ? 12.82 -27.062 -18.172 1 97.56 216 GLY B C 1
ATOM 5463 O O . GLY B 1 216 ? 13.57 -26.469 -18.953 1 97.56 216 GLY B O 1
ATOM 5464 N N . ALA B 1 217 ? 12.875 -26.969 -16.891 1 96.75 217 ALA B N 1
ATOM 5465 C CA . ALA B 1 217 ? 13.938 -26.203 -16.25 1 96.75 217 ALA B CA 1
ATOM 5466 C C . ALA B 1 217 ? 15.227 -27.031 -16.172 1 96.75 217 ALA B C 1
ATOM 5468 O O . ALA B 1 217 ? 16.297 -26.484 -15.883 1 96.75 217 ALA B O 1
ATOM 5469 N N . GLY B 1 218 ? 15.109 -28.266 -16.422 1 95.75 218 GLY B N 1
ATOM 5470 C CA . GLY B 1 218 ? 16.281 -29.141 -16.422 1 95.75 218 GLY B CA 1
ATOM 5471 C C . GLY B 1 218 ? 16.531 -29.797 -15.078 1 95.75 218 GLY B C 1
ATOM 5472 O O . GLY B 1 218 ? 17.672 -30.188 -14.789 1 95.75 218 GLY B O 1
ATOM 5473 N N . LEU B 1 219 ? 15.555 -29.875 -14.273 1 95.62 219 LEU B N 1
ATOM 5474 C CA . LEU B 1 219 ? 15.719 -30.484 -12.953 1 95.62 219 LEU B CA 1
ATOM 5475 C C . LEU B 1 219 ? 15.828 -32 -13.055 1 95.62 219 LEU B C 1
ATOM 5477 O O . LEU B 1 219 ? 14.82 -32.688 -13.25 1 95.62 219 LEU B O 1
ATOM 5481 N N . LEU B 1 220 ? 17 -32.5 -12.867 1 94.25 220 LEU B N 1
ATOM 5482 C CA . LEU B 1 220 ? 17.234 -33.938 -12.898 1 94.25 220 LEU B CA 1
ATOM 5483 C C . LEU B 1 220 ? 17.938 -34.406 -11.625 1 94.25 220 LEU B C 1
ATOM 5485 O O . LEU B 1 220 ? 17.781 -35.562 -11.219 1 94.25 220 LEU B O 1
ATOM 5489 N N . ASP B 1 221 ? 18.641 -33.531 -11.023 1 92.19 221 ASP B N 1
ATOM 5490 C CA . ASP B 1 221 ? 19.438 -33.875 -9.844 1 92.19 221 ASP B CA 1
ATOM 5491 C C . ASP B 1 221 ? 18.719 -33.5 -8.562 1 92.19 221 ASP B C 1
ATOM 5493 O O . ASP B 1 221 ? 17.609 -32.938 -8.609 1 92.19 221 ASP B O 1
ATOM 5497 N N . ASP B 1 222 ? 19.281 -33.844 -7.41 1 92.06 222 ASP B N 1
ATOM 5498 C CA . ASP B 1 222 ? 18.656 -33.5 -6.133 1 92.06 222 ASP B CA 1
ATOM 5499 C C . ASP B 1 222 ? 19.422 -32.375 -5.43 1 92.06 222 ASP B C 1
ATOM 5501 O O . ASP B 1 222 ? 19.266 -32.188 -4.219 1 92.06 222 ASP B O 1
ATOM 5505 N N . GLU B 1 223 ? 20.266 -31.672 -6.129 1 95.62 223 GLU B N 1
ATOM 5506 C CA . GLU B 1 223 ? 21.031 -30.578 -5.551 1 95.62 223 GLU B CA 1
ATOM 5507 C C . GLU B 1 223 ? 20.547 -29.219 -6.078 1 95.62 223 GLU B C 1
ATOM 5509 O O . GLU B 1 223 ? 21.234 -28.203 -5.898 1 95.62 223 GLU B O 1
ATOM 5514 N N . THR B 1 224 ? 19.5 -29.328 -6.738 1 96.88 224 THR B N 1
ATOM 5515 C CA . THR B 1 224 ? 18.953 -28.109 -7.336 1 96.88 224 THR B CA 1
ATOM 5516 C C . THR B 1 224 ? 17.531 -27.875 -6.855 1 96.88 224 THR B C 1
ATOM 5518 O O . THR B 1 224 ? 16.719 -28.797 -6.824 1 96.88 224 THR B O 1
ATOM 5521 N N . ALA B 1 225 ? 17.266 -26.688 -6.438 1 98 225 ALA B N 1
ATOM 5522 C CA . ALA B 1 225 ? 15.898 -26.25 -6.18 1 98 225 ALA B CA 1
ATOM 5523 C C . ALA B 1 225 ? 15.352 -25.438 -7.348 1 98 225 ALA B C 1
ATOM 5525 O O . ALA B 1 225 ? 16.078 -24.625 -7.938 1 98 225 ALA B O 1
ATOM 5526 N N . VAL B 1 226 ? 14.125 -25.688 -7.691 1 97.88 226 VAL B N 1
ATOM 5527 C CA . VAL B 1 226 ? 13.469 -24.922 -8.75 1 97.88 226 VAL B CA 1
ATOM 5528 C C . VAL B 1 226 ? 12.359 -24.062 -8.148 1 97.88 226 VAL B C 1
ATOM 5530 O O . VAL B 1 226 ? 11.508 -24.562 -7.406 1 97.88 226 VAL B O 1
ATOM 5533 N N . ILE B 1 227 ? 12.398 -22.781 -8.406 1 97.81 227 ILE B N 1
ATOM 5534 C CA . ILE B 1 227 ? 11.352 -21.844 -8.023 1 97.81 227 ILE B CA 1
ATOM 5535 C C . ILE B 1 227 ? 10.641 -21.328 -9.266 1 97.81 227 ILE B C 1
ATOM 5537 O O . ILE B 1 227 ? 11.266 -20.688 -10.125 1 97.81 227 ILE B O 1
ATOM 5541 N N . SER B 1 228 ? 9.414 -21.609 -9.352 1 95.81 228 SER B N 1
ATOM 5542 C CA . SER B 1 228 ? 8.586 -21.172 -10.477 1 95.81 228 SER B CA 1
ATOM 5543 C C . SER B 1 228 ? 7.801 -19.906 -10.117 1 95.81 228 SER B C 1
ATOM 5545 O O . SER B 1 228 ? 6.895 -19.953 -9.289 1 95.81 228 SER B O 1
ATOM 5547 N N . LEU B 1 229 ? 8.125 -18.844 -10.789 1 93.88 229 LEU B N 1
ATOM 5548 C CA . LEU B 1 229 ? 7.496 -17.547 -10.508 1 93.88 229 LEU B CA 1
ATOM 5549 C C . LEU B 1 229 ? 6.258 -17.34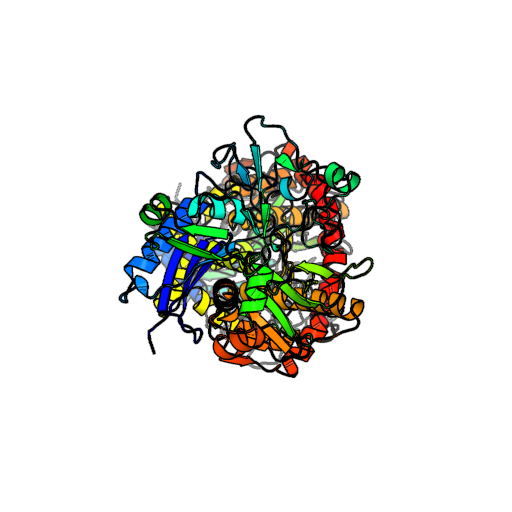4 -11.367 1 93.88 229 LEU B C 1
ATOM 5551 O O . LEU B 1 229 ? 6.336 -16.75 -12.445 1 93.88 229 LEU B O 1
ATOM 5555 N N . GLY B 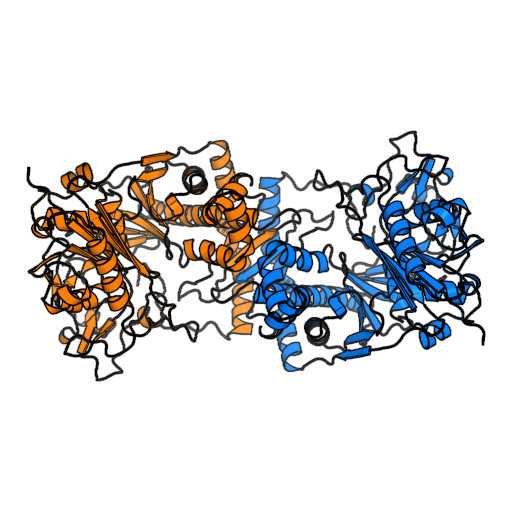1 230 ? 5.129 -17.781 -10.914 1 89.06 230 GLY B N 1
ATOM 5556 C CA . GLY B 1 230 ? 3.83 -17.578 -11.539 1 89.06 230 GLY B CA 1
ATOM 5557 C C . GLY B 1 230 ? 2.812 -16.938 -10.609 1 89.06 230 GLY B C 1
ATOM 5558 O O . GLY B 1 230 ? 3.178 -16.328 -9.602 1 89.06 230 GLY B O 1
ATOM 5559 N N . THR B 1 231 ? 1.576 -17.047 -11.07 1 86.19 231 THR B N 1
ATOM 5560 C CA . THR B 1 231 ? 0.521 -16.594 -10.164 1 86.19 231 THR B CA 1
ATOM 5561 C C . THR B 1 231 ? 0.64 -17.281 -8.805 1 86.19 231 THR B C 1
ATOM 5563 O O . THR B 1 231 ? 0.581 -16.625 -7.766 1 86.19 231 THR B O 1
ATOM 5566 N N . TYR B 1 232 ? 0.744 -18.5 -8.852 1 89.75 232 TYR B N 1
ATOM 5567 C CA . TYR B 1 232 ? 1.225 -19.281 -7.715 1 89.75 232 TYR B CA 1
ATOM 5568 C C . TYR B 1 232 ? 2.721 -19.547 -7.832 1 89.75 232 TYR B C 1
ATOM 5570 O O . TYR B 1 232 ? 3.195 -20.016 -8.867 1 89.75 232 TYR B O 1
ATOM 5578 N N . ILE B 1 233 ? 3.469 -19.219 -6.848 1 94.25 233 ILE B N 1
ATOM 5579 C CA . ILE B 1 233 ? 4.898 -19.484 -6.844 1 94.25 233 ILE B CA 1
ATOM 5580 C C . ILE B 1 233 ? 5.168 -20.828 -6.16 1 94.25 233 ILE B C 1
ATOM 5582 O O . ILE B 1 233 ? 4.734 -21.047 -5.027 1 94.25 233 ILE B O 1
ATOM 5586 N N . ALA B 1 234 ? 5.879 -21.672 -6.84 1 94.75 234 ALA B N 1
ATOM 5587 C CA . ALA B 1 234 ? 6.133 -23.016 -6.324 1 94.75 234 ALA B CA 1
ATOM 5588 C C . ALA B 1 234 ? 7.621 -23.234 -6.047 1 94.75 234 ALA B C 1
ATOM 5590 O O . ALA B 1 234 ? 8.469 -22.641 -6.719 1 94.75 234 ALA B O 1
ATOM 5591 N N . LEU B 1 235 ? 7.895 -24.031 -5.09 1 97.06 235 LEU B N 1
ATOM 5592 C CA . LEU B 1 235 ? 9.219 -24.516 -4.711 1 97.06 235 LEU B CA 1
ATOM 5593 C C . LEU B 1 235 ? 9.312 -26.031 -4.859 1 97.06 235 LEU B C 1
ATOM 5595 O O . LEU B 1 235 ? 8.5 -26.766 -4.285 1 97.06 235 LEU B O 1
ATOM 5599 N N . MET B 1 236 ? 10.312 -26.484 -5.695 1 97.38 236 MET B N 1
ATOM 5600 C CA . MET B 1 236 ? 10.375 -27.906 -5.973 1 97.38 236 MET B CA 1
ATOM 5601 C C . MET B 1 236 ? 11.82 -28.406 -5.906 1 97.38 236 MET B C 1
ATOM 5603 O O . MET B 1 236 ? 12.75 -27.688 -6.273 1 97.38 236 MET B O 1
ATOM 5607 N N . MET B 1 237 ? 11.969 -29.594 -5.512 1 97.19 237 MET B N 1
ATOM 5608 C CA . MET B 1 237 ? 13.203 -30.375 -5.586 1 97.19 237 MET B CA 1
ATOM 5609 C C . MET B 1 237 ? 12.922 -31.812 -5.969 1 97.19 237 MET B C 1
ATOM 5611 O O . MET B 1 237 ? 11.805 -32.312 -5.797 1 97.19 237 MET B O 1
ATOM 5615 N N . ASN B 1 238 ? 13.945 -32.438 -6.559 1 95.56 238 ASN B N 1
ATOM 5616 C CA . ASN B 1 238 ? 13.789 -33.875 -6.891 1 95.56 238 ASN B CA 1
ATOM 5617 C C . ASN B 1 238 ? 13.609 -34.719 -5.637 1 95.56 238 ASN B C 1
ATOM 5619 O O . ASN B 1 238 ? 14.258 -34.469 -4.617 1 95.56 238 ASN B O 1
ATOM 5623 N N . GLY B 1 239 ? 12.688 -35.625 -5.734 1 92.19 239 GLY B N 1
ATOM 5624 C CA . GLY B 1 239 ? 12.43 -36.562 -4.652 1 92.19 239 GLY B CA 1
ATOM 5625 C C . GLY B 1 239 ? 12.68 -38 -5.039 1 92.19 239 GLY B C 1
ATOM 5626 O O . GLY B 1 239 ? 12.477 -38.375 -6.195 1 92.19 239 GLY B O 1
ATOM 5627 N N . LYS B 1 240 ? 13 -38.812 -4.07 1 84 240 LYS B N 1
ATOM 5628 C CA . LYS B 1 240 ? 13.391 -40.188 -4.359 1 84 240 LYS B CA 1
ATOM 5629 C C . LYS B 1 240 ? 12.375 -41.188 -3.795 1 84 240 LYS B C 1
ATOM 5631 O O . LYS B 1 240 ? 12.258 -42.312 -4.285 1 84 240 LYS B O 1
ATOM 5636 N N . ALA B 1 241 ? 11.711 -40.812 -2.74 1 91.06 241 ALA B N 1
ATOM 5637 C CA . ALA B 1 241 ? 10.789 -41.719 -2.057 1 91.06 241 ALA B CA 1
ATOM 5638 C C . ALA B 1 241 ? 9.578 -40.969 -1.525 1 91.06 241 ALA B C 1
ATOM 5640 O O . ALA B 1 241 ? 9.617 -39.75 -1.355 1 91.06 241 ALA B O 1
ATOM 5641 N N . LEU B 1 242 ? 8.516 -41.781 -1.404 1 92.88 242 LEU B N 1
ATOM 5642 C CA . LEU B 1 242 ? 7.363 -41.188 -0.716 1 92.88 242 LEU B CA 1
ATOM 5643 C C . LEU B 1 242 ? 7.707 -40.844 0.731 1 92.88 242 LEU B C 1
ATOM 5645 O O . LEU B 1 242 ? 8.125 -41.719 1.493 1 92.88 242 LEU B O 1
ATOM 5649 N N . PRO B 1 243 ? 7.602 -39.594 1.091 1 91.56 243 PRO B N 1
ATOM 5650 C CA . PRO B 1 243 ? 7.969 -39.219 2.459 1 91.56 243 PRO B CA 1
ATOM 5651 C C . PRO B 1 243 ? 6.973 -39.75 3.498 1 91.56 243 PRO B C 1
ATOM 5653 O O . PRO B 1 243 ? 5.801 -39.969 3.18 1 91.56 243 PRO B O 1
ATOM 5656 N N . LYS B 1 244 ? 7.504 -39.906 4.746 1 88.25 244 LYS B N 1
ATOM 5657 C CA . LYS B 1 244 ? 6.668 -40.344 5.863 1 88.25 244 LYS B CA 1
ATOM 5658 C C . LYS B 1 244 ? 6.16 -39.125 6.656 1 88.25 244 LYS B C 1
ATOM 5660 O O . LYS B 1 244 ? 6.926 -38.5 7.375 1 88.25 244 LYS B O 1
ATOM 5665 N N . ASP B 1 245 ? 4.961 -38.844 6.691 1 88 245 ASP B N 1
ATOM 5666 C CA . ASP B 1 245 ? 4.258 -37.812 7.453 1 88 245 ASP B CA 1
ATOM 5667 C C . ASP B 1 245 ? 4.922 -36.438 7.277 1 88 245 ASP B C 1
ATOM 5669 O O . ASP B 1 245 ? 5.266 -35.781 8.266 1 88 245 ASP B O 1
ATOM 5673 N N . PRO B 1 246 ? 5.113 -36 6.078 1 91.56 246 PRO B N 1
ATOM 5674 C CA . PRO B 1 246 ? 5.777 -34.719 5.848 1 91.56 246 PRO B CA 1
ATOM 5675 C C . PRO B 1 246 ? 4.949 -33.531 6.328 1 91.56 246 PRO B C 1
ATOM 5677 O O . PRO B 1 246 ? 3.717 -33.594 6.332 1 91.56 246 PRO B O 1
ATOM 5680 N N . VAL B 1 247 ? 5.68 -32.438 6.758 1 93.12 247 VAL B N 1
ATOM 5681 C CA . VAL B 1 247 ? 5.023 -31.234 7.258 1 93.12 247 VAL B CA 1
ATOM 5682 C C . VAL B 1 247 ? 5.332 -30.047 6.34 1 93.12 247 VAL B C 1
ATOM 5684 O O . VAL B 1 247 ? 4.426 -29.328 5.922 1 93.12 247 VAL B O 1
ATOM 5687 N N . ALA B 1 248 ? 6.605 -29.906 5.953 1 95.31 248 ALA B N 1
ATOM 5688 C CA . ALA B 1 248 ? 7.055 -28.688 5.262 1 95.31 248 ALA B CA 1
ATOM 5689 C C . ALA B 1 248 ? 7.109 -28.906 3.754 1 95.31 248 ALA B C 1
ATOM 5691 O O . ALA B 1 248 ? 7.434 -28 2.998 1 95.31 248 ALA B O 1
ATOM 5692 N N . TYR B 1 249 ? 6.848 -30.078 3.324 1 95.31 249 TYR B N 1
ATOM 5693 C CA . TYR B 1 249 ? 6.832 -30.422 1.906 1 95.31 249 TYR B CA 1
ATOM 5694 C C . TYR B 1 249 ? 5.926 -31.609 1.646 1 95.31 249 TYR B C 1
ATOM 5696 O O . TYR B 1 249 ? 5.375 -32.188 2.58 1 95.31 249 TYR B O 1
ATOM 5704 N N . TRP B 1 250 ? 5.691 -31.984 0.379 1 94.56 250 TRP B N 1
ATOM 5705 C CA . TRP B 1 250 ? 4.883 -33.125 -0.002 1 94.56 250 TRP B CA 1
ATOM 5706 C C . TRP B 1 250 ? 5.289 -33.656 -1.377 1 94.56 250 TRP B C 1
ATOM 5708 O O . TRP B 1 250 ? 5.852 -32.906 -2.186 1 94.56 250 TRP B O 1
ATOM 5718 N N . PRO B 1 251 ? 5.051 -34.906 -1.615 1 94.12 251 PRO B N 1
ATOM 5719 C CA . PRO B 1 251 ? 5.398 -35.5 -2.916 1 94.12 251 PRO B CA 1
ATOM 5720 C C . PRO B 1 251 ? 4.379 -35.156 -4.004 1 94.12 251 PRO B C 1
ATOM 5722 O O . PRO B 1 251 ? 3.178 -35.094 -3.73 1 94.12 251 PRO B O 1
ATOM 5725 N N . ILE B 1 252 ? 4.887 -34.938 -5.141 1 94.12 252 ILE B N 1
ATOM 5726 C CA . ILE B 1 252 ? 4.07 -34.875 -6.348 1 94.12 252 ILE B CA 1
ATOM 5727 C C . ILE B 1 252 ? 4.703 -35.719 -7.441 1 94.12 252 ILE B C 1
ATOM 5729 O O . ILE B 1 252 ? 5.898 -36 -7.398 1 94.12 252 ILE B O 1
ATOM 5733 N N . MET B 1 253 ? 3.881 -36.156 -8.312 1 95 253 MET B N 1
ATOM 5734 C CA . MET B 1 253 ? 4.387 -36.969 -9.414 1 95 253 MET B CA 1
ATOM 5735 C C . MET B 1 253 ? 5.145 -36.125 -10.422 1 95 253 MET B C 1
ATOM 5737 O O . MET B 1 253 ? 4.66 -35.062 -10.836 1 95 253 MET B O 1
ATOM 5741 N N . SER B 1 254 ? 6.367 -36.562 -10.773 1 95.25 254 SER B N 1
ATOM 5742 C CA . SER B 1 254 ? 7.203 -35.844 -11.719 1 95.25 254 SER B CA 1
ATOM 5743 C C . SER B 1 254 ? 6.75 -36.062 -13.148 1 95.25 254 SER B C 1
ATOM 5745 O O . SER B 1 254 ? 5.898 -36.938 -13.406 1 95.25 254 SER B O 1
ATOM 5747 N N . SER B 1 255 ? 7.289 -35.25 -14.055 1 96.38 255 SER B N 1
ATOM 5748 C CA . SER B 1 255 ? 7 -35.438 -15.477 1 96.38 255 SER B CA 1
ATOM 5749 C C . SER B 1 255 ? 7.832 -36.562 -16.062 1 96.38 255 SER B C 1
ATOM 5751 O O . SER B 1 255 ? 7.609 -37 -17.203 1 96.38 255 SER B O 1
ATOM 5753 N N . ILE B 1 256 ? 8.797 -37 -15.336 1 96 256 ILE B N 1
ATOM 5754 C CA . ILE B 1 256 ? 9.492 -38.25 -15.641 1 96 256 ILE B CA 1
ATOM 5755 C C . ILE B 1 256 ? 8.773 -39.438 -14.977 1 96 256 ILE B C 1
ATOM 5757 O O . ILE B 1 256 ? 8.648 -39.469 -13.75 1 96 256 ILE B O 1
ATOM 5761 N N . PRO B 1 257 ? 8.273 -40.375 -15.758 1 93.88 257 PRO B N 1
ATOM 5762 C CA . PRO B 1 257 ? 7.449 -41.438 -15.211 1 93.88 257 PRO B CA 1
ATOM 5763 C C . PRO B 1 257 ? 8.125 -42.188 -14.055 1 93.88 257 PRO B C 1
ATOM 5765 O O . PRO B 1 257 ? 9.32 -42.469 -14.109 1 93.88 257 PRO B O 1
ATOM 5768 N N . GLN B 1 258 ? 7.332 -42.438 -12.977 1 92.19 258 GLN B N 1
ATOM 5769 C CA . GLN B 1 258 ? 7.684 -43.25 -11.828 1 92.19 258 GLN B CA 1
ATOM 5770 C C . GLN B 1 258 ? 8.727 -42.562 -10.953 1 92.19 258 GLN B C 1
ATOM 5772 O O . GLN B 1 258 ? 9.508 -43.219 -10.266 1 92.19 258 GLN B O 1
ATOM 5777 N N . THR B 1 259 ? 8.875 -41.281 -11.109 1 94.5 259 THR B N 1
ATOM 5778 C CA . THR B 1 259 ? 9.695 -40.469 -10.219 1 94.5 259 THR B CA 1
ATOM 5779 C C . THR B 1 259 ? 8.859 -39.406 -9.555 1 94.5 259 THR B C 1
ATOM 5781 O O . THR B 1 259 ? 7.742 -39.094 -10 1 94.5 259 THR B O 1
ATOM 5784 N N . LEU B 1 260 ? 9.398 -38.844 -8.461 1 95.31 260 LEU B N 1
ATOM 5785 C CA . LEU B 1 260 ? 8.656 -37.875 -7.688 1 95.31 260 LEU B CA 1
ATOM 5786 C C . LEU B 1 260 ? 9.414 -36.562 -7.617 1 95.31 260 LEU B C 1
ATOM 5788 O O . LEU B 1 260 ? 10.625 -36.5 -7.848 1 95.31 260 LEU B O 1
ATOM 5792 N N . LEU B 1 261 ? 8.688 -35.562 -7.414 1 96.31 261 LEU B N 1
ATOM 5793 C CA . LEU B 1 261 ? 9.203 -34.281 -6.926 1 96.31 261 LEU B CA 1
ATOM 5794 C C . LEU B 1 261 ? 8.68 -33.969 -5.527 1 96.31 261 LEU B C 1
ATOM 5796 O O . LEU B 1 261 ? 7.629 -34.5 -5.129 1 96.31 261 LEU B O 1
ATOM 5800 N N . TYR B 1 262 ? 9.477 -33.281 -4.816 1 96.25 262 TYR B N 1
ATOM 5801 C CA . TYR B 1 262 ? 9.023 -32.688 -3.559 1 96.25 262 TYR B CA 1
ATOM 5802 C C . TYR B 1 262 ? 8.68 -31.219 -3.74 1 96.25 262 TYR B C 1
ATOM 5804 O O . TYR B 1 262 ? 9.469 -30.453 -4.285 1 96.25 262 TYR B O 1
ATOM 5812 N N . GLU B 1 263 ? 7.504 -30.922 -3.359 1 95.75 263 GLU B N 1
ATOM 5813 C CA . GLU B 1 263 ? 7.059 -29.531 -3.393 1 95.75 263 GLU B CA 1
ATOM 5814 C C . GLU B 1 263 ? 7.004 -28.938 -1.988 1 95.75 263 GLU B C 1
ATOM 5816 O O . GLU B 1 263 ? 6.543 -29.594 -1.049 1 95.75 263 GLU B O 1
ATOM 5821 N N . GLY B 1 264 ? 7.641 -27.797 -1.835 1 96.06 264 GLY B N 1
ATOM 5822 C CA . GLY B 1 264 ? 7.508 -27.031 -0.603 1 96.06 264 GLY B CA 1
ATOM 5823 C C . GLY B 1 264 ? 6.418 -25.984 -0.667 1 96.06 264 GLY B C 1
ATOM 5824 O O . GLY B 1 264 ? 5.801 -25.781 -1.716 1 96.06 264 GLY B O 1
ATOM 5825 N N . TYR B 1 265 ? 6.195 -25.391 0.482 1 95 265 TYR B N 1
ATOM 5826 C CA . TYR B 1 265 ? 5.203 -24.312 0.505 1 95 265 TYR B CA 1
ATOM 5827 C C . TYR B 1 265 ? 5.609 -23.172 -0.424 1 95 265 TYR B C 1
ATOM 5829 O O . TYR B 1 265 ? 6.766 -22.75 -0.431 1 95 265 TYR B O 1
ATOM 5837 N N . GLY B 1 266 ? 4.688 -22.781 -1.256 1 95.19 266 GLY B N 1
ATOM 5838 C CA . GLY B 1 266 ? 4.859 -21.656 -2.154 1 95.19 266 GLY B CA 1
ATOM 5839 C C . GLY B 1 266 ? 4.148 -20.406 -1.679 1 95.19 266 GLY B C 1
ATOM 5840 O O . GLY B 1 266 ? 4.105 -20.125 -0.479 1 95.19 266 GLY B O 1
ATOM 5841 N N . ILE B 1 267 ? 3.822 -19.625 -2.6 1 95.31 267 ILE B N 1
ATOM 5842 C CA . ILE B 1 267 ? 3.072 -18.406 -2.326 1 95.31 267 ILE B CA 1
ATOM 5843 C C . ILE B 1 267 ? 1.855 -18.344 -3.246 1 95.31 267 ILE B C 1
ATOM 5845 O O . ILE B 1 267 ? 1.998 -18.266 -4.469 1 95.31 267 ILE B O 1
ATOM 5849 N N . ARG B 1 268 ? 0.673 -18.375 -2.617 1 91.88 268 ARG B N 1
ATOM 5850 C CA . ARG B 1 268 ? -0.548 -18.172 -3.389 1 91.88 268 ARG B CA 1
ATOM 5851 C C . ARG B 1 268 ? -0.689 -16.703 -3.811 1 91.88 268 ARG B C 1
ATOM 5853 O O . ARG B 1 268 ? -0.648 -15.812 -2.969 1 91.88 268 ARG B O 1
ATOM 5860 N N . LYS B 1 269 ? -0.798 -16.438 -5.039 1 90.19 269 LYS B N 1
ATOM 5861 C CA . LYS B 1 269 ? -0.82 -15.102 -5.625 1 90.19 269 LYS B CA 1
ATOM 5862 C C . LYS B 1 269 ? 0.496 -14.367 -5.379 1 90.19 269 LYS B C 1
ATOM 5864 O O . LYS B 1 269 ? 0.5 -13.227 -4.906 1 90.19 269 LYS B O 1
ATOM 5869 N N . GLY B 1 270 ? 1.523 -15.07 -5.699 1 93 270 GLY B N 1
ATOM 5870 C CA . GLY B 1 270 ? 2.855 -14.5 -5.559 1 93 270 GLY B CA 1
ATOM 5871 C C . GLY B 1 270 ? 3.143 -13.398 -6.555 1 93 270 GLY B C 1
ATOM 5872 O O . GLY B 1 270 ? 2.99 -12.211 -6.242 1 93 270 GLY B O 1
ATOM 5873 N N . MET B 1 271 ? 3.254 -13.789 -7.84 1 91.06 271 MET B N 1
ATOM 5874 C CA . MET B 1 271 ? 3.541 -12.781 -8.859 1 91.06 271 MET B CA 1
ATOM 5875 C C . MET B 1 271 ? 2.291 -11.977 -9.195 1 91.06 271 MET B C 1
ATOM 5877 O O . MET B 1 271 ? 2.383 -10.898 -9.781 1 91.06 271 MET B O 1
ATOM 5881 N N . TRP B 1 272 ? 1.227 -12.539 -8.797 1 89.44 272 TRP B N 1
ATOM 5882 C CA . TRP B 1 272 ? -0.01 -11.773 -8.93 1 89.44 272 TRP B CA 1
ATOM 5883 C C . TRP B 1 272 ? 0.084 -10.445 -8.195 1 89.44 272 TRP B C 1
ATOM 5885 O O . TRP B 1 272 ? -0.496 -9.445 -8.625 1 89.44 272 TRP B O 1
ATOM 58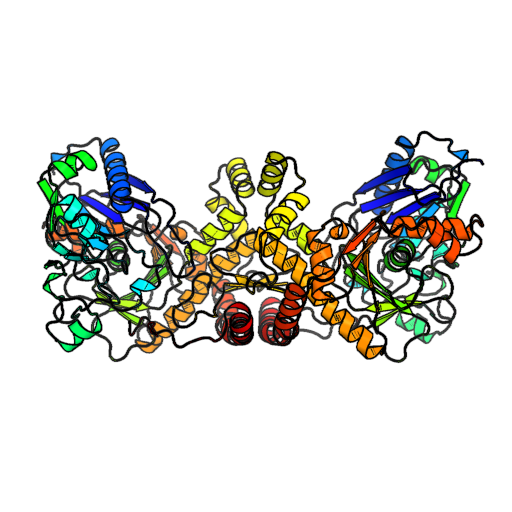95 N N . THR B 1 273 ? 0.768 -10.359 -7.105 1 93.5 273 THR B N 1
ATOM 5896 C CA . THR B 1 273 ? 0.905 -9.141 -6.316 1 93.5 273 THR B CA 1
ATOM 5897 C C . THR B 1 273 ? 1.64 -8.062 -7.109 1 93.5 273 THR B C 1
ATOM 5899 O O . THR B 1 273 ? 1.351 -6.871 -6.965 1 93.5 273 THR B O 1
ATOM 5902 N N . VAL B 1 274 ? 2.568 -8.516 -7.965 1 92.31 274 VAL B N 1
ATOM 5903 C CA . VAL B 1 274 ? 3.256 -7.594 -8.859 1 92.31 274 VAL B CA 1
ATOM 5904 C C . VAL B 1 274 ? 2.264 -7.012 -9.867 1 92.31 274 VAL B C 1
ATOM 5906 O O . VAL B 1 274 ? 2.275 -5.809 -10.133 1 92.31 274 VAL B O 1
ATOM 5909 N N . SER B 1 275 ? 1.44 -7.906 -10.391 1 89.62 275 SER B N 1
ATOM 5910 C CA . SER B 1 275 ? 0.404 -7.449 -11.312 1 89.62 275 SER B CA 1
ATOM 5911 C C . SER B 1 275 ? -0.58 -6.516 -10.625 1 89.62 275 SER B C 1
ATOM 5913 O O . SER B 1 275 ? -1.054 -5.547 -11.227 1 89.62 275 SER B O 1
ATOM 5915 N N . TRP B 1 276 ? -0.873 -6.797 -9.414 1 91.69 276 TRP B N 1
ATOM 5916 C CA . TRP B 1 276 ? -1.756 -5.973 -8.602 1 91.69 276 TRP B CA 1
ATOM 5917 C C . TRP B 1 276 ? -1.215 -4.551 -8.477 1 91.69 276 TRP B C 1
ATOM 5919 O O . TRP B 1 276 ? -1.949 -3.582 -8.672 1 91.69 276 TRP B O 1
ATOM 5929 N N . LEU B 1 277 ? 0.057 -4.41 -8.172 1 93.5 277 LEU B N 1
ATOM 5930 C CA . LEU B 1 277 ? 0.687 -3.1 -8.055 1 93.5 277 LEU B CA 1
ATOM 5931 C C . LEU B 1 277 ? 0.688 -2.377 -9.398 1 93.5 277 LEU B C 1
ATOM 5933 O O . LEU B 1 277 ? 0.363 -1.188 -9.469 1 93.5 277 LEU B O 1
ATOM 5937 N N . ARG B 1 278 ? 1.04 -3.111 -10.406 1 90.5 278 ARG B N 1
ATOM 5938 C CA . ARG B 1 278 ? 1.052 -2.543 -11.75 1 90.5 278 ARG B CA 1
ATOM 5939 C C . ARG B 1 278 ? -0.323 -2.004 -12.125 1 90.5 278 ARG B C 1
ATOM 5941 O O . ARG B 1 278 ? -0.439 -0.889 -12.641 1 90.5 278 ARG B O 1
ATOM 5948 N N . ASP B 1 279 ? -1.3 -2.793 -11.867 1 87.69 279 ASP B N 1
ATOM 5949 C CA . ASP B 1 279 ? -2.664 -2.406 -12.219 1 87.69 279 ASP B CA 1
ATOM 5950 C C . ASP B 1 279 ? -3.125 -1.211 -11.383 1 87.69 279 ASP B C 1
ATOM 5952 O O . ASP B 1 279 ? -3.871 -0.359 -11.875 1 87.69 279 ASP B O 1
ATOM 5956 N N . MET B 1 280 ? -2.768 -1.146 -10.211 1 88.38 280 MET B N 1
ATOM 5957 C CA . MET B 1 280 ? -3.104 -0.03 -9.336 1 88.38 280 MET B CA 1
ATOM 5958 C C . MET B 1 280 ? -2.486 1.269 -9.844 1 88.38 280 MET B C 1
ATOM 5960 O O . MET B 1 280 ? -3.119 2.324 -9.789 1 88.38 280 MET B O 1
ATOM 5964 N N . LEU B 1 281 ? -1.264 1.229 -10.297 1 89.06 281 LEU B N 1
ATOM 5965 C CA . LEU B 1 281 ? -0.574 2.406 -10.812 1 89.06 281 LEU B CA 1
ATOM 5966 C C . LEU B 1 281 ? -1.132 2.807 -12.172 1 89.06 281 LEU B C 1
ATOM 5968 O O . LEU B 1 281 ? -1.12 3.988 -12.531 1 89.06 281 LEU B O 1
ATOM 5972 N N . GLY B 1 282 ? -1.555 1.84 -12.945 1 82.62 282 GLY B N 1
ATOM 5973 C CA . GLY B 1 282 ? -2.346 2.047 -14.148 1 82.62 282 GLY B CA 1
ATOM 5974 C C . GLY B 1 282 ? -1.592 2.781 -15.242 1 82.62 282 GLY B C 1
ATOM 5975 O O . GLY B 1 282 ? -0.46 2.42 -15.57 1 82.62 282 GLY B O 1
ATOM 5976 N N . GLU B 1 283 ? -2.344 3.76 -15.758 1 78.12 283 GLU B N 1
ATOM 5977 C CA . GLU B 1 283 ? -1.89 4.469 -16.953 1 78.12 283 GLU B CA 1
ATOM 5978 C C . GLU B 1 283 ? -0.655 5.312 -16.656 1 78.12 283 GLU B C 1
ATOM 5980 O O . GLU B 1 283 ? 0.185 5.523 -17.531 1 78.12 283 GLU B O 1
ATOM 5985 N N . SER B 1 284 ? -0.568 5.719 -15.453 1 81.81 284 SER B N 1
ATOM 5986 C CA . SER B 1 284 ? 0.596 6.523 -15.094 1 81.81 284 SER B CA 1
ATOM 5987 C C . SER B 1 284 ? 1.892 5.746 -15.312 1 81.81 284 SER B C 1
ATOM 5989 O O . SER B 1 284 ? 2.838 6.266 -15.906 1 81.81 284 SER B O 1
ATOM 5991 N N . LEU B 1 285 ? 1.933 4.535 -14.914 1 85.38 285 LEU B N 1
ATOM 5992 C CA . LEU B 1 285 ? 3.104 3.684 -15.094 1 85.38 285 LEU B CA 1
ATOM 5993 C C . LEU B 1 285 ? 3.355 3.406 -16.578 1 85.38 285 LEU B C 1
ATOM 5995 O O . LEU B 1 285 ? 4.5 3.432 -17.031 1 85.38 285 LEU B O 1
ATOM 5999 N N . ILE B 1 286 ? 2.311 3.156 -17.25 1 84.44 286 ILE B N 1
ATOM 6000 C CA . ILE B 1 286 ? 2.406 2.84 -18.672 1 84.44 286 ILE B CA 1
ATOM 6001 C C . ILE B 1 286 ? 2.975 4.039 -19.438 1 84.44 286 ILE B C 1
ATOM 6003 O O . ILE B 1 286 ? 3.863 3.883 -20.281 1 84.44 286 ILE B O 1
ATOM 6007 N N . GLN B 1 287 ? 2.516 5.188 -19.109 1 84.5 287 GLN B N 1
ATOM 6008 C CA . GLN B 1 287 ? 2.971 6.402 -19.781 1 84.5 287 GLN B CA 1
ATOM 6009 C C . GLN B 1 287 ? 4.422 6.711 -19.422 1 84.5 287 GLN B C 1
ATOM 6011 O O . GLN B 1 287 ? 5.211 7.086 -20.297 1 84.5 287 GLN B O 1
ATOM 6016 N N . ASP B 1 288 ? 4.695 6.586 -18.219 1 86 288 ASP B N 1
ATOM 6017 C CA . ASP B 1 288 ? 6.07 6.809 -17.781 1 86 288 ASP B CA 1
ATOM 6018 C C . ASP B 1 288 ? 7.027 5.84 -18.469 1 86 288 ASP B C 1
ATOM 6020 O O . ASP B 1 288 ? 8.133 6.219 -18.859 1 86 288 ASP B O 1
ATOM 6024 N N . ALA B 1 289 ? 6.641 4.586 -18.547 1 90.81 289 ALA B N 1
ATOM 6025 C CA . ALA B 1 289 ? 7.449 3.555 -19.188 1 90.81 289 ALA B CA 1
ATOM 6026 C C . ALA B 1 289 ? 7.633 3.848 -20.672 1 90.81 289 ALA B C 1
ATOM 6028 O O . ALA B 1 289 ? 8.742 3.768 -21.203 1 90.81 289 ALA B O 1
ATOM 6029 N N . LYS B 1 290 ? 6.57 4.223 -21.312 1 89.12 290 LYS B N 1
ATOM 6030 C CA . LYS B 1 290 ? 6.609 4.555 -22.734 1 89.12 290 LYS B CA 1
ATOM 6031 C C . LYS B 1 290 ? 7.527 5.746 -23 1 89.12 290 LYS B C 1
ATOM 6033 O O . LYS B 1 290 ? 8.266 5.758 -23.984 1 89.12 290 LYS B O 1
ATOM 6038 N N . ALA B 1 291 ? 7.418 6.742 -22.172 1 89.81 291 ALA B N 1
ATOM 6039 C CA . ALA B 1 291 ? 8.234 7.945 -22.297 1 89.81 291 ALA B CA 1
ATOM 6040 C C . ALA B 1 291 ? 9.719 7.602 -22.25 1 89.81 291 ALA B C 1
ATOM 6042 O O . ALA B 1 291 ? 10.547 8.336 -22.812 1 89.81 291 ALA B O 1
ATOM 6043 N N . GLN B 1 292 ? 10.07 6.492 -21.734 1 91.94 292 GLN B N 1
ATOM 6044 C CA . GLN B 1 292 ? 11.469 6.086 -21.609 1 91.94 292 GLN B CA 1
ATOM 6045 C C . GLN B 1 292 ? 11.773 4.891 -22.5 1 91.94 292 GLN B C 1
ATOM 6047 O O . GLN B 1 292 ? 12.828 4.258 -22.375 1 91.94 292 GLN B O 1
ATOM 6052 N N . ASP B 1 293 ? 10.82 4.449 -23.281 1 93.12 293 ASP B N 1
ATOM 6053 C CA . ASP B 1 293 ? 10.938 3.322 -24.203 1 93.12 293 ASP B CA 1
ATOM 6054 C C . ASP B 1 293 ? 11.195 2.02 -23.453 1 93.12 293 ASP B C 1
ATOM 6056 O O . ASP B 1 293 ? 12.109 1.265 -23.812 1 93.12 293 ASP B O 1
ATOM 6060 N N . LEU B 1 294 ? 10.438 1.908 -22.391 1 92.38 294 LEU B N 1
ATOM 6061 C CA . LEU B 1 294 ? 10.508 0.708 -21.562 1 92.38 294 LEU B CA 1
ATOM 6062 C C . LEU B 1 294 ? 9.133 0.073 -21.406 1 92.38 294 LEU B C 1
ATOM 6064 O O . LEU B 1 294 ? 8.109 0.732 -21.609 1 92.38 294 LEU B O 1
ATOM 6068 N N . SER B 1 295 ? 9.141 -1.246 -21.078 1 89.88 295 SER B N 1
ATOM 6069 C CA . SER B 1 295 ? 7.91 -1.85 -20.578 1 89.88 295 SER B CA 1
ATOM 6070 C C . SER B 1 295 ? 7.629 -1.418 -19.141 1 89.88 295 SER B C 1
ATOM 6072 O O . SER B 1 295 ? 8.539 -0.988 -18.422 1 89.88 295 SER B O 1
ATOM 6074 N N . PRO B 1 296 ? 6.375 -1.454 -18.719 1 89.88 296 PRO B N 1
ATOM 6075 C CA . PRO B 1 296 ? 6.062 -1.125 -17.312 1 89.88 296 PRO B CA 1
ATOM 6076 C C . PRO B 1 296 ? 6.895 -1.926 -16.328 1 89.88 296 PRO B C 1
ATOM 6078 O O . PRO B 1 296 ? 7.371 -1.375 -15.328 1 89.88 296 PRO B O 1
ATOM 6081 N N . GLU B 1 297 ? 7.109 -3.17 -16.656 1 89.31 297 GLU B N 1
ATOM 6082 C CA . GLU B 1 297 ? 7.891 -4.027 -15.773 1 89.31 297 GLU B CA 1
ATOM 6083 C C . GLU B 1 297 ? 9.359 -3.607 -15.75 1 89.31 297 GLU B C 1
ATOM 6085 O O . GLU B 1 297 ? 9.992 -3.613 -14.695 1 89.31 297 GLU B O 1
ATOM 6090 N N . ASP B 1 298 ? 9.852 -3.223 -16.875 1 92.31 298 ASP B N 1
ATOM 6091 C CA . ASP B 1 298 ? 11.25 -2.789 -16.953 1 92.31 298 ASP B CA 1
ATOM 6092 C C . ASP B 1 298 ? 11.453 -1.479 -16.203 1 92.31 298 ASP B C 1
ATOM 6094 O O . ASP B 1 298 ? 12.492 -1.277 -15.57 1 92.31 298 ASP B O 1
ATOM 6098 N N . LEU B 1 299 ? 10.508 -0.628 -16.359 1 94.12 299 LEU B N 1
ATOM 6099 C CA . LEU B 1 299 ? 10.586 0.625 -15.617 1 94.12 299 LEU B CA 1
ATOM 6100 C C . LEU B 1 299 ? 10.57 0.371 -14.109 1 94.12 299 LEU B C 1
ATOM 6102 O O . LEU B 1 299 ? 11.344 0.974 -13.367 1 94.12 299 LEU B O 1
ATOM 6106 N N . LEU B 1 300 ? 9.688 -0.495 -13.688 1 94.56 300 LEU B N 1
ATOM 6107 C CA . LEU B 1 300 ? 9.617 -0.859 -12.273 1 94.56 300 LEU B CA 1
ATOM 6108 C C . LEU B 1 300 ? 10.945 -1.431 -11.797 1 94.56 300 LEU B C 1
ATOM 6110 O O . LEU B 1 300 ? 11.438 -1.068 -10.727 1 94.56 300 LEU B O 1
ATOM 6114 N N . ASN B 1 301 ? 11.523 -2.258 -12.586 1 95.62 301 ASN B N 1
ATOM 6115 C CA . ASN B 1 301 ? 12.812 -2.855 -12.25 1 95.62 301 ASN B CA 1
ATOM 6116 C C . ASN B 1 301 ? 13.914 -1.801 -12.148 1 95.62 301 ASN B C 1
ATOM 6118 O O . ASN B 1 301 ? 14.75 -1.854 -11.242 1 95.62 301 ASN B O 1
ATOM 6122 N N . LYS B 1 302 ? 13.875 -0.963 -13.109 1 95.81 302 LYS B N 1
ATOM 6123 C CA . LYS B 1 302 ? 14.867 0.106 -13.125 1 95.81 302 LYS B CA 1
ATOM 6124 C C . LYS B 1 302 ? 14.766 0.974 -11.875 1 95.81 302 LYS B C 1
ATOM 6126 O O . LYS B 1 302 ? 15.773 1.244 -11.219 1 95.81 302 LYS B O 1
ATOM 6131 N N . LYS B 1 303 ? 13.602 1.386 -11.539 1 95.19 303 LYS B N 1
ATOM 6132 C CA . LYS B 1 303 ? 13.383 2.234 -10.367 1 95.19 303 LYS B CA 1
ATOM 6133 C C . LYS B 1 303 ? 13.688 1.481 -9.078 1 95.19 303 LYS B C 1
ATOM 6135 O O . LYS B 1 303 ? 14.312 2.029 -8.164 1 95.19 303 LYS B O 1
ATOM 6140 N N . ALA B 1 304 ? 13.305 0.247 -9.039 1 96.94 304 ALA B N 1
ATOM 6141 C CA . ALA B 1 304 ? 13.5 -0.57 -7.844 1 96.94 304 ALA B CA 1
ATOM 6142 C C . ALA B 1 304 ? 14.977 -0.89 -7.633 1 96.94 304 ALA B C 1
ATOM 6144 O O . ALA B 1 304 ? 15.406 -1.166 -6.508 1 96.94 304 ALA B O 1
ATOM 6145 N N . SER B 1 305 ? 15.758 -0.925 -8.688 1 97.06 305 SER B N 1
ATOM 6146 C CA . SER B 1 305 ? 17.188 -1.203 -8.578 1 97.06 305 SER B CA 1
ATOM 6147 C C . SER B 1 305 ? 17.906 -0.104 -7.809 1 97.06 305 SER B C 1
ATOM 6149 O O . SER B 1 305 ? 19 -0.325 -7.273 1 97.06 305 SER B O 1
ATOM 6151 N N . CYS B 1 306 ? 17.219 1.098 -7.73 1 95.81 306 CYS B N 1
ATOM 6152 C CA . CYS B 1 306 ? 17.828 2.223 -7.02 1 95.81 306 CYS B CA 1
ATOM 6153 C C . CYS B 1 306 ? 17.484 2.172 -5.535 1 95.81 306 CYS B C 1
ATOM 6155 O O . CYS B 1 306 ? 18.047 2.914 -4.734 1 95.81 306 CYS B O 1
ATOM 6157 N N . VAL B 1 307 ? 16.594 1.334 -5.164 1 96.56 307 VAL B N 1
ATOM 6158 C CA . VAL B 1 307 ? 16.234 1.135 -3.764 1 96.56 307 VAL B CA 1
ATOM 6159 C C . VAL B 1 307 ? 17.25 0.19 -3.104 1 96.56 307 VAL B C 1
ATOM 6161 O O . VAL B 1 307 ? 17.547 -0.873 -3.645 1 96.56 307 VAL B O 1
ATOM 6164 N N . PRO B 1 308 ? 17.766 0.484 -1.958 1 95.25 308 PRO B N 1
ATOM 6165 C CA . PRO B 1 308 ? 18.781 -0.367 -1.327 1 95.25 308 PRO B CA 1
ATOM 6166 C C . PRO B 1 308 ? 18.219 -1.712 -0.871 1 95.25 308 PRO B C 1
ATOM 6168 O O . PRO B 1 308 ? 17.047 -1.808 -0.528 1 95.25 308 PRO B O 1
ATOM 6171 N N . PRO B 1 309 ? 19.109 -2.791 -0.819 1 96.81 309 PRO B N 1
ATOM 6172 C CA . PRO B 1 309 ? 18.688 -4.082 -0.276 1 96.81 309 PRO B CA 1
ATOM 6173 C C . PRO B 1 309 ? 18.125 -3.969 1.137 1 96.81 309 PRO B C 1
ATOM 6175 O O . PRO B 1 309 ? 18.719 -3.307 1.993 1 96.81 309 PRO B O 1
ATOM 6178 N N . GLY B 1 310 ? 17.062 -4.543 1.329 1 95.81 310 GLY B N 1
ATOM 6179 C CA . GLY B 1 310 ? 16.391 -4.484 2.615 1 95.81 310 GLY B CA 1
ATOM 6180 C C . GLY B 1 310 ? 15.312 -3.414 2.678 1 95.81 310 GLY B C 1
ATOM 6181 O O . GLY B 1 310 ? 14.547 -3.348 3.645 1 95.81 310 GLY B O 1
ATOM 6182 N N . CYS B 1 311 ? 15.297 -2.535 1.663 1 96.06 311 CYS B N 1
ATOM 6183 C CA . CYS B 1 311 ? 14.242 -1.552 1.463 1 96.06 311 CYS B CA 1
ATOM 6184 C C . CYS B 1 311 ? 14.07 -0.677 2.699 1 96.06 311 CYS B C 1
ATOM 6186 O O . CYS B 1 311 ? 12.945 -0.335 3.072 1 96.06 311 CYS B O 1
ATOM 6188 N N . ASN B 1 312 ? 15.102 -0.488 3.428 1 93.62 312 ASN B N 1
ATOM 6189 C CA . ASN B 1 312 ? 15.102 0.311 4.648 1 93.62 312 ASN B CA 1
ATOM 6190 C C . ASN B 1 312 ? 14.047 -0.173 5.637 1 93.62 312 ASN B C 1
ATOM 6192 O O . ASN B 1 312 ? 13.438 0.632 6.344 1 93.62 312 ASN B O 1
ATOM 6196 N N . GLY B 1 313 ? 13.742 -1.417 5.594 1 95.19 313 GLY B N 1
ATOM 6197 C CA . GLY B 1 313 ? 12.867 -2.01 6.598 1 95.19 313 GLY B CA 1
ATOM 6198 C C . GLY B 1 313 ? 11.445 -2.201 6.113 1 95.19 313 GLY B C 1
ATOM 6199 O O . GLY B 1 313 ? 10.625 -2.797 6.809 1 95.19 313 GLY B O 1
ATOM 6200 N N . LEU B 1 314 ? 11.109 -1.685 4.898 1 97.56 314 LEU B N 1
ATOM 6201 C CA . LEU B 1 314 ? 9.781 -1.937 4.352 1 97.56 314 LEU B CA 1
ATOM 6202 C C . LEU B 1 314 ? 9.617 -3.404 3.967 1 97.56 314 LEU B C 1
ATOM 6204 O O . LEU B 1 314 ? 10.43 -3.945 3.213 1 97.56 314 LEU B O 1
ATOM 6208 N N . MET B 1 315 ? 8.609 -4.07 4.5 1 98.25 315 MET B N 1
ATOM 6209 C CA . MET B 1 315 ? 8.352 -5.488 4.273 1 98.25 315 MET B CA 1
ATOM 6210 C C . MET B 1 315 ? 6.914 -5.719 3.84 1 98.25 315 MET B C 1
ATOM 6212 O O . MET B 1 315 ? 6.02 -4.957 4.211 1 98.25 315 MET B O 1
ATOM 6216 N N . THR B 1 316 ? 6.715 -6.754 3.051 1 98.31 316 THR B N 1
ATOM 6217 C CA . THR B 1 316 ? 5.391 -7.117 2.562 1 98.31 316 THR B CA 1
ATOM 6218 C C . THR B 1 316 ? 5.062 -8.562 2.91 1 98.31 316 THR B C 1
ATOM 6220 O O . THR B 1 316 ? 5.883 -9.461 2.697 1 98.31 316 THR B O 1
ATOM 6223 N N . VAL B 1 317 ? 3.959 -8.812 3.566 1 98.12 317 VAL B N 1
ATOM 6224 C CA . VAL B 1 317 ? 3.418 -10.156 3.734 1 98.12 317 VAL B CA 1
ATOM 6225 C C . VAL B 1 317 ? 2.447 -10.469 2.598 1 98.12 317 VAL B C 1
ATOM 6227 O O . VAL B 1 317 ? 1.503 -9.711 2.355 1 98.12 317 VAL B O 1
ATOM 6230 N N . LEU B 1 318 ? 2.598 -11.57 1.958 1 97.25 318 LEU B N 1
ATOM 6231 C CA . LEU B 1 318 ? 1.997 -11.828 0.652 1 97.25 318 LEU B CA 1
ATOM 6232 C C . LEU B 1 318 ? 0.747 -12.688 0.788 1 97.25 318 LEU B C 1
ATOM 6234 O O . LEU B 1 318 ? 0.525 -13.602 -0.014 1 97.25 318 LEU B O 1
ATOM 6238 N N . ASP B 1 319 ? -0.11 -12.453 1.764 1 95.5 319 ASP B N 1
ATOM 6239 C CA . ASP B 1 319 ? -1.295 -13.266 2.018 1 95.5 319 ASP B CA 1
ATOM 6240 C C . ASP B 1 319 ? -2.541 -12.625 1.414 1 95.5 319 ASP B C 1
ATOM 6242 O O . ASP B 1 319 ? -3.566 -12.492 2.086 1 95.5 319 ASP B O 1
ATOM 6246 N N . TRP B 1 320 ? -2.424 -12.195 0.148 1 93.12 320 TRP B N 1
ATOM 6247 C CA . TRP B 1 320 ? -3.59 -11.664 -0.555 1 93.12 320 TRP B CA 1
ATOM 6248 C C . TRP B 1 320 ? -4.602 -12.773 -0.835 1 93.12 320 TRP B C 1
ATOM 6250 O O . TRP B 1 320 ? -5.797 -12.508 -0.98 1 93.12 320 TRP B O 1
ATOM 6260 N N . LEU B 1 321 ? -4.098 -14 -0.988 1 89 321 LEU B N 1
ATOM 6261 C CA . LEU B 1 321 ? -4.898 -15.219 -1.016 1 89 321 LEU B CA 1
ATOM 6262 C C . LEU B 1 321 ? -4.43 -16.203 0.057 1 89 321 LEU B C 1
ATOM 6264 O O . LEU B 1 321 ? -3.301 -16.688 0.006 1 89 321 LEU B O 1
ATOM 6268 N N . THR B 1 322 ? -5.297 -16.516 0.904 1 87.56 322 THR B N 1
ATOM 6269 C CA . THR B 1 322 ? -4.918 -17.266 2.096 1 87.56 322 THR B CA 1
ATOM 6270 C C . THR B 1 322 ? -5.105 -18.766 1.873 1 87.56 322 THR B C 1
ATOM 6272 O O . THR B 1 322 ? -5.754 -19.172 0.909 1 87.56 322 THR B O 1
ATOM 6275 N N . ASN B 1 323 ? -4.379 -19.438 2.74 1 86.06 323 ASN B N 1
ATOM 6276 C CA . ASN B 1 323 ? -4.68 -20.859 2.816 1 86.06 323 ASN B CA 1
ATOM 6277 C C . ASN B 1 323 ? -6.07 -21.109 3.395 1 86.06 323 ASN B C 1
ATOM 6279 O O . ASN B 1 323 ? -6.52 -20.375 4.277 1 86.06 323 ASN B O 1
ATOM 6283 N N . PRO B 1 324 ? -6.711 -22.156 2.953 1 81.38 324 PRO B N 1
ATOM 6284 C CA . PRO B 1 324 ? -8.078 -22.422 3.406 1 81.38 324 PRO B CA 1
ATOM 6285 C C . PRO B 1 324 ? -8.172 -22.594 4.918 1 81.38 324 PRO B C 1
ATOM 6287 O O . PRO B 1 324 ? -9.219 -22.312 5.512 1 81.38 324 PRO B O 1
ATOM 6290 N N . TRP B 1 325 ? -7.094 -23.016 5.551 1 85.81 325 TRP B N 1
ATOM 6291 C CA . TRP B 1 325 ? -7.152 -23.312 6.977 1 85.81 325 TRP B CA 1
ATOM 6292 C C . TRP B 1 325 ? -6.734 -22.094 7.797 1 85.81 325 TRP B C 1
ATOM 6294 O O . TRP B 1 325 ? -6.766 -22.125 9.031 1 85.81 325 TRP B O 1
ATOM 6304 N N . GLU B 1 326 ? -6.328 -21.031 7.148 1 90 326 GLU B N 1
ATOM 6305 C CA . GLU B 1 326 ? -5.992 -19.781 7.805 1 90 326 GLU B CA 1
ATOM 6306 C C . GLU B 1 326 ? -6.668 -18.594 7.117 1 90 326 GLU B C 1
ATOM 6308 O O . GLU B 1 326 ? -5.996 -17.672 6.668 1 90 326 GLU B O 1
ATOM 6313 N N . PRO B 1 327 ? -7.961 -18.594 7.164 1 88.38 327 PRO B N 1
ATOM 6314 C CA . PRO B 1 327 ? -8.703 -17.578 6.391 1 88.38 327 PRO B CA 1
ATOM 6315 C C . PRO B 1 327 ? -8.523 -16.172 6.941 1 88.38 327 PRO B C 1
ATOM 6317 O O . PRO B 1 327 ? -8.859 -15.195 6.266 1 88.38 327 PRO B O 1
ATOM 6320 N N . TYR B 1 328 ? -7.977 -16.016 8.164 1 92.69 328 TYR B N 1
ATOM 6321 C CA . TYR B 1 328 ? -7.82 -14.703 8.789 1 92.69 328 TYR B CA 1
ATOM 6322 C C . TYR B 1 328 ? -6.598 -13.977 8.25 1 92.69 328 TYR B C 1
ATOM 6324 O O . TYR B 1 328 ? -6.449 -12.766 8.438 1 92.69 328 TYR B O 1
ATOM 6332 N N . LYS B 1 329 ? -5.711 -14.703 7.621 1 94.88 329 LYS B N 1
ATOM 6333 C CA . LYS B 1 329 ? -4.492 -14.078 7.117 1 94.88 329 LYS B CA 1
ATOM 6334 C C . LYS B 1 329 ? -4.809 -13.078 6.004 1 94.88 329 LYS B C 1
ATOM 6336 O O . LYS B 1 329 ? -5.824 -13.203 5.32 1 94.88 329 LYS B O 1
ATOM 6341 N N . ARG B 1 330 ? -3.992 -12.031 5.918 1 96.31 330 ARG B N 1
ATOM 6342 C CA . ARG B 1 330 ? -4.164 -10.953 4.945 1 96.31 330 ARG B CA 1
ATOM 6343 C C . ARG B 1 330 ? -2.812 -10.406 4.5 1 96.31 330 ARG B C 1
ATOM 6345 O O . ARG B 1 330 ? -1.802 -10.594 5.176 1 96.31 330 ARG B O 1
ATOM 6352 N N . GLY B 1 331 ? -2.834 -9.719 3.365 1 97.62 331 GLY B N 1
ATOM 6353 C CA . GLY B 1 331 ? -1.657 -8.977 2.939 1 97.62 331 GLY B CA 1
ATOM 6354 C C . GLY B 1 331 ? -1.315 -7.82 3.859 1 97.62 331 GLY B C 1
ATOM 6355 O O . GLY B 1 331 ? -2.207 -7.184 4.422 1 97.62 331 GLY B O 1
ATOM 6356 N N . ILE B 1 332 ? 0.023 -7.555 4 1 98.44 332 ILE B N 1
ATOM 6357 C CA . ILE B 1 332 ? 0.509 -6.512 4.895 1 98.44 332 ILE B CA 1
ATOM 6358 C C . ILE B 1 332 ? 1.676 -5.773 4.246 1 98.44 332 ILE B C 1
ATOM 6360 O O . ILE B 1 332 ? 2.541 -6.395 3.621 1 98.44 332 ILE B O 1
ATOM 6364 N N . MET B 1 333 ? 1.712 -4.52 4.32 1 98.38 333 MET B N 1
ATOM 6365 C CA . MET B 1 333 ? 2.891 -3.691 4.078 1 98.38 333 MET B CA 1
ATOM 6366 C C . MET B 1 333 ? 3.258 -2.887 5.32 1 98.38 333 MET B C 1
ATOM 6368 O O . MET B 1 333 ? 2.445 -2.111 5.824 1 98.38 333 MET B O 1
ATOM 6372 N N . ILE B 1 334 ? 4.422 -3.062 5.812 1 98.38 334 ILE B N 1
ATOM 6373 C CA . ILE B 1 334 ? 4.828 -2.479 7.086 1 98.38 334 ILE B CA 1
ATOM 6374 C C . ILE B 1 334 ? 6.227 -1.879 6.957 1 98.38 334 ILE B C 1
ATOM 6376 O O . ILE B 1 334 ? 7.133 -2.516 6.418 1 98.38 334 ILE B O 1
ATOM 6380 N N . GLY B 1 335 ? 6.348 -0.599 7.332 1 97.38 335 GLY B N 1
ATOM 6381 C CA . GLY B 1 335 ? 7.676 -0.01 7.348 1 97.38 335 GLY B CA 1
ATOM 6382 C C . GLY B 1 335 ? 7.785 1.238 6.496 1 97.38 335 GLY B C 1
ATOM 6383 O O . GLY B 1 335 ? 8.891 1.646 6.121 1 97.38 335 GLY B O 1
ATOM 6384 N N . PHE B 1 336 ? 6.684 1.925 6.246 1 96.19 336 PHE B N 1
ATOM 6385 C CA . PHE B 1 336 ? 6.672 3.086 5.367 1 96.19 336 PHE B CA 1
ATOM 6386 C C . PHE B 1 336 ? 7.281 4.301 6.062 1 96.19 336 PHE B C 1
ATOM 6388 O O . PHE B 1 336 ? 7.008 4.547 7.238 1 96.19 336 PHE B O 1
ATOM 6395 N N . ASP B 1 337 ? 8.047 4.988 5.422 1 91.62 337 ASP B N 1
ATOM 6396 C CA . ASP B 1 337 ? 8.391 6.363 5.773 1 91.62 337 ASP B CA 1
ATOM 6397 C C . ASP B 1 337 ? 8.031 7.324 4.645 1 91.62 337 ASP B C 1
ATOM 6399 O O . ASP B 1 337 ? 7.461 6.918 3.629 1 91.62 337 ASP B O 1
ATOM 6403 N N . SER B 1 338 ? 8.305 8.594 4.785 1 89 338 SER B N 1
ATOM 6404 C CA . SER B 1 338 ? 7.762 9.625 3.91 1 89 338 SER B CA 1
ATOM 6405 C C . SER B 1 338 ? 8.5 9.664 2.576 1 89 338 SER B C 1
ATOM 6407 O O . SER B 1 338 ? 8.031 10.289 1.619 1 89 338 SER B O 1
ATOM 6409 N N . SER B 1 339 ? 9.586 8.984 2.447 1 88.25 339 SER B N 1
ATOM 6410 C CA . SER B 1 339 ? 10.375 9.047 1.218 1 88.25 339 SER B CA 1
ATOM 6411 C C . SER B 1 339 ? 9.977 7.93 0.256 1 88.25 339 SER B C 1
ATOM 6413 O O . SER B 1 339 ? 10.383 7.934 -0.908 1 88.25 339 SER B O 1
ATOM 6415 N N . MET B 1 340 ? 9.195 7.047 0.683 1 92.75 340 MET B N 1
ATOM 6416 C CA . MET B 1 340 ? 8.953 5.812 -0.062 1 92.75 340 MET B CA 1
ATOM 6417 C C . MET B 1 340 ? 7.789 5.988 -1.034 1 92.75 340 MET B C 1
ATOM 6419 O O . MET B 1 340 ? 6.742 6.527 -0.668 1 92.75 340 MET B O 1
ATOM 6423 N N . ASP B 1 341 ? 8.008 5.566 -2.23 1 92.06 341 ASP B N 1
ATOM 6424 C CA . ASP B 1 341 ? 7.008 5.594 -3.295 1 92.06 341 ASP B CA 1
ATOM 6425 C C . ASP B 1 341 ? 6.75 4.188 -3.838 1 92.06 341 ASP B C 1
ATOM 6427 O O . ASP B 1 341 ? 7.023 3.195 -3.164 1 92.06 341 ASP B O 1
ATOM 6431 N N . TYR B 1 342 ? 6.207 4.117 -5.105 1 93.25 342 TYR B N 1
ATOM 6432 C CA . TYR B 1 342 ? 5.805 2.82 -5.641 1 93.25 342 TYR B CA 1
ATOM 6433 C C . TYR B 1 342 ? 7.02 1.955 -5.949 1 93.25 342 TYR B C 1
ATOM 6435 O O . TYR B 1 342 ? 6.922 0.726 -5.988 1 93.25 342 TYR B O 1
ATOM 6443 N N . ALA B 1 343 ? 8.203 2.572 -6.195 1 95.38 343 ALA B N 1
ATOM 6444 C CA . ALA B 1 343 ? 9.414 1.799 -6.434 1 95.38 343 ALA B CA 1
ATOM 6445 C C . ALA B 1 343 ? 9.805 0.997 -5.195 1 95.38 343 ALA B C 1
ATOM 6447 O O . ALA B 1 343 ? 10.258 -0.146 -5.305 1 95.38 343 ALA B O 1
ATOM 6448 N N . TRP B 1 344 ? 9.594 1.604 -4.051 1 96.69 344 TRP B N 1
ATOM 6449 C CA . TRP B 1 344 ? 9.891 0.946 -2.781 1 96.69 344 TRP B CA 1
ATOM 6450 C C . TRP B 1 344 ? 8.922 -0.199 -2.52 1 96.69 344 TRP B C 1
ATOM 6452 O O . TRP B 1 344 ? 9.32 -1.263 -2.039 1 96.69 344 TRP B O 1
ATOM 6462 N N . ILE B 1 345 ? 7.707 0.04 -2.842 1 97.44 345 ILE B N 1
ATOM 6463 C CA . ILE B 1 345 ? 6.691 -0.999 -2.684 1 97.44 345 ILE B CA 1
ATOM 6464 C C . ILE B 1 345 ? 7.031 -2.189 -3.578 1 97.44 345 ILE B C 1
ATOM 6466 O O . ILE B 1 345 ? 7.012 -3.338 -3.129 1 97.44 345 ILE B O 1
ATOM 6470 N N . TYR B 1 346 ? 7.398 -1.886 -4.805 1 97.38 346 TYR B N 1
ATOM 6471 C CA . TYR B 1 346 ? 7.742 -2.936 -5.758 1 97.38 346 TYR B CA 1
ATOM 6472 C C . TYR B 1 346 ? 8.93 -3.748 -5.266 1 97.38 346 TYR B C 1
ATOM 6474 O O . TYR B 1 346 ? 8.891 -4.98 -5.25 1 97.38 346 TYR B O 1
ATOM 6482 N N . ARG B 1 347 ? 9.945 -3.119 -4.863 1 97.94 347 ARG B N 1
ATOM 6483 C CA . ARG B 1 347 ? 11.125 -3.803 -4.344 1 97.94 347 ARG B CA 1
ATOM 6484 C C . ARG B 1 347 ? 10.781 -4.645 -3.123 1 97.94 347 ARG B C 1
ATOM 6486 O O . ARG B 1 347 ? 11.258 -5.773 -2.98 1 97.94 347 ARG B O 1
ATOM 6493 N N . SER B 1 348 ? 10 -4.07 -2.236 1 98.25 348 SER B N 1
ATOM 6494 C CA . SER B 1 348 ? 9.602 -4.797 -1.036 1 98.25 348 SER B CA 1
ATOM 6495 C C . SER B 1 348 ? 8.852 -6.078 -1.388 1 98.25 348 SER B C 1
ATOM 6497 O O . SER B 1 348 ? 8.992 -7.094 -0.709 1 98.25 348 SER B O 1
ATOM 6499 N N . ILE B 1 349 ? 8.023 -6.051 -2.393 1 98.06 349 ILE B N 1
ATOM 6500 C CA . ILE B 1 349 ? 7.301 -7.23 -2.85 1 98.06 349 ILE B CA 1
ATOM 6501 C C . ILE B 1 349 ? 8.289 -8.281 -3.342 1 98.06 349 ILE B C 1
ATOM 6503 O O . ILE B 1 349 ? 8.211 -9.453 -2.943 1 98.06 349 ILE B O 1
ATOM 6507 N N . LEU B 1 350 ? 9.242 -7.871 -4.188 1 98.19 350 LEU B N 1
ATOM 6508 C CA . LEU B 1 350 ? 10.234 -8.805 -4.719 1 98.19 350 LEU B CA 1
ATOM 6509 C C . LEU B 1 350 ? 11.031 -9.453 -3.59 1 98.19 350 LEU B C 1
ATOM 6511 O O . LEU B 1 350 ? 11.195 -10.672 -3.557 1 98.19 350 LEU B O 1
ATOM 6515 N N . GLU B 1 351 ? 11.508 -8.648 -2.695 1 98.5 351 GLU B N 1
ATOM 6516 C CA . GLU B 1 351 ? 12.305 -9.156 -1.585 1 98.5 351 GLU B CA 1
ATOM 6517 C C . GLU B 1 351 ? 11.492 -10.094 -0.703 1 98.5 351 GLU B C 1
ATOM 6519 O O . GLU B 1 351 ? 11.992 -11.117 -0.237 1 98.5 351 GLU B O 1
ATOM 6524 N N . SER B 1 352 ? 10.258 -9.734 -0.533 1 98.19 352 SER B N 1
ATOM 6525 C CA . SER B 1 352 ? 9.406 -10.531 0.339 1 98.19 352 SER B CA 1
ATOM 6526 C C . SER B 1 352 ? 9.07 -11.875 -0.297 1 98.19 352 SER B C 1
ATOM 6528 O O . SER B 1 352 ? 8.93 -12.883 0.401 1 98.19 352 SER B O 1
ATOM 6530 N N . VAL B 1 353 ? 8.906 -11.875 -1.593 1 98.12 353 VAL B N 1
ATOM 6531 C CA . VAL B 1 353 ? 8.734 -13.148 -2.291 1 98.12 353 VAL B CA 1
ATOM 6532 C C . VAL B 1 353 ? 9.945 -14.047 -2.035 1 98.12 353 VAL B C 1
ATOM 6534 O O . VAL B 1 353 ? 9.797 -15.195 -1.622 1 98.12 353 VAL B O 1
ATOM 6537 N N . ALA B 1 354 ? 11.125 -13.516 -2.23 1 98.62 354 ALA B N 1
ATOM 6538 C CA . ALA B 1 354 ? 12.352 -14.289 -2.053 1 98.62 354 ALA B CA 1
ATOM 6539 C C . ALA B 1 354 ? 12.516 -14.742 -0.604 1 98.62 354 ALA B C 1
ATOM 6541 O O . ALA B 1 354 ? 12.867 -15.891 -0.338 1 98.62 354 ALA B O 1
ATOM 6542 N N . LEU B 1 355 ? 12.258 -13.875 0.328 1 98.62 355 LEU B N 1
ATOM 6543 C CA . LEU B 1 355 ? 12.422 -14.188 1.743 1 98.62 355 LEU B CA 1
ATOM 6544 C C . LEU B 1 355 ? 11.414 -15.242 2.188 1 98.62 355 LEU B C 1
ATOM 6546 O O . LEU B 1 355 ? 11.75 -16.141 2.971 1 98.62 355 LEU B O 1
ATOM 6550 N N . THR B 1 356 ? 10.18 -15.094 1.726 1 98.31 356 THR B N 1
ATOM 6551 C CA . THR B 1 356 ? 9.156 -16.094 2.051 1 98.31 356 THR B CA 1
ATOM 6552 C C . THR B 1 356 ? 9.562 -17.469 1.53 1 98.31 356 THR B C 1
ATOM 6554 O O . THR B 1 356 ? 9.477 -18.453 2.256 1 98.31 356 THR B O 1
ATOM 6557 N N . LEU B 1 357 ? 10.047 -17.484 0.342 1 98.38 357 LEU B N 1
ATOM 6558 C CA . LEU B 1 357 ? 10.445 -18.75 -0.256 1 98.38 357 LEU B CA 1
ATOM 6559 C C . LEU B 1 357 ? 11.703 -19.297 0.421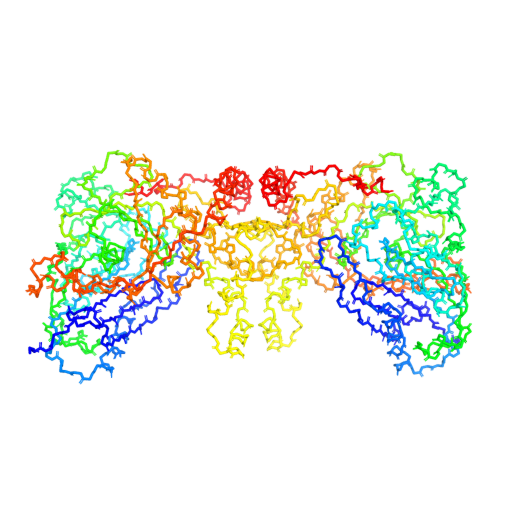 1 98.38 357 LEU B C 1
ATOM 6561 O O . LEU B 1 357 ? 11.859 -20.516 0.552 1 98.38 357 LEU B O 1
ATOM 6565 N N . LYS B 1 358 ? 12.602 -18.422 0.797 1 98.62 358 LYS B N 1
ATOM 6566 C CA . LYS B 1 358 ? 13.781 -18.859 1.545 1 98.62 358 LYS B CA 1
ATOM 6567 C C . LYS B 1 358 ? 13.383 -19.547 2.842 1 98.62 358 LYS B C 1
ATOM 6569 O O . LYS B 1 358 ? 13.93 -20.609 3.174 1 98.62 358 LYS B O 1
ATOM 6574 N N . ASN B 1 359 ? 12.5 -18.969 3.543 1 98.31 359 ASN B N 1
ATOM 6575 C CA . ASN B 1 359 ? 12.039 -19.578 4.785 1 98.31 359 ASN B CA 1
ATOM 6576 C C . ASN B 1 359 ? 11.359 -20.922 4.527 1 98.31 359 ASN B C 1
ATOM 6578 O O . ASN B 1 359 ? 11.578 -21.891 5.266 1 98.31 359 ASN B O 1
ATOM 6582 N N . ASN B 1 360 ? 10.523 -21 3.51 1 97.44 360 ASN B N 1
ATOM 6583 C CA . ASN B 1 360 ? 9.891 -22.266 3.141 1 97.44 360 ASN B CA 1
ATOM 6584 C C . ASN B 1 360 ? 10.914 -23.297 2.707 1 97.44 360 ASN B C 1
ATOM 6586 O O . ASN B 1 360 ? 10.805 -24.484 3.059 1 97.44 360 ASN B O 1
ATOM 6590 N N . TYR B 1 361 ? 11.883 -22.828 1.922 1 97.94 361 TYR B N 1
ATOM 6591 C CA . TYR B 1 361 ? 12.984 -23.688 1.475 1 97.94 361 TYR B CA 1
ATOM 6592 C C . TYR B 1 361 ? 13.75 -24.25 2.662 1 97.94 361 TYR B C 1
ATOM 6594 O O . TYR B 1 361 ? 14.039 -25.453 2.707 1 97.94 361 TYR B O 1
ATOM 6602 N N . ASP B 1 362 ? 14.062 -23.422 3.588 1 98.06 362 ASP B N 1
ATOM 6603 C CA . ASP B 1 362 ? 14.805 -23.859 4.77 1 98.06 362 ASP B CA 1
ATOM 6604 C C . ASP B 1 362 ? 14.008 -24.906 5.559 1 98.06 362 ASP B C 1
ATOM 6606 O O . ASP B 1 362 ? 14.555 -25.906 6 1 98.06 362 ASP B O 1
ATOM 6610 N N . ASN B 1 363 ? 12.781 -24.672 5.77 1 97.06 363 ASN B N 1
ATOM 6611 C CA . ASN B 1 363 ? 11.93 -25.625 6.473 1 97.06 363 ASN B CA 1
ATOM 6612 C C . ASN B 1 363 ? 11.891 -26.984 5.762 1 97.06 363 ASN B C 1
ATOM 6614 O O . ASN B 1 363 ? 12.031 -28.031 6.402 1 97.06 363 ASN B O 1
ATOM 6618 N N . MET B 1 364 ? 11.688 -26.922 4.441 1 96.62 364 MET B N 1
ATOM 6619 C CA . MET B 1 364 ? 11.648 -28.125 3.621 1 96.62 364 MET B CA 1
ATOM 6620 C C . MET B 1 364 ? 12.969 -28.891 3.699 1 96.62 364 MET B C 1
ATOM 6622 O O . MET B 1 364 ? 12.984 -30.094 3.957 1 96.62 364 MET B O 1
ATOM 6626 N N . CYS B 1 365 ? 14.047 -28.219 3.553 1 97.06 365 CYS B N 1
ATOM 6627 C CA . CYS B 1 365 ? 15.367 -28.828 3.486 1 97.06 365 CYS B CA 1
ATOM 6628 C C . CYS B 1 365 ? 15.789 -29.359 4.852 1 97.06 365 CYS B C 1
ATOM 6630 O O . CYS B 1 365 ? 16.438 -30.406 4.938 1 97.06 365 CYS B O 1
ATOM 6632 N N . HIS B 1 366 ? 15.43 -28.656 5.875 1 97.06 366 HIS B N 1
ATOM 6633 C CA . HIS B 1 366 ? 15.727 -29.156 7.215 1 97.06 366 HIS B CA 1
ATOM 6634 C C . HIS B 1 366 ? 14.984 -30.453 7.496 1 97.06 366 HIS B C 1
ATOM 6636 O O . HIS B 1 366 ? 15.547 -31.391 8.062 1 97.06 366 HIS B O 1
ATOM 6642 N N . GLU B 1 367 ? 13.695 -30.469 7.102 1 95.75 367 GLU B N 1
ATOM 6643 C CA . GLU B 1 367 ? 12.914 -31.688 7.305 1 95.75 367 GLU B CA 1
ATOM 6644 C C . GLU B 1 367 ? 13.453 -32.844 6.469 1 95.75 367 GLU B C 1
ATOM 6646 O O . GLU B 1 367 ? 13.523 -33.969 6.938 1 95.75 367 GLU B O 1
ATOM 6651 N N . MET B 1 368 ? 13.891 -32.562 5.27 1 94.69 368 MET B N 1
ATOM 6652 C CA . MET B 1 368 ? 14.438 -33.562 4.355 1 94.69 368 MET B CA 1
ATOM 6653 C C . MET B 1 368 ? 15.875 -33.906 4.723 1 94.69 368 MET B C 1
ATOM 6655 O O . MET B 1 368 ? 16.406 -34.906 4.262 1 94.69 368 MET B O 1
ATOM 6659 N N . ASN B 1 369 ? 16.5 -33.031 5.512 1 94.75 369 ASN B N 1
ATOM 6660 C CA . ASN B 1 369 ? 17.922 -33.094 5.801 1 94.75 369 ASN B CA 1
ATOM 6661 C C . ASN B 1 369 ? 18.75 -33.156 4.52 1 94.75 369 ASN B C 1
ATOM 6663 O O . ASN B 1 369 ? 19.656 -34 4.391 1 94.75 369 ASN B O 1
ATOM 6667 N N . HIS B 1 370 ? 18.422 -32.375 3.596 1 95.56 370 HIS B N 1
ATOM 6668 C CA . HIS B 1 370 ? 19.062 -32.281 2.293 1 95.56 370 HIS B CA 1
ATOM 6669 C C . HIS B 1 370 ? 18.953 -30.859 1.721 1 95.56 370 HIS B C 1
ATOM 6671 O O . HIS B 1 370 ? 17.844 -30.344 1.574 1 95.56 370 HIS B O 1
ATOM 6677 N N . PHE B 1 371 ? 20.078 -30.25 1.41 1 96.5 371 PHE B N 1
ATOM 6678 C CA . PHE B 1 371 ? 20.078 -28.859 0.951 1 96.5 371 PHE B CA 1
ATOM 6679 C C . PHE B 1 371 ? 20.562 -28.766 -0.49 1 96.5 371 PHE B C 1
ATOM 6681 O O . PHE B 1 371 ? 21.453 -29.516 -0.897 1 96.5 371 PHE B O 1
ATOM 6688 N N . ALA B 1 372 ? 20.031 -27.859 -1.265 1 97.44 372 ALA B N 1
ATOM 6689 C CA . ALA B 1 372 ? 20.453 -27.594 -2.641 1 97.44 372 ALA B CA 1
ATOM 6690 C C . ALA B 1 372 ? 21.75 -26.797 -2.682 1 97.44 372 ALA B C 1
ATOM 6692 O O . ALA B 1 372 ? 22.094 -26.125 -1.707 1 97.44 372 ALA B O 1
ATOM 6693 N N . LYS B 1 373 ? 22.391 -26.875 -3.838 1 97.31 373 LYS B N 1
ATOM 6694 C CA . LYS B 1 373 ? 23.609 -26.094 -4.07 1 97.31 373 LYS B CA 1
ATOM 6695 C C . LYS B 1 373 ? 23.344 -24.938 -5.023 1 97.31 373 LYS B C 1
ATOM 6697 O O . LYS B 1 373 ? 24.141 -23.984 -5.09 1 97.31 373 LYS B O 1
ATOM 6702 N N . HIS B 1 374 ? 22.234 -25.094 -5.762 1 96.12 374 HIS B N 1
ATOM 6703 C CA . HIS B 1 374 ? 21.812 -24.078 -6.719 1 96.12 374 HIS B CA 1
ATOM 6704 C C . HIS B 1 374 ? 20.297 -23.922 -6.734 1 96.12 374 HIS B C 1
ATOM 6706 O O . HIS B 1 374 ? 19.578 -24.828 -6.32 1 96.12 374 HIS B O 1
ATOM 6712 N N . VAL B 1 375 ? 19.938 -22.719 -7.234 1 98.06 375 VAL B N 1
ATOM 6713 C CA . VAL B 1 375 ? 18.516 -22.516 -7.441 1 98.06 375 VAL B CA 1
ATOM 6714 C C . VAL B 1 375 ? 18.266 -22.094 -8.883 1 98.06 375 VAL B C 1
ATOM 6716 O O . VAL B 1 375 ? 19 -21.281 -9.438 1 98.06 375 VAL B O 1
ATOM 6719 N N . ILE B 1 376 ? 17.312 -22.719 -9.516 1 97.88 376 ILE B N 1
ATOM 6720 C CA . ILE B 1 376 ? 16.844 -22.297 -10.828 1 97.88 376 ILE B CA 1
ATOM 6721 C C . ILE B 1 376 ? 15.547 -21.516 -10.688 1 97.88 376 ILE B C 1
ATOM 6723 O O . ILE B 1 376 ? 14.602 -21.953 -10.031 1 97.88 376 ILE B O 1
ATOM 6727 N N . ILE B 1 377 ? 15.555 -20.359 -11.242 1 97.81 377 ILE B N 1
ATOM 6728 C CA . ILE B 1 377 ? 14.352 -19.531 -11.242 1 97.81 377 ILE B CA 1
ATOM 6729 C C . ILE B 1 377 ? 13.703 -19.562 -12.625 1 97.81 377 ILE B C 1
ATOM 6731 O O . ILE B 1 377 ? 14.359 -19.312 -13.633 1 97.81 377 ILE B O 1
ATOM 6735 N N . THR B 1 378 ? 12.414 -19.891 -12.648 1 95.44 378 THR B N 1
ATOM 6736 C CA . THR B 1 378 ? 11.664 -19.922 -13.898 1 95.44 378 THR B CA 1
ATOM 6737 C C . THR B 1 378 ? 10.445 -19.016 -13.828 1 95.44 378 THR B C 1
ATOM 6739 O O . THR B 1 378 ? 10.094 -18.516 -12.75 1 95.44 378 THR B O 1
ATOM 6742 N N . GLY B 1 379 ? 9.82 -18.766 -15.039 1 90.62 379 GLY B N 1
ATOM 6743 C CA . GLY B 1 379 ? 8.656 -17.906 -15.102 1 90.62 379 GLY B CA 1
ATOM 6744 C C . GLY B 1 379 ? 8.992 -16.469 -15.492 1 90.62 379 GLY B C 1
ATOM 6745 O O . GLY B 1 379 ? 10.164 -16.109 -15.586 1 90.62 379 GLY B O 1
ATOM 6746 N N . GLY B 1 380 ? 7.992 -15.664 -15.625 1 84.56 380 GLY B N 1
ATOM 6747 C CA . GLY B 1 380 ? 8.156 -14.305 -16.125 1 84.56 380 GLY B CA 1
ATOM 6748 C C . GLY B 1 380 ? 9.039 -13.445 -15.242 1 84.56 380 GLY B C 1
ATOM 6749 O O . GLY B 1 380 ? 9.773 -12.586 -15.734 1 84.56 380 GLY B O 1
ATOM 6750 N N . GLY B 1 381 ? 9.031 -13.672 -13.984 1 90.75 381 GLY B N 1
ATOM 6751 C CA . GLY B 1 381 ? 9.828 -12.906 -13.047 1 90.75 381 GLY B CA 1
ATOM 6752 C C . GLY B 1 381 ? 11.32 -13.125 -13.211 1 90.75 381 GLY B C 1
ATOM 6753 O O . GLY B 1 381 ? 12.133 -12.289 -12.805 1 90.75 381 GLY B O 1
ATOM 6754 N N . SER B 1 382 ? 11.688 -14.211 -13.797 1 93.94 382 SER B N 1
ATOM 6755 C CA . SER B 1 382 ? 13.102 -14.539 -13.969 1 93.94 382 SER B CA 1
ATOM 6756 C C . SER B 1 382 ? 13.758 -13.625 -15 1 93.94 382 SER B C 1
ATOM 6758 O O . SER B 1 382 ? 14.984 -13.57 -15.094 1 93.94 382 SER B O 1
ATOM 6760 N N . ASN B 1 383 ? 12.992 -12.891 -15.711 1 92.06 383 ASN B N 1
ATOM 6761 C CA . ASN B 1 383 ? 13.531 -11.961 -16.703 1 92.06 383 ASN B CA 1
ATOM 6762 C C . ASN B 1 383 ? 14.148 -10.734 -16.031 1 92.06 383 ASN B C 1
ATOM 6764 O O . ASN B 1 383 ? 14.898 -9.992 -16.672 1 92.06 383 ASN B O 1
ATOM 6768 N N . SER B 1 384 ? 13.844 -10.523 -14.852 1 95.5 384 SER B N 1
ATOM 6769 C CA . SER B 1 384 ? 14.359 -9.375 -14.109 1 95.5 384 SER B CA 1
ATOM 6770 C C . SER B 1 384 ? 15.734 -9.672 -13.516 1 95.5 384 SER B C 1
ATOM 6772 O O . SER B 1 384 ? 15.867 -10.555 -12.664 1 95.5 384 SER B O 1
ATOM 6774 N N . ASP B 1 385 ? 16.719 -8.914 -13.922 1 97.06 385 ASP B N 1
ATOM 6775 C CA . ASP B 1 385 ? 18.031 -9.07 -13.328 1 97.06 385 ASP B CA 1
ATOM 6776 C C . ASP B 1 385 ? 18.016 -8.758 -11.836 1 97.06 385 ASP B C 1
ATOM 6778 O O . ASP B 1 385 ? 18.672 -9.422 -11.047 1 97.06 385 ASP B O 1
ATOM 6782 N N . LEU B 1 386 ? 17.281 -7.754 -11.547 1 97.94 386 LEU B N 1
ATOM 6783 C CA . LEU B 1 386 ? 17.156 -7.371 -10.148 1 97.94 386 LEU B CA 1
ATOM 6784 C C . LEU B 1 386 ? 16.594 -8.523 -9.32 1 97.94 386 LEU B C 1
ATOM 6786 O O . LEU B 1 386 ? 17.125 -8.844 -8.258 1 97.94 386 LEU B O 1
ATOM 6790 N N . PHE B 1 387 ? 15.57 -9.125 -9.789 1 98.06 387 PHE B N 1
ATOM 6791 C CA . PHE B 1 387 ? 14.906 -10.195 -9.055 1 98.06 387 PHE B CA 1
ATOM 6792 C C . PHE B 1 387 ? 15.812 -11.414 -8.922 1 98.06 387 PHE B C 1
ATOM 6794 O O . PHE B 1 387 ? 15.867 -12.039 -7.859 1 98.06 387 PHE B O 1
ATOM 6801 N N . MET B 1 388 ? 16.531 -11.766 -9.992 1 98.38 388 MET B N 1
ATOM 6802 C CA . MET B 1 388 ? 17.5 -12.852 -9.953 1 98.38 388 MET B CA 1
ATOM 6803 C C . MET B 1 388 ? 18.562 -12.609 -8.883 1 98.38 388 MET B C 1
ATOM 6805 O O . MET B 1 388 ? 18.906 -13.516 -8.133 1 98.38 388 MET B O 1
ATOM 6809 N N . GLN B 1 389 ? 19.031 -11.391 -8.875 1 98.69 389 GLN B N 1
ATOM 6810 C CA . GLN B 1 389 ? 20.047 -11.047 -7.891 1 98.69 389 GLN B CA 1
ATOM 6811 C C . GLN B 1 389 ? 19.484 -11.141 -6.473 1 98.69 389 GLN B C 1
ATOM 6813 O O . GLN B 1 389 ? 20.172 -11.602 -5.559 1 98.69 389 GLN B O 1
ATOM 6818 N N . ILE B 1 390 ? 18.297 -10.703 -6.297 1 98.69 390 ILE B N 1
ATOM 6819 C CA . ILE B 1 390 ? 17.656 -10.773 -4.984 1 98.69 390 ILE B CA 1
ATOM 6820 C C . ILE B 1 390 ? 17.562 -12.227 -4.535 1 98.69 390 ILE B C 1
ATOM 6822 O O . ILE B 1 390 ? 17.875 -12.555 -3.385 1 98.69 390 ILE B O 1
ATOM 6826 N N . PHE B 1 391 ? 17.156 -13.109 -5.418 1 98.75 391 PHE B N 1
ATOM 6827 C CA . PHE B 1 391 ? 17.094 -14.523 -5.082 1 98.75 391 PHE B CA 1
ATOM 6828 C C . PHE B 1 391 ? 18.453 -15.062 -4.676 1 98.75 391 PHE B C 1
ATOM 6830 O O . PHE B 1 391 ? 18.578 -15.766 -3.674 1 98.75 391 PHE B O 1
ATOM 6837 N N . ALA B 1 392 ? 19.453 -14.75 -5.488 1 98.81 392 ALA B N 1
ATOM 6838 C CA . ALA B 1 392 ? 20.812 -15.203 -5.176 1 98.81 392 ALA B CA 1
ATOM 6839 C C . ALA B 1 392 ? 21.25 -14.719 -3.795 1 98.81 392 ALA B C 1
ATOM 6841 O O . ALA B 1 392 ? 21.781 -15.492 -2.998 1 98.81 392 ALA B O 1
ATOM 6842 N N . ASP B 1 393 ? 20.984 -13.5 -3.52 1 98.81 393 ASP B N 1
ATOM 6843 C CA . ASP B 1 393 ? 21.422 -12.875 -2.27 1 98.81 393 ASP B CA 1
ATOM 6844 C C . ASP B 1 393 ? 20.656 -13.461 -1.08 1 98.81 393 ASP B C 1
ATOM 6846 O O . ASP B 1 393 ? 21.266 -13.781 -0.052 1 98.81 393 ASP B O 1
ATOM 6850 N N . VAL B 1 394 ? 19.359 -13.578 -1.195 1 98.69 394 VAL B N 1
ATOM 6851 C CA . VAL B 1 394 ? 18.516 -14.023 -0.098 1 98.69 394 VAL B CA 1
ATOM 6852 C C . VAL B 1 394 ? 18.812 -15.484 0.224 1 98.69 394 VAL B C 1
ATOM 6854 O O . VAL B 1 394 ? 18.906 -15.859 1.394 1 98.69 394 VAL B O 1
ATOM 6857 N N . PHE B 1 395 ? 18.938 -16.328 -0.825 1 98.62 395 PHE B N 1
ATOM 6858 C CA . PHE B 1 395 ? 19.188 -17.75 -0.631 1 98.62 395 PHE B CA 1
ATOM 6859 C C . PHE B 1 395 ? 20.656 -18 -0.305 1 98.62 395 PHE B C 1
ATOM 6861 O O . PHE B 1 395 ? 21.016 -19.047 0.249 1 98.62 395 PHE B O 1
ATOM 6868 N N . ASN B 1 396 ? 21.469 -17.031 -0.632 1 98.38 396 ASN B N 1
ATOM 6869 C CA . ASN B 1 396 ? 22.922 -17.203 -0.542 1 98.38 396 ASN B CA 1
ATOM 6870 C C . ASN B 1 396 ? 23.391 -18.422 -1.312 1 98.38 396 ASN B C 1
ATOM 6872 O O . ASN B 1 396 ? 24.125 -19.25 -0.776 1 98.38 396 ASN B O 1
ATOM 6876 N N . LEU B 1 397 ? 22.875 -18.625 -2.494 1 98.5 397 LEU B N 1
ATOM 6877 C CA . LEU B 1 397 ? 23.172 -19.672 -3.471 1 98.5 397 LEU B CA 1
ATOM 6878 C C . LEU B 1 397 ? 23.234 -19.094 -4.883 1 98.5 397 LEU B C 1
ATOM 6880 O O . LEU B 1 397 ? 22.562 -18.094 -5.176 1 98.5 397 LEU B O 1
ATOM 6884 N N . PRO B 1 398 ? 24.047 -19.672 -5.75 1 98.38 398 PRO B N 1
ATOM 6885 C CA . PRO B 1 398 ? 23.938 -19.266 -7.152 1 98.38 398 PRO B CA 1
ATOM 6886 C C . PRO B 1 398 ? 22.531 -19.469 -7.723 1 98.38 398 PRO B C 1
ATOM 6888 O O . PRO B 1 398 ? 21.938 -20.531 -7.555 1 98.38 398 PRO B O 1
ATOM 6891 N N . ALA B 1 399 ? 22.016 -18.453 -8.359 1 98.5 399 ALA B N 1
ATOM 6892 C CA . ALA B 1 399 ? 20.719 -18.5 -9.008 1 98.5 399 ALA B CA 1
ATOM 6893 C C . ALA B 1 399 ? 20.859 -18.453 -10.531 1 98.5 399 ALA B C 1
ATOM 6895 O O . ALA B 1 399 ? 21.516 -17.562 -11.07 1 98.5 399 ALA B O 1
ATOM 6896 N N . ARG B 1 400 ? 20.234 -19.375 -11.172 1 97.12 400 ARG B N 1
ATOM 6897 C CA . ARG B 1 400 ? 20.359 -19.406 -12.625 1 97.12 400 ARG B CA 1
ATOM 6898 C C . ARG B 1 400 ? 19 -19.312 -13.297 1 97.12 400 ARG B C 1
ATOM 6900 O O . ARG B 1 400 ? 17.984 -19.719 -12.727 1 97.12 400 ARG B O 1
ATOM 6907 N N . ARG B 1 401 ? 18.938 -18.766 -14.406 1 97.19 401 ARG B N 1
ATOM 6908 C CA . ARG B 1 401 ? 17.781 -18.781 -15.297 1 97.19 401 ARG B CA 1
ATOM 6909 C C . ARG B 1 401 ? 18.172 -19.344 -16.672 1 97.19 401 ARG B C 1
ATOM 6911 O O . ARG B 1 401 ? 19.297 -19.188 -17.125 1 97.19 401 ARG B O 1
ATOM 6918 N N . ASN B 1 402 ? 17.281 -19.969 -17.234 1 96.19 402 ASN B N 1
ATOM 6919 C CA . ASN B 1 402 ? 17.5 -20.594 -18.531 1 96.19 402 ASN B CA 1
ATOM 6920 C C . ASN B 1 402 ? 17.156 -19.641 -19.672 1 96.19 402 ASN B C 1
ATOM 6922 O O . ASN B 1 402 ? 16.531 -18.609 -19.469 1 96.19 402 ASN B O 1
ATOM 6926 N N . ALA B 1 403 ? 17.609 -20 -20.844 1 94.69 403 ALA B N 1
ATOM 6927 C CA . ALA B 1 403 ? 17.344 -19.219 -22.047 1 94.69 403 ALA B CA 1
ATOM 6928 C C . ALA B 1 403 ? 15.844 -19.172 -22.344 1 94.69 403 ALA B C 1
ATOM 6930 O O . ALA B 1 403 ? 15.328 -18.172 -22.828 1 94.69 403 ALA B O 1
ATOM 6931 N N . ILE B 1 404 ? 15.211 -20.297 -22.109 1 91.38 404 ILE B N 1
ATOM 6932 C CA . ILE B 1 404 ? 13.766 -20.391 -22.234 1 91.38 404 ILE B CA 1
ATOM 6933 C C . ILE B 1 404 ? 13.109 -20.219 -20.875 1 91.38 404 ILE B C 1
ATOM 6935 O O . ILE B 1 404 ? 13.336 -21.031 -19.969 1 91.38 404 ILE B O 1
ATOM 6939 N N . ASN B 1 405 ? 12.32 -19.25 -20.75 1 86.94 405 ASN B N 1
ATOM 6940 C CA . ASN B 1 405 ? 11.695 -18.984 -19.469 1 86.94 405 ASN B CA 1
ATOM 6941 C C . ASN B 1 405 ? 10.359 -19.703 -19.328 1 86.94 405 ASN B C 1
ATOM 6943 O O . ASN B 1 405 ? 9.906 -19.984 -18.219 1 86.94 405 ASN B O 1
ATOM 6947 N N . GLY B 1 406 ? 9.727 -19.969 -20.469 1 89.06 406 GLY B N 1
ATOM 6948 C CA . GLY B 1 406 ? 8.523 -20.781 -20.453 1 89.06 406 GLY B CA 1
ATOM 6949 C C . GLY B 1 406 ? 8.805 -22.266 -20.344 1 89.06 406 GLY B C 1
ATOM 6950 O O . GLY B 1 406 ? 8.508 -23.031 -21.266 1 89.06 406 GLY B O 1
ATOM 6951 N N . CYS B 1 407 ? 9.195 -22.609 -19.141 1 92.38 407 CYS B N 1
ATOM 6952 C CA . CYS B 1 407 ? 9.734 -23.938 -18.938 1 92.38 407 CYS B CA 1
ATOM 6953 C C . CYS B 1 407 ? 8.633 -25 -19 1 92.38 407 CYS B C 1
ATOM 6955 O O . CYS B 1 407 ? 8.891 -26.156 -19.328 1 92.38 407 CYS B O 1
ATOM 6957 N N . ALA B 1 408 ? 7.445 -24.594 -18.75 1 94.62 408 ALA B N 1
ATOM 6958 C CA . ALA B 1 408 ? 6.355 -25.562 -18.797 1 94.62 408 ALA B CA 1
ATOM 6959 C C . ALA B 1 408 ? 6.148 -26.078 -20.219 1 94.62 408 ALA B C 1
ATOM 6961 O O . ALA B 1 408 ? 6.004 -27.297 -20.422 1 94.62 408 ALA B O 1
ATOM 6962 N N . SER B 1 409 ? 6.176 -25.203 -21.188 1 96.69 409 SER B N 1
ATOM 6963 C CA . SER B 1 409 ? 6.012 -25.625 -22.562 1 96.69 409 SER B CA 1
ATOM 6964 C C . SER B 1 409 ? 7.211 -26.438 -23.031 1 96.69 409 SER B C 1
ATOM 6966 O O . SER B 1 409 ? 7.059 -27.406 -23.797 1 96.69 409 SER B O 1
ATOM 6968 N N . LEU B 1 410 ? 8.344 -26.062 -22.609 1 97.75 410 LEU B N 1
ATOM 6969 C CA . LEU B 1 410 ? 9.539 -26.812 -22.984 1 97.75 410 LEU B CA 1
ATOM 6970 C C . LEU B 1 410 ? 9.508 -28.203 -22.375 1 97.75 410 LEU B C 1
ATOM 6972 O O . LEU B 1 410 ? 9.891 -29.188 -23.016 1 97.75 410 LEU B O 1
ATOM 6976 N N . GLY B 1 411 ? 9.133 -28.234 -21.109 1 98.12 411 GLY B N 1
ATOM 6977 C CA . GLY B 1 411 ? 8.961 -29.547 -20.484 1 98.12 411 GLY B CA 1
ATOM 6978 C C . GLY B 1 411 ? 8.008 -30.438 -21.234 1 98.12 411 GLY B C 1
ATOM 6979 O O . GLY B 1 411 ? 8.258 -31.641 -21.391 1 98.12 411 GLY B O 1
ATOM 6980 N N . ALA B 1 412 ? 6.938 -29.891 -21.656 1 98.12 412 ALA B N 1
ATOM 6981 C CA . ALA B 1 412 ? 5.965 -30.641 -22.453 1 98.12 412 ALA B CA 1
ATOM 6982 C C . ALA B 1 412 ? 6.59 -31.156 -23.75 1 98.12 412 ALA B C 1
ATOM 6984 O O . ALA B 1 412 ? 6.332 -32.281 -24.156 1 98.12 412 ALA B O 1
ATOM 6985 N N . ALA B 1 413 ? 7.41 -30.344 -24.344 1 98.25 413 ALA B N 1
ATOM 6986 C CA . ALA B 1 413 ? 8.117 -30.75 -25.562 1 98.25 413 ALA B CA 1
ATOM 6987 C C . ALA B 1 413 ? 9.094 -31.875 -25.281 1 98.25 413 ALA B C 1
ATOM 6989 O O . ALA B 1 413 ? 9.242 -32.812 -26.094 1 98.25 413 ALA B O 1
ATOM 6990 N N . ILE B 1 414 ? 9.711 -31.797 -24.188 1 98.38 414 ILE B N 1
ATOM 6991 C CA . ILE B 1 414 ? 10.672 -32.844 -23.797 1 98.38 414 ILE B CA 1
ATOM 6992 C C . ILE B 1 414 ? 9.953 -34.156 -23.578 1 98.38 414 ILE B C 1
ATOM 6994 O O . ILE B 1 414 ? 10.391 -35.188 -24.078 1 98.38 414 ILE B O 1
ATOM 6998 N N . ASN B 1 415 ? 8.859 -34.125 -22.812 1 98.31 415 ASN B N 1
ATOM 6999 C CA . ASN B 1 415 ? 8.055 -35.344 -22.672 1 98.31 415 ASN B CA 1
ATOM 7000 C C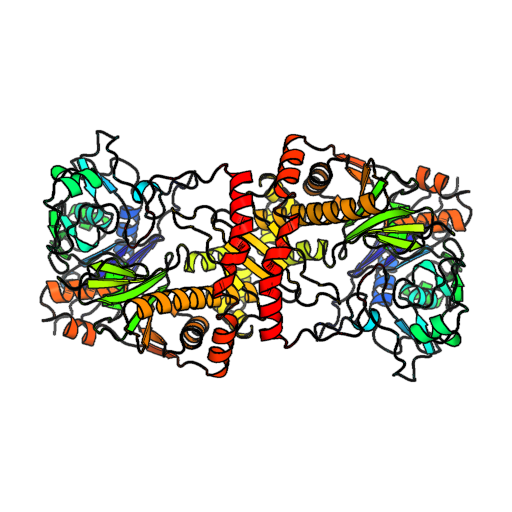 . ASN B 1 415 ? 7.688 -35.938 -24.031 1 98.31 415 ASN B C 1
ATOM 7002 O O . ASN B 1 415 ? 7.727 -37.156 -24.203 1 98.31 415 ASN B O 1
ATOM 7006 N N . THR B 1 416 ? 7.281 -35.062 -24.922 1 98.44 416 THR B N 1
ATOM 7007 C CA . THR B 1 416 ? 6.852 -35.5 -26.25 1 98.44 416 THR B CA 1
ATOM 7008 C C . THR B 1 416 ? 8.016 -36.094 -27.016 1 98.44 416 THR B C 1
ATOM 7010 O O . THR B 1 416 ? 7.863 -37.125 -27.688 1 98.44 416 THR B O 1
ATOM 7013 N N . ALA B 1 417 ? 9.172 -35.5 -26.984 1 98.38 417 ALA B N 1
ATOM 7014 C CA . ALA B 1 417 ? 10.367 -35.969 -27.672 1 98.38 417 ALA B CA 1
ATOM 7015 C C . ALA B 1 417 ? 10.742 -37.375 -27.203 1 98.38 417 ALA B C 1
ATOM 7017 O O . ALA B 1 417 ? 11.031 -38.25 -28.016 1 98.38 417 ALA B O 1
ATOM 7018 N N . VAL B 1 418 ? 10.742 -37.562 -25.938 1 98.12 418 VAL B N 1
ATOM 7019 C CA . VAL B 1 418 ? 11.094 -38.875 -25.375 1 98.12 418 VAL B CA 1
ATOM 7020 C C . VAL B 1 418 ? 9.984 -39.875 -25.672 1 98.12 418 VAL B C 1
ATOM 7022 O O . VAL B 1 418 ? 10.258 -41 -26.062 1 98.12 418 VAL B O 1
ATOM 7025 N N . GLY B 1 419 ? 8.742 -39.5 -25.469 1 97.69 419 GLY B N 1
ATOM 7026 C CA . GLY B 1 419 ? 7.594 -40.344 -25.703 1 97.69 419 GLY B CA 1
ATOM 7027 C C . GLY B 1 419 ? 7.496 -40.875 -27.125 1 97.69 419 GLY B C 1
ATOM 7028 O O . GLY B 1 419 ? 7.039 -41.969 -27.359 1 97.69 419 GLY B O 1
ATOM 7029 N N . LEU B 1 420 ? 7.945 -40.062 -28.047 1 97.75 420 LEU B N 1
ATOM 7030 C CA . LEU B 1 420 ? 7.875 -40.406 -29.469 1 97.75 420 LEU B CA 1
ATOM 7031 C C . LEU B 1 420 ? 9.172 -41.062 -29.922 1 97.75 420 LEU B C 1
ATOM 7033 O O . LEU B 1 420 ? 9.336 -41.375 -31.109 1 97.75 420 LEU B O 1
ATOM 7037 N N . GLY B 1 421 ? 10.086 -41.156 -29.047 1 97.44 421 GLY B N 1
ATOM 7038 C CA . GLY B 1 421 ? 11.32 -41.875 -29.344 1 97.44 421 GLY B CA 1
ATOM 7039 C C . GLY B 1 421 ? 12.344 -41.031 -30.078 1 97.44 421 GLY B C 1
ATOM 7040 O O . GLY B 1 421 ? 13.266 -41.562 -30.703 1 97.44 421 GLY B O 1
ATOM 7041 N N . LEU B 1 422 ? 12.156 -39.812 -30.078 1 97.31 422 LEU B N 1
ATOM 7042 C CA . LEU B 1 422 ? 13.109 -38.906 -30.734 1 97.31 422 LEU B CA 1
ATOM 7043 C C . LEU B 1 422 ? 14.391 -38.781 -29.922 1 97.31 422 LEU B C 1
ATOM 7045 O O . LEU B 1 422 ? 15.461 -38.5 -30.469 1 97.31 422 LEU B O 1
ATOM 7049 N N . TYR B 1 423 ? 14.32 -38.906 -28.656 1 97.62 423 TYR B N 1
ATOM 7050 C CA . TYR B 1 423 ? 15.438 -39.062 -27.734 1 97.62 423 TYR B CA 1
ATOM 7051 C C . TYR B 1 423 ? 15.273 -40.344 -26.906 1 97.62 423 TYR B C 1
ATOM 7053 O O . TYR B 1 423 ? 14.148 -40.75 -26.594 1 97.62 423 TYR B O 1
ATOM 7061 N N . PRO B 1 424 ? 16.344 -40.938 -26.484 1 97.12 424 PRO B N 1
ATOM 7062 C CA . PRO B 1 424 ? 16.25 -42.25 -25.812 1 97.12 424 PRO B CA 1
ATOM 7063 C C . PRO B 1 424 ? 15.812 -42.125 -24.344 1 97.12 424 PRO B C 1
ATOM 7065 O O . PRO B 1 424 ? 15.281 -43.094 -23.781 1 97.12 424 PRO B O 1
ATOM 7068 N N . ASP B 1 425 ? 16.188 -40.969 -23.781 1 96.94 425 ASP B N 1
ATOM 7069 C CA . ASP B 1 425 ? 15.844 -40.781 -22.375 1 96.94 425 ASP B CA 1
ATOM 7070 C C . ASP B 1 425 ? 15.766 -39.281 -22.016 1 96.94 425 ASP B C 1
ATOM 7072 O O . ASP B 1 425 ? 16.109 -38.438 -22.828 1 96.94 425 ASP B O 1
ATOM 7076 N N . TYR B 1 426 ? 15.234 -39.062 -20.875 1 97.5 426 TYR B N 1
ATOM 7077 C CA . TYR B 1 426 ? 15 -37.688 -20.438 1 97.5 426 TYR B CA 1
ATOM 7078 C C . TYR B 1 426 ? 16.312 -36.969 -20.219 1 97.5 426 TYR B C 1
ATOM 7080 O O . TYR B 1 426 ? 16.406 -35.75 -20.5 1 97.5 426 TYR B O 1
ATOM 7088 N N . ALA B 1 427 ? 17.328 -37.594 -19.703 1 97.38 427 ALA B N 1
ATOM 7089 C CA . ALA B 1 427 ? 18.625 -36.938 -19.5 1 97.38 427 ALA B CA 1
ATOM 7090 C C . ALA B 1 427 ? 19.188 -36.406 -20.797 1 97.38 427 ALA B C 1
ATOM 7092 O O . ALA B 1 427 ? 19.656 -35.25 -20.844 1 97.38 427 ALA B O 1
ATOM 7093 N N . THR B 1 428 ? 19.125 -37.219 -21.828 1 98.06 428 THR B N 1
ATOM 7094 C CA . THR B 1 428 ? 19.625 -36.781 -23.141 1 98.06 428 THR B CA 1
ATOM 7095 C C . THR B 1 428 ? 18.797 -35.625 -23.688 1 98.06 428 THR B C 1
ATOM 7097 O O . THR B 1 428 ? 19.344 -34.656 -24.219 1 98.06 428 THR B O 1
ATOM 7100 N N . ALA B 1 429 ? 17.5 -35.75 -23.578 1 98.06 429 ALA B N 1
ATOM 7101 C CA . ALA B 1 429 ? 16.609 -34.719 -24.078 1 98.06 429 ALA B CA 1
ATOM 7102 C C . ALA B 1 429 ? 16.875 -33.375 -23.375 1 98.06 429 ALA B C 1
ATOM 7104 O O . ALA B 1 429 ? 16.969 -32.344 -24.031 1 98.06 429 ALA B O 1
ATOM 7105 N N . VAL B 1 430 ? 17 -33.406 -22.062 1 97.56 430 VAL B N 1
ATOM 7106 C CA . VAL B 1 430 ? 17.266 -32.219 -21.281 1 97.56 430 VAL B CA 1
ATOM 7107 C C . VAL B 1 430 ? 18.609 -31.609 -21.672 1 97.56 430 VAL B C 1
ATOM 7109 O O . VAL B 1 430 ? 18.719 -30.391 -21.844 1 97.56 430 VAL B O 1
ATOM 7112 N N . ASP B 1 431 ? 19.594 -32.406 -21.828 1 97.25 431 ASP B N 1
ATOM 7113 C CA . ASP B 1 431 ? 20.938 -31.969 -22.203 1 97.25 431 ASP B CA 1
ATOM 7114 C C . ASP B 1 431 ? 20.906 -31.234 -23.547 1 97.25 431 ASP B C 1
ATOM 7116 O O . ASP B 1 431 ? 21.672 -30.297 -23.766 1 97.25 431 ASP B O 1
ATOM 7120 N N . LYS B 1 432 ? 20.047 -31.656 -24.391 1 97.06 432 LYS B N 1
ATOM 7121 C CA . LYS B 1 432 ? 20 -31.125 -25.75 1 97.06 432 LYS B CA 1
ATOM 7122 C C . LYS B 1 432 ? 19.094 -29.906 -25.828 1 97.06 432 LYS B C 1
ATOM 7124 O O . LYS B 1 432 ? 19.297 -29.016 -26.672 1 97.06 432 LYS B O 1
ATOM 7129 N N . MET B 1 433 ? 18.078 -29.859 -24.984 1 97.75 433 MET B N 1
ATOM 7130 C CA . MET B 1 433 ? 17.016 -28.906 -25.25 1 97.75 433 MET B CA 1
ATOM 7131 C C . MET B 1 433 ? 17.031 -27.781 -24.219 1 97.75 433 MET B C 1
ATOM 7133 O O . MET B 1 433 ? 16.422 -26.734 -24.422 1 97.75 433 MET B O 1
ATOM 7137 N N . VAL B 1 434 ? 17.609 -28 -23.062 1 97.19 434 VAL B N 1
ATOM 7138 C CA . VAL B 1 434 ? 17.641 -27 -22.016 1 97.19 434 VAL B CA 1
ATOM 7139 C C . VAL B 1 434 ? 19 -26.297 -22 1 97.19 434 VAL B C 1
ATOM 7141 O O . VAL B 1 434 ? 20.031 -26.953 -22.047 1 97.19 434 VAL B O 1
ATOM 7144 N N . ARG B 1 435 ? 18.969 -24.938 -21.938 1 96.19 435 ARG B N 1
ATOM 7145 C CA . ARG B 1 435 ? 20.203 -24.156 -21.938 1 96.19 435 ARG B CA 1
ATOM 7146 C C . ARG B 1 435 ? 20.172 -23.078 -20.859 1 96.19 435 ARG B C 1
ATOM 7148 O O . ARG B 1 435 ? 19.188 -22.359 -20.719 1 96.19 435 ARG B O 1
ATOM 7155 N N . VAL B 1 436 ? 21.25 -23.016 -20.141 1 95 436 VAL B N 1
ATOM 7156 C CA . VAL B 1 436 ? 21.391 -21.984 -19.125 1 95 436 VAL B CA 1
ATOM 7157 C C . VAL B 1 436 ? 21.734 -20.641 -19.781 1 95 436 VAL B C 1
ATOM 7159 O O . VAL B 1 436 ? 22.594 -20.594 -20.672 1 95 436 VAL B O 1
ATOM 7162 N N . LYS B 1 437 ? 21.078 -19.609 -19.359 1 96.12 437 LYS B N 1
ATOM 7163 C CA . LYS B 1 437 ? 21.344 -18.297 -19.922 1 96.12 437 LYS B CA 1
ATOM 7164 C C . LYS B 1 437 ? 22.312 -17.5 -19.031 1 96.12 437 LYS B C 1
ATOM 7166 O O . LYS B 1 437 ? 23.344 -17.031 -19.484 1 96.12 437 LYS B O 1
ATOM 7171 N N . ASP B 1 438 ? 21.906 -17.25 -17.75 1 97.5 438 ASP B N 1
ATOM 7172 C CA . ASP B 1 438 ? 22.688 -16.438 -16.828 1 97.5 438 ASP B CA 1
ATOM 7173 C C . ASP B 1 438 ? 22.781 -17.125 -15.453 1 97.5 438 ASP B C 1
ATOM 7175 O O . ASP B 1 438 ? 21.922 -17.922 -15.094 1 97.5 438 ASP B O 1
ATOM 7179 N N . ILE B 1 439 ? 23.844 -16.828 -14.773 1 98.12 439 ILE B N 1
ATOM 7180 C CA . ILE B 1 439 ? 24.031 -17.219 -13.375 1 98.12 439 ILE B CA 1
ATOM 7181 C C . ILE B 1 439 ? 24.328 -15.984 -12.523 1 98.12 439 ILE B C 1
ATOM 7183 O O . ILE B 1 439 ? 25.203 -15.188 -12.867 1 98.12 439 ILE B O 1
ATOM 7187 N N . PHE B 1 440 ? 23.594 -15.781 -11.484 1 98.56 440 PHE B N 1
ATOM 7188 C CA . PHE B 1 440 ? 23.766 -14.688 -10.531 1 98.56 440 PHE B CA 1
ATOM 7189 C C . PHE B 1 440 ? 24.375 -15.195 -9.227 1 98.56 440 PHE B C 1
ATOM 7191 O O . PHE B 1 440 ? 23.828 -16.109 -8.602 1 98.56 440 PHE B O 1
ATOM 7198 N N . MET B 1 441 ? 25.469 -14.625 -8.883 1 98.69 441 MET B N 1
ATOM 7199 C CA . MET B 1 441 ? 26.125 -15.008 -7.637 1 98.69 441 MET B CA 1
ATOM 7200 C C . MET B 1 441 ? 25.703 -14.102 -6.492 1 98.69 441 MET B C 1
ATOM 7202 O O . MET B 1 441 ? 25.5 -12.898 -6.684 1 98.69 441 MET B O 1
ATOM 7206 N N . PRO B 1 442 ? 25.594 -14.656 -5.297 1 98.56 442 PRO B N 1
ATOM 7207 C CA . PRO B 1 442 ? 25.25 -13.805 -4.16 1 98.56 442 PRO B CA 1
ATOM 7208 C C . PRO B 1 442 ? 26.281 -12.719 -3.893 1 98.56 442 PRO B C 1
ATOM 7210 O O . PRO B 1 442 ? 27.484 -12.969 -4.016 1 98.56 442 PRO B O 1
ATOM 7213 N N . VAL B 1 443 ? 25.828 -11.555 -3.65 1 98.44 443 VAL B N 1
ATOM 7214 C CA . VAL B 1 443 ? 26.656 -10.477 -3.143 1 98.44 443 VAL B CA 1
ATOM 7215 C C . VAL B 1 443 ? 26.734 -10.555 -1.619 1 98.44 443 VAL B C 1
ATOM 7217 O O . VAL B 1 443 ? 25.719 -10.453 -0.933 1 98.44 443 VAL B O 1
ATOM 7220 N N . GLU B 1 444 ? 27.859 -10.641 -1.085 1 97.94 444 GLU B N 1
ATOM 7221 C CA . GLU B 1 444 ? 28.078 -10.961 0.32 1 97.94 444 GLU B CA 1
ATOM 7222 C C . GLU B 1 444 ? 27.359 -9.977 1.238 1 97.94 444 GLU B C 1
ATOM 7224 O O . GLU B 1 444 ? 26.672 -10.391 2.174 1 97.94 444 GLU B O 1
ATOM 7229 N N . ASN B 1 445 ? 27.516 -8.711 1.021 1 97 445 ASN B N 1
ATOM 7230 C CA . ASN B 1 445 ? 26.906 -7.699 1.877 1 97 445 ASN B CA 1
ATOM 7231 C C . ASN B 1 445 ? 25.375 -7.77 1.837 1 97 445 ASN B C 1
ATOM 7233 O O . ASN B 1 445 ? 24.719 -7.559 2.854 1 97 445 ASN B O 1
ATOM 7237 N N . ASN B 1 446 ? 24.859 -8 0.663 1 97.62 446 ASN B N 1
ATOM 7238 C CA . ASN B 1 446 ? 23.422 -8.156 0.535 1 97.62 446 ASN B CA 1
ATOM 7239 C C . ASN B 1 446 ? 22.922 -9.383 1.281 1 97.62 446 ASN B C 1
ATOM 7241 O O . ASN B 1 446 ? 21.906 -9.32 1.992 1 97.62 446 ASN B O 1
ATOM 7245 N N . ALA B 1 447 ? 23.609 -10.477 1.098 1 98.12 447 ALA B N 1
ATOM 7246 C CA . ALA B 1 447 ? 23.219 -11.727 1.737 1 98.12 447 ALA B CA 1
ATOM 7247 C C . ALA B 1 447 ? 23.203 -11.586 3.256 1 98.12 447 ALA B C 1
ATOM 7249 O O . ALA B 1 447 ? 22.281 -12.07 3.916 1 98.12 447 ALA B O 1
ATOM 7250 N N . LYS B 1 448 ? 24.203 -10.93 3.795 1 96.81 448 LYS B N 1
ATOM 7251 C CA . LYS B 1 448 ? 24.266 -10.703 5.234 1 96.81 448 LYS B CA 1
ATOM 7252 C C . LYS B 1 448 ? 23.094 -9.844 5.711 1 96.81 448 LYS B C 1
ATOM 7254 O O . LYS B 1 448 ? 22.5 -10.125 6.758 1 96.81 448 LYS B O 1
ATOM 7259 N N . ARG B 1 449 ? 22.781 -8.844 4.965 1 95.44 449 ARG B N 1
ATOM 7260 C CA . ARG B 1 449 ? 21.688 -7.945 5.301 1 95.44 449 ARG B CA 1
ATOM 7261 C C . ARG B 1 449 ? 20.344 -8.688 5.281 1 95.44 449 ARG B C 1
ATOM 7263 O O . ARG B 1 449 ? 19.531 -8.531 6.195 1 95.44 449 ARG B O 1
ATOM 7270 N N . TYR B 1 450 ? 20.125 -9.461 4.23 1 97.88 450 TYR B N 1
ATOM 7271 C CA . TYR B 1 450 ? 18.875 -10.203 4.121 1 97.88 450 TYR B CA 1
ATOM 7272 C C . TYR B 1 450 ? 18.766 -11.242 5.227 1 97.88 450 TYR B C 1
ATOM 7274 O O . TYR B 1 450 ? 17.672 -11.492 5.75 1 97.88 450 TYR B O 1
ATOM 7282 N N . ASP B 1 451 ? 19.891 -11.828 5.539 1 97.69 451 ASP B N 1
ATOM 7283 C CA . ASP B 1 451 ? 19.891 -12.789 6.637 1 97.69 451 ASP B CA 1
ATOM 7284 C C . ASP B 1 451 ? 19.5 -12.125 7.957 1 97.69 451 ASP B C 1
ATOM 7286 O O . ASP B 1 451 ? 18.719 -12.672 8.727 1 97.69 451 ASP B O 1
ATOM 7290 N N . ALA B 1 452 ? 20.016 -10.961 8.219 1 95.88 452 ALA B N 1
ATOM 7291 C CA . ALA B 1 452 ? 19.719 -10.203 9.438 1 95.88 452 ALA B CA 1
ATOM 7292 C C . ALA B 1 452 ? 18.25 -9.766 9.461 1 95.88 452 ALA B C 1
ATOM 7294 O O . ALA B 1 452 ? 17.609 -9.805 10.516 1 95.88 452 ALA B O 1
ATOM 7295 N N . MET B 1 453 ? 17.766 -9.383 8.398 1 95.69 453 MET B N 1
ATOM 7296 C CA . MET B 1 453 ? 16.391 -8.914 8.297 1 95.69 453 MET B CA 1
ATOM 7297 C C . MET B 1 453 ? 15.406 -10.078 8.438 1 95.69 453 MET B C 1
ATOM 7299 O O . MET B 1 453 ? 14.266 -9.891 8.867 1 95.69 453 MET B O 1
ATOM 7303 N N . ASN B 1 454 ? 15.844 -11.242 8.039 1 97.5 454 ASN B N 1
ATOM 7304 C CA . ASN B 1 454 ? 14.977 -12.414 8.07 1 97.5 454 ASN B CA 1
ATOM 7305 C C . ASN B 1 454 ? 14.875 -13 9.477 1 97.5 454 ASN B C 1
ATOM 7307 O O . ASN B 1 454 ? 13.781 -13.242 9.977 1 97.5 454 ASN B O 1
ATOM 7311 N N . LYS B 1 455 ? 16 -13.125 10.102 1 93.62 455 LYS B N 1
ATOM 7312 C CA . LYS B 1 455 ? 16.062 -13.781 11.398 1 93.62 455 LYS B CA 1
ATOM 7313 C C . LYS B 1 455 ? 15.469 -12.906 12.492 1 93.62 455 LYS B C 1
ATOM 7315 O O . LYS B 1 455 ? 15.977 -11.82 12.773 1 93.62 455 LYS B O 1
ATOM 7320 N N . GLY B 1 456 ? 14.398 -13.312 12.984 1 92.38 456 GLY B N 1
ATOM 7321 C CA . GLY B 1 456 ? 13.773 -12.648 14.117 1 92.38 456 GLY B CA 1
ATOM 7322 C C . GLY B 1 456 ? 12.883 -11.492 13.711 1 92.38 456 GLY B C 1
ATOM 7323 O O . GLY B 1 456 ? 12.266 -10.844 14.562 1 92.38 456 GLY B O 1
ATOM 7324 N N . ILE B 1 457 ? 12.867 -11.125 12.5 1 96.38 457 ILE B N 1
ATOM 7325 C CA . ILE B 1 457 ? 12.07 -9.984 12.062 1 96.38 457 ILE B CA 1
ATOM 7326 C C . ILE B 1 457 ? 11.039 -10.445 11.039 1 96.38 457 ILE B C 1
ATOM 7328 O O . ILE B 1 457 ? 9.898 -10.773 11.391 1 96.38 457 ILE B O 1
ATOM 7332 N N . PHE B 1 458 ? 11.531 -10.625 9.758 1 97.94 458 PHE B N 1
ATOM 7333 C CA . PHE B 1 458 ? 10.594 -11 8.703 1 97.94 458 PHE B CA 1
ATOM 7334 C C . PHE B 1 458 ? 9.969 -12.359 8.992 1 97.94 458 PHE B C 1
ATOM 7336 O O . PHE B 1 458 ? 8.758 -12.531 8.852 1 97.94 458 PHE B O 1
ATOM 7343 N N . LYS B 1 459 ? 10.75 -13.266 9.414 1 97 459 LYS B N 1
ATOM 7344 C CA . LYS B 1 459 ? 10.32 -14.641 9.672 1 97 459 LYS B CA 1
ATOM 7345 C C . LYS B 1 459 ? 9.281 -14.68 10.789 1 97 459 LYS B C 1
ATOM 7347 O O . LYS B 1 459 ? 8.422 -15.562 10.805 1 97 459 LYS B O 1
ATOM 7352 N N . GLU B 1 460 ? 9.289 -13.742 11.695 1 96.25 460 GLU B N 1
ATOM 7353 C CA . GLU B 1 460 ? 8.414 -13.758 12.867 1 96.25 460 GLU B CA 1
ATOM 7354 C C . GLU B 1 460 ? 7.293 -12.734 12.719 1 96.25 460 GLU B C 1
ATOM 7356 O O . GLU B 1 460 ? 6.434 -12.617 13.602 1 96.25 460 GLU B O 1
ATOM 7361 N N . LEU B 1 461 ? 7.254 -12.016 11.68 1 97.38 461 LEU B N 1
ATOM 7362 C CA . LEU B 1 461 ? 6.367 -10.875 11.5 1 97.38 461 LEU B CA 1
ATOM 7363 C C . LEU B 1 461 ? 4.91 -11.281 11.703 1 97.38 461 LEU B C 1
ATOM 7365 O O . LEU B 1 461 ? 4.184 -10.633 12.461 1 97.38 461 LEU B O 1
ATOM 7369 N N . THR B 1 462 ? 4.453 -12.398 11.117 1 96.62 462 THR B N 1
ATOM 7370 C CA . THR B 1 462 ? 3.045 -12.781 11.125 1 96.62 462 THR B CA 1
ATOM 7371 C C . THR B 1 462 ? 2.633 -13.305 12.492 1 96.62 462 THR B C 1
ATOM 7373 O O . THR B 1 462 ? 1.447 -13.305 12.836 1 96.62 462 THR B O 1
ATOM 7376 N N . LYS B 1 463 ? 3.596 -13.75 13.32 1 95.94 463 LYS B N 1
ATOM 7377 C CA . LYS B 1 463 ? 3.277 -14.141 14.688 1 95.94 463 LYS B CA 1
ATOM 7378 C C . LYS B 1 463 ? 2.701 -12.961 15.469 1 95.94 463 LYS B C 1
ATOM 7380 O O . LYS B 1 463 ? 1.866 -13.148 16.359 1 95.94 463 LYS B O 1
ATOM 7385 N N . HIS B 1 464 ? 3.113 -11.812 15.164 1 96.31 464 HIS B N 1
ATOM 7386 C CA . HIS B 1 464 ? 2.672 -10.609 15.859 1 96.31 464 HIS B CA 1
ATOM 7387 C C . HIS B 1 464 ? 1.41 -10.039 15.227 1 96.31 464 HIS B C 1
ATOM 7389 O O . HIS B 1 464 ? 0.512 -9.57 15.93 1 96.31 464 HIS B O 1
ATOM 7395 N N . THR B 1 465 ? 1.296 -10.086 13.922 1 96.94 465 THR B N 1
ATOM 7396 C CA . THR B 1 465 ? 0.185 -9.43 13.242 1 96.94 465 THR B CA 1
ATOM 7397 C C . THR B 1 465 ? -1.046 -10.336 13.219 1 96.94 465 THR B C 1
ATOM 7399 O O . THR B 1 465 ? -2.178 -9.852 13.156 1 96.94 465 THR B O 1
ATOM 7402 N N . ASP B 1 466 ? -0.836 -11.695 13.312 1 96.25 466 ASP B N 1
ATOM 7403 C CA . ASP B 1 466 ? -1.96 -12.617 13.242 1 96.25 466 ASP B CA 1
ATOM 7404 C C . ASP B 1 466 ? -2.914 -12.422 14.414 1 96.25 466 ASP B C 1
ATOM 7406 O O . ASP B 1 466 ? -4.117 -12.648 14.289 1 96.25 466 ASP B O 1
ATOM 7410 N N . VAL B 1 467 ? -2.398 -11.961 15.516 1 95.44 467 VAL B N 1
ATOM 7411 C CA . VAL B 1 467 ? -3.229 -11.727 16.688 1 95.44 467 VAL B CA 1
ATOM 7412 C C . VAL B 1 467 ? -4.309 -10.695 16.359 1 95.44 467 VAL B C 1
ATOM 7414 O O . VAL B 1 467 ? -5.477 -10.891 16.703 1 95.44 467 VAL B O 1
ATOM 7417 N N . ILE B 1 468 ? -3.953 -9.688 15.688 1 95.75 468 ILE B N 1
ATOM 7418 C CA . ILE B 1 468 ? -4.863 -8.602 15.344 1 95.75 468 ILE B CA 1
ATOM 7419 C C . ILE B 1 468 ? -5.77 -9.039 14.195 1 95.75 468 ILE B C 1
ATOM 7421 O O . ILE B 1 468 ? -6.961 -8.719 14.18 1 95.75 468 ILE B O 1
ATOM 7425 N N . LEU B 1 469 ? -5.234 -9.766 13.242 1 96.44 469 LEU B N 1
ATOM 7426 C CA . LEU B 1 469 ? -5.992 -10.18 12.062 1 96.44 469 LEU B CA 1
ATOM 7427 C C . LEU B 1 469 ? -7.082 -11.18 12.445 1 96.44 469 LEU B C 1
ATOM 7429 O O . LEU B 1 469 ? -8.156 -11.188 11.844 1 96.44 469 LEU B O 1
ATOM 7433 N N . LYS B 1 470 ? -6.789 -12.055 13.438 1 95.31 470 LYS B N 1
ATOM 7434 C CA . LYS B 1 470 ? -7.801 -12.984 13.93 1 95.31 470 LYS B CA 1
ATOM 7435 C C . LYS B 1 470 ? -8.977 -12.234 14.555 1 95.31 470 LYS B C 1
ATOM 7437 O O . LYS B 1 470 ? -10.141 -12.562 14.289 1 95.31 470 LYS B O 1
ATOM 7442 N N . LYS B 1 471 ? -8.695 -11.227 15.367 1 94.69 471 LYS B N 1
ATOM 7443 C CA . LYS B 1 471 ? -9.742 -10.422 15.977 1 94.69 471 LYS B CA 1
ATOM 7444 C C . LYS B 1 471 ? -10.531 -9.656 14.922 1 94.69 471 LYS B C 1
ATOM 7446 O O . LYS B 1 471 ? -11.766 -9.578 15 1 94.69 471 LYS B O 1
ATOM 7451 N N . SER B 1 472 ? -9.828 -9.062 14.031 1 94.88 472 SER B N 1
ATOM 7452 C CA . SER B 1 472 ? -10.477 -8.328 12.953 1 94.88 472 SER B CA 1
ATOM 7453 C C . SER B 1 472 ? -11.398 -9.234 12.141 1 94.88 472 SER B C 1
ATOM 7455 O O . SER B 1 472 ? -12.508 -8.844 11.773 1 94.88 472 SER B O 1
ATOM 7457 N N . TYR B 1 473 ? -10.898 -10.438 11.781 1 92.56 473 TYR B N 1
ATOM 7458 C CA . TYR B 1 473 ? -11.688 -11.406 11.023 1 92.56 473 TYR B CA 1
ATOM 7459 C C . TYR B 1 473 ? -12.992 -11.727 11.742 1 92.56 473 TYR B C 1
ATOM 7461 O O . TYR B 1 473 ? -14.055 -11.797 11.117 1 92.56 473 TYR B O 1
ATOM 7469 N N . GLU B 1 474 ? -12.953 -11.883 13.016 1 91.12 474 GLU B N 1
ATOM 7470 C CA . GLU B 1 474 ? -14.141 -12.195 13.805 1 91.12 474 GLU B CA 1
ATOM 7471 C C . GLU B 1 474 ? -15.156 -11.062 13.75 1 91.12 474 GLU B C 1
ATOM 7473 O O . GLU B 1 474 ? -16.359 -11.305 13.664 1 91.12 474 GLU B O 1
ATOM 7478 N N . VAL B 1 475 ? -14.68 -9.859 13.805 1 89.75 475 VAL B N 1
ATOM 7479 C CA . VAL B 1 475 ? -15.555 -8.695 13.781 1 89.75 475 VAL B CA 1
ATOM 7480 C C . VAL B 1 475 ? -16.203 -8.555 12.414 1 89.75 475 VAL B C 1
ATOM 7482 O O . VAL B 1 475 ? -17.391 -8.211 12.305 1 89.75 475 VAL B O 1
ATOM 7485 N N . MET B 1 476 ? -15.484 -8.867 11.391 1 87.56 476 MET B N 1
ATOM 7486 C CA . MET B 1 476 ? -15.953 -8.633 10.031 1 87.56 476 MET B CA 1
ATOM 7487 C C . MET B 1 476 ? -16.766 -9.812 9.516 1 87.56 476 MET B C 1
ATOM 7489 O O . MET B 1 476 ? -17.703 -9.641 8.734 1 87.56 476 MET B O 1
ATOM 7493 N N . HIS B 1 477 ? -16.312 -11.062 9.891 1 85 477 HIS B N 1
ATOM 7494 C CA . HIS B 1 477 ? -16.859 -12.242 9.219 1 85 477 HIS B CA 1
ATOM 7495 C C . HIS B 1 477 ? -17.5 -13.203 10.219 1 85 477 HIS B C 1
ATOM 7497 O O . HIS B 1 477 ? -18.141 -14.18 9.828 1 85 477 HIS B O 1
ATOM 7503 N N . GLY B 1 478 ? -17.422 -12.891 11.43 1 82.62 478 GLY B N 1
ATOM 7504 C CA . GLY B 1 478 ? -17.938 -13.812 12.438 1 82.62 478 GLY B CA 1
ATOM 7505 C C . GLY B 1 478 ? -16.906 -14.844 12.875 1 82.62 478 GLY B C 1
ATOM 7506 O O . GLY B 1 478 ? -15.719 -14.703 12.586 1 82.62 478 GLY B O 1
ATOM 7507 N N . GLU B 1 479 ? -17.25 -15.891 13.625 1 77.81 479 GLU B N 1
ATOM 7508 C CA . GLU B 1 479 ? -16.344 -16.844 14.25 1 77.81 479 GLU B CA 1
ATOM 7509 C C . GLU B 1 479 ? -15.633 -17.703 13.211 1 77.81 479 GLU B C 1
ATOM 7511 O O . GLU B 1 479 ? -16.234 -18.062 12.195 1 77.81 479 GLU B O 1
ATOM 7516 N N . LEU B 1 480 ? -14.359 -17.828 13.383 1 74.44 480 LEU B N 1
ATOM 7517 C CA . LEU B 1 480 ? -13.523 -18.672 12.539 1 74.44 480 LEU B CA 1
ATOM 7518 C C . LEU B 1 480 ? -13.984 -20.125 12.586 1 74.44 480 LEU B C 1
ATOM 7520 O O . LEU B 1 480 ? -14.078 -20.719 13.664 1 74.44 480 LEU B O 1
ATOM 7524 N N . GLY B 1 481 ? -15.055 -20.469 11.969 1 60.34 481 GLY B N 1
ATOM 7525 C CA . GLY B 1 481 ? -15.57 -21.828 12.023 1 60.34 481 GLY B CA 1
ATOM 7526 C C . GLY B 1 481 ? -14.68 -22.828 11.312 1 60.34 481 GLY B C 1
ATOM 7527 O O . GLY B 1 481 ? -13.836 -22.453 10.5 1 60.34 481 GLY B O 1
ATOM 7528 N N . ASN B 1 482 ? -14.617 -24.125 11.953 1 58.06 482 ASN B N 1
ATOM 7529 C CA . ASN B 1 482 ? -13.93 -25.312 11.43 1 58.06 482 ASN B CA 1
ATOM 7530 C C . ASN B 1 482 ? -14.422 -25.672 10.039 1 58.06 482 ASN B C 1
ATOM 7532 O O . ASN B 1 482 ? -15.477 -26.297 9.891 1 58.06 482 ASN B O 1
ATOM 7536 N N . ALA B 1 483 ? -14.008 -24.969 9.125 1 55.53 483 ALA B N 1
ATOM 7537 C CA . ALA B 1 483 ? -14.398 -25.375 7.773 1 55.53 483 ALA B CA 1
ATOM 7538 C C . ALA B 1 483 ? -13.812 -26.734 7.418 1 55.53 483 ALA B C 1
ATOM 7540 O O . ALA B 1 483 ? -12.688 -27.062 7.809 1 55.53 483 ALA B O 1
ATOM 7541 N N . ASP B 1 484 ? -14.57 -27.75 7.094 1 59.66 484 ASP B N 1
ATOM 7542 C CA . ASP B 1 484 ? -14.211 -29.031 6.504 1 59.66 484 ASP B CA 1
ATOM 7543 C C . ASP B 1 484 ? -13.156 -28.859 5.41 1 59.66 484 ASP B C 1
ATOM 7545 O O . ASP B 1 484 ? -13.039 -29.719 4.527 1 59.66 484 ASP B O 1
ATOM 7549 N N . SER B 1 485 ? -12.336 -27.906 5.52 1 63.19 485 SER B N 1
ATOM 7550 C CA . SER B 1 485 ? -11.305 -27.688 4.508 1 63.19 485 SER B CA 1
ATOM 7551 C C . SER B 1 485 ? -9.984 -28.312 4.93 1 63.19 485 SER B C 1
ATOM 7553 O O . SER B 1 485 ? -9.812 -28.703 6.086 1 63.19 485 SER B O 1
ATOM 7555 N N . ILE B 1 486 ? -9.141 -28.609 3.857 1 70 486 ILE B N 1
ATOM 7556 C CA . ILE B 1 486 ? -7.816 -29.156 4.129 1 70 486 ILE B CA 1
ATOM 7557 C C . ILE B 1 486 ? -7.105 -28.297 5.172 1 70 486 ILE B C 1
ATOM 7559 O O . ILE B 1 486 ? -7.32 -27.094 5.246 1 70 486 ILE B O 1
ATOM 7563 N N . GLN B 1 487 ? -6.312 -29.016 5.918 1 69.81 487 GLN B N 1
ATOM 7564 C CA . GLN B 1 487 ? -5.617 -28.328 7.004 1 69.81 487 GLN B CA 1
ATOM 7565 C C . GLN B 1 487 ? -4.145 -28.109 6.664 1 69.81 487 GLN B C 1
ATOM 7567 O O . GLN B 1 487 ? -3.4 -27.531 7.453 1 69.81 487 GLN B O 1
ATOM 7572 N N . SER B 1 488 ? -3.727 -28.719 5.48 1 75.94 488 SER B N 1
ATOM 7573 C CA . SER B 1 488 ? -2.379 -28.547 4.953 1 75.94 488 SER B CA 1
ATOM 7574 C C . SER B 1 488 ? -2.268 -29.078 3.529 1 75.94 488 SER B C 1
ATOM 7576 O O . SER B 1 488 ? -3.092 -29.891 3.098 1 75.94 488 SER B O 1
ATOM 7578 N N . TRP B 1 489 ? -1.269 -28.609 2.811 1 70.44 489 TRP B N 1
ATOM 7579 C CA . TRP B 1 489 ? -1.023 -29.188 1.491 1 70.44 489 TRP B CA 1
ATOM 7580 C C . TRP B 1 489 ? -0.382 -30.562 1.607 1 70.44 489 TRP B C 1
ATOM 7582 O O . TRP B 1 489 ? -0.578 -31.422 0.743 1 70.44 489 TRP B O 1
ATOM 7592 N N . SER B 1 490 ? 0.268 -30.719 2.664 1 65.5 490 SER B N 1
ATOM 7593 C CA . SER B 1 490 ? 0.933 -32 2.855 1 65.5 490 SER B CA 1
ATOM 7594 C C . SER B 1 490 ? -0.075 -33.125 3.141 1 65.5 490 SER B C 1
ATOM 7596 O O . SER B 1 490 ? 0.237 -34.281 2.994 1 65.5 490 SER B O 1
ATOM 7598 N N . ASN B 1 491 ? -1.182 -32.656 3.523 1 59.31 491 ASN B N 1
ATOM 7599 C CA . ASN B 1 491 ? -2.225 -33.625 3.805 1 59.31 491 ASN B CA 1
ATOM 7600 C C . ASN B 1 491 ? -3.471 -33.375 2.961 1 59.31 491 ASN B C 1
ATOM 7602 O O . ASN B 1 491 ? -4.59 -33.688 3.393 1 59.31 491 ASN B O 1
ATOM 7606 N N . ALA B 1 492 ? -3.215 -32.781 1.922 1 69.25 492 ALA B N 1
ATOM 7607 C CA . ALA B 1 492 ? -4.355 -32.469 1.066 1 69.25 492 ALA B CA 1
ATOM 7608 C C . ALA B 1 492 ? -4.875 -33.719 0.35 1 69.25 492 ALA B C 1
ATOM 7610 O O . ALA B 1 492 ? -4.117 -34.656 0.084 1 69.25 492 ALA B O 1
#

Foldseek 3Di:
DQWAKEWFWEAEDFKIKIFIATLLQDTPFIFIFGFDAFDDPDQQFTFGPDPRSLLRLQRGLVRGVVRHPDDLVRYAAYFQEHAALWKFFAAPQLHGPDTTGDNSHNQSQAADDDDRPRGQAIETPSQSVLCVFFVANEAALQRHAHLAQADLQVSAGDPDPVSCVRNVDDPRRHGHHDAQLAFSGWGDPVNCVRNVRDGGHTYTHFHYLVLLLCLLQVQDDQQEWEWEDDQKIKIKGWDADADDPDDQWGWGQHRAGPTIMIIGDIARRQCVVVVVLLVVCPPVLCVVQVVVPHHSVVVLLVLLVPQDQCLQVWAWDRPCDDDPQQPLDHIDTDDDDPVDDSSSVNNRSLLNNLLVVLVSQVSVCVVVVHHHQEYEYADPQVVRPSSQQSNQLQNVHKYWYWPDRSSSRSSSRLSNCCSVPVDVDSNVSSVSNIGIDDIHHHDHVSNVVSVVCNPPHSVCPCVVVVVVSQVVCCVVPNHPDPDSGDNDSNRD/DQWAKEWFWEAEDFKIKIFIATLLQDTPFIFIFGFDAFDDPDQQFTFGPDPRSLLRLQRGLVRGVVRHPDDLVRYAAYFQEHAALWKFFAAPQLHGPDTTGDNSHNQSQAADDDDRPRGQAIETPQQSVLCVFFVANEAALQRHAHLAQADLQVSAGDPDPVSCVRNVDDPRRHGHHDAQLAFSGWGDPVNCVRNVRDGGHTYTHFHYLVLLLCLLQVADDQQEWEWEDDQKIKIKGWDADADDPDDQWGWGQHRAGPTIMIIGDIARRQCVVVVVLLVVCPPVLCVVQVVVVHHSVVVLLVLLVPQDQCLQVWAWDRPCDDDPQQPLDHIDTDDDDPVDDSSSVNNRSLLNNLLVVLVSQVSNCVVVVHHHQEYEYADPQVVRPSSQQSNQLQNVHKYWYWPDRSSSRSSSRLSNCCSVPVDVDSNVSSVSNIGIDDIHHHDHVSNVVSVVCNPPHSVCPCVVVVVVSQVVCCVVPNHPDPDSGDNDSNRD